Protein 7P7D (pdb70)

B-factor: mean 28.03, std 11.43, range [14.44, 102.29]

Nearest PDB structures (foldseek):
  1ww3-assembly1_A-2  TM=9.969E-01  e=0.000E+00  Oryctolagus cuniculus
  1p2b-assembly1_A  TM=9.971E-01  e=0.000E+00  Oryctolagus cuniculus
  1z62-assembly1_A  TM=9.973E-01  e=0.000E+00  Oryctolagus cuniculus
  1p29-assembly1_A  TM=9.984E-01  e=0.000E+00  Oryctolagus cuniculus
  2iei-assembly1_A  TM=9.974E-01  e=0.000E+00  Oryctolagus cuniculus

Structure (mmCIF, N/CA/C/O backbone):
data_7P7D
#
_entry.id   7P7D
#
_cell.length_a   126.279
_cell.length_b   126.279
_cell.length_c   115.361
_cell.angle_alpha   90.000
_cell.angle_beta   90.000
_cell.angle_gamma   90.000
#
_symmetry.space_group_name_H-M   'P 43 21 2'
#
loop_
_entity.id
_entity.type
_entity.pdbx_description
1 polymer 'Glycogen phosphorylase, muscle form'
2 non-polymer 'DIMETHYL SULFOXIDE'
3 water water
#
loop_
_atom_site.group_PDB
_atom_site.id
_atom_site.type_symbol
_atom_site.label_atom_id
_atom_site.label_alt_id
_atom_site.label_comp_id
_atom_site.label_asym_id
_atom_site.label_entity_id
_atom_site.label_seq_id
_atom_site.pdbx_PDB_ins_code
_atom_site.Cartn_x
_atom_site.Cartn_y
_atom_site.Cartn_z
_atom_site.occupancy
_atom_site.B_iso_or_equiv
_atom_site.auth_seq_id
_atom_site.auth_comp_id
_atom_site.auth_asym_id
_atom_site.auth_atom_id
_atom_site.pdbx_PDB_model_num
ATOM 1 N N . GLN A 1 1 ? -3.251 19.219 33.794 1.00 81.49 7 GLN A N 1
ATOM 2 C CA . GLN A 1 1 ? -3.983 18.909 32.518 1.00 76.78 7 GLN A CA 1
ATOM 3 C C . GLN A 1 1 ? -4.361 17.416 32.494 1.00 68.21 7 GLN A C 1
ATOM 4 O O . GLN A 1 1 ? -3.534 16.568 32.905 1.00 62.37 7 GLN A O 1
ATOM 10 N N . GLU A 1 2 ? -5.584 17.106 32.055 1.00 67.08 8 GLU A N 1
ATOM 11 C CA . GLU A 1 2 ? -6.042 15.718 31.771 1.00 74.32 8 GLU A CA 1
ATOM 12 C C . GLU A 1 2 ? -5.186 15.128 30.637 1.00 78.74 8 GLU A C 1
ATOM 13 O O . GLU A 1 2 ? -4.856 13.916 30.710 1.00 77.97 8 GLU A O 1
ATOM 19 N N . LYS A 1 3 ? -4.837 15.957 29.641 1.00 76.83 9 LYS A N 1
ATOM 20 C CA . LYS A 1 3 ? -4.100 15.564 28.404 1.00 74.43 9 LYS A CA 1
ATOM 21 C C . LYS A 1 3 ? -2.821 14.809 28.778 1.00 63.86 9 LYS A C 1
ATOM 22 O O . LYS A 1 3 ? -2.627 13.684 28.258 1.00 59.46 9 LYS A O 1
ATOM 28 N N . ARG A 1 4 ? -1.997 15.403 29.653 1.00 61.71 10 ARG A N 1
ATOM 29 C CA . ARG A 1 4 ? -0.614 14.935 29.945 1.00 57.96 10 ARG A CA 1
ATOM 30 C C . ARG A 1 4 ? -0.632 13.578 30.674 1.00 56.94 10 ARG A C 1
ATOM 31 O O . ARG A 1 4 ? 0.406 12.874 30.605 1.00 49.08 10 ARG A O 1
ATOM 39 N N . LYS A 1 5 ? -1.748 13.205 31.321 1.00 55.57 11 LYS A N 1
ATOM 40 C CA . LYS A 1 5 ? -1.861 11.931 32.086 1.00 54.24 11 LYS A CA 1
ATOM 41 C C . LYS A 1 5 ? -2.108 10.755 31.132 1.00 57.40 11 LYS A C 1
ATOM 42 O O . LYS A 1 5 ? -2.046 9.593 31.608 1.00 55.78 11 LYS A O 1
ATOM 48 N N . GLN A 1 6 ? -2.394 11.047 29.855 1.00 51.67 12 GLN A N 1
ATOM 49 C CA . GLN A 1 6 ? -2.621 10.044 28.778 1.00 55.05 12 GLN A CA 1
ATOM 50 C C . GLN A 1 6 ? -1.311 9.760 28.037 1.00 47.66 12 GLN A C 1
ATOM 51 O O . GLN A 1 6 ? -1.322 8.953 27.086 1.00 52.98 12 GLN A O 1
ATOM 57 N N . ILE A 1 7 ? -0.206 10.388 28.457 1.00 38.11 13 ILE A N 1
ATOM 58 C CA . ILE A 1 7 ? 1.138 10.145 27.865 1.00 38.21 13 ILE A CA 1
ATOM 59 C C . ILE A 1 7 ? 1.631 8.792 28.404 1.00 32.17 13 ILE A C 1
ATOM 60 O O . ILE A 1 7 ? 1.985 8.710 29.595 1.00 33.90 13 ILE A O 1
ATOM 65 N N . SER A 1 8 ? 1.599 7.756 27.572 1.00 30.87 14 SER A N 1
ATOM 66 C CA . SER A 1 8 ? 1.985 6.368 27.943 1.00 33.52 14 SER A CA 1
ATOM 67 C C . SER A 1 8 ? 3.470 6.280 28.350 1.00 29.09 14 SER A C 1
ATOM 68 O O . SER A 1 8 ? 3.787 5.475 29.238 1.00 29.87 14 SER A O 1
ATOM 71 N N . VAL A 1 9 ? 4.367 7.090 27.782 1.00 27.78 15 VAL A N 1
ATOM 72 C CA . VAL A 1 9 ? 5.817 7.064 28.186 1.00 27.34 15 VAL A CA 1
ATOM 73 C C . VAL A 1 9 ? 5.962 7.445 29.659 1.00 27.50 15 VAL A C 1
ATOM 74 O O . VAL A 1 9 ? 7.034 7.129 30.256 1.00 31.19 15 VAL A O 1
ATOM 78 N N . ARG A 1 10 ? 4.934 8.047 30.260 1.00 27.51 16 ARG A N 1
ATOM 79 C CA . ARG A 1 10 ? 4.993 8.457 31.691 1.00 28.71 16 ARG A CA 1
ATOM 80 C C . ARG A 1 10 ? 4.497 7.375 32.651 1.00 27.98 16 ARG A C 1
ATOM 81 O O . ARG A 1 10 ? 4.432 7.674 33.865 1.00 31.44 16 ARG A O 1
ATOM 89 N N . GLY A 1 11 ? 4.170 6.190 32.147 1.00 30.05 17 GLY A N 1
ATOM 90 C CA . GLY A 1 11 ? 3.926 5.000 32.977 1.00 33.29 17 GLY A CA 1
ATOM 91 C C . GLY A 1 11 ? 2.472 4.841 33.374 1.00 30.93 17 GLY A C 1
ATOM 92 O O . GLY A 1 11 ? 1.584 5.518 32.827 1.00 30.27 17 GLY A O 1
ATOM 93 N N . LEU A 1 12 ? 2.247 3.958 34.328 1.00 30.86 18 LEU A N 1
ATOM 94 C CA . LEU A 1 12 ? 0.902 3.558 34.773 1.00 30.16 18 LEU A CA 1
ATOM 95 C C . LEU A 1 12 ? 0.545 4.307 36.051 1.00 29.82 18 LEU A C 1
ATOM 96 O O . LEU A 1 12 ? 1.392 4.455 36.910 1.00 30.80 18 LEU A O 1
ATOM 101 N N . ALA A 1 13 ? -0.699 4.732 36.186 1.00 27.99 19 ALA A N 1
ATOM 102 C CA . ALA A 1 13 ? -1.246 5.249 37.447 1.00 28.95 19 ALA A CA 1
ATOM 103 C C . ALA A 1 13 ? -2.036 4.107 38.114 1.00 29.44 19 ALA A C 1
ATOM 104 O O . ALA A 1 13 ? -3.280 4.116 38.094 1.00 34.59 19 ALA A O 1
ATOM 106 N N . GLY A 1 14 ? -1.316 3.110 38.632 1.00 31.50 20 GLY A N 1
ATOM 107 C CA . GLY A 1 14 ? -1.884 1.940 39.316 1.00 33.59 20 GLY A CA 1
ATOM 108 C C . GLY A 1 14 ? -2.739 2.363 40.504 1.00 34.65 20 GLY A C 1
ATOM 109 O O . GLY A 1 14 ? -2.345 3.262 41.244 1.00 33.29 20 GLY A O 1
ATOM 110 N N . VAL A 1 15 ? -3.899 1.745 40.703 1.00 34.01 21 VAL A N 1
ATOM 111 C CA . VAL A 1 15 ? -4.814 2.199 41.788 1.00 33.35 21 VAL A CA 1
ATOM 112 C C . VAL A 1 15 ? -4.123 2.103 43.166 1.00 29.51 21 VAL A C 1
ATOM 113 O O . VAL A 1 15 ? -4.199 3.068 43.941 1.00 30.59 21 VAL A O 1
ATOM 117 N N . GLU A 1 16 ? -3.467 0.990 43.489 1.00 28.86 22 GLU A N 1
ATOM 118 C CA . GLU A 1 16 ? -2.848 0.812 44.822 1.00 28.95 22 GLU A CA 1
ATOM 119 C C . GLU A 1 16 ? -1.693 1.808 44.941 1.00 30.92 22 GLU A C 1
ATOM 120 O O . GLU A 1 16 ? -1.508 2.390 46.030 1.00 31.18 22 GLU A O 1
ATOM 126 N N . ASN A 1 17 ? -0.953 2.001 43.858 1.00 28.94 23 ASN A N 1
ATOM 127 C CA . ASN A 1 17 ? 0.222 2.897 43.869 1.00 28.44 23 ASN A CA 1
ATOM 128 C C . ASN A 1 17 ? -0.255 4.330 44.130 1.00 27.54 23 ASN A C 1
ATOM 129 O O . ASN A 1 17 ? 0.317 5.017 44.988 1.00 27.43 23 ASN A O 1
ATOM 134 N N . VAL A 1 18 ? -1.312 4.749 43.451 1.00 23.96 24 VAL A N 1
ATOM 135 C CA . VAL A 1 18 ? -1.870 6.113 43.678 1.00 24.42 24 VAL A CA 1
ATOM 136 C C . VAL A 1 18 ? -2.305 6.229 45.151 1.00 25.11 24 VAL A C 1
ATOM 137 O O . VAL A 1 18 ? -2.014 7.276 45.774 1.00 26.43 24 VAL A O 1
ATOM 141 N N . THR A 1 19 ? -3.053 5.242 45.667 1.00 26.17 25 THR A N 1
ATOM 142 C CA . THR A 1 19 ? -3.526 5.273 47.077 1.00 27.48 25 THR A CA 1
ATOM 143 C C . THR A 1 19 ? -2.329 5.433 48.037 1.00 27.66 25 THR A C 1
ATOM 144 O O . THR A 1 19 ? -2.406 6.269 48.980 1.00 28.23 25 THR A O 1
ATOM 148 N N . GLU A 1 20 ? -1.257 4.671 47.805 1.00 25.73 26 GLU A N 1
ATOM 149 C CA . GLU A 1 20 ? -0.047 4.653 48.668 1.00 27.80 26 GLU A CA 1
ATOM 150 C C . GLU A 1 20 ? 0.675 5.999 48.561 1.00 25.14 26 GLU A C 1
ATOM 151 O O . GLU A 1 20 ? 1.097 6.543 49.602 1.00 24.58 26 GLU A O 1
ATOM 157 N N . LEU A 1 21 ? 0.806 6.540 47.350 1.00 24.50 27 LEU A N 1
ATOM 158 C CA . LEU A 1 21 ? 1.461 7.866 47.170 1.00 22.67 27 LEU A CA 1
ATOM 159 C C . LEU A 1 21 ? 0.690 8.946 47.936 1.00 22.88 27 LEU A C 1
ATOM 160 O O . LEU A 1 21 ? 1.340 9.785 48.574 1.00 22.19 27 LEU A O 1
ATOM 165 N N . LYS A 1 22 ? -0.646 8.930 47.872 1.00 23.06 28 LYS A N 1
ATOM 166 C CA . LYS A 1 22 ? -1.429 9.943 48.606 1.00 22.19 28 LYS A CA 1
ATOM 167 C C . LYS A 1 22 ? -1.186 9.751 50.099 1.00 22.79 28 LYS A C 1
ATOM 168 O O . LYS A 1 22 ? -1.048 10.759 50.806 1.00 23.72 28 LYS A O 1
ATOM 174 N N . LYS A 1 23 ? -1.204 8.509 50.578 1.00 23.45 29 LYS A N 1
ATOM 175 C CA . LYS A 1 23 ? -1.044 8.238 52.014 1.00 24.24 29 LYS A CA 1
ATOM 176 C C . LYS A 1 23 ? 0.307 8.779 52.464 1.00 22.05 29 LYS A C 1
ATOM 177 O O . LYS A 1 23 ? 0.390 9.417 53.520 1.00 21.83 29 LYS A O 1
ATOM 183 N N . ASN A 1 24 ? 1.363 8.493 51.706 1.00 22.03 30 ASN A N 1
ATOM 184 C CA . ASN A 1 24 ? 2.717 8.888 52.144 1.00 22.19 30 ASN A CA 1
ATOM 185 C C . ASN A 1 24 ? 2.920 10.393 51.986 1.00 20.94 30 ASN A C 1
ATOM 186 O O . ASN A 1 24 ? 3.624 10.969 52.808 1.00 20.09 30 ASN A O 1
ATOM 191 N N . PHE A 1 25 ? 2.317 10.999 50.968 1.00 19.34 31 PHE A N 1
ATOM 192 C CA . PHE A 1 25 ? 2.317 12.467 50.837 1.00 20.01 31 PHE A CA 1
ATOM 193 C C . PHE A 1 25 ? 1.788 13.061 52.135 1.00 20.55 31 PHE A C 1
ATOM 194 O O . PHE A 1 25 ? 2.378 13.963 52.688 1.00 20.70 31 PHE A O 1
ATOM 202 N N . ASN A 1 26 ? 0.595 12.635 52.545 1.00 20.95 32 ASN A N 1
ATOM 203 C CA . ASN A 1 26 ? -0.072 13.167 53.750 1.00 20.32 32 ASN A CA 1
ATOM 204 C C . ASN A 1 26 ? 0.741 12.850 54.997 1.00 19.57 32 ASN A C 1
ATOM 205 O O . ASN A 1 26 ? 0.789 13.714 55.913 1.00 21.11 32 ASN A O 1
ATOM 210 N N . ARG A 1 27 ? 1.355 11.663 55.029 1.00 20.41 33 ARG A N 1
ATOM 211 C CA . ARG A 1 27 ? 2.244 11.280 56.149 1.00 21.45 33 ARG A CA 1
ATOM 212 C C . ARG A 1 27 ? 3.408 12.280 56.236 1.00 19.03 33 ARG A C 1
ATOM 213 O O . ARG A 1 27 ? 3.700 12.756 57.340 1.00 20.63 33 ARG A O 1
ATOM 221 N N . HIS A 1 28 ? 4.088 12.559 55.138 1.00 19.81 34 HIS A N 1
ATOM 222 C CA . HIS A 1 28 ? 5.224 13.501 55.162 1.00 18.92 34 HIS A CA 1
ATOM 223 C C . HIS A 1 28 ? 4.746 14.914 55.493 1.00 18.85 34 HIS A C 1
ATOM 224 O O . HIS A 1 28 ? 5.438 15.623 56.235 1.00 18.92 34 HIS A O 1
ATOM 231 N N . LEU A 1 29 ? 3.579 15.320 54.993 1.00 18.41 35 LEU A N 1
ATOM 232 C CA . LEU A 1 29 ? 3.120 16.693 55.300 1.00 19.46 35 LEU A CA 1
ATOM 233 C C . LEU A 1 29 ? 3.011 16.830 56.824 1.00 18.92 35 LEU A C 1
ATOM 234 O O . LEU A 1 29 ? 3.343 17.912 57.341 1.00 19.39 35 LEU A O 1
ATOM 239 N N . HIS A 1 30 ? 2.459 15.800 57.497 1.00 19.32 36 HIS A N 1
ATOM 240 C CA . HIS A 1 30 ? 2.301 15.790 58.974 1.00 18.49 36 HIS A CA 1
ATOM 241 C C . HIS A 1 30 ? 3.657 15.611 59.696 1.00 19.70 36 HIS A C 1
ATOM 242 O O . HIS A 1 30 ? 4.064 16.509 60.473 1.00 21.93 36 HIS A O 1
ATOM 249 N N . PHE A 1 31 ? 4.281 14.446 59.552 1.00 18.42 37 PHE A N 1
ATOM 250 C CA . PHE A 1 31 ? 5.438 14.050 60.396 1.00 18.71 37 PHE A CA 1
ATOM 251 C C . PHE A 1 31 ? 6.730 14.744 59.961 1.00 19.24 37 PHE A C 1
ATOM 252 O O . PHE A 1 31 ? 7.587 15.022 60.815 1.00 20.74 37 PHE A O 1
ATOM 260 N N . THR A 1 32 ? 6.915 14.961 58.675 1.00 18.86 38 THR A N 1
ATOM 261 C CA . THR A 1 32 ? 8.202 15.517 58.154 1.00 19.78 38 THR A CA 1
ATOM 262 C C . THR A 1 32 ? 8.147 17.044 58.153 1.00 21.16 38 THR A C 1
ATOM 263 O O . THR A 1 32 ? 9.078 17.728 58.657 1.00 24.74 38 THR A O 1
ATOM 267 N N . LEU A 1 33 ? 7.088 17.586 57.584 1.00 20.67 39 LEU A N 1
ATOM 268 C CA . LEU A 1 33 ? 6.949 19.052 57.443 1.00 20.58 39 LEU A CA 1
ATOM 269 C C . LEU A 1 33 ? 6.263 19.715 58.636 1.00 19.37 39 LEU A C 1
ATOM 270 O O . LEU A 1 33 ? 6.393 20.937 58.811 1.00 21.02 39 LEU A O 1
ATOM 275 N N . VAL A 1 34 ? 5.576 18.947 59.464 1.00 19.37 40 VAL A N 1
ATOM 276 C CA . VAL A 1 34 ? 4.856 19.462 60.644 1.00 19.68 40 VAL A CA 1
ATOM 277 C C . VAL A 1 34 ? 3.929 20.591 60.163 1.00 21.74 40 VAL A C 1
ATOM 278 O O . VAL A 1 34 ? 3.948 21.719 60.715 1.00 22.79 40 VAL A O 1
ATOM 282 N N . LYS A 1 35 ? 3.100 20.270 59.167 1.00 21.21 41 LYS A N 1
ATOM 283 C CA . LYS A 1 35 ? 2.102 21.210 58.618 1.00 24.72 41 LYS A CA 1
ATOM 284 C C . LYS A 1 35 ? 0.742 20.519 58.556 1.00 26.42 41 LYS A C 1
ATOM 285 O O . LYS A 1 35 ? 0.667 19.285 58.552 1.00 29.52 41 LYS A O 1
ATOM 291 N N . ASP A 1 36 ? -0.311 21.304 58.487 1.00 36.99 42 ASP A N 1
ATOM 292 C CA . ASP A 1 36 ? -1.671 20.818 58.143 1.00 35.12 42 ASP A CA 1
ATOM 293 C C . ASP A 1 36 ? -2.107 21.551 56.882 1.00 36.18 42 ASP A C 1
ATOM 294 O O . ASP A 1 36 ? -1.445 22.521 56.507 1.00 38.14 42 ASP A O 1
ATOM 299 N N . ARG A 1 37 ? -3.240 21.169 56.308 1.00 40.64 43 ARG A N 1
ATOM 300 C CA . ARG A 1 37 ? -3.764 21.763 55.053 1.00 45.65 43 ARG A CA 1
ATOM 301 C C . ARG A 1 37 ? -4.124 23.238 55.270 1.00 40.13 43 ARG A C 1
ATOM 302 O O . ARG A 1 37 ? -4.258 23.939 54.279 1.00 45.03 43 ARG A O 1
ATOM 310 N N . ASN A 1 38 ? -4.370 23.666 56.510 1.00 41.53 44 ASN A N 1
ATOM 311 C CA . ASN A 1 38 ? -4.736 25.073 56.826 1.00 41.26 44 ASN A CA 1
ATOM 312 C C . ASN A 1 38 ? -3.572 25.990 56.496 1.00 38.27 44 ASN A C 1
ATOM 313 O O . ASN A 1 38 ? -3.801 27.059 55.919 1.00 47.47 44 ASN A O 1
ATOM 318 N N . VAL A 1 39 ? -2.363 25.602 56.877 1.00 32.72 45 VAL A N 1
ATOM 319 C CA . VAL A 1 39 ? -1.196 26.509 56.750 1.00 34.18 45 VAL A CA 1
ATOM 320 C C . VAL A 1 39 ? -0.365 26.119 55.525 1.00 29.81 45 VAL A C 1
ATOM 321 O O . VAL A 1 39 ? 0.509 26.905 55.141 1.00 31.72 45 VAL A O 1
ATOM 325 N N . ALA A 1 40 ? -0.570 24.937 54.942 1.00 28.40 46 ALA A N 1
ATOM 326 C CA . ALA A 1 40 ? 0.396 24.426 53.947 1.00 25.20 46 ALA A CA 1
ATOM 327 C C . ALA A 1 40 ? 0.429 25.327 52.719 1.00 25.37 46 ALA A C 1
ATOM 328 O O . ALA A 1 40 ? -0.623 25.704 52.211 1.00 27.47 46 ALA A O 1
ATOM 330 N N . THR A 1 41 ? 1.633 25.618 52.262 1.00 24.54 47 THR A N 1
ATOM 331 C CA . THR A 1 41 ? 1.931 26.399 51.051 1.00 26.37 47 THR A CA 1
ATOM 332 C C . THR A 1 41 ? 2.270 25.468 49.883 1.00 25.37 47 THR A C 1
ATOM 333 O O . THR A 1 41 ? 2.562 24.285 50.067 1.00 22.68 47 THR A O 1
ATOM 337 N N . PRO A 1 42 ? 2.291 25.978 48.626 1.00 26.06 48 PRO A N 1
ATOM 338 C CA . PRO A 1 42 ? 2.758 25.178 47.502 1.00 24.55 48 PRO A CA 1
ATOM 339 C C . PRO A 1 42 ? 4.166 24.624 47.777 1.00 22.74 48 PRO A C 1
ATOM 340 O O . PRO A 1 42 ? 4.375 23.488 47.439 1.00 22.29 48 PRO A O 1
ATOM 344 N N . ARG A 1 43 ? 5.063 25.378 48.438 1.00 22.86 49 ARG A N 1
ATOM 345 C CA . ARG A 1 43 ? 6.426 24.842 48.737 1.00 22.39 49 ARG A CA 1
ATOM 346 C C . ARG A 1 43 ? 6.318 23.631 49.667 1.00 21.27 49 ARG A C 1
ATOM 347 O O . ARG A 1 43 ? 7.027 22.621 49.456 1.00 20.74 49 ARG A O 1
ATOM 355 N N . ASP A 1 44 ? 5.465 23.708 50.672 1.00 20.59 50 ASP A N 1
ATOM 356 C CA . ASP A 1 44 ? 5.290 22.561 51.589 1.00 20.85 50 ASP A CA 1
ATOM 357 C C . ASP A 1 44 ? 4.819 21.346 50.773 1.00 20.18 50 ASP A C 1
ATOM 358 O O . ASP A 1 44 ? 5.282 20.207 51.000 1.00 20.51 50 ASP A O 1
ATOM 363 N N . TYR A 1 45 ? 3.893 21.554 49.842 1.00 21.46 51 TYR A N 1
ATOM 364 C CA . TYR A 1 45 ? 3.386 20.441 49.004 1.00 19.64 51 TYR A CA 1
ATOM 365 C C . TYR A 1 45 ? 4.476 19.889 48.090 1.00 20.48 51 TYR A C 1
ATOM 366 O O . TYR A 1 45 ? 4.535 18.660 47.927 1.00 20.06 51 TYR A O 1
ATOM 375 N N . TYR A 1 46 ? 5.320 20.751 47.532 1.00 19.56 52 TYR A N 1
ATOM 376 C CA . TYR A 1 46 ? 6.485 20.291 46.743 1.00 19.42 52 TYR A CA 1
ATOM 377 C C . TYR A 1 46 ? 7.338 19.394 47.652 1.00 19.18 52 TYR A C 1
ATOM 378 O O . TYR A 1 46 ? 7.708 18.283 47.226 1.00 18.61 52 TYR A O 1
ATOM 387 N N . PHE A 1 47 ? 7.650 19.825 48.873 1.00 19.42 53 PHE A N 1
ATOM 388 C CA . PHE A 1 47 ? 8.532 19.004 49.740 1.00 17.93 53 PHE A CA 1
ATOM 389 C C . PHE A 1 47 ? 7.837 17.697 50.142 1.00 18.78 53 PHE A C 1
ATOM 390 O O . PHE A 1 47 ? 8.508 16.641 50.220 1.00 19.84 53 PHE A O 1
ATOM 398 N N . ALA A 1 48 ? 6.514 17.714 50.381 1.00 17.76 54 ALA A N 1
ATOM 399 C CA . ALA A 1 48 ? 5.833 16.461 50.738 1.00 18.46 54 ALA A CA 1
ATOM 400 C C . ALA A 1 48 ? 5.965 15.477 49.566 1.00 18.48 54 ALA A C 1
ATOM 401 O O . ALA A 1 48 ? 6.224 14.278 49.788 1.00 18.60 54 ALA A O 1
ATOM 403 N N . LEU A 1 49 ? 5.798 15.953 48.336 1.00 18.82 55 LEU A N 1
ATOM 404 C CA . LEU A 1 49 ? 5.946 15.092 47.148 1.00 18.27 55 LEU A CA 1
ATOM 405 C C . LEU A 1 49 ? 7.401 14.628 47.002 1.00 17.20 55 LEU A C 1
ATOM 406 O O . LEU A 1 49 ? 7.633 13.450 46.736 1.00 18.95 55 LEU A O 1
ATOM 411 N N . ALA A 1 50 ? 8.358 15.530 47.178 1.00 18.85 56 ALA A N 1
ATOM 412 C CA . ALA A 1 50 ? 9.781 15.192 47.020 1.00 18.10 56 ALA A CA 1
ATOM 413 C C . ALA A 1 50 ? 10.142 14.080 48.016 1.00 16.53 56 ALA A C 1
ATOM 414 O O . ALA A 1 50 ? 10.805 13.106 47.628 1.00 18.99 56 ALA A O 1
ATOM 416 N N . HIS A 1 51 ? 9.731 14.201 49.270 1.00 17.43 57 HIS A N 1
ATOM 417 C CA . HIS A 1 51 ? 10.048 13.173 50.281 1.00 19.18 57 HIS A CA 1
ATOM 418 C C . HIS A 1 51 ? 9.400 11.842 49.881 1.00 19.44 57 HIS A C 1
ATOM 419 O O . HIS A 1 51 ? 10.006 10.771 50.044 1.00 20.63 57 HIS A O 1
ATOM 426 N N . THR A 1 52 ? 8.183 11.912 49.381 1.00 19.41 58 THR A N 1
ATOM 427 C CA . THR A 1 52 ? 7.416 10.701 48.994 1.00 20.19 58 THR A CA 1
ATOM 428 C C . THR A 1 52 ? 8.146 9.999 47.853 1.00 19.95 58 THR A C 1
ATOM 429 O O . THR A 1 52 ? 8.283 8.771 47.869 1.00 20.90 58 THR A O 1
ATOM 433 N N . VAL A 1 53 ? 8.601 10.756 46.865 1.00 20.18 59 VAL A N 1
ATOM 434 C CA . VAL A 1 53 ? 9.293 10.182 45.692 1.00 19.49 59 VAL A CA 1
ATOM 435 C C . VAL A 1 53 ? 10.675 9.672 46.125 1.00 19.71 59 VAL A C 1
ATOM 436 O O . VAL A 1 53 ? 11.072 8.564 45.728 1.00 20.28 59 VAL A O 1
ATOM 440 N N . ARG A 1 54 ? 11.388 10.417 46.956 1.00 21.06 60 ARG A N 1
ATOM 441 C CA . ARG A 1 54 ? 12.734 9.999 47.400 1.00 20.91 60 ARG A CA 1
ATOM 442 C C . ARG A 1 54 ? 12.670 8.634 48.102 1.00 21.54 60 ARG A C 1
ATOM 443 O O . ARG A 1 54 ? 13.582 7.832 47.949 1.00 22.10 60 ARG A O 1
ATOM 451 N N . ASP A 1 55 ? 11.633 8.385 48.882 1.00 20.72 61 ASP A N 1
ATOM 452 C CA . ASP A 1 55 ? 11.505 7.113 49.614 1.00 20.80 61 ASP A CA 1
ATOM 453 C C . ASP A 1 55 ? 11.537 5.944 48.626 1.00 20.23 61 ASP A C 1
ATOM 454 O O . ASP A 1 55 ? 12.020 4.855 49.004 1.00 21.70 61 ASP A O 1
ATOM 459 N N . HIS A 1 56 ? 11.059 6.156 47.400 1.00 21.18 62 HIS A N 1
ATOM 460 C CA . HIS A 1 56 ? 11.049 5.088 46.375 1.00 21.18 62 HIS A CA 1
ATOM 461 C C . HIS A 1 56 ? 12.458 4.765 45.871 1.00 21.17 62 HIS A C 1
ATOM 462 O O . HIS A 1 56 ? 12.633 3.718 45.257 1.00 23.67 62 HIS A O 1
ATOM 469 N N . LEU A 1 57 ? 13.435 5.636 46.096 1.00 20.35 63 LEU A N 1
ATOM 470 C CA . LEU A 1 57 ? 14.841 5.356 45.708 1.00 21.24 63 LEU A CA 1
ATOM 471 C C . LEU A 1 57 ? 15.539 4.445 46.706 1.00 20.15 63 LEU A C 1
ATOM 472 O O . LEU A 1 57 ? 16.538 3.829 46.327 1.00 21.80 63 LEU A O 1
ATOM 477 N N . VAL A 1 58 ? 15.123 4.442 47.970 1.00 20.89 64 VAL A N 1
ATOM 478 C CA . VAL A 1 58 ? 15.993 3.939 49.068 1.00 20.85 64 VAL A CA 1
ATOM 479 C C . VAL A 1 58 ? 16.280 2.443 48.953 1.00 20.42 64 VAL A C 1
ATOM 480 O O . VAL A 1 58 ? 17.448 2.044 49.092 1.00 21.27 64 VAL A O 1
ATOM 484 N N . GLY A 1 59 ? 15.262 1.623 48.728 1.00 22.02 65 GLY A N 1
ATOM 485 C CA . GLY A 1 59 ? 15.496 0.171 48.695 1.00 24.08 65 GLY A CA 1
ATOM 486 C C . GLY A 1 59 ? 16.461 -0.189 47.575 1.00 22.21 65 GLY A C 1
ATOM 487 O O . GLY A 1 59 ? 17.387 -0.957 47.809 1.00 24.35 65 GLY A O 1
ATOM 488 N N . ARG A 1 60 ? 16.250 0.405 46.396 1.00 22.82 66 ARG A N 1
ATOM 489 C CA . ARG A 1 60 ? 17.103 0.153 45.214 1.00 22.18 66 ARG A CA 1
ATOM 490 C C . ARG A 1 60 ? 18.500 0.738 45.497 1.00 21.03 66 ARG A C 1
ATOM 491 O O . ARG A 1 60 ? 19.485 0.154 45.069 1.00 22.58 66 ARG A O 1
ATOM 499 N N . TRP A 1 61 ? 18.594 1.905 46.145 1.00 20.03 67 TRP A N 1
ATOM 500 C CA . TRP A 1 61 ? 19.917 2.486 46.482 1.00 20.93 67 TRP A CA 1
ATOM 501 C C . TRP A 1 61 ? 20.751 1.522 47.363 1.00 20.51 67 TRP A C 1
ATOM 502 O O . TRP A 1 61 ? 21.934 1.221 47.076 1.00 20.42 67 TRP A O 1
ATOM 513 N N . ILE A 1 62 ? 20.131 1.016 48.428 1.00 20.41 68 ILE A N 1
ATOM 514 C CA . ILE A 1 62 ? 20.809 0.068 49.341 1.00 22.09 68 ILE A CA 1
ATOM 515 C C . ILE A 1 62 ? 21.135 -1.227 48.591 1.00 21.79 68 ILE A C 1
ATOM 516 O O . ILE A 1 62 ? 22.272 -1.708 48.687 1.00 25.26 68 ILE A O 1
ATOM 521 N N . ARG A 1 63 ? 20.190 -1.781 47.845 1.00 22.81 69 ARG A N 1
ATOM 522 C CA . ARG A 1 63 ? 20.424 -3.064 47.145 1.00 24.67 69 ARG A CA 1
ATOM 523 C C . ARG A 1 63 ? 21.480 -2.906 46.058 1.00 22.50 69 ARG A C 1
ATOM 524 O O . ARG A 1 63 ? 22.249 -3.851 45.868 1.00 25.33 69 ARG A O 1
ATOM 532 N N . THR A 1 64 ? 21.511 -1.782 45.359 1.00 22.49 70 THR A N 1
ATOM 533 C CA . THR A 1 64 ? 22.510 -1.578 44.297 1.00 22.97 70 THR A CA 1
ATOM 534 C C . THR A 1 64 ? 23.913 -1.605 44.904 1.00 22.50 70 THR A C 1
ATOM 535 O O . THR A 1 64 ? 24.818 -2.276 44.389 1.00 24.81 70 THR A O 1
ATOM 539 N N . GLN A 1 65 ? 24.098 -0.872 45.990 1.00 23.99 71 GLN A N 1
ATOM 540 C CA . GLN A 1 65 ? 25.433 -0.790 46.609 1.00 25.17 71 GLN A CA 1
ATOM 541 C C . GLN A 1 65 ? 25.810 -2.164 47.199 1.00 26.91 71 GLN A C 1
ATOM 542 O O . GLN A 1 65 ? 26.993 -2.554 47.089 1.00 28.79 71 GLN A O 1
ATOM 548 N N . GLN A 1 66 ? 24.852 -2.909 47.764 1.00 28.37 72 GLN A N 1
ATOM 549 C CA . GLN A 1 66 ? 25.088 -4.295 48.275 1.00 33.28 72 GLN A CA 1
ATOM 550 C C . GLN A 1 66 ? 25.508 -5.183 47.095 1.00 30.47 72 GLN A C 1
ATOM 551 O O . GLN A 1 66 ? 26.490 -5.972 47.226 1.00 33.57 72 GLN A O 1
ATOM 557 N N . HIS A 1 67 ? 24.837 -5.043 45.957 1.00 28.07 73 HIS A N 1
ATOM 558 C CA . HIS A 1 67 ? 25.146 -5.812 44.726 1.00 29.00 73 HIS A CA 1
ATOM 559 C C . HIS A 1 67 ? 26.598 -5.544 44.287 1.00 27.90 73 HIS A C 1
ATOM 560 O O . HIS A 1 67 ? 27.332 -6.514 43.961 1.00 31.98 73 HIS A O 1
ATOM 567 N N . TYR A 1 68 ? 27.056 -4.290 44.298 1.00 27.75 74 TYR A N 1
ATOM 568 C CA . TYR A 1 68 ? 28.441 -3.995 43.866 1.00 28.89 74 TYR A CA 1
ATOM 569 C C . TYR A 1 68 ? 29.421 -4.613 44.864 1.00 31.39 74 TYR A C 1
ATOM 570 O O . TYR A 1 68 ? 30.467 -5.074 44.450 1.00 34.30 74 TYR A O 1
ATOM 579 N N . TYR A 1 69 ? 29.084 -4.621 46.149 1.00 32.92 75 TYR A N 1
ATOM 580 C CA . TYR A 1 69 ? 29.958 -5.247 47.161 1.00 36.72 75 TYR A CA 1
ATOM 581 C C . TYR A 1 69 ? 30.058 -6.747 46.853 1.00 37.86 75 TYR A C 1
ATOM 582 O O . TYR A 1 69 ? 31.194 -7.276 46.790 1.00 44.68 75 TYR A O 1
ATOM 591 N N . GLU A 1 70 ? 28.917 -7.401 46.639 1.00 35.37 76 GLU A N 1
ATOM 592 C CA . GLU A 1 70 ? 28.844 -8.876 46.432 1.00 41.03 76 GLU A CA 1
ATOM 593 C C . GLU A 1 70 ? 29.484 -9.280 45.095 1.00 39.92 76 GLU A C 1
ATOM 594 O O . GLU A 1 70 ? 30.236 -10.241 45.079 1.00 41.88 76 GLU A O 1
ATOM 600 N N . LYS A 1 71 ? 29.187 -8.591 43.994 1.00 37.27 77 LYS A N 1
ATOM 601 C CA . LYS A 1 71 ? 29.643 -9.016 42.642 1.00 38.21 77 LYS A CA 1
ATOM 602 C C . LYS A 1 71 ? 31.075 -8.520 42.404 1.00 38.60 77 LYS A C 1
ATOM 603 O O . LYS A 1 71 ? 31.754 -9.068 41.520 1.00 39.40 77 LYS A O 1
ATOM 609 N N . ASP A 1 72 ? 31.530 -7.521 43.165 1.00 38.42 78 ASP A N 1
ATOM 610 C CA . ASP A 1 72 ? 32.913 -6.966 43.085 1.00 39.67 78 ASP A CA 1
ATOM 611 C C . ASP A 1 72 ? 33.279 -6.608 41.645 1.00 34.28 78 ASP A C 1
ATOM 612 O O . ASP A 1 72 ? 34.364 -6.944 41.176 1.00 36.18 78 ASP A O 1
ATOM 617 N N . PRO A 1 73 ? 32.461 -5.829 40.904 1.00 29.94 79 PRO A N 1
ATOM 618 C CA . PRO A 1 73 ? 32.901 -5.317 39.614 1.00 30.22 79 PRO A CA 1
ATOM 619 C C . PRO A 1 73 ? 33.994 -4.258 39.805 1.00 28.32 79 PRO A C 1
ATOM 620 O O . PRO A 1 73 ? 34.117 -3.680 40.872 1.00 27.59 79 PRO A O 1
ATOM 624 N N . LYS A 1 74 ? 34.719 -3.984 38.738 1.00 26.61 80 LYS A N 1
ATOM 625 C CA . LYS A 1 74 ? 35.623 -2.818 38.663 1.00 22.80 80 LYS A CA 1
ATOM 626 C C . LYS A 1 74 ? 34.804 -1.548 38.922 1.00 24.55 80 LYS A C 1
ATOM 627 O O . LYS A 1 74 ? 33.702 -1.429 38.377 1.00 23.70 80 LYS A O 1
ATOM 633 N N . ARG A 1 75 ? 35.312 -0.683 39.788 1.00 23.52 81 ARG A N 1
ATOM 634 C CA . ARG A 1 75 ? 34.636 0.568 40.183 1.00 23.22 81 ARG A CA 1
ATOM 635 C C . ARG A 1 75 ? 35.196 1.737 39.368 1.00 22.09 81 ARG A C 1
ATOM 636 O O . ARG A 1 75 ? 36.419 1.882 39.259 1.00 22.90 81 ARG A O 1
ATOM 644 N N . ILE A 1 76 ? 34.281 2.568 38.889 1.00 20.75 82 ILE A N 1
ATOM 645 C CA . ILE A 1 76 ? 34.583 3.746 38.075 1.00 21.42 82 ILE A CA 1
ATOM 646 C C . ILE A 1 76 ? 34.372 4.975 38.960 1.00 20.19 82 ILE A C 1
ATOM 647 O O . ILE A 1 76 ? 33.249 5.214 39.368 1.00 20.63 82 ILE A O 1
ATOM 652 N N . TYR A 1 77 ? 35.438 5.747 39.184 1.00 18.27 83 TYR A N 1
ATOM 653 C CA . TYR A 1 77 ? 35.388 7.010 39.946 1.00 18.88 83 TYR A CA 1
ATOM 654 C C . TYR A 1 77 ? 35.515 8.158 38.957 1.00 19.37 83 TYR A C 1
ATOM 655 O O . TYR A 1 77 ? 36.586 8.309 38.316 1.00 20.43 83 TYR A O 1
ATOM 664 N N . TYR A 1 78 ? 34.445 8.930 38.844 1.00 17.71 84 TYR A N 1
ATOM 665 C CA . TYR A 1 78 ? 34.325 10.075 37.907 1.00 18.71 84 TYR A CA 1
ATOM 666 C C . TYR A 1 78 ? 34.510 11.347 38.726 1.00 17.81 84 TYR A C 1
ATOM 667 O O . TYR A 1 78 ? 33.640 11.714 39.483 1.00 17.75 84 TYR A O 1
ATOM 676 N N . LEU A 1 79 ? 35.727 11.897 38.647 1.00 16.07 85 LEU A N 1
ATOM 677 C CA . LEU A 1 79 ? 36.129 13.081 39.457 1.00 17.20 85 LEU A CA 1
ATOM 678 C C . LEU A 1 79 ? 35.889 14.345 38.637 1.00 16.93 85 LEU A C 1
ATOM 679 O O . LEU A 1 79 ? 36.429 14.490 37.536 1.00 17.94 85 LEU A O 1
ATOM 684 N N . SER A 1 80 ? 35.113 15.253 39.205 1.00 16.83 86 SER A N 1
ATOM 685 C CA . SER A 1 80 ? 34.790 16.518 38.528 1.00 16.71 86 SER A CA 1
ATOM 686 C C . SER A 1 80 ? 34.625 17.603 39.574 1.00 17.14 86 SER A C 1
ATOM 687 O O . SER A 1 80 ? 34.072 17.336 40.637 1.00 18.81 86 SER A O 1
ATOM 690 N N . LEU A 1 81 ? 35.083 18.806 39.262 1.00 16.23 87 LEU A N 1
ATOM 691 C CA . LEU A 1 81 ? 34.800 19.944 40.153 1.00 17.11 87 LEU A CA 1
ATOM 692 C C . LEU A 1 81 ?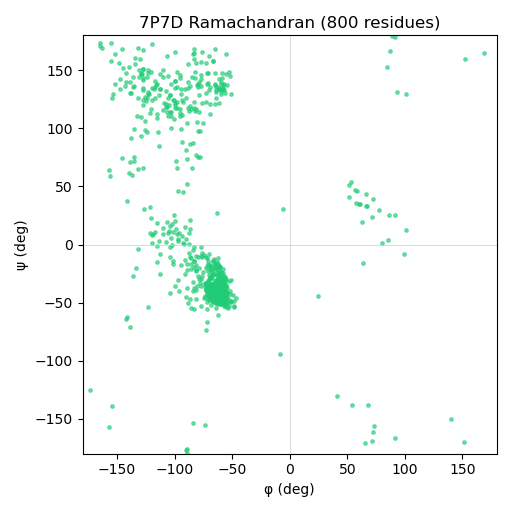 33.357 20.422 39.961 1.00 16.50 87 LEU A C 1
ATOM 693 O O . LEU A 1 81 ? 32.930 21.352 40.664 1.00 19.62 87 LEU A O 1
ATOM 698 N N . GLU A 1 82 ? 32.676 19.928 38.943 1.00 16.98 88 GLU A N 1
ATOM 699 C CA . GLU A 1 82 ? 31.318 20.387 38.592 1.00 16.32 88 GLU A CA 1
ATOM 700 C C . GLU A 1 82 ? 30.381 19.221 38.286 1.00 17.24 88 GLU A C 1
ATOM 701 O O . GLU A 1 82 ? 30.750 18.304 37.533 1.00 18.29 88 GLU A O 1
ATOM 707 N N . PHE A 1 83 ? 29.171 19.322 38.820 1.00 16.69 89 PHE A N 1
ATOM 708 C CA . PHE A 1 83 ? 28.046 18.419 38.476 1.00 17.39 89 PHE A CA 1
ATOM 709 C C . PHE A 1 83 ? 26.819 19.301 38.287 1.00 16.14 89 PHE A C 1
ATOM 710 O O . PHE A 1 83 ? 26.235 19.736 39.294 1.00 18.74 89 PHE A O 1
ATOM 718 N N . TYR A 1 84 ? 26.481 19.605 37.044 1.00 16.94 90 TYR A N 1
ATOM 719 C CA . TYR A 1 84 ? 25.414 20.585 36.706 1.00 17.56 90 TYR A CA 1
ATOM 720 C C . TYR A 1 84 ? 24.090 19.811 36.626 1.00 17.87 90 TYR A C 1
ATOM 721 O O . TYR A 1 84 ? 23.635 19.513 35.521 1.00 18.53 90 TYR A O 1
ATOM 730 N N . MET A 1 85 ? 23.569 19.429 37.785 1.00 17.79 91 MET A N 1
ATOM 731 C CA . MET A 1 85 ? 22.531 18.382 37.884 1.00 19.90 91 MET A CA 1
ATOM 732 C C . MET A 1 85 ? 21.149 18.923 37.513 1.00 18.05 91 MET A C 1
ATOM 733 O O . MET A 1 85 ? 20.320 18.151 37.050 1.00 23.38 91 MET A O 1
ATOM 738 N N . GLY A 1 86 ? 20.874 20.200 37.732 1.00 19.04 92 GLY A N 1
ATOM 739 C CA . GLY A 1 86 ? 19.501 20.688 37.547 1.00 19.36 92 GLY A CA 1
ATOM 740 C C . GLY A 1 86 ? 18.578 20.226 38.667 1.00 18.65 92 GLY A C 1
ATOM 741 O O . GLY A 1 86 ? 19.042 19.903 39.784 1.00 20.08 92 GLY A O 1
ATOM 742 N N . ARG A 1 87 ? 17.284 20.176 38.384 1.00 17.82 93 ARG A N 1
ATOM 743 C CA . ARG A 1 87 ? 16.261 19.665 39.339 1.00 19.24 93 ARG A CA 1
ATOM 744 C C . ARG A 1 87 ? 16.210 18.137 39.299 1.00 18.27 93 ARG A C 1
ATOM 745 O O . ARG A 1 87 ? 16.604 17.537 38.288 1.00 21.20 93 ARG A O 1
ATOM 753 N N . THR A 1 88 ? 15.731 17.554 40.385 1.00 17.19 94 THR A N 1
ATOM 754 C CA . THR A 1 88 ? 15.736 16.090 40.615 1.00 17.61 94 THR A CA 1
ATOM 755 C C . THR A 1 88 ? 14.329 15.470 40.633 1.00 17.74 94 THR A C 1
ATOM 756 O O . THR A 1 88 ? 14.236 14.253 40.339 1.00 18.45 94 THR A O 1
ATOM 760 N N . LEU A 1 89 ? 13.254 16.210 40.950 1.00 17.84 95 LEU A N 1
ATOM 761 C CA . LEU A 1 89 ? 11.948 15.537 41.196 1.00 18.47 95 LEU A CA 1
ATOM 762 C C . LEU A 1 89 ? 11.455 14.836 39.914 1.00 19.56 95 LEU A C 1
ATOM 763 O O . LEU A 1 89 ? 11.154 13.629 39.931 1.00 19.04 95 LEU A O 1
ATOM 768 N N . GLN A 1 90 ? 11.348 15.553 38.806 1.00 19.68 96 GLN A N 1
ATOM 769 C CA . GLN A 1 90 ? 10.862 14.946 37.550 1.00 19.26 96 GLN A CA 1
ATOM 770 C C . GLN A 1 90 ? 11.790 13.814 37.100 1.00 18.34 96 GLN A C 1
ATOM 771 O O . GLN A 1 90 ? 11.324 12.713 36.722 1.00 20.00 96 GLN A O 1
ATOM 777 N N . ASN A 1 91 ? 13.087 14.027 37.176 1.00 18.73 97 ASN A N 1
ATOM 778 C CA . ASN A 1 91 ? 14.034 12.988 36.726 1.00 19.12 97 ASN A CA 1
ATOM 779 C C . ASN A 1 91 ? 13.835 11.701 37.519 1.00 18.95 97 ASN A C 1
ATOM 780 O O . ASN A 1 91 ? 13.870 10.589 36.945 1.00 19.53 97 ASN A O 1
ATOM 785 N N . THR A 1 92 ? 13.605 11.825 38.816 1.00 18.00 98 THR A N 1
ATOM 786 C CA . THR A 1 92 ? 13.399 10.637 39.663 1.00 18.53 98 THR A CA 1
ATOM 787 C C . THR A 1 92 ? 12.122 9.915 39.239 1.00 19.47 98 THR A C 1
ATOM 788 O O . THR A 1 92 ? 12.140 8.677 39.097 1.00 20.95 98 THR A O 1
ATOM 792 N N . MET A 1 93 ? 11.057 10.658 39.032 1.00 18.61 99 MET A N 1
ATOM 793 C CA . MET A 1 93 ? 9.775 10.064 38.659 1.00 19.57 99 MET A CA 1
ATOM 794 C C . MET A 1 93 ? 9.925 9.366 37.306 1.00 20.59 99 MET A C 1
ATOM 795 O O . MET A 1 93 ? 9.448 8.243 37.159 1.00 22.72 99 MET A O 1
ATOM 800 N N . VAL A 1 94 ? 10.554 10.001 36.337 1.00 20.24 100 VAL A N 1
ATOM 801 C CA . VAL A 1 94 ? 10.770 9.385 34.991 1.00 22.12 100 VAL A CA 1
ATOM 802 C C . VAL A 1 94 ? 11.498 8.044 35.144 1.00 20.28 100 VAL A C 1
ATOM 803 O O . VAL A 1 94 ? 11.088 7.038 34.525 1.00 21.24 100 VAL A O 1
ATOM 807 N N . ASN A 1 95 ? 12.636 8.056 35.838 1.00 18.93 101 ASN A N 1
ATOM 808 C CA . ASN A 1 95 ? 13.512 6.870 35.920 1.00 19.22 101 ASN A CA 1
ATOM 809 C C . ASN A 1 95 ? 12.897 5.727 36.737 1.00 19.76 101 ASN A C 1
ATOM 810 O O . ASN A 1 95 ? 13.312 4.592 36.533 1.00 20.89 101 ASN A O 1
ATOM 815 N N . LEU A 1 96 ? 11.940 6.015 37.610 1.00 20.57 102 LEU A N 1
ATOM 816 C CA . LEU A 1 96 ? 11.247 5.003 38.429 1.00 20.18 102 LEU A CA 1
ATOM 817 C C . LEU A 1 96 ? 9.853 4.698 37.888 1.00 22.09 102 LEU A C 1
ATOM 818 O O . LEU A 1 96 ? 9.163 3.917 38.526 1.00 23.36 102 LEU A O 1
ATOM 823 N N . ALA A 1 97 ? 9.481 5.243 36.745 1.00 21.38 103 ALA A N 1
ATOM 824 C CA . ALA A 1 97 ? 8.155 5.018 36.117 1.00 23.28 103 ALA A CA 1
ATOM 825 C C . ALA A 1 97 ? 7.010 5.479 37.048 1.00 22.82 103 ALA A C 1
ATOM 826 O O . ALA A 1 97 ? 5.906 4.901 37.035 1.00 24.35 103 ALA A O 1
ATOM 828 N N . LEU A 1 98 ? 7.232 6.551 37.810 1.00 22.44 104 LEU A N 1
ATOM 829 C CA . LEU A 1 98 ? 6.246 7.064 38.787 1.00 22.37 104 LEU A CA 1
ATOM 830 C C . LEU A 1 98 ? 5.519 8.321 38.315 1.00 21.93 104 LEU A C 1
ATOM 831 O O . LEU A 1 98 ? 4.650 8.804 39.069 1.00 22.94 104 LEU A O 1
ATOM 836 N N . GLU A 1 99 ? 5.826 8.861 37.143 1.00 23.75 105 GLU A N 1
ATOM 837 C CA . GLU A 1 99 ? 5.330 10.216 36.794 1.00 24.14 105 GLU A CA 1
ATOM 838 C C . GLU A 1 99 ? 3.791 10.226 36.707 1.00 24.95 105 GLU A C 1
ATOM 839 O O . GLU A 1 99 ? 3.160 11.137 37.279 1.00 23.91 105 GLU A O 1
ATOM 845 N N . ASN A 1 100 ? 3.175 9.298 35.979 1.00 24.18 106 ASN A N 1
ATOM 846 C CA . ASN A 1 100 ? 1.700 9.324 35.834 1.00 25.32 106 ASN A CA 1
ATOM 847 C C . ASN A 1 100 ? 1.031 9.038 37.181 1.00 23.21 106 ASN A C 1
ATOM 848 O O . ASN A 1 100 ? 0.033 9.637 37.463 1.00 25.44 106 ASN A O 1
ATOM 853 N N . ALA A 1 101 ? 1.591 8.156 37.997 1.00 23.46 107 ALA A N 1
ATOM 854 C CA . ALA A 1 101 ? 1.028 7.814 39.322 1.00 21.93 107 ALA A CA 1
ATOM 855 C C . ALA A 1 101 ? 1.077 9.050 40.234 1.00 22.58 107 ALA A C 1
ATOM 856 O O . ALA A 1 101 ? 0.097 9.334 40.941 1.00 23.54 107 ALA A O 1
ATOM 858 N N . CYS A 1 102 ? 2.187 9.782 40.210 1.00 23.18 108 CYS A N 1
ATOM 859 C CA . CYS A 1 102 ? 2.343 10.997 41.045 1.00 22.86 108 CYS A CA 1
ATOM 860 C C . CYS A 1 102 ? 1.447 12.124 40.537 1.00 23.63 108 CYS A C 1
ATOM 861 O O . CYS A 1 102 ? 0.868 12.839 41.359 1.00 24.54 108 CYS A O 1
ATOM 864 N N . ASP A 1 103 ? 1.279 12.213 39.222 1.00 22.63 109 ASP A N 1
ATOM 865 C CA . ASP A 1 103 ? 0.421 13.242 38.619 1.00 24.04 109 ASP A CA 1
ATOM 866 C C . ASP A 1 103 ? -1.010 12.946 39.064 1.00 25.28 109 ASP A C 1
ATOM 867 O O . ASP A 1 103 ? -1.676 13.852 39.480 1.00 26.54 109 ASP A O 1
ATOM 872 N N . GLU A 1 104 ? -1.441 11.689 39.035 1.00 24.90 110 GLU A N 1
ATOM 873 C CA . GLU A 1 104 ? -2.820 11.319 39.441 1.00 26.41 110 GLU A CA 1
ATOM 874 C C . GLU A 1 104 ? -3.026 11.523 40.940 1.00 25.81 110 GLU A C 1
ATOM 875 O O . GLU A 1 104 ? -4.095 12.067 41.345 1.00 27.92 110 GLU A O 1
ATOM 881 N N . ALA A 1 105 ? -2.067 11.114 41.765 1.00 25.06 111 ALA A N 1
ATOM 882 C CA . ALA A 1 105 ? -2.167 11.242 43.235 1.00 22.84 111 ALA A CA 1
ATOM 883 C C . ALA A 1 105 ? -2.317 12.722 43.585 1.00 23.57 111 ALA A C 1
ATOM 884 O O . ALA A 1 105 ? -3.187 13.078 44.353 1.00 25.79 111 ALA A O 1
ATOM 886 N N . THR A 1 106 ? -1.453 13.575 43.046 1.00 26.14 112 THR A N 1
ATOM 887 C CA . THR A 1 106 ? -1.488 15.021 43.346 1.00 24.95 112 THR A CA 1
ATOM 888 C C . THR A 1 106 ? -2.791 15.616 42.823 1.00 25.89 112 THR A C 1
ATOM 889 O O . THR A 1 106 ? -3.404 16.395 43.561 1.00 28.22 112 THR A O 1
ATOM 893 N N . TYR A 1 107 ? -3.203 15.276 41.607 1.00 25.85 113 TYR A N 1
ATOM 894 C CA . TYR A 1 107 ? -4.511 15.719 41.057 1.00 26.77 113 TYR A CA 1
ATOM 895 C C . TYR A 1 107 ? -5.631 15.378 42.050 1.00 26.85 113 TYR A C 1
ATOM 896 O O . TYR A 1 107 ? -6.453 16.252 42.325 1.00 28.46 113 TYR A O 1
ATOM 905 N N . GLN A 1 108 ? -5.666 14.140 42.557 1.00 26.32 114 GLN A N 1
ATOM 906 C CA . GLN A 1 108 ? -6.724 13.669 43.489 1.00 27.36 114 GLN A CA 1
ATOM 907 C C . GLN A 1 108 ? -6.664 14.474 44.792 1.00 29.32 114 GLN A C 1
ATOM 908 O O . GLN A 1 108 ? -7.724 14.621 45.417 1.00 29.69 114 GLN A O 1
ATOM 914 N N . LEU A 1 109 ? -5.479 15.013 45.148 1.00 28.68 115 LEU A N 1
ATOM 915 C CA . LEU A 1 109 ? -5.295 15.859 46.353 1.00 29.11 115 LEU A CA 1
ATOM 916 C C . LEU A 1 109 ? -5.580 17.341 46.055 1.00 27.55 115 LEU A C 1
ATOM 917 O O . LEU A 1 109 ? -5.470 18.148 46.988 1.00 30.95 115 LEU A O 1
ATOM 922 N N . GLY A 1 110 ? -5.942 17.693 44.825 1.00 26.07 116 GLY A N 1
ATOM 923 C CA . GLY A 1 110 ? -6.315 19.085 44.459 1.00 27.24 116 GLY A CA 1
ATOM 924 C C . GLY A 1 110 ? -5.085 19.895 44.104 1.00 29.98 116 GLY A C 1
ATOM 925 O O . GLY A 1 110 ? -5.112 21.132 44.234 1.00 34.32 116 GLY A O 1
ATOM 926 N N . LEU A 1 111 ? -4.021 19.225 43.659 1.00 28.60 117 LEU A N 1
ATOM 927 C CA . LEU A 1 111 ? -2.755 19.897 43.323 1.00 27.04 117 LEU A CA 1
ATOM 928 C C . LEU A 1 111 ? -2.305 19.638 41.886 1.00 27.89 117 LEU A C 1
ATOM 929 O O . LEU A 1 111 ? -2.519 18.554 41.359 1.00 28.78 117 LEU A O 1
ATOM 934 N N . ASP A 1 112 ? -1.596 20.620 41.330 1.00 26.66 118 ASP A N 1
ATOM 935 C CA . ASP A 1 112 ? -0.985 20.552 39.989 1.00 26.97 118 ASP A CA 1
ATOM 936 C C . ASP A 1 112 ? 0.505 20.237 40.157 1.00 24.94 118 ASP A C 1
ATOM 937 O O . ASP A 1 112 ? 1.286 21.095 40.590 1.00 26.08 118 ASP A O 1
ATOM 942 N N . MET A 1 113 ? 0.893 19.020 39.817 1.00 25.30 119 MET A N 1
ATOM 943 C CA . MET A 1 113 ? 2.289 18.583 40.014 1.00 24.73 119 MET A CA 1
ATOM 944 C C . MET A 1 113 ? 3.245 19.503 39.252 1.00 24.23 119 MET A C 1
ATOM 945 O O . MET A 1 113 ? 4.359 19.686 39.738 1.00 23.94 119 MET A O 1
ATOM 950 N N . GLU A 1 114 ? 2.866 20.021 38.069 1.00 25.76 120 GLU A N 1
ATOM 951 C CA . GLU A 1 114 ? 3.833 20.879 37.334 1.00 27.80 120 GLU A CA 1
ATOM 952 C C . GLU A 1 114 ? 4.094 22.175 38.097 1.00 27.56 120 GLU A C 1
ATOM 953 O O . GLU A 1 114 ? 5.236 22.664 38.044 1.00 28.99 120 GLU A O 1
ATOM 959 N N . GLU A 1 115 ? 3.103 22.718 38.797 1.00 26.62 121 GLU A N 1
ATOM 960 C CA . GLU A 1 115 ? 3.336 23.922 39.647 1.00 27.12 121 GLU A CA 1
ATOM 961 C C . GLU A 1 115 ? 4.267 23.553 40.798 1.00 24.48 121 GLU A C 1
ATOM 962 O O . GLU A 1 115 ? 5.165 24.336 41.099 1.00 26.89 121 GLU A O 1
ATOM 968 N N . LEU A 1 116 ? 4.120 22.358 41.369 1.00 22.43 122 LEU A N 1
ATOM 969 C CA . LEU A 1 116 ? 4.994 21.920 42.478 1.00 22.37 122 LEU A CA 1
ATOM 970 C C . LEU A 1 116 ? 6.426 21.784 41.958 1.00 22.38 122 LEU A C 1
ATOM 971 O O . LEU A 1 116 ? 7.358 22.218 42.649 1.00 21.81 122 LEU A O 1
ATOM 976 N N . GLU A 1 117 ? 6.610 21.248 40.749 1.00 21.77 123 GLU A N 1
ATOM 977 C CA . GLU A 1 117 ? 7.966 21.046 40.199 1.00 21.88 123 GLU A CA 1
ATOM 978 C C . GLU A 1 117 ? 8.707 22.377 40.069 1.00 22.35 123 GLU A C 1
ATOM 979 O O . GLU A 1 117 ? 9.935 22.367 40.190 1.00 21.97 123 GLU A O 1
ATOM 985 N N . GLU A 1 118 ? 8.001 23.464 39.807 1.00 22.39 124 GLU A N 1
ATOM 986 C CA . GLU A 1 118 ? 8.653 24.781 39.599 1.00 23.78 124 GLU A CA 1
ATOM 987 C C . GLU A 1 118 ? 9.201 25.342 40.911 1.00 24.24 124 GLU A C 1
ATOM 988 O O . GLU A 1 118 ? 9.956 26.303 40.847 1.00 26.87 124 GLU A O 1
ATOM 994 N N . ILE A 1 119 ? 8.852 24.770 42.052 1.00 22.89 125 ILE A N 1
ATOM 995 C CA . ILE A 1 119 ? 9.365 25.245 43.360 1.00 22.69 125 ILE A CA 1
ATOM 996 C C . ILE A 1 119 ? 10.804 24.785 43.576 1.00 23.09 125 ILE A C 1
ATOM 997 O O . ILE A 1 119 ? 11.510 25.443 44.320 1.00 27.00 125 ILE A O 1
ATOM 1002 N N . GLU A 1 120 ? 11.215 23.685 42.971 1.00 20.76 126 GLU A N 1
ATOM 1003 C CA . GLU A 1 120 ? 12.540 23.094 43.270 1.00 20.30 126 GLU A CA 1
ATOM 1004 C C . GLU A 1 120 ? 13.672 23.968 42.728 1.00 21.38 126 GLU A C 1
ATOM 1005 O O . GLU A 1 120 ? 13.613 24.348 41.559 1.00 23.95 126 GLU A O 1
ATOM 1011 N N . GLU A 1 121 ? 14.693 24.224 43.560 1.00 24.90 127 GLU A N 1
ATOM 1012 C CA . GLU A 1 121 ? 15.940 24.906 43.129 1.00 25.55 127 GLU A CA 1
ATOM 1013 C C . GLU A 1 121 ? 16.742 23.949 42.248 1.00 21.32 127 GLU A C 1
ATOM 1014 O O . GLU A 1 121 ? 16.827 22.744 42.567 1.00 25.05 127 GLU A O 1
ATOM 1020 N N . ASP A 1 122 ? 17.332 24.450 41.175 1.00 22.52 128 ASP A N 1
ATOM 1021 C CA . ASP A 1 122 ? 18.358 23.672 40.458 1.00 20.22 128 ASP A CA 1
ATOM 1022 C C . ASP A 1 122 ? 19.541 23.410 41.408 1.00 21.09 128 ASP A C 1
ATOM 1023 O O . ASP A 1 122 ? 19.925 24.304 42.189 1.00 21.64 128 ASP A O 1
ATOM 1028 N N . ALA A 1 123 ? 20.141 22.231 41.314 1.00 19.87 129 ALA A N 1
ATOM 1029 C CA . ALA A 1 123 ? 21.514 21.987 41.819 1.00 20.40 129 ALA A CA 1
ATOM 1030 C C . ALA A 1 123 ? 22.442 22.447 40.705 1.00 20.18 129 ALA A C 1
ATOM 1031 O O . ALA A 1 123 ? 22.768 21.685 39.808 1.00 21.33 129 ALA A O 1
ATOM 1033 N N . GLY A 1 124 ? 22.761 23.735 40.752 1.00 18.59 130 GLY A N 1
ATOM 1034 C CA . GLY A 1 124 ? 23.511 24.457 39.720 1.00 18.56 130 GLY A CA 1
ATOM 1035 C C . GLY A 1 124 ? 24.993 24.380 40.004 1.00 18.97 130 GLY A C 1
ATOM 1036 O O . GLY A 1 124 ? 25.663 25.404 40.056 1.00 19.20 130 GLY A O 1
ATOM 1037 N N . LEU A 1 125 ? 25.513 23.185 40.201 1.00 16.96 131 LEU A N 1
ATOM 1038 C CA . LEU A 1 125 ? 26.912 23.024 40.647 1.00 17.62 131 LEU A CA 1
ATOM 1039 C C . LEU A 1 125 ? 27.827 22.862 39.443 1.00 17.89 131 LEU A C 1
ATOM 1040 O O . LEU A 1 125 ? 28.789 22.071 39.505 1.00 20.41 131 LEU A O 1
ATOM 1045 N N . GLY A 1 126 ? 27.625 23.693 38.435 1.00 18.05 132 GLY A N 1
ATOM 1046 C CA . GLY A 1 126 ? 28.488 23.765 37.273 1.00 18.95 132 GLY A CA 1
ATOM 1047 C C . GLY A 1 126 ? 28.290 25.018 36.486 1.00 18.10 132 GLY A C 1
ATOM 1048 O O . GLY A 1 126 ? 27.364 25.794 36.777 1.00 19.42 132 GLY A O 1
ATOM 1049 N N . ASN A 1 127 ? 29.203 25.250 35.546 1.00 17.75 133 ASN A N 1
ATOM 1050 C CA . ASN A 1 127 ? 29.211 26.509 34.770 1.00 17.94 133 ASN A CA 1
ATOM 1051 C C . ASN A 1 127 ? 28.489 26.341 33.432 1.00 18.35 133 ASN A C 1
ATOM 1052 O O . ASN A 1 127 ? 27.889 27.320 32.952 1.00 19.89 133 ASN A O 1
ATOM 1057 N N . GLY A 1 128 ? 28.682 25.199 32.780 1.00 20.12 134 GLY A N 1
ATOM 1058 C CA . GLY A 1 128 ? 28.202 24.994 31.413 1.00 22.04 134 GLY A CA 1
ATOM 1059 C C . GLY A 1 128 ? 28.402 23.574 30.942 1.00 20.72 134 GLY A C 1
ATOM 1060 O O . GLY A 1 128 ? 27.960 22.633 31.632 1.00 21.73 134 GLY A O 1
ATOM 1061 N N . GLY A 1 129 ? 29.088 23.411 29.804 1.00 23.09 135 GLY A N 1
ATOM 1062 C CA . GLY A 1 129 ? 29.139 22.124 29.096 1.00 23.40 135 GLY A CA 1
ATOM 1063 C C . GLY A 1 129 ? 29.805 21.026 29.891 1.00 22.39 135 GLY A C 1
ATOM 1064 O O . GLY A 1 129 ? 29.261 19.939 29.967 1.00 21.24 135 GLY A O 1
ATOM 1065 N N . LEU A 1 130 ? 30.978 21.291 30.439 1.00 23.54 136 LEU A N 1
ATOM 1066 C CA . LEU A 1 130 ? 31.763 20.294 31.186 1.00 22.05 136 LEU A CA 1
ATOM 1067 C C . LEU A 1 130 ? 30.950 19.764 32.377 1.00 21.02 136 LEU A C 1
ATOM 1068 O O . LEU A 1 130 ? 30.933 18.539 32.662 1.00 20.09 136 LEU A O 1
ATOM 1073 N N . GLY A 1 131 ? 30.299 20.666 33.102 1.00 20.20 137 GLY A N 1
ATOM 1074 C CA . GLY A 1 131 ? 29.568 20.269 34.310 1.00 18.97 137 GLY A CA 1
ATOM 1075 C C . GLY A 1 131 ? 28.312 19.507 33.936 1.00 17.98 137 GLY A C 1
ATOM 1076 O O . GLY A 1 131 ? 27.894 18.586 34.656 1.00 18.38 137 GLY A O 1
ATOM 1077 N N . ARG A 1 132 ? 27.665 19.917 32.849 1.00 17.36 138 ARG A N 1
ATOM 1078 C CA . ARG A 1 132 ? 26.414 19.245 32.424 1.00 18.33 138 ARG A CA 1
ATOM 1079 C C . ARG A 1 132 ? 26.804 17.876 31.860 1.00 17.59 138 ARG A C 1
ATOM 1080 O O . ARG A 1 132 ? 26.000 16.935 32.002 1.00 18.64 138 ARG A O 1
ATOM 1088 N N . LEU A 1 133 ? 27.959 17.761 31.194 1.00 18.34 139 LEU A N 1
ATOM 1089 C CA . LEU A 1 133 ? 28.402 16.451 30.680 1.00 17.55 139 LEU A CA 1
ATOM 1090 C C . LEU A 1 133 ? 28.571 15.477 31.855 1.00 17.79 139 LEU A C 1
ATOM 1091 O O . LEU A 1 133 ? 28.090 14.341 31.774 1.00 18.97 139 LEU A O 1
ATOM 1096 N N . ALA A 1 134 ? 29.144 15.941 32.970 1.00 18.36 140 ALA A N 1
ATOM 1097 C CA . ALA A 1 134 ? 29.322 15.104 34.165 1.00 17.24 140 ALA A CA 1
ATOM 1098 C C . ALA A 1 134 ? 27.943 14.589 34.614 1.00 16.72 140 ALA A C 1
ATOM 1099 O O . ALA A 1 134 ? 27.810 13.406 34.993 1.00 17.54 140 ALA A O 1
ATOM 1101 N N . ALA A 1 135 ? 26.933 15.454 34.607 1.00 16.37 141 ALA A N 1
ATOM 1102 C CA . ALA A 1 135 ? 25.563 15.081 35.022 1.00 17.21 141 ALA A CA 1
ATOM 1103 C C . ALA A 1 135 ? 24.938 14.064 34.066 1.00 17.18 141 ALA A C 1
ATOM 1104 O O . ALA A 1 135 ? 24.343 13.069 34.545 1.00 17.84 141 ALA A O 1
ATOM 1106 N N . CYS A 1 136 ? 25.034 14.300 32.759 1.00 16.91 142 CYS A N 1
ATOM 1107 C CA . CYS A 1 136 ? 24.498 13.317 31.789 1.00 16.24 142 CYS A CA 1
ATOM 1108 C C . CYS A 1 136 ? 25.250 11.989 31.962 1.00 17.18 142 CYS A C 1
ATOM 1109 O O . CYS A 1 136 ? 24.628 10.903 31.860 1.00 19.10 142 CYS A O 1
ATOM 1112 N N . PHE A 1 137 ? 26.540 12.052 32.194 1.00 17.92 143 PHE A N 1
ATOM 1113 C CA . PHE A 1 137 ? 27.345 10.840 32.387 1.00 18.02 143 PHE A CA 1
ATOM 1114 C C . PHE A 1 137 ? 26.909 10.062 33.627 1.00 18.70 143 PHE A C 1
ATOM 1115 O O . PHE A 1 137 ? 26.822 8.809 33.547 1.00 18.74 143 PHE A O 1
ATOM 1123 N N . LEU A 1 138 ? 26.615 10.715 34.750 1.00 18.05 144 LEU A N 1
ATOM 1124 C CA . LEU A 1 138 ? 26.121 9.943 35.930 1.00 18.53 144 LEU A CA 1
ATOM 1125 C C . LEU A 1 138 ? 24.844 9.188 35.545 1.00 18.30 144 LEU A C 1
ATOM 1126 O O . LEU A 1 138 ? 24.697 8.004 35.877 1.00 18.78 144 LEU A O 1
ATOM 1131 N N . ASP A 1 139 ? 23.960 9.842 34.820 1.00 18.03 145 ASP A N 1
ATOM 1132 C CA . ASP A 1 139 ? 22.663 9.245 34.425 1.00 19.37 145 ASP A CA 1
ATOM 1133 C C . ASP A 1 139 ? 22.931 8.032 33.512 1.00 18.84 145 ASP A C 1
ATOM 1134 O O . ASP A 1 139 ? 22.331 6.967 33.703 1.00 18.59 145 ASP A O 1
ATOM 1139 N N . SER A 1 140 ? 23.792 8.168 32.515 1.00 18.57 146 SER A N 1
ATOM 1140 C CA . SER A 1 140 ? 24.060 7.074 31.557 1.00 18.37 146 SER A CA 1
ATOM 1141 C C . SER A 1 140 ? 24.818 5.931 32.244 1.00 18.77 146 SER A C 1
ATOM 1142 O O . SER A 1 140 ? 24.543 4.759 31.947 1.00 19.25 146 SER A O 1
ATOM 1145 N N . MET A 1 141 ? 25.716 6.224 33.174 1.00 17.93 147 MET A N 1
ATOM 1146 C CA . MET A 1 141 ? 26.462 5.154 33.866 1.00 18.78 147 MET A CA 1
ATOM 1147 C C . MET A 1 141 ? 25.491 4.319 34.691 1.00 19.04 147 MET A C 1
ATOM 1148 O O . MET A 1 141 ? 25.663 3.066 34.730 1.00 21.10 147 MET A O 1
ATOM 1153 N N . ALA A 1 142 ? 24.479 4.930 35.293 1.00 19.10 148 ALA A N 1
ATOM 1154 C CA . ALA A 1 142 ? 23.474 4.179 36.080 1.00 20.57 148 ALA A CA 1
ATOM 1155 C C . ALA A 1 142 ? 22.590 3.387 35.127 1.00 18.42 148 ALA A C 1
ATOM 1156 O O . ALA A 1 142 ? 22.248 2.222 35.421 1.00 20.55 148 ALA A O 1
ATOM 1158 N N . THR A 1 143 ? 22.184 3.998 34.009 1.00 19.24 149 THR A N 1
ATOM 1159 C CA . THR A 1 143 ? 21.327 3.300 33.012 1.00 19.35 149 THR A CA 1
ATOM 1160 C C . THR A 1 143 ? 22.061 2.089 32.408 1.00 19.73 149 THR A C 1
ATOM 1161 O O . THR A 1 143 ? 21.404 1.065 32.076 1.00 21.74 149 THR A O 1
ATOM 1165 N N . LEU A 1 144 ? 23.389 2.175 32.319 1.00 20.27 150 LEU A N 1
ATOM 1166 C CA . LEU A 1 144 ? 24.206 1.082 31.748 1.00 20.97 150 LEU A CA 1
ATOM 1167 C C . LEU A 1 144 ? 24.715 0.132 32.831 1.00 20.92 150 LEU A C 1
ATOM 1168 O O . LEU A 1 144 ? 25.555 -0.697 32.517 1.00 25.64 150 LEU A O 1
ATOM 1173 N N . GLY A 1 145 ? 24.268 0.286 34.074 1.00 20.59 151 GLY A N 1
ATOM 1174 C CA . GLY A 1 145 ? 24.549 -0.718 35.112 1.00 22.29 151 GLY A CA 1
ATOM 1175 C C . GLY A 1 145 ? 25.991 -0.740 35.567 1.00 20.98 151 GLY A C 1
ATOM 1176 O O . GLY A 1 145 ? 26.425 -1.790 36.102 1.00 24.38 151 GLY A O 1
ATOM 1177 N N . LEU A 1 146 ? 26.712 0.355 35.402 1.0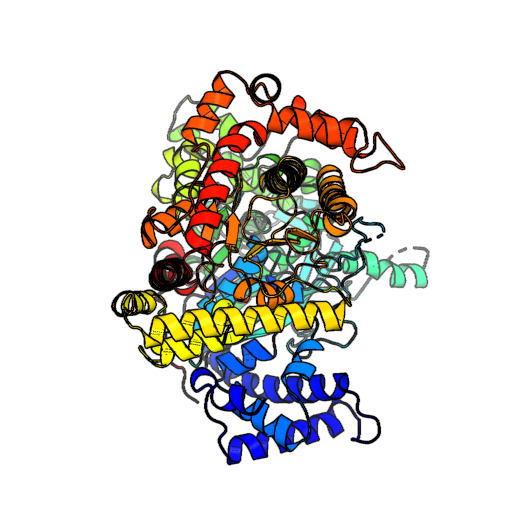0 20.67 152 LEU A N 1
ATOM 1178 C CA . LEU A 1 146 ? 28.126 0.443 35.829 1.00 21.49 152 LEU A CA 1
ATOM 1179 C C . LEU A 1 146 ? 28.220 0.760 37.328 1.00 20.62 152 LEU A C 1
ATOM 1180 O O . LEU A 1 146 ? 27.446 1.563 37.858 1.00 20.87 152 LEU A O 1
ATOM 1185 N N . ALA A 1 147 ? 29.208 0.174 37.973 1.00 20.83 153 ALA A N 1
ATOM 1186 C CA . ALA A 1 147 ? 29.531 0.466 39.383 1.00 21.29 153 ALA A CA 1
ATOM 1187 C C . ALA A 1 147 ? 30.318 1.764 39.399 1.00 20.88 153 ALA A C 1
ATOM 1188 O O . ALA A 1 147 ? 31.545 1.752 39.567 1.00 22.47 153 ALA A O 1
ATOM 1190 N N . ALA A 1 148 ? 29.600 2.854 39.202 1.00 19.22 154 ALA A N 1
ATOM 1191 C CA . ALA A 1 148 ? 30.163 4.188 38.935 1.00 19.69 154 ALA A CA 1
ATOM 1192 C C . ALA A 1 148 ? 29.833 5.160 40.076 1.00 19.38 154 ALA A C 1
ATOM 1193 O O . ALA A 1 148 ? 28.717 5.149 40.599 1.00 19.39 154 ALA A O 1
ATOM 1195 N N . TYR A 1 149 ? 30.822 5.954 40.450 1.00 20.67 155 TYR A N 1
ATOM 1196 C CA . TYR A 1 149 ? 30.779 6.842 41.621 1.00 20.92 155 TYR A CA 1
ATOM 1197 C C . TYR A 1 149 ? 31.201 8.222 41.139 1.00 20.34 155 TYR A C 1
ATOM 1198 O O . TYR A 1 149 ? 32.411 8.422 40.866 1.00 22.07 155 TYR A O 1
ATOM 1207 N N . GLY A 1 150 ? 30.274 9.170 41.092 1.00 17.95 156 GLY A N 1
ATOM 1208 C CA . GLY A 1 150 ? 30.664 10.575 40.869 1.00 18.36 156 GLY A CA 1
ATOM 1209 C C . GLY A 1 150 ? 31.153 11.200 42.148 1.00 17.63 156 GLY A C 1
ATOM 1210 O O . GLY A 1 150 ? 30.573 10.955 43.210 1.00 19.13 156 GLY A O 1
ATOM 1211 N N . TYR A 1 151 ? 32.246 11.955 42.043 1.00 16.90 157 TYR A N 1
ATOM 1212 C CA . TYR A 1 151 ? 32.908 12.606 43.188 1.00 16.82 157 TYR A CA 1
ATOM 1213 C C . TYR A 1 151 ? 33.164 14.065 42.839 1.00 16.43 157 TYR A C 1
ATOM 1214 O O . TYR A 1 151 ? 33.838 14.361 41.831 1.00 17.46 157 TYR A O 1
ATOM 1223 N N . GLY A 1 152 ? 32.686 14.944 43.706 1.00 15.81 158 GLY A N 1
ATOM 1224 C CA . GLY A 1 152 ? 32.882 16.385 43.534 1.00 16.52 158 GLY A CA 1
ATOM 1225 C C . GLY A 1 152 ? 32.762 17.117 44.855 1.00 16.44 158 GLY A C 1
ATOM 1226 O O . GLY A 1 152 ? 33.000 16.533 45.948 1.00 17.16 158 GLY A O 1
ATOM 1227 N N . ILE A 1 153 ? 32.447 18.405 44.759 1.00 16.55 159 ILE A N 1
ATOM 1228 C CA A ILE A 1 153 ? 32.346 19.334 45.917 0.50 15.82 159 ILE A CA 1
ATOM 1229 C CA B ILE A 1 153 ? 32.383 19.288 45.955 0.50 16.15 159 ILE A CA 1
ATOM 1230 C C A ILE A 1 153 ? 30.909 19.783 46.066 0.50 16.34 159 ILE A C 1
ATOM 1231 C C B ILE A 1 153 ? 30.957 19.841 46.081 0.50 16.30 159 ILE A C 1
ATOM 1232 O O . ILE A 1 153 ? 30.302 20.194 45.063 1.00 17.09 159 ILE A O 1
ATOM 1241 N N . ARG A 1 154 ? 30.437 19.795 47.305 1.00 16.51 160 ARG A N 1
ATOM 1242 C CA . ARG A 1 154 ? 29.101 20.314 47.605 1.00 16.32 160 ARG A CA 1
ATOM 1243 C C . ARG A 1 154 ? 29.225 21.822 47.833 1.00 15.93 160 ARG A C 1
ATOM 1244 O O . ARG A 1 154 ? 29.355 22.264 48.990 1.00 17.52 160 ARG A O 1
ATOM 1252 N N . TYR A 1 155 ? 29.195 22.592 46.764 1.00 17.13 161 TYR A N 1
ATOM 1253 C CA . TYR A 1 155 ? 29.230 24.054 46.901 1.00 16.15 161 TYR A CA 1
ATOM 1254 C C . TYR A 1 155 ? 28.005 24.531 47.688 1.00 16.49 161 TYR A C 1
ATOM 1255 O O . TYR A 1 155 ? 26.898 24.138 47.347 1.00 17.79 161 TYR A O 1
ATOM 1264 N N . GLU A 1 156 ? 28.196 25.417 48.664 1.00 17.38 162 GLU A N 1
ATOM 1265 C CA . GLU A 1 156 ? 27.029 26.037 49.340 1.00 16.97 162 GLU A CA 1
ATOM 1266 C C . GLU A 1 156 ? 26.307 26.925 48.338 1.00 16.78 162 GLU A C 1
ATOM 1267 O O . GLU A 1 156 ? 25.066 26.997 48.374 1.00 17.42 162 GLU A O 1
ATOM 1273 N N . PHE A 1 157 ? 27.036 27.547 47.445 1.00 15.61 163 PHE A N 1
ATOM 1274 C CA . PHE A 1 157 ? 26.498 28.456 46.412 1.00 15.36 163 PHE A CA 1
ATOM 1275 C C . PHE A 1 157 ? 27.000 28.002 45.057 1.00 16.34 163 PHE A C 1
ATOM 1276 O O . PHE A 1 157 ? 28.220 27.882 44.867 1.00 16.53 163 PHE A O 1
ATOM 1284 N N . GLY A 1 158 ? 26.088 27.672 44.167 1.00 17.90 164 GLY A N 1
ATOM 1285 C CA . GLY A 1 158 ? 26.426 27.194 42.831 1.00 17.30 164 GLY A CA 1
ATOM 1286 C C . GLY A 1 158 ? 26.679 28.364 41.924 1.00 16.31 164 GLY A C 1
ATOM 1287 O O . GLY A 1 158 ? 27.037 29.478 42.368 1.00 17.88 164 GLY A O 1
ATOM 1288 N N . ILE A 1 159 ? 26.462 28.161 40.645 1.00 17.32 165 ILE A N 1
ATOM 1289 C CA . ILE A 1 159 ? 26.625 29.242 39.666 1.00 18.21 165 ILE A CA 1
ATOM 1290 C C . ILE A 1 159 ? 25.641 30.361 40.042 1.00 17.89 165 ILE A C 1
ATOM 1291 O O . ILE A 1 159 ? 24.453 30.109 40.323 1.00 19.24 165 ILE A O 1
ATOM 1296 N N . PHE A 1 160 ? 26.146 31.590 40.038 1.00 17.68 166 PHE A N 1
ATOM 1297 C CA . PHE A 1 160 ? 25.379 32.760 40.510 1.00 17.68 166 PHE A CA 1
ATOM 1298 C C . PHE A 1 160 ? 24.044 32.884 39.771 1.00 17.32 166 PHE A C 1
ATOM 1299 O O . PHE A 1 160 ? 23.919 32.555 38.598 1.00 17.72 166 PHE A O 1
ATOM 1307 N N . ASN A 1 161 ? 23.048 33.373 40.492 1.00 19.11 167 ASN A N 1
ATOM 1308 C CA A ASN A 1 161 ? 21.761 33.747 39.849 0.50 20.67 167 ASN A CA 1
ATOM 1309 C CA B ASN A 1 161 ? 21.754 33.815 39.935 0.50 20.78 167 ASN A CA 1
ATOM 1310 C C . ASN A 1 161 ? 21.999 35.087 39.132 1.00 19.70 167 ASN A C 1
ATOM 1311 O O . ASN A 1 161 ? 22.568 36.033 39.708 1.00 21.43 167 ASN A O 1
ATOM 1320 N N . GLN A 1 162 ? 21.668 35.088 37.858 1.00 18.17 168 GLN A N 1
ATOM 1321 C CA . GLN A 1 162 ? 21.814 36.255 36.988 1.00 18.14 168 GLN A CA 1
ATOM 1322 C C . GLN A 1 162 ? 20.527 37.067 36.971 1.00 19.20 168 GLN A C 1
ATOM 1323 O O . GLN A 1 162 ? 19.480 36.524 36.654 1.00 21.82 168 GLN A O 1
ATOM 1329 N N . LYS A 1 163 ? 20.611 38.335 37.327 1.00 21.06 169 LYS A N 1
ATOM 1330 C CA . LYS A 1 163 ? 19.501 39.294 37.165 1.00 23.13 169 LYS A CA 1
ATOM 1331 C C . LYS A 1 163 ? 19.905 40.271 36.059 1.00 24.19 169 LYS A C 1
ATOM 1332 O O . LYS A 1 163 ? 21.084 40.566 35.915 1.00 26.73 169 LYS A O 1
ATOM 1338 N N . ILE A 1 164 ? 18.961 40.712 35.249 1.00 25.10 170 ILE A N 1
ATOM 1339 C CA . ILE A 1 164 ? 19.240 41.754 34.240 1.00 25.32 170 ILE A CA 1
ATOM 1340 C C . ILE A 1 164 ? 18.581 43.035 34.749 1.00 27.11 170 ILE A C 1
ATOM 1341 O O . ILE A 1 164 ? 17.348 43.063 34.958 1.00 29.95 170 ILE A O 1
ATOM 1353 N N . GLY A 1 166 ? 18.629 47.362 34.211 1.00 29.78 172 GLY A N 1
ATOM 1354 C CA . GLY A 1 166 ? 19.033 48.408 33.256 1.00 31.36 172 GLY A CA 1
ATOM 1355 C C . GLY A 1 166 ? 19.798 47.827 32.065 1.00 28.83 172 GLY A C 1
ATOM 1356 O O . GLY A 1 166 ? 20.606 48.548 31.470 1.00 29.13 172 GLY A O 1
ATOM 1357 N N . GLY A 1 167 ? 19.489 46.588 31.675 1.00 27.39 173 GLY A N 1
ATOM 1358 C CA . GLY A 1 167 ? 20.079 45.939 30.501 1.00 25.51 173 GLY A CA 1
ATOM 1359 C C . GLY A 1 167 ? 21.404 45.260 30.802 1.00 23.35 173 GLY A C 1
ATOM 1360 O O . GLY A 1 167 ? 21.984 44.698 29.861 1.00 24.46 173 GLY A O 1
ATOM 1361 N N . TRP A 1 168 ? 21.846 45.257 32.065 1.00 23.12 174 TRP A N 1
ATOM 1362 C CA . TRP A 1 168 ? 23.160 44.725 32.479 1.00 23.15 174 TRP A CA 1
ATOM 1363 C C . TRP A 1 168 ? 22.992 43.484 33.335 1.00 22.78 174 TRP A C 1
ATOM 1364 O O . TRP A 1 168 ? 22.072 43.438 34.157 1.00 23.81 174 TRP A O 1
ATOM 1375 N N . GLN A 1 169 ? 23.939 42.565 33.217 1.00 20.27 175 GLN A N 1
ATOM 1376 C CA . GLN A 1 169 ? 24.060 41.453 34.165 1.00 20.06 175 GLN A CA 1
ATOM 1377 C C . GLN A 1 169 ? 24.386 41.986 35.571 1.00 20.87 175 GLN A C 1
ATOM 1378 O O . GLN A 1 169 ? 25.370 42.701 35.728 1.00 22.41 175 GLN A O 1
ATOM 1384 N N . MET A 1 170 ? 23.637 41.516 36.566 1.00 22.63 176 MET A N 1
ATOM 1385 C CA . MET A 1 170 ? 23.983 41.599 37.989 1.00 23.24 176 MET A CA 1
ATOM 1386 C C . MET A 1 170 ? 24.054 40.168 38.525 1.00 23.43 176 MET A C 1
ATOM 1387 O O . MET A 1 170 ? 23.304 39.294 38.041 1.00 26.33 176 MET A O 1
ATOM 1392 N N . GLU A 1 171 ? 24.911 39.937 39.507 1.00 21.55 177 GLU A N 1
ATOM 1393 C CA . GLU A 1 171 ? 25.125 38.595 40.068 1.00 22.58 177 GLU A CA 1
ATOM 1394 C C . GLU A 1 171 ? 24.610 38.558 41.496 1.00 23.82 177 GLU A C 1
ATOM 1395 O O . GLU A 1 171 ? 24.884 39.495 42.287 1.00 28.10 177 GLU A O 1
ATOM 1401 N N . GLU A 1 172 ? 23.862 37.502 41.805 1.00 22.77 178 GLU A N 1
ATOM 1402 C CA . GLU A 1 172 ? 23.412 37.270 43.193 1.00 24.98 178 GLU A CA 1
ATOM 1403 C C . GLU A 1 172 ? 23.787 35.850 43.604 1.00 20.60 178 GLU A C 1
ATOM 1404 O O . GLU A 1 172 ? 23.871 34.970 42.761 1.00 22.68 178 GLU A O 1
ATOM 1410 N N . ALA A 1 173 ? 24.017 35.658 44.880 1.00 19.24 179 ALA A N 1
ATOM 1411 C CA . ALA A 1 173 ? 24.343 34.321 45.415 1.00 18.68 179 ALA A CA 1
ATOM 1412 C C . ALA A 1 173 ? 23.222 33.316 45.132 1.00 19.80 179 ALA A C 1
ATOM 1413 O O . ALA A 1 173 ? 22.041 33.621 45.394 1.00 21.36 179 ALA A O 1
ATOM 1415 N N . ASP A 1 174 ? 23.596 32.146 44.621 1.00 18.22 180 ASP A N 1
ATOM 1416 C CA . ASP A 1 174 ? 22.658 31.017 44.340 1.00 19.56 180 ASP A CA 1
ATOM 1417 C C . ASP A 1 174 ? 22.517 30.182 45.610 1.00 20.06 180 ASP A C 1
ATOM 1418 O O . ASP A 1 174 ? 23.253 29.173 45.776 1.00 19.64 180 ASP A O 1
ATOM 1423 N N . ASP A 1 175 ? 21.598 30.584 46.480 1.00 18.93 181 ASP A N 1
ATOM 1424 C CA . ASP A 1 175 ? 21.387 29.968 47.818 1.00 19.87 181 ASP A CA 1
ATOM 1425 C C . ASP A 1 175 ? 20.468 28.763 47.645 1.00 21.17 181 ASP A C 1
ATOM 1426 O O . ASP A 1 175 ? 19.337 28.750 48.144 1.00 21.67 181 ASP A O 1
ATOM 1431 N N . TRP A 1 176 ? 20.973 27.755 46.947 1.00 20.04 182 TRP A N 1
ATOM 1432 C CA . TRP A 1 176 ? 20.155 26.597 46.515 1.00 18.44 182 TRP A CA 1
ATOM 1433 C C . TRP A 1 176 ? 19.735 25.731 47.689 1.00 19.27 182 TRP A C 1
ATOM 1434 O O . TRP A 1 176 ? 18.768 24.964 47.530 1.00 20.42 182 TRP A O 1
ATOM 1445 N N . LEU A 1 177 ? 20.417 25.843 48.821 1.00 18.03 183 LEU A N 1
ATOM 1446 C CA . LEU A 1 177 ? 20.112 25.005 50.008 1.00 18.68 183 LEU A CA 1
ATOM 1447 C C . LEU A 1 177 ? 19.205 25.738 51.009 1.00 18.49 183 LEU A C 1
ATOM 1448 O O . LEU A 1 177 ? 18.961 25.182 52.108 1.00 21.79 183 LEU A O 1
ATOM 1453 N N . ARG A 1 178 ? 18.735 26.948 50.684 1.00 20.00 184 ARG A N 1
ATOM 1454 C CA . ARG A 1 178 ? 17.925 27.800 51.606 1.00 24.94 184 ARG A CA 1
ATOM 1455 C C . ARG A 1 178 ? 16.807 26.991 52.278 1.00 21.82 184 ARG A C 1
ATOM 1456 O O . ARG A 1 178 ? 16.601 27.160 53.508 1.00 25.07 184 ARG A O 1
ATOM 1464 N N . TYR A 1 179 ? 16.074 26.185 51.504 1.00 20.18 185 TYR A N 1
ATOM 1465 C CA . TYR A 1 179 ? 14.937 25.399 52.038 1.00 20.91 185 TYR A CA 1
ATOM 1466 C C . TYR A 1 179 ? 15.313 23.924 52.205 1.00 20.59 185 TYR A C 1
ATOM 1467 O O . TYR A 1 179 ? 14.392 23.118 52.455 1.00 24.74 185 TYR A O 1
ATOM 1476 N N . GLY A 1 180 ? 16.605 23.590 52.192 1.00 21.60 186 GLY A N 1
ATOM 1477 C CA . GLY A 1 180 ? 17.058 22.196 52.318 1.00 21.35 186 GLY A CA 1
ATOM 1478 C C . GLY A 1 180 ? 17.106 21.492 50.967 1.00 22.81 186 GLY A C 1
ATOM 1479 O O . GLY A 1 180 ? 16.703 22.018 49.915 1.00 25.86 186 GLY A O 1
ATOM 1480 N N . ASN A 1 181 ? 17.746 20.352 50.965 1.00 21.49 187 ASN A N 1
ATOM 1481 C CA . ASN A 1 181 ? 17.870 19.510 49.781 1.00 19.68 187 ASN A CA 1
ATOM 1482 C C . ASN A 1 181 ? 17.351 18.159 50.215 1.00 20.31 187 ASN A C 1
ATOM 1483 O O . ASN A 1 181 ? 18.032 17.476 50.981 1.00 23.00 187 ASN A O 1
ATOM 1488 N N . PRO A 1 182 ? 16.143 17.753 49.769 1.00 20.36 188 PRO A N 1
ATOM 1489 C CA . PRO A 1 182 ? 15.555 16.491 50.212 1.00 21.19 188 PRO A CA 1
ATOM 1490 C C . PRO A 1 182 ? 16.193 15.240 49.577 1.00 21.67 188 PRO A C 1
ATOM 1491 O O . PRO A 1 182 ? 15.861 14.168 49.971 1.00 28.12 188 PRO A O 1
ATOM 1495 N N . TRP A 1 183 ? 17.058 15.400 48.592 1.00 19.81 189 TRP A N 1
ATOM 1496 C CA . TRP A 1 183 ? 17.564 14.268 47.798 1.00 21.02 189 TRP A CA 1
ATOM 1497 C C . TRP A 1 183 ? 18.818 13.689 48.447 1.00 23.19 189 TRP A C 1
ATOM 1498 O O . TRP A 1 183 ? 19.000 12.445 48.489 1.00 27.65 189 TRP A O 1
ATOM 1509 N N . GLU A 1 184 ? 19.650 14.558 49.004 1.00 18.61 190 GLU A N 1
ATOM 1510 C CA . GLU A 1 184 ? 20.959 14.142 49.556 1.00 18.85 190 GLU A CA 1
ATOM 1511 C C . GLU A 1 184 ? 20.800 13.465 50.921 1.00 19.45 190 GLU A C 1
ATOM 1512 O O . GLU A 1 184 ? 19.832 13.706 51.648 1.00 21.09 190 GLU A O 1
ATOM 1518 N N . LYS A 1 185 ? 21.793 12.659 51.267 1.00 18.37 191 LYS A N 1
ATOM 1519 C CA . LYS A 1 185 ? 21.962 12.152 52.629 1.00 19.01 191 LYS A CA 1
ATOM 1520 C C . LYS A 1 185 ? 23.321 12.591 53.159 1.00 17.69 191 LYS A C 1
ATOM 1521 O O . LYS A 1 185 ? 24.361 12.146 52.638 1.00 18.33 191 LYS A O 1
ATOM 1527 N N . ALA A 1 186 ? 23.298 13.407 54.208 1.00 18.37 192 ALA A N 1
ATOM 1528 C CA . ALA A 1 186 ? 24.522 13.815 54.917 1.00 19.25 192 ALA A CA 1
ATOM 1529 C C . ALA A 1 186 ? 25.113 12.550 55.552 1.00 17.64 192 ALA A C 1
ATOM 1530 O O . ALA A 1 186 ? 24.379 11.731 56.141 1.00 18.74 192 ALA A O 1
ATOM 1532 N N . ARG A 1 187 ? 26.427 12.389 55.462 1.00 17.46 193 ARG A N 1
ATOM 1533 C CA . ARG A 1 187 ? 27.141 11.220 56.054 1.00 18.45 193 ARG A CA 1
ATOM 1534 C C . ARG A 1 187 ? 28.277 11.740 56.938 1.00 17.18 193 ARG A C 1
ATOM 1535 O O . ARG A 1 187 ? 29.447 11.489 56.691 1.00 18.62 193 ARG A O 1
ATOM 1543 N N . PRO A 1 188 ? 27.973 12.433 58.047 1.00 17.58 194 PRO A N 1
ATOM 1544 C CA . PRO A 1 188 ? 29.020 12.958 58.919 1.00 18.38 194 PRO A CA 1
ATOM 1545 C C . PRO A 1 188 ? 29.936 11.876 59.506 1.00 19.22 194 PRO A C 1
ATOM 1546 O O . PRO A 1 188 ? 31.119 12.123 59.764 1.00 21.19 194 PRO A O 1
ATOM 1550 N N . GLU A 1 189 ? 29.410 10.662 59.684 1.00 19.77 195 GLU A N 1
ATOM 1551 C CA . GLU A 1 189 ? 30.189 9.522 60.200 1.00 21.50 195 GLU A CA 1
ATOM 1552 C C . GLU A 1 189 ? 31.334 9.140 59.261 1.00 20.16 195 GLU A C 1
ATOM 1553 O O . GLU A 1 189 ? 32.306 8.558 59.769 1.00 23.21 195 GLU A O 1
ATOM 1559 N N . PHE A 1 190 ? 31.272 9.538 57.986 1.00 19.50 196 PHE A N 1
ATOM 1560 C CA . PHE A 1 190 ? 32.248 9.160 56.952 1.00 20.07 196 PHE A CA 1
ATOM 1561 C C . PHE A 1 190 ? 33.161 10.351 56.611 1.00 18.91 196 PHE A C 1
ATOM 1562 O O . PHE A 1 190 ? 33.827 10.340 55.565 1.00 20.02 196 PHE A O 1
ATOM 1570 N N . THR A 1 191 ? 33.227 11.319 57.497 1.00 18.51 197 THR A N 1
ATOM 1571 C CA . THR A 1 191 ? 34.115 12.494 57.348 1.00 17.92 197 THR A CA 1
ATOM 1572 C C . THR A 1 191 ? 35.587 12.085 57.392 1.00 19.81 197 THR A C 1
ATOM 1573 O O . THR A 1 191 ? 35.967 11.231 58.206 1.00 21.28 197 THR A O 1
ATOM 1577 N N . LEU A 1 192 ? 36.386 12.683 56.517 1.00 18.73 198 LEU A N 1
ATOM 1578 C CA . LEU A 1 192 ? 37.815 12.350 56.351 1.00 18.84 198 LEU A CA 1
ATOM 1579 C C . LEU A 1 192 ? 38.666 13.605 56.443 1.00 19.34 198 LEU A C 1
ATOM 1580 O O . LEU A 1 192 ? 38.224 14.695 56.044 1.00 21.02 198 LEU A O 1
ATOM 1585 N N . PRO A 1 193 ? 39.937 13.481 56.904 1.00 18.97 199 PRO A N 1
ATOM 1586 C CA . PRO A 1 193 ? 40.834 14.630 56.946 1.00 20.35 199 PRO A CA 1
ATOM 1587 C C . PRO A 1 193 ? 41.616 14.896 55.649 1.00 21.19 199 PRO A C 1
ATOM 1588 O O . PRO A 1 193 ? 42.098 13.981 55.004 1.00 22.46 199 PRO A O 1
ATOM 1592 N N . VAL A 1 194 ? 41.685 16.162 55.267 1.00 19.49 200 VAL A N 1
ATOM 1593 C CA . VAL A 1 194 ? 42.487 16.643 54.124 1.00 18.29 200 VAL A CA 1
ATOM 1594 C C . VAL A 1 194 ? 43.545 17.604 54.684 1.00 19.40 200 VAL A C 1
ATOM 1595 O O . VAL A 1 194 ? 43.239 18.438 55.575 1.00 21.22 200 VAL A O 1
ATOM 1599 N N . HIS A 1 195 ? 44.773 17.455 54.217 1.00 20.04 201 HIS A N 1
ATOM 1600 C CA . HIS A 1 195 ? 45.939 18.195 54.731 1.00 20.56 201 HIS A CA 1
ATOM 1601 C C . HIS A 1 195 ? 46.367 19.290 53.751 1.00 18.56 201 HIS A C 1
ATOM 1602 O O . HIS A 1 195 ? 46.305 19.114 52.528 1.00 19.67 201 HIS A O 1
ATOM 1609 N N . PHE A 1 196 ? 46.841 20.398 54.307 1.00 20.31 202 PHE A N 1
ATOM 1610 C CA . PHE A 1 196 ? 47.349 21.557 53.543 1.00 19.44 202 PHE A CA 1
ATOM 1611 C C . PHE A 1 196 ? 48.594 22.101 54.230 1.00 18.97 202 PHE A C 1
ATOM 1612 O O . PHE A 1 196 ? 48.772 21.982 55.476 1.00 20.58 202 PHE A O 1
ATOM 1620 N N . TYR A 1 197 ? 49.440 22.723 53.428 1.00 20.73 203 TYR A N 1
ATOM 1621 C CA . TYR A 1 197 ? 50.629 23.458 53.923 1.00 21.85 203 TYR A CA 1
ATOM 1622 C C . TYR A 1 197 ? 51.615 22.450 54.507 1.00 24.44 203 TYR A C 1
ATOM 1623 O O . TYR A 1 197 ? 51.852 21.444 53.849 1.00 23.34 203 TYR A O 1
ATOM 1632 N N . GLY A 1 198 ? 52.237 22.748 55.651 1.00 25.22 204 GLY A N 1
ATOM 1633 C CA . GLY A 1 198 ? 53.195 21.821 56.242 1.00 26.36 204 GLY A CA 1
ATOM 1634 C C . GLY A 1 198 ? 54.505 21.744 55.474 1.00 24.62 204 GLY A C 1
ATOM 1635 O O . GLY A 1 198 ? 54.862 22.672 54.712 1.00 26.84 204 GLY A O 1
ATOM 1636 N N . ARG A 1 199 ? 55.242 20.661 55.723 1.00 26.90 205 ARG A N 1
ATOM 1637 C CA . ARG A 1 199 ? 56.618 20.481 55.212 1.00 27.44 205 ARG A CA 1
ATOM 1638 C C . ARG A 1 199 ? 56.882 18.983 55.061 1.00 27.43 205 ARG A C 1
ATOM 1639 O O . ARG A 1 199 ? 56.162 18.169 55.625 1.00 25.33 205 ARG A O 1
ATOM 1647 N N . VAL A 1 200 ? 57.923 18.641 54.324 1.00 26.18 206 VAL A N 1
ATOM 1648 C CA . VAL A 1 200 ? 58.339 17.226 54.164 1.00 27.06 206 VAL A CA 1
ATOM 1649 C C . VAL A 1 200 ? 59.556 17.006 55.028 1.00 27.30 206 VAL A C 1
ATOM 1650 O O . VAL A 1 200 ? 60.533 17.716 54.816 1.00 33.53 206 VAL A O 1
ATOM 1654 N N . GLU A 1 201 ? 59.507 15.972 55.859 1.00 29.85 207 GLU A N 1
ATOM 1655 C CA . GLU A 1 201 ? 60.721 15.446 56.507 1.00 36.29 207 GLU A CA 1
ATOM 1656 C C . GLU A 1 201 ? 61.078 14.156 55.761 1.00 42.05 207 GLU A C 1
ATOM 1657 O O . GLU A 1 201 ? 60.190 13.357 55.515 1.00 30.41 207 GLU A O 1
ATOM 1663 N N . HIS A 1 202 ? 62.335 14.025 55.314 1.00 49.06 208 HIS A N 1
ATOM 1664 C CA . HIS A 1 202 ? 62.811 12.804 54.614 1.00 46.06 208 HIS A CA 1
ATOM 1665 C C . HIS A 1 202 ? 63.643 12.033 55.620 1.00 50.70 208 HIS A C 1
ATOM 1666 O O . HIS A 1 202 ? 64.659 12.574 56.054 1.00 56.18 208 HIS A O 1
ATOM 1673 N N . THR A 1 203 ? 63.198 10.850 56.037 1.00 60.24 209 THR A N 1
ATOM 1674 C CA . THR A 1 203 ? 63.608 10.275 57.346 1.00 62.19 209 THR A CA 1
ATOM 1675 C C . THR A 1 203 ? 63.534 8.743 57.410 1.00 63.54 209 THR A C 1
ATOM 1676 O O . THR A 1 203 ? 63.980 8.114 56.473 1.00 62.87 209 THR A O 1
ATOM 1680 N N . SER A 1 204 ? 63.046 8.251 58.564 1.00 66.56 210 SER A N 1
ATOM 1681 C CA . SER A 1 204 ? 62.706 6.874 59.019 1.00 64.31 210 SER A CA 1
ATOM 1682 C C . SER A 1 204 ? 62.752 5.801 57.914 1.00 65.06 210 SER A C 1
ATOM 1683 O O . SER A 1 204 ? 63.806 5.188 57.724 1.00 70.13 210 SER A O 1
ATOM 1686 N N . GLN A 1 205 ? 61.599 5.525 57.305 1.00 58.18 211 GLN A N 1
ATOM 1687 C CA . GLN A 1 205 ? 61.422 4.605 56.162 1.00 56.66 211 GLN A CA 1
ATOM 1688 C C . GLN A 1 205 ? 61.084 5.413 54.901 1.00 55.06 211 GLN A C 1
ATOM 1689 O O . GLN A 1 205 ? 60.605 4.805 53.923 1.00 66.18 211 GLN A O 1
ATOM 1695 N N . GLY A 1 206 ? 61.282 6.734 54.934 1.00 46.27 212 GLY A N 1
ATOM 1696 C CA . GLY A 1 206 ? 61.146 7.620 53.763 1.00 39.84 212 GLY A CA 1
ATOM 1697 C C . GLY A 1 206 ? 60.481 8.951 54.095 1.00 38.84 212 GLY A C 1
ATOM 1698 O O . GLY A 1 206 ? 60.601 9.441 55.233 1.00 36.65 212 GLY A O 1
ATOM 1699 N N . ALA A 1 207 ? 59.782 9.538 53.130 1.00 32.47 213 ALA A N 1
ATOM 1700 C CA . ALA A 1 207 ? 59.237 10.913 53.244 1.00 28.99 213 ALA A CA 1
ATOM 1701 C C . ALA A 1 207 ? 57.978 10.934 54.133 1.00 28.53 213 ALA A C 1
ATOM 1702 O O . ALA A 1 207 ? 57.153 9.961 54.118 1.00 31.26 213 ALA A O 1
ATOM 1704 N N . LYS A 1 208 ? 57.808 12.025 54.881 1.00 27.14 214 LYS A N 1
ATOM 1705 C CA . LYS A 1 208 ? 56.637 12.225 55.757 1.00 28.73 214 LYS A CA 1
ATOM 1706 C C . LYS A 1 208 ? 56.173 13.682 55.645 1.00 27.44 214 LYS A C 1
ATOM 1707 O O . LYS A 1 208 ? 56.991 14.654 55.785 1.00 27.80 214 LYS A O 1
ATOM 1713 N N . TRP A 1 209 ? 54.877 13.864 55.421 1.00 24.91 215 TRP A N 1
ATOM 1714 C CA . TRP A 1 209 ? 54.309 15.204 55.255 1.00 24.04 215 TRP A CA 1
ATOM 1715 C C . TRP A 1 209 ? 53.784 15.635 56.633 1.00 24.95 215 TRP A C 1
ATOM 1716 O O . TRP A 1 209 ? 52.872 14.988 57.122 1.00 27.92 215 TRP A O 1
ATOM 1727 N N . VAL A 1 210 ? 54.394 16.657 57.246 1.00 27.36 216 VAL A N 1
ATOM 1728 C CA . VAL A 1 210 ? 54.175 17.000 58.666 1.00 26.82 216 VAL A CA 1
ATOM 1729 C C . VAL A 1 210 ? 53.793 18.479 58.804 1.00 26.94 216 VAL A C 1
ATOM 1730 O O . VAL A 1 210 ? 53.947 19.258 57.877 1.00 26.34 216 VAL A O 1
ATOM 1734 N N . ASP A 1 211 ? 53.317 18.822 59.990 1.00 27.70 217 ASP A N 1
ATOM 1735 C CA . ASP A 1 211 ? 53.012 20.208 60.426 1.00 32.04 217 ASP A CA 1
ATOM 1736 C C . ASP A 1 211 ? 51.947 20.805 59.516 1.00 26.78 217 ASP A C 1
ATOM 1737 O O . ASP A 1 211 ? 51.968 22.003 59.288 1.00 26.55 217 ASP A O 1
ATOM 1742 N N . THR A 1 212 ? 51.006 19.987 59.055 1.00 25.79 218 THR A N 1
ATOM 1743 C CA . THR A 1 212 ? 49.948 20.453 58.133 1.00 22.93 218 THR A CA 1
ATOM 1744 C C . THR A 1 212 ? 48.793 21.103 58.900 1.00 22.78 218 THR A C 1
ATOM 1745 O O . THR A 1 212 ? 48.638 20.903 60.117 1.00 26.09 218 THR A O 1
ATOM 1749 N N . GLN A 1 213 ? 47.973 21.817 58.147 1.00 23.00 219 GLN A N 1
ATOM 1750 C CA . GLN A 1 213 ? 46.660 22.318 58.603 1.00 22.38 219 GLN A CA 1
ATOM 1751 C C . GLN A 1 213 ? 45.620 21.363 58.044 1.00 22.62 219 GLN A C 1
ATOM 1752 O O . GLN A 1 213 ? 45.715 21.017 56.866 1.00 25.44 219 GLN A O 1
ATOM 1758 N N . VAL A 1 214 ? 44.669 20.960 58.876 1.00 20.91 220 VAL A N 1
ATOM 1759 C CA . VAL A 1 214 ? 43.649 19.968 58.475 1.00 20.41 220 VAL A CA 1
ATOM 1760 C C . VAL A 1 214 ? 42.347 20.688 58.183 1.00 20.61 220 VAL A C 1
ATOM 1761 O O . VAL A 1 214 ? 41.940 21.574 58.926 1.00 22.50 220 VAL A O 1
ATOM 1765 N N . VAL A 1 215 ? 41.704 20.265 57.119 1.00 19.54 221 VAL A N 1
ATOM 1766 C CA . VAL A 1 215 ? 40.305 20.600 56.810 1.00 18.94 221 VAL A CA 1
ATOM 1767 C C . VAL A 1 215 ? 39.586 19.258 56.676 1.00 20.56 221 VAL A C 1
ATOM 1768 O O . VAL A 1 215 ? 40.078 18.370 55.946 1.00 19.79 221 VAL A O 1
ATOM 1772 N N . LEU A 1 216 ? 38.451 19.133 57.340 1.00 17.50 222 LEU A N 1
ATOM 1773 C CA . LEU A 1 216 ? 37.664 17.885 57.224 1.00 17.07 222 LEU A CA 1
ATOM 1774 C C . LEU A 1 216 ? 36.815 17.940 55.964 1.00 17.39 222 LEU A C 1
ATOM 1775 O O . LEU A 1 216 ? 36.308 19.006 55.607 1.00 17.28 222 LEU A O 1
ATOM 1780 N N . ALA A 1 217 ? 36.600 16.771 55.384 1.00 16.90 223 ALA A N 1
ATOM 1781 C CA . ALA A 1 217 ? 35.749 16.581 54.217 1.00 17.29 223 ALA A CA 1
ATOM 1782 C C . ALA A 1 217 ? 34.579 15.710 54.646 1.00 16.89 223 ALA A C 1
ATOM 1783 O O . ALA A 1 217 ? 34.743 14.498 54.866 1.00 16.04 223 ALA A O 1
ATOM 1785 N N . MET A 1 218 ? 33.405 16.329 54.731 1.00 16.60 224 MET A N 1
ATOM 1786 C CA . MET A 1 218 ? 32.155 15.666 55.137 1.00 17.21 224 MET A CA 1
ATOM 1787 C C . MET A 1 218 ? 31.395 15.310 53.869 1.00 16.32 224 MET A C 1
ATOM 1788 O O . MET A 1 218 ? 31.008 16.183 53.108 1.00 18.04 224 MET A O 1
ATOM 1793 N N . PRO A 1 219 ? 31.141 14.015 53.592 1.00 16.22 225 PRO A N 1
ATOM 1794 C CA . PRO A 1 219 ? 30.430 13.649 52.368 1.00 16.37 225 PRO A CA 1
ATOM 1795 C C . PRO A 1 219 ? 28.904 13.716 52.517 1.00 15.90 225 PRO A C 1
ATOM 1796 O O . PRO A 1 219 ? 28.339 13.415 53.547 1.00 16.79 225 PRO A O 1
ATOM 1800 N N . TYR A 1 220 ? 28.299 14.134 51.424 1.00 15.94 226 TYR A N 1
ATOM 1801 C CA . TYR A 1 220 ? 26.847 14.100 51.207 1.00 15.77 226 TYR A CA 1
ATOM 1802 C C . TYR A 1 220 ? 26.602 13.230 49.985 1.00 16.45 226 TYR A C 1
ATOM 1803 O O . TYR A 1 220 ? 27.176 13.501 48.889 1.00 17.16 226 TYR A O 1
ATOM 1812 N N . ASP A 1 221 ? 25.774 12.204 50.154 1.00 16.94 227 ASP A N 1
ATOM 1813 C CA . ASP A 1 221 ? 25.546 11.259 49.058 1.00 17.73 227 ASP A CA 1
ATOM 1814 C C . ASP A 1 221 ? 24.155 11.453 48.445 1.00 17.28 227 ASP A C 1
ATOM 1815 O O . ASP A 1 221 ? 23.180 11.517 49.171 1.00 19.15 227 ASP A O 1
ATOM 1820 N N . THR A 1 222 ? 24.100 11.512 47.122 1.00 17.33 228 THR A N 1
ATOM 1821 C CA . THR A 1 222 ? 22.861 11.743 46.381 1.00 18.66 228 THR A CA 1
ATOM 1822 C C . THR A 1 222 ? 22.618 10.532 45.484 1.00 17.54 228 THR A C 1
ATOM 1823 O O . THR A 1 222 ? 23.515 10.083 44.756 1.00 17.34 228 THR A O 1
ATOM 1827 N N . PRO A 1 223 ? 21.376 10.013 45.446 1.00 18.00 229 PRO A N 1
ATOM 1828 C CA . PRO A 1 223 ? 21.071 8.894 44.561 1.00 17.62 229 PRO A CA 1
ATOM 1829 C C . PRO A 1 223 ? 21.067 9.320 43.083 1.00 17.62 229 PRO A C 1
ATOM 1830 O O . PRO A 1 223 ? 20.658 10.424 42.759 1.00 18.78 229 PRO A O 1
ATOM 1834 N N . VAL A 1 224 ? 21.469 8.407 42.221 1.00 17.28 230 VAL A N 1
ATOM 1835 C CA . VAL A 1 224 ? 21.529 8.571 40.755 1.00 17.38 230 VAL A CA 1
ATOM 1836 C C . VAL A 1 224 ? 20.819 7.380 40.118 1.00 17.88 230 VAL A C 1
ATOM 1837 O O . VAL A 1 224 ? 21.377 6.289 39.959 1.00 17.85 230 VAL A O 1
ATOM 1841 N N . PRO A 1 225 ? 19.515 7.514 39.822 1.00 18.21 231 PRO A N 1
ATOM 1842 C CA . PRO A 1 225 ? 18.750 6.383 39.310 1.00 18.09 231 PRO A CA 1
ATOM 1843 C C . PRO A 1 225 ? 18.981 6.147 37.810 1.00 18.42 231 PRO A C 1
ATOM 1844 O O . PRO A 1 225 ? 18.945 7.082 36.996 1.00 20.16 231 PRO A O 1
ATOM 1848 N N . GLY A 1 226 ? 19.166 4.887 37.450 1.00 19.01 232 GLY A N 1
ATOM 1849 C CA . GLY A 1 226 ? 19.121 4.481 36.052 1.00 18.41 232 GLY A CA 1
ATOM 1850 C C . GLY A 1 226 ? 17.700 4.408 35.547 1.00 18.68 232 GLY A C 1
ATOM 1851 O O . GLY A 1 226 ? 16.741 4.425 36.350 1.00 20.85 232 GLY A O 1
ATOM 1852 N N . TYR A 1 227 ? 17.557 4.333 34.222 1.00 19.42 233 TYR A N 1
ATOM 1853 C CA . TYR A 1 227 ? 16.230 4.326 33.580 1.00 20.03 233 TYR A CA 1
ATOM 1854 C C . TYR A 1 227 ? 15.588 2.941 33.702 1.00 20.00 233 TYR A C 1
ATOM 1855 O O . TYR A 1 227 ? 15.857 2.049 32.875 1.00 21.73 233 TYR A O 1
ATOM 1864 N N . ARG A 1 228 ? 14.729 2.810 34.693 1.00 20.95 234 ARG A N 1
ATOM 1865 C CA . ARG A 1 228 ? 13.786 1.673 34.825 1.00 24.02 234 ARG A CA 1
ATOM 1866 C C . ARG A 1 228 ? 14.557 0.351 34.851 1.00 21.89 234 ARG A C 1
ATOM 1867 O O . ARG A 1 228 ? 13.989 -0.694 34.435 1.00 27.04 234 ARG A O 1
ATOM 1875 N N . ASN A 1 229 ? 15.741 0.334 35.457 1.00 22.04 235 ASN A N 1
ATOM 1876 C CA . ASN A 1 229 ? 16.557 -0.901 35.601 1.00 22.02 235 ASN A CA 1
ATOM 1877 C C . ASN A 1 229 ? 16.830 -1.260 37.067 1.00 20.55 235 ASN A C 1
ATOM 1878 O O . ASN A 1 229 ? 17.662 -2.160 37.314 1.00 23.23 235 ASN A O 1
ATOM 1883 N N . ASN A 1 230 ? 16.193 -0.558 38.003 1.00 21.34 236 ASN A N 1
ATOM 1884 C CA . ASN A 1 230 ? 16.324 -0.746 39.474 1.00 23.01 236 ASN A CA 1
ATOM 1885 C C . ASN A 1 230 ? 17.747 -0.476 39.958 1.00 20.25 236 ASN A C 1
ATOM 1886 O O . ASN A 1 230 ? 18.085 -0.845 41.101 1.00 23.62 236 ASN A O 1
ATOM 1891 N N . VAL A 1 231 ? 18.537 0.233 39.157 1.00 20.14 237 VAL A N 1
ATOM 1892 C CA . VAL A 1 231 ? 19.915 0.608 39.551 1.00 19.82 237 VAL A CA 1
ATOM 1893 C C . VAL A 1 231 ? 19.841 2.004 40.150 1.00 18.65 237 VAL A C 1
ATOM 1894 O O . VAL A 1 231 ? 19.268 2.918 39.513 1.00 20.25 237 VAL A O 1
ATOM 1898 N N . VAL A 1 232 ? 20.423 2.177 41.324 1.00 19.68 238 VAL A N 1
ATOM 1899 C CA . VAL A 1 232 ? 20.585 3.539 41.899 1.00 19.58 238 VAL A CA 1
ATOM 1900 C C . VAL A 1 232 ? 22.019 3.661 42.382 1.00 17.59 238 VAL A C 1
ATOM 1901 O O . VAL A 1 232 ? 22.419 3.030 43.372 1.00 19.36 238 VAL A O 1
ATOM 1905 N N . ASN A 1 233 ? 22.767 4.493 41.659 1.00 17.97 239 ASN A N 1
ATOM 1906 C CA . ASN A 1 233 ? 24.195 4.786 41.933 1.00 17.51 239 ASN A CA 1
ATOM 1907 C C . ASN A 1 233 ? 24.291 5.984 42.889 1.00 17.68 239 ASN A C 1
ATOM 1908 O O . ASN A 1 233 ? 23.275 6.539 43.294 1.00 18.46 239 ASN A O 1
ATOM 1913 N N . THR A 1 234 ? 25.512 6.421 43.179 1.00 18.29 240 THR A N 1
ATOM 1914 C CA . THR A 1 234 ? 25.776 7.472 44.167 1.00 18.54 240 THR A CA 1
ATOM 1915 C C . THR A 1 234 ? 26.627 8.577 43.565 1.00 16.11 240 THR A C 1
ATOM 1916 O O . THR A 1 234 ? 27.663 8.295 42.926 1.00 18.92 240 THR A O 1
ATOM 1920 N N . MET A 1 235 ? 26.226 9.813 43.836 1.00 17.04 241 MET A N 1
ATOM 1921 C CA . MET A 1 235 ? 27.081 10.987 43.673 1.00 17.16 241 MET A CA 1
ATOM 1922 C C . MET A 1 235 ? 27.473 11.467 45.073 1.00 16.69 241 MET A C 1
ATOM 1923 O O . MET A 1 235 ? 26.599 11.715 45.898 1.00 17.79 241 MET A O 1
ATOM 1928 N N . ARG A 1 236 ? 28.776 11.499 45.344 1.00 16.14 242 ARG A N 1
ATOM 1929 C CA . ARG A 1 236 ? 29.329 11.894 46.653 1.00 16.65 242 ARG A CA 1
ATOM 1930 C C . ARG A 1 236 ? 29.959 13.277 46.495 1.00 14.44 242 ARG A C 1
ATOM 1931 O O . ARG A 1 236 ? 30.920 13.413 45.677 1.00 16.46 242 ARG A O 1
ATOM 1939 N N . LEU A 1 237 ? 29.424 14.244 47.228 1.00 15.44 243 LEU A N 1
ATOM 1940 C CA . LEU A 1 237 ? 29.919 15.633 47.165 1.00 16.03 243 LEU A CA 1
ATOM 1941 C C . LEU A 1 237 ? 30.460 16.014 48.539 1.00 15.57 243 LEU A C 1
ATOM 1942 O O . LEU A 1 237 ? 29.776 15.819 49.537 1.00 16.02 243 LEU A O 1
ATOM 1947 N N . TRP A 1 238 ? 31.712 16.471 48.569 1.00 15.12 244 TRP A N 1
ATOM 1948 C CA . TRP A 1 238 ? 32.395 16.762 49.847 1.00 15.40 244 TRP A CA 1
ATOM 1949 C C . TRP A 1 238 ? 32.116 18.207 50.290 1.00 15.59 244 TRP A C 1
ATOM 1950 O O . TRP A 1 238 ? 32.144 19.137 49.450 1.00 16.56 244 TRP A O 1
ATOM 1961 N N . SER A 1 239 ? 31.895 18.394 51.590 1.00 16.33 245 SER A N 1
ATOM 1962 C CA . SER A 1 239 ? 31.655 19.705 52.223 1.00 17.64 245 SER A CA 1
ATOM 1963 C C . SER A 1 239 ? 32.778 19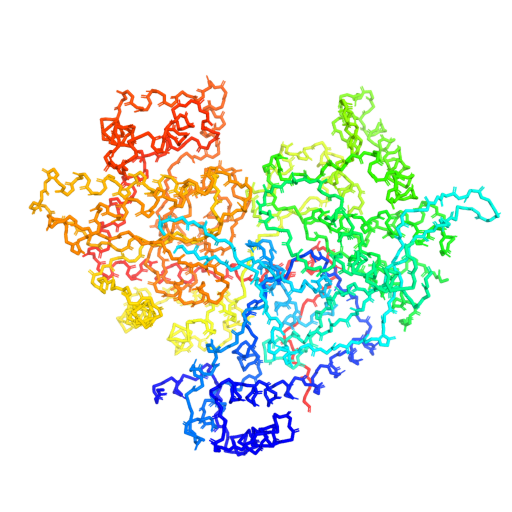.955 53.221 1.00 18.00 245 SER A C 1
ATOM 1964 O O . SER A 1 239 ? 33.113 19.052 53.987 1.00 18.04 245 SER A O 1
ATOM 1967 N N . ALA A 1 240 ? 33.357 21.149 53.202 1.00 17.33 246 ALA A N 1
ATOM 1968 C CA . ALA A 1 240 ? 34.467 21.484 54.107 1.00 17.49 246 ALA A CA 1
ATOM 1969 C C . ALA A 1 240 ? 33.962 21.770 55.512 1.00 16.54 246 ALA A C 1
ATOM 1970 O O . ALA A 1 240 ? 33.003 22.540 55.687 1.00 18.25 246 ALA A O 1
ATOM 1972 N N . LYS A 1 241 ? 34.661 21.226 56.482 1.00 17.06 247 LYS A N 1
ATOM 1973 C CA . LYS A 1 241 ? 34.386 21.377 57.923 1.00 18.11 247 LYS A CA 1
ATOM 1974 C C . LYS A 1 241 ? 35.693 21.625 58.676 1.00 17.98 247 LYS A C 1
ATOM 1975 O O . LYS A 1 241 ? 36.707 20.957 58.446 1.00 20.29 247 LYS A O 1
ATOM 1981 N N . ALA A 1 242 ? 35.684 22.572 59.587 1.00 18.52 248 ALA A N 1
ATOM 1982 C CA . ALA A 1 242 ? 36.859 22.837 60.433 1.00 18.94 248 ALA A CA 1
ATOM 1983 C C . ALA A 1 242 ? 37.112 21.631 61.327 1.00 20.68 248 ALA A C 1
ATOM 1984 O O . ALA A 1 242 ? 36.176 20.983 61.786 1.00 24.12 248 ALA A O 1
ATOM 1986 N N . PRO A 1 243 ? 38.393 21.365 61.639 1.00 21.51 249 PRO A N 1
ATOM 1987 C CA . PRO A 1 243 ? 38.773 20.257 62.494 1.00 25.62 249 PRO A CA 1
ATOM 1988 C C . PRO A 1 243 ? 38.293 20.456 63.927 1.00 27.20 249 PRO A C 1
ATOM 1989 O O . PRO A 1 243 ? 37.998 21.590 64.320 1.00 28.14 249 PRO A O 1
ATOM 1993 N N . ASN A 1 244 ? 38.202 19.312 64.625 1.00 34.77 250 ASN A N 1
ATOM 1994 C CA . ASN A 1 244 ? 37.616 19.157 65.980 1.00 39.84 250 ASN A CA 1
ATOM 1995 C C . ASN A 1 244 ? 38.310 20.108 66.953 1.00 40.22 250 ASN A C 1
ATOM 1996 O O . ASN A 1 244 ? 37.599 20.768 67.747 1.00 41.51 250 ASN A O 1
ATOM 2001 N N . ASP A 1 245 ? 39.651 20.140 66.898 1.00 40.68 251 ASP A N 1
ATOM 2002 C CA . ASP A 1 245 ? 40.486 20.876 67.881 1.00 44.44 251 ASP A CA 1
ATOM 2003 C C . ASP A 1 245 ? 41.113 22.087 67.192 1.00 41.46 251 ASP A C 1
ATOM 2004 O O . ASP A 1 245 ? 41.347 22.024 65.984 1.00 38.89 251 ASP A O 1
ATOM 2009 N N . PHE A 1 246 ? 41.358 23.151 67.955 1.00 37.22 252 PHE A N 1
ATOM 2010 C CA . PHE A 1 246 ? 42.059 24.367 67.475 1.00 40.19 252 PHE A CA 1
ATOM 2011 C C . PHE A 1 246 ? 43.550 24.036 67.335 1.00 44.70 252 PHE A C 1
ATOM 2012 O O . PHE A 1 246 ? 44.049 24.434 66.267 1.00 53.40 252 PHE A O 1
ATOM 2020 N N . GLY A 1 254 ? 43.968 36.145 68.864 1.00 60.96 260 GLY A N 1
ATOM 2021 C CA . GLY A 1 254 ? 42.642 36.786 68.741 1.00 53.17 260 GLY A CA 1
ATOM 2022 C C . GLY A 1 254 ? 41.646 36.336 69.817 1.00 48.69 260 GLY A C 1
ATOM 2023 O O . GLY A 1 254 ? 40.607 36.998 69.975 1.00 55.42 260 GLY A O 1
ATOM 2024 N N . GLY A 1 255 ? 41.920 35.230 70.521 1.00 40.35 261 GLY A N 1
ATOM 2025 C CA . GLY A 1 255 ? 41.077 34.708 71.597 1.00 34.05 261 GLY A CA 1
ATOM 2026 C C . GLY A 1 255 ? 40.030 33.709 71.143 1.00 26.40 261 GLY A C 1
ATOM 2027 O O . GLY A 1 255 ? 39.928 33.373 69.944 1.00 25.20 261 GLY A O 1
ATOM 2028 N N . TYR A 1 256 ? 39.290 33.207 72.114 1.00 23.36 262 TYR A N 1
ATOM 2029 C CA . TYR A 1 256 ? 38.351 32.075 71.930 1.00 21.25 262 TYR A CA 1
ATOM 2030 C C . TYR A 1 256 ? 37.280 32.398 70.880 1.00 20.05 262 TYR A C 1
ATOM 2031 O O . TYR A 1 256 ? 37.071 31.618 69.959 1.00 20.32 262 TYR A O 1
ATOM 2040 N N . ILE A 1 257 ? 36.607 33.541 71.016 1.00 19.37 263 ILE A N 1
ATOM 2041 C CA . ILE A 1 257 ? 35.489 33.884 70.097 1.00 18.73 263 ILE A CA 1
ATOM 2042 C C . ILE A 1 257 ? 36.062 33.945 68.674 1.00 19.02 263 ILE A C 1
ATOM 2043 O O . ILE A 1 257 ? 35.453 33.368 67.747 1.00 19.30 263 ILE A O 1
ATOM 2048 N N . GLN A 1 258 ? 37.150 34.703 68.473 1.00 20.56 264 GLN A N 1
ATOM 2049 C CA . GLN A 1 258 ? 37.731 34.811 67.120 1.00 19.88 264 GLN A CA 1
ATOM 2050 C C . GLN A 1 258 ? 38.132 33.432 66.580 1.00 18.82 264 GLN A C 1
ATOM 2051 O O . GLN A 1 258 ? 38.013 33.216 65.361 1.00 18.99 264 GLN A O 1
ATOM 2057 N N . ALA A 1 259 ? 38.642 32.534 67.413 1.00 18.99 265 ALA A N 1
ATOM 2058 C CA . ALA A 1 259 ? 39.034 31.183 66.940 1.00 18.64 265 ALA A CA 1
ATOM 2059 C C . ALA A 1 259 ? 37.825 30.401 66.439 1.00 19.19 265 ALA A C 1
ATOM 2060 O O . ALA A 1 259 ? 37.933 29.732 65.405 1.00 19.17 265 ALA A O 1
ATOM 2062 N N . VAL A 1 260 ? 36.684 30.567 67.100 1.00 18.06 266 VAL A N 1
ATOM 2063 C CA . VAL A 1 260 ? 35.455 29.900 66.626 1.00 16.91 266 VAL A CA 1
ATOM 2064 C C . VAL A 1 260 ? 35.068 30.532 65.287 1.00 17.56 266 VAL A C 1
ATOM 2065 O O . VAL A 1 260 ? 34.708 29.804 64.346 1.00 17.59 266 VAL A O 1
ATOM 2069 N N . LEU A 1 261 ? 35.037 31.860 65.214 1.00 17.28 267 LEU A N 1
ATOM 2070 C CA . LEU A 1 261 ? 34.666 32.531 63.935 1.00 18.28 267 LEU A CA 1
ATOM 2071 C C . LEU A 1 261 ? 35.622 32.095 62.823 1.00 17.25 267 LEU A C 1
ATOM 2072 O O . LEU A 1 261 ? 35.165 31.913 61.688 1.00 18.05 267 LEU A O 1
ATOM 2077 N N . ASP A 1 262 ? 36.916 31.947 63.133 1.00 18.33 268 ASP A N 1
ATOM 2078 C CA . ASP A 1 262 ? 37.934 31.636 62.118 1.00 19.62 268 ASP A CA 1
ATOM 2079 C C . ASP A 1 262 ? 37.809 30.220 61.567 1.00 17.99 268 ASP A C 1
ATOM 2080 O O . ASP A 1 262 ? 38.456 29.930 60.530 1.00 18.86 268 ASP A O 1
ATOM 2085 N N . ARG A 1 263 ? 36.946 29.388 62.150 1.00 18.31 269 ARG A N 1
ATOM 2086 C CA . ARG A 1 263 ? 36.585 28.102 61.506 1.00 17.32 269 ARG A CA 1
ATOM 2087 C C . ARG A 1 263 ? 36.047 28.385 60.094 1.00 16.71 269 ARG A C 1
ATOM 2088 O O . ARG A 1 263 ? 36.125 27.479 59.235 1.00 17.41 269 ARG A O 1
ATOM 2096 N N . ASN A 1 264 ? 35.450 29.565 59.871 1.00 16.89 270 ASN A N 1
ATOM 2097 C CA . ASN A 1 264 ? 34.876 29.916 58.546 1.00 17.10 270 ASN A CA 1
ATOM 2098 C C . ASN A 1 264 ? 35.922 29.839 57.423 1.00 17.01 270 ASN A C 1
ATOM 2099 O O . ASN A 1 264 ? 35.550 29.594 56.245 1.00 17.06 270 ASN A O 1
ATOM 2104 N N . LEU A 1 265 ? 37.190 30.095 57.747 1.00 17.19 271 LEU A N 1
ATOM 2105 C CA . LEU A 1 265 ? 38.218 30.158 56.702 1.00 18.17 271 LEU A CA 1
ATOM 2106 C C . LEU A 1 265 ? 38.397 28.770 56.057 1.00 17.63 271 LEU A C 1
ATOM 2107 O O . LEU A 1 265 ? 38.396 28.674 54.827 1.00 19.73 271 LEU A O 1
ATOM 2112 N N . ALA A 1 266 ? 38.562 27.715 56.850 1.00 19.44 272 ALA A N 1
ATOM 2113 C CA . ALA A 1 266 ? 38.643 26.342 56.306 1.00 19.24 272 ALA A CA 1
ATOM 2114 C C . ALA A 1 266 ? 37.331 26.017 55.579 1.00 17.96 272 ALA A C 1
ATOM 2115 O O . ALA A 1 266 ? 37.363 25.397 54.512 1.00 18.50 272 ALA A O 1
ATOM 2117 N N . GLU A 1 267 ? 36.212 26.442 56.155 1.00 18.56 273 GLU A N 1
ATOM 2118 C CA . GLU A 1 267 ? 34.897 26.056 55.628 1.00 17.41 273 GLU A CA 1
ATOM 2119 C C . GLU A 1 267 ? 34.627 26.776 54.310 1.00 17.20 273 GLU A C 1
ATOM 2120 O O . GLU A 1 267 ? 33.779 26.308 53.505 1.00 18.37 273 GLU A O 1
ATOM 2126 N N . ASN A 1 268 ? 35.366 27.857 54.045 1.00 16.06 274 ASN A N 1
ATOM 2127 C CA . ASN A 1 268 ? 35.228 28.542 52.754 1.00 15.65 274 ASN A CA 1
ATOM 2128 C C . ASN A 1 268 ? 35.669 27.705 51.566 1.00 15.02 274 ASN A C 1
ATOM 2129 O O . ASN A 1 268 ? 35.317 28.063 50.418 1.00 16.56 274 ASN A O 1
ATOM 2134 N N . ILE A 1 269 ? 36.408 26.616 51.789 1.00 15.76 275 ILE A N 1
ATOM 2135 C CA . ILE A 1 269 ? 36.835 25.809 50.626 1.00 16.68 275 ILE A CA 1
ATOM 2136 C C . ILE A 1 269 ? 35.641 25.347 49.799 1.00 16.92 275 ILE A C 1
ATOM 2137 O O . ILE A 1 269 ? 35.747 25.338 48.579 1.00 17.28 275 ILE A O 1
ATOM 2142 N N . SER A 1 270 ? 34.549 24.930 50.434 1.00 16.52 276 SER A N 1
ATOM 2143 C CA . SER A 1 270 ? 33.365 24.476 49.670 1.00 16.69 276 SER A CA 1
ATOM 2144 C C . SER A 1 270 ? 32.272 25.554 49.562 1.00 16.05 276 SER A C 1
ATOM 2145 O O . SER A 1 270 ? 31.101 25.227 49.276 1.00 19.04 276 SER A O 1
ATOM 2148 N N . ARG A 1 271 ? 32.603 26.814 49.750 1.00 16.37 277 ARG A N 1
ATOM 2149 C CA . ARG A 1 271 ? 31.548 27.838 49.824 1.00 15.56 277 ARG A CA 1
ATOM 2150 C C . ARG A 1 271 ? 30.933 28.139 48.470 1.00 15.57 277 ARG A C 1
ATOM 2151 O O . ARG A 1 271 ? 29.686 28.215 48.416 1.00 16.57 277 ARG A O 1
ATOM 2159 N N . VAL A 1 272 ? 31.723 28.286 47.422 1.00 16.58 278 VAL A N 1
ATOM 2160 C CA . VAL A 1 272 ? 31.164 28.780 46.138 1.00 15.46 278 VAL A CA 1
ATOM 2161 C C . VAL A 1 272 ? 31.923 28.279 44.909 1.00 15.53 278 VAL A C 1
ATOM 2162 O O . VAL A 1 272 ? 33.140 28.164 44.925 1.00 17.09 278 VAL A O 1
ATOM 2166 N N . LEU A 1 273 ? 31.154 27.906 43.898 1.00 15.97 279 LEU A N 1
ATOM 2167 C CA . LEU A 1 273 ? 31.659 27.535 42.574 1.00 16.13 279 LEU A CA 1
ATOM 2168 C C . LEU A 1 273 ? 32.332 28.749 41.926 1.00 16.07 279 LEU A C 1
ATOM 2169 O O . LEU A 1 273 ? 31.683 29.832 41.801 1.00 17.52 279 LEU A O 1
ATOM 2174 N N . TYR A 1 274 ? 33.585 28.567 41.499 1.00 17.54 280 TYR A N 1
ATOM 2175 C CA . TYR A 1 274 ? 34.266 29.574 40.649 1.00 17.80 280 TYR A CA 1
ATOM 2176 C C . TYR A 1 274 ? 33.530 29.658 39.320 1.00 18.49 280 TYR A C 1
ATOM 2177 O O . TYR A 1 274 ? 33.411 28.656 38.622 1.00 19.03 280 TYR A O 1
ATOM 2186 N N . PRO A 1 275 ? 33.017 30.854 38.945 1.00 17.88 281 PRO A N 1
ATOM 2187 C CA . PRO A 1 275 ? 32.180 30.990 37.752 1.00 19.23 281 PRO A CA 1
ATOM 2188 C C . PRO A 1 275 ? 32.950 31.216 36.447 1.00 21.53 281 PRO A C 1
ATOM 2189 O O . PRO A 1 275 ? 32.374 31.645 35.483 1.00 29.02 281 PRO A O 1
ATOM 2193 N N . ASN A 1 276 ? 34.221 30.844 36.438 1.00 24.85 282 ASN A N 1
ATOM 2194 C CA . ASN A 1 276 ? 35.045 30.789 35.202 1.00 28.64 282 ASN A CA 1
ATOM 2195 C C . ASN A 1 276 ? 34.679 29.562 34.379 1.00 32.16 282 ASN A C 1
ATOM 2196 O O . ASN A 1 276 ? 34.800 28.358 34.841 1.00 35.16 282 ASN A O 1
ATOM 2201 N N . ASP A 1 277 ? 34.288 29.861 33.183 1.00 33.72 283 ASP A N 1
ATOM 2202 C CA . ASP A 1 277 ? 34.007 28.898 32.104 1.00 37.08 283 ASP A CA 1
ATOM 2203 C C . ASP A 1 277 ? 35.148 29.115 31.117 1.00 39.56 283 ASP A C 1
ATOM 2204 O O . ASP A 1 277 ? 35.318 30.265 30.637 1.00 44.56 283 ASP A O 1
ATOM 2209 N N . ASN A 1 278 ? 35.996 28.133 30.893 1.00 39.76 284 ASN A N 1
ATOM 2210 C CA . ASN A 1 278 ? 37.020 28.322 29.828 1.00 42.98 284 ASN A CA 1
ATOM 2211 C C . ASN A 1 278 ? 38.064 29.427 30.136 1.00 42.89 284 ASN A C 1
ATOM 2212 O O . ASN A 1 278 ? 38.630 30.049 29.175 1.00 38.21 284 ASN A O 1
ATOM 2217 N N . PHE A 1 279 ? 38.420 29.622 31.404 1.00 39.12 285 PHE A N 1
ATOM 2218 C CA . PHE A 1 279 ? 39.441 30.621 31.760 1.00 32.43 285 PHE A CA 1
ATOM 2219 C C . PHE A 1 279 ? 40.136 30.272 33.083 1.00 31.51 285 PHE A C 1
ATOM 2220 O O . PHE A 1 279 ? 39.484 30.178 34.098 1.00 33.72 285 PHE A O 1
ATOM 2228 N N . PHE A 1 280 ? 41.467 30.197 33.058 1.00 26.96 286 PHE A N 1
ATOM 2229 C CA . PHE A 1 280 ? 42.290 29.908 34.258 1.00 25.10 286 PHE A CA 1
ATOM 2230 C C . PHE A 1 280 ? 42.627 31.214 34.978 1.00 24.25 286 PHE A C 1
ATOM 2231 O O . PHE A 1 280 ? 43.330 32.032 34.421 1.00 28.99 286 PHE A O 1
ATOM 2239 N N . GLU A 1 281 ? 42.160 31.367 36.218 1.00 26.34 287 GLU A N 1
ATOM 2240 C CA . GLU A 1 281 ? 42.347 32.575 37.060 1.00 27.45 287 GLU A CA 1
ATOM 2241 C C . GLU A 1 281 ? 43.526 32.382 38.026 1.00 26.90 287 GLU A C 1
ATOM 2242 O O . GLU A 1 281 ? 44.121 33.393 38.456 1.00 30.78 287 GLU A O 1
ATOM 2248 N N . GLY A 1 282 ? 43.794 31.150 38.467 1.00 29.40 288 GLY A N 1
ATOM 2249 C CA . GLY A 1 282 ? 44.961 30.844 39.318 1.00 28.05 288 GLY A CA 1
ATOM 2250 C C . GLY A 1 282 ? 44.806 31.222 40.775 1.00 23.48 288 GLY A C 1
ATOM 2251 O O . GLY A 1 282 ? 45.822 31.471 41.445 1.00 25.82 288 GLY A O 1
ATOM 2252 N N . LYS A 1 283 ? 43.591 31.202 41.308 1.00 23.68 289 LYS A N 1
ATOM 2253 C CA . LYS A 1 283 ? 43.396 31.550 42.724 1.00 22.52 289 LYS A CA 1
ATOM 2254 C C . LYS A 1 283 ? 43.790 30.365 43.607 1.00 19.82 289 LYS A C 1
ATOM 2255 O O . LYS A 1 283 ? 43.387 29.221 43.352 1.00 19.37 289 LYS A O 1
ATOM 2261 N N . GLU A 1 284 ? 44.446 30.660 44.713 1.00 19.26 290 GLU A N 1
ATOM 2262 C CA . GLU A 1 284 ? 44.792 29.645 45.714 1.00 20.91 290 GLU A CA 1
ATOM 2263 C C . GLU A 1 284 ? 43.525 28.901 46.181 1.00 21.29 290 GLU A C 1
ATOM 2264 O O . GLU A 1 284 ? 43.592 27.682 46.402 1.00 20.12 290 GLU A O 1
ATOM 2270 N N . LEU A 1 285 ? 42.423 29.615 46.415 1.00 19.13 291 LEU A N 1
ATOM 2271 C CA . LEU A 1 285 ? 41.217 28.975 46.962 1.00 18.70 291 LEU A CA 1
ATOM 2272 C C . LEU A 1 285 ? 40.775 27.877 45.978 1.00 17.94 291 LEU A C 1
ATOM 2273 O O . LEU A 1 285 ? 40.308 26.813 46.425 1.00 18.53 291 LEU A O 1
ATOM 2278 N N . ARG A 1 286 ? 40.860 28.140 44.675 1.00 18.08 292 ARG A N 1
ATOM 2279 C CA . ARG A 1 286 ? 40.474 27.147 43.658 1.00 17.79 292 ARG A CA 1
ATOM 2280 C C . ARG A 1 286 ? 41.418 25.942 43.737 1.00 17.04 292 ARG A C 1
ATOM 2281 O O . ARG A 1 286 ? 40.952 24.800 43.602 1.00 17.88 292 ARG A O 1
ATOM 2289 N N . LEU A 1 287 ? 42.712 26.162 43.880 1.00 18.63 293 LEU A N 1
ATOM 2290 C CA . LEU A 1 287 ? 43.666 25.021 44.039 1.00 18.63 293 LEU A CA 1
ATOM 2291 C C . LEU A 1 287 ? 43.297 24.213 45.270 1.00 17.35 293 LEU A C 1
ATOM 2292 O O . LEU A 1 287 ? 43.355 22.981 45.225 1.00 17.38 293 LEU A O 1
ATOM 2297 N N . LYS A 1 288 ? 42.926 24.874 46.358 1.00 17.25 294 LYS A N 1
ATOM 2298 C CA . LYS A 1 288 ? 42.493 24.148 47.575 1.00 16.71 294 LYS A CA 1
ATOM 2299 C C . LYS A 1 288 ? 41.237 23.310 47.267 1.00 16.96 294 LYS A C 1
ATOM 2300 O O . LYS A 1 288 ? 41.158 22.164 47.718 1.00 16.74 294 LYS A O 1
ATOM 2306 N N . GLN A 1 289 ? 40.269 23.850 46.528 1.00 16.44 295 GLN A N 1
ATOM 2307 C CA . GLN A 1 289 ? 39.057 23.075 46.175 1.00 17.58 295 GLN A CA 1
ATOM 2308 C C . GLN A 1 289 ? 39.485 21.825 45.412 1.00 16.74 295 GLN A C 1
ATOM 2309 O O . GLN A 1 289 ? 38.918 20.727 45.638 1.00 17.38 295 GLN A O 1
ATOM 2315 N N . GLU A 1 290 ? 40.368 21.997 44.429 1.00 16.74 296 GLU A N 1
ATOM 2316 C CA . GLU A 1 290 ? 40.813 20.856 43.596 1.00 16.65 296 GLU A CA 1
ATOM 2317 C C . GLU A 1 290 ? 41.481 19.788 44.470 1.00 18.78 296 GLU A C 1
ATOM 2318 O O . GLU A 1 290 ? 41.146 18.566 44.358 1.00 19.46 296 GLU A O 1
ATOM 2324 N N . TYR A 1 291 ? 42.381 20.192 45.348 1.00 18.10 297 TYR A N 1
ATOM 2325 C CA . TYR A 1 291 ? 43.072 19.193 46.191 1.00 16.86 297 TYR A CA 1
ATOM 2326 C C . TYR A 1 291 ? 42.076 18.556 47.174 1.00 16.69 297 TYR A C 1
ATOM 2327 O O . TYR A 1 291 ? 42.162 17.334 47.449 1.00 17.83 297 TYR A O 1
ATOM 2336 N N . PHE A 1 292 ? 41.201 19.364 47.757 1.00 17.01 298 PHE A N 1
ATOM 2337 C CA . PHE A 1 292 ? 40.143 18.895 48.694 1.00 17.30 298 PHE A CA 1
ATOM 2338 C C . PHE A 1 292 ? 39.394 17.699 48.102 1.00 17.93 298 PHE A C 1
ATOM 2339 O O . PHE A 1 292 ? 39.302 16.639 48.717 1.00 17.54 298 PHE A O 1
ATOM 2347 N N . VAL A 1 293 ? 38.886 17.868 46.887 1.00 16.96 299 VAL A N 1
ATOM 2348 C CA . VAL A 1 293 ? 38.130 16.784 46.210 1.00 16.64 299 VAL A CA 1
ATOM 2349 C C . VAL A 1 293 ? 39.036 15.581 46.014 1.00 17.39 299 VAL A C 1
ATOM 2350 O O . VAL A 1 293 ? 38.612 14.442 46.276 1.00 18.24 299 VAL A O 1
ATOM 2354 N N . VAL A 1 294 ? 40.236 15.819 45.508 1.00 17.44 300 VAL A N 1
ATOM 2355 C CA . VAL A 1 294 ? 41.135 14.695 45.154 1.00 17.33 300 VAL A CA 1
ATOM 2356 C C . VAL A 1 294 ? 41.516 13.911 46.410 1.00 17.41 300 VAL A C 1
ATOM 2357 O O . VAL A 1 294 ? 41.459 12.648 46.398 1.00 18.45 300 VAL A O 1
ATOM 2361 N N . ALA A 1 295 ? 41.902 14.602 47.482 1.00 17.20 301 ALA A N 1
ATOM 2362 C CA . ALA A 1 295 ? 42.456 13.918 48.671 1.00 18.03 301 ALA A CA 1
ATOM 2363 C C . ALA A 1 295 ? 41.370 13.066 49.337 1.00 19.13 301 ALA A C 1
ATOM 2364 O O . ALA A 1 295 ? 41.612 11.917 49.722 1.00 18.44 301 ALA A O 1
ATOM 2366 N N . ALA A 1 296 ? 40.198 13.657 49.562 1.00 17.95 302 ALA A N 1
ATOM 2367 C CA . ALA A 1 296 ? 39.103 12.933 50.229 1.00 18.70 302 ALA A CA 1
ATOM 2368 C C . ALA A 1 296 ? 38.662 11.762 49.340 1.00 16.21 302 ALA A C 1
ATOM 2369 O O . ALA A 1 296 ? 38.484 10.628 49.861 1.00 17.95 302 ALA A O 1
ATOM 2371 N N . THR A 1 297 ? 38.479 12.005 48.048 1.00 17.51 303 THR A N 1
ATOM 2372 C CA . THR A 1 297 ? 38.022 10.950 47.113 1.00 17.76 303 THR A CA 1
ATOM 2373 C C . THR A 1 297 ? 38.998 9.776 47.129 1.00 17.50 303 THR A C 1
ATOM 2374 O O . THR A 1 297 ? 38.559 8.630 47.234 1.00 19.33 303 THR A O 1
ATOM 2378 N N . LEU A 1 298 ? 40.301 10.050 47.027 1.00 17.46 304 LEU A N 1
ATOM 2379 C CA . LEU A 1 298 ? 41.254 8.918 46.907 1.00 18.39 304 LEU A CA 1
ATOM 2380 C C . LEU A 1 298 ? 41.338 8.156 48.240 1.00 18.93 304 LEU A C 1
ATOM 2381 O O . LEU A 1 298 ? 41.653 6.979 48.216 1.00 20.62 304 LEU A O 1
ATOM 2386 N N . GLN A 1 299 ? 41.065 8.784 49.383 1.00 19.19 305 GLN A N 1
ATOM 2387 C CA . GLN A 1 299 ? 40.968 8.015 50.645 1.00 19.38 305 GLN A CA 1
ATOM 2388 C C . GLN A 1 299 ? 39.830 6.984 50.548 1.00 19.86 305 GLN A C 1
ATOM 2389 O O . GLN A 1 299 ? 40.039 5.825 50.922 1.00 21.74 305 GLN A O 1
ATOM 2395 N N . ASP A 1 300 ? 38.665 7.369 50.036 1.00 19.45 306 ASP A N 1
ATOM 2396 C CA . ASP A 1 300 ? 37.545 6.406 49.837 1.00 20.74 306 ASP A CA 1
ATOM 2397 C C . ASP A 1 300 ? 37.981 5.292 48.892 1.00 21.31 306 ASP A C 1
ATOM 2398 O O . ASP A 1 300 ? 37.676 4.100 49.125 1.00 22.94 306 ASP A O 1
ATOM 2403 N N . ILE A 1 301 ? 38.604 5.662 47.786 1.00 21.28 307 ILE A N 1
ATOM 2404 C CA . ILE A 1 301 ? 38.995 4.662 46.767 1.00 20.02 307 ILE A CA 1
ATOM 2405 C C . ILE A 1 301 ? 39.916 3.612 47.421 1.00 23.17 307 ILE A C 1
ATOM 2406 O O . ILE A 1 301 ? 39.691 2.394 47.251 1.00 23.06 307 ILE A O 1
ATOM 2411 N N . ILE A 1 302 ? 40.913 4.064 48.184 1.00 21.03 308 ILE A N 1
ATOM 2412 C CA . ILE A 1 302 ? 41.909 3.125 48.742 1.00 23.37 308 ILE A CA 1
ATOM 2413 C C . ILE A 1 302 ? 41.194 2.250 49.779 1.00 22.31 308 ILE A C 1
ATOM 2414 O O . ILE A 1 302 ? 41.431 1.036 49.811 1.00 24.27 308 ILE A O 1
ATOM 2419 N N . ARG A 1 303 ? 40.374 2.851 50.639 1.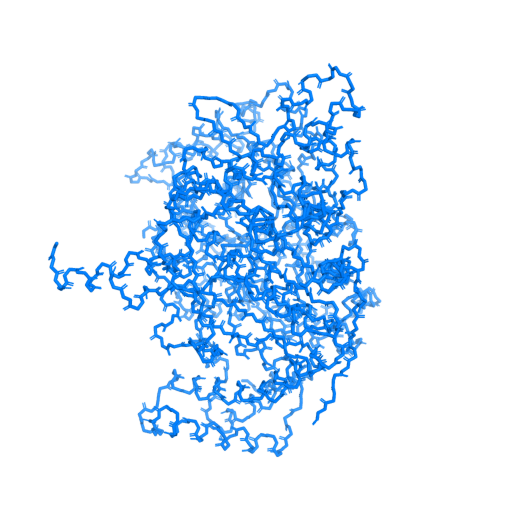00 24.34 309 ARG A N 1
ATOM 2420 C CA . ARG A 1 303 ? 39.705 2.097 51.730 1.00 25.95 309 ARG A CA 1
ATOM 2421 C C . ARG A 1 303 ? 38.801 1.031 51.102 1.00 26.28 309 ARG A C 1
ATOM 2422 O O . ARG A 1 303 ? 38.815 -0.121 51.565 1.00 28.49 309 ARG A O 1
ATOM 2430 N N . ARG A 1 304 ? 38.050 1.386 50.064 1.00 24.97 310 ARG A N 1
ATOM 2431 C CA . ARG A 1 304 ? 37.078 0.451 49.439 1.00 26.17 310 ARG A CA 1
ATOM 2432 C C . ARG A 1 304 ? 37.827 -0.645 48.708 1.00 25.78 310 ARG A C 1
ATOM 2433 O O . ARG A 1 304 ? 37.329 -1.781 48.708 1.00 31.58 310 ARG A O 1
ATOM 2441 N N . PHE A 1 305 ? 38.980 -0.327 48.131 1.00 23.59 311 PHE A N 1
ATOM 2442 C CA . PHE A 1 305 ? 39.811 -1.346 47.475 1.00 24.47 311 PHE A CA 1
ATOM 2443 C C . PHE A 1 305 ? 40.243 -2.380 48.507 1.00 25.97 311 PHE A C 1
ATOM 2444 O O . PHE A 1 305 ? 40.121 -3.570 48.228 1.00 30.45 311 PHE A O 1
ATOM 2452 N N . LYS A 1 306 ? 40.701 -1.916 49.670 1.00 28.22 312 LYS A N 1
ATOM 2453 C CA . LYS A 1 306 ? 41.244 -2.818 50.712 1.00 30.91 312 LYS A CA 1
ATOM 2454 C C . LYS A 1 306 ? 40.139 -3.704 51.288 1.00 33.86 312 LYS A C 1
ATOM 2455 O O . LYS A 1 306 ? 40.465 -4.822 51.727 1.00 36.96 312 LYS A O 1
ATOM 2461 N N . SER A 1 307 ? 38.880 -3.278 51.214 1.00 35.58 313 SER A N 1
ATOM 2462 C CA A SER A 1 307 ? 37.734 -4.044 51.773 0.50 40.65 313 SER A CA 1
ATOM 2463 C CA B SER A 1 307 ? 37.705 -4.008 51.756 0.50 39.72 313 SER A CA 1
ATOM 2464 C C . SER A 1 307 ? 37.071 -4.945 50.714 1.00 44.43 313 SER A C 1
ATOM 2465 O O . SER A 1 307 ? 36.024 -5.515 51.016 1.00 53.92 313 SER A O 1
ATOM 2470 N N . SER A 1 308 ? 37.689 -5.110 49.537 1.00 43.77 314 SER A N 1
ATOM 2471 C CA . SER A 1 308 ? 37.183 -5.938 48.410 1.00 47.58 314 SER A CA 1
ATOM 2472 C C . SER A 1 308 ? 37.664 -7.404 48.506 1.00 53.35 314 SER A C 1
ATOM 2473 O O . SER A 1 308 ? 38.303 -7.769 49.510 1.00 50.93 314 SER A O 1
ATOM 2476 N N . LYS A 1 309 ? 37.354 -8.243 47.503 1.00 58.80 315 LYS A N 1
ATOM 2477 C CA . LYS A 1 309 ? 37.727 -9.685 47.504 1.00 61.96 315 LYS A CA 1
ATOM 2478 C C . LYS A 1 309 ? 39.002 -9.911 46.676 1.00 58.81 315 LYS A C 1
ATOM 2479 O O . LYS A 1 309 ? 39.737 -10.896 46.993 1.00 56.70 315 LYS A O 1
ATOM 2485 N N . THR A 1 318 ? 49.190 -4.375 51.812 1.00 87.47 324 THR A N 1
ATOM 2486 C CA . THR A 1 318 ? 48.192 -4.709 50.760 1.00 83.15 324 THR A CA 1
ATOM 2487 C C . THR A 1 318 ? 48.906 -4.811 49.413 1.00 83.56 324 THR A C 1
ATOM 2488 O O . THR A 1 318 ? 49.808 -3.971 49.170 1.00 87.36 324 THR A O 1
ATOM 2492 N N . ASN A 1 319 ? 48.531 -5.786 48.575 1.00 71.92 325 ASN A N 1
ATOM 2493 C CA . ASN A 1 319 ? 49.087 -5.878 47.201 1.00 61.85 325 ASN A CA 1
ATOM 2494 C C . ASN A 1 319 ? 48.255 -5.012 46.247 1.00 51.56 325 ASN A C 1
ATOM 2495 O O . ASN A 1 319 ? 47.039 -5.253 46.021 1.00 56.93 325 ASN A O 1
ATOM 2500 N N . PHE A 1 320 ? 48.925 -4.037 45.662 1.00 44.67 326 PHE A N 1
ATOM 2501 C CA . PHE A 1 320 ? 48.278 -3.063 44.769 1.00 33.93 326 PHE A CA 1
ATOM 2502 C C . PHE A 1 320 ? 48.482 -3.457 43.311 1.00 30.85 326 PHE A C 1
ATOM 2503 O O . PHE A 1 320 ? 47.990 -2.688 42.484 1.00 33.10 326 PHE A O 1
ATOM 2511 N N . ASP A 1 321 ? 49.017 -4.641 42.992 1.00 35.81 327 ASP A N 1
ATOM 2512 C CA . ASP A 1 321 ? 49.078 -5.086 41.569 1.00 37.20 327 ASP A CA 1
ATOM 2513 C C . ASP A 1 321 ? 47.654 -5.140 40.984 1.00 32.53 327 ASP A C 1
ATOM 2514 O O . ASP A 1 321 ? 47.497 -4.847 39.776 1.00 39.11 327 ASP A O 1
ATOM 2519 N N . ALA A 1 322 ? 46.637 -5.441 41.799 1.00 30.96 328 ALA A N 1
ATOM 2520 C CA . ALA A 1 322 ? 45.239 -5.634 41.332 1.00 33.22 328 ALA A CA 1
ATOM 2521 C C . ALA A 1 322 ? 44.478 -4.300 41.305 1.00 28.21 328 ALA A C 1
ATOM 2522 O O . ALA A 1 322 ? 43.324 -4.265 40.856 1.00 28.72 328 ALA A O 1
ATOM 2524 N N . PHE A 1 323 ? 45.085 -3.234 41.814 1.00 26.52 329 PHE A N 1
ATOM 2525 C CA . PHE A 1 323 ? 44.400 -1.930 41.984 1.00 26.09 329 PHE A CA 1
ATOM 2526 C C . PHE A 1 323 ? 43.801 -1.431 40.663 1.00 24.97 329 PHE A C 1
ATOM 2527 O O . PHE A 1 323 ? 42.616 -1.147 40.618 1.00 23.65 329 PHE A O 1
ATOM 2535 N N . PRO A 1 324 ? 44.527 -1.388 39.522 1.00 23.73 330 PRO A N 1
ATOM 2536 C CA . PRO A 1 324 ? 43.922 -0.916 38.273 1.00 23.97 330 PRO A CA 1
ATOM 2537 C C . PRO A 1 324 ? 42.892 -1.891 37.675 1.00 23.49 330 PRO A C 1
ATOM 2538 O O . PRO A 1 324 ? 42.126 -1.486 36.832 1.00 26.01 330 PRO A O 1
ATOM 2542 N N . ASP A 1 325 ? 42.857 -3.135 38.138 1.00 24.96 331 ASP A N 1
ATOM 2543 C CA . ASP A 1 325 ? 41.797 -4.080 37.729 1.00 28.14 331 ASP A CA 1
ATOM 2544 C C . ASP A 1 325 ? 40.518 -3.792 38.508 1.00 24.54 331 ASP A C 1
ATOM 2545 O O . ASP A 1 325 ? 39.456 -4.263 38.075 1.00 26.13 331 ASP A O 1
ATOM 2550 N N . LYS A 1 326 ? 40.604 -3.103 39.645 1.00 24.13 332 LYS A N 1
ATOM 2551 C CA . LYS A 1 326 ? 39.420 -2.837 40.500 1.00 24.47 332 LYS A CA 1
ATOM 2552 C C . LYS A 1 326 ? 39.051 -1.342 40.541 1.00 24.63 332 LYS A C 1
ATOM 2553 O O . LYS A 1 326 ? 37.994 -1.040 41.096 1.00 23.64 332 LYS A O 1
ATOM 2559 N N . VAL A 1 327 ? 39.881 -0.449 39.987 1.00 20.87 333 VAL A N 1
ATOM 2560 C CA . VAL A 1 327 ? 39.680 1.015 40.079 1.00 21.89 333 VAL A CA 1
ATOM 2561 C C . VAL A 1 327 ? 39.981 1.639 38.722 1.00 21.14 333 VAL A C 1
ATOM 2562 O O . VAL A 1 327 ? 41.099 1.434 38.192 1.00 22.39 333 VAL A O 1
ATOM 2566 N N . ALA A 1 328 ? 39.061 2.469 38.262 1.00 21.54 334 ALA A N 1
ATOM 2567 C CA . ALA A 1 328 ? 39.344 3.523 37.267 1.00 21.27 334 ALA A CA 1
ATOM 2568 C C . ALA A 1 328 ? 39.095 4.884 37.887 1.00 20.80 334 ALA A C 1
ATOM 2569 O O . ALA A 1 328 ? 38.073 5.041 38.519 1.00 20.45 334 ALA A O 1
ATOM 2571 N N . ILE A 1 329 ? 40.005 5.835 37.615 1.00 18.86 335 ILE A N 1
ATOM 2572 C CA . ILE A 1 329 ? 39.830 7.275 37.970 1.00 20.14 335 ILE A CA 1
ATOM 2573 C C . ILE A 1 329 ? 39.764 8.061 36.666 1.00 19.31 335 ILE A C 1
ATOM 2574 O O . ILE A 1 329 ? 40.763 8.068 35.917 1.00 20.18 335 ILE A O 1
ATOM 2579 N N . GLN A 1 330 ? 38.604 8.630 36.365 1.00 19.01 336 GLN A N 1
ATOM 2580 C CA . GLN A 1 330 ? 38.409 9.477 35.168 1.00 18.34 336 GLN A CA 1
ATOM 2581 C C . GLN A 1 330 ? 38.484 10.947 35.596 1.00 18.18 336 GLN A C 1
ATOM 2582 O O . GLN A 1 330 ? 37.740 11.386 36.513 1.00 18.96 336 GLN A O 1
ATOM 2588 N N . LEU A 1 331 ? 39.415 11.666 34.991 1.00 17.49 337 LEU A N 1
ATOM 2589 C CA . LEU A 1 331 ? 39.669 13.088 35.306 1.00 18.04 337 LEU A CA 1
ATOM 2590 C C . LEU A 1 331 ? 38.891 13.932 34.315 1.00 17.04 337 LEU A C 1
ATOM 2591 O O . LEU A 1 331 ? 39.208 13.920 33.110 1.00 17.19 337 LEU A O 1
ATOM 2596 N N . ASN A 1 332 ? 37.868 14.605 34.832 1.00 17.49 338 ASN A N 1
ATOM 2597 C CA . ASN A 1 332 ? 37.058 15.534 34.001 1.00 16.88 338 ASN A CA 1
ATOM 2598 C C . ASN A 1 332 ? 37.841 16.847 33.880 1.00 17.05 338 ASN A C 1
ATOM 2599 O O . ASN A 1 332 ? 37.762 17.697 34.768 1.00 18.76 338 ASN A O 1
ATOM 2604 N N . ASP A 1 333 ? 38.557 17.025 32.773 1.00 18.34 339 ASP A N 1
ATOM 2605 C CA . ASP A 1 333 ? 39.532 18.129 32.584 1.00 18.09 339 ASP A CA 1
ATOM 2606 C C . ASP A 1 333 ? 40.694 17.965 33.563 1.00 19.57 339 ASP A C 1
ATOM 2607 O O . ASP A 1 333 ? 40.820 16.934 34.227 1.00 18.19 339 ASP A O 1
ATOM 2612 N N . THR A 1 334 ? 41.548 18.976 33.646 1.00 18.15 340 THR A N 1
ATOM 2613 C CA . THR A 1 334 ? 42.703 18.916 34.544 1.00 18.56 340 THR A CA 1
ATOM 2614 C C . THR A 1 334 ? 42.360 19.310 35.968 1.00 17.73 340 THR A C 1
ATOM 2615 O O . THR A 1 334 ? 43.260 19.294 36.827 1.00 19.26 340 THR A O 1
ATOM 2619 N N . HIS A 1 335 ? 41.121 19.689 36.239 1.00 17.40 341 HIS A N 1
ATOM 2620 C CA . HIS A 1 335 ? 40.771 20.212 37.563 1.00 18.17 341 HIS A CA 1
ATOM 2621 C C . HIS A 1 335 ? 41.141 19.228 38.660 1.00 16.27 341 HIS A C 1
ATOM 2622 O O . HIS A 1 335 ? 41.584 19.661 39.716 1.00 18.14 341 HIS A O 1
ATOM 2629 N N . PRO A 1 336 ? 40.920 17.894 38.486 1.00 17.79 342 PRO A N 1
ATOM 2630 C CA . PRO A 1 336 ? 41.305 16.923 39.506 1.00 17.26 342 PRO A CA 1
ATOM 2631 C C . PRO A 1 336 ? 42.623 16.206 39.185 1.00 17.44 342 PRO A C 1
ATOM 2632 O O . PRO A 1 336 ? 42.855 15.111 39.709 1.00 18.11 342 PRO A O 1
ATOM 2636 N N . SER A 1 337 ? 43.492 16.857 38.389 1.00 18.01 343 SER A N 1
ATOM 2637 C CA . SER A 1 337 ? 44.825 16.330 37.979 1.00 18.94 343 SER A CA 1
ATOM 2638 C C . SER A 1 337 ? 45.705 16.000 39.174 1.00 18.31 343 SER A C 1
ATOM 2639 O O . SER A 1 337 ? 46.564 15.103 39.034 1.00 18.80 343 SER A O 1
ATOM 2642 N N . LEU A 1 338 ? 45.519 16.659 40.316 1.00 18.04 344 LEU A N 1
ATOM 2643 C CA . LEU A 1 338 ? 46.314 16.327 41.502 1.00 18.11 344 LEU A CA 1
ATOM 2644 C C . LEU A 1 338 ? 46.072 14.897 41.953 1.00 17.32 344 LEU A C 1
ATOM 2645 O O . LEU A 1 338 ? 46.854 14.409 42.747 1.00 18.83 344 LEU A O 1
ATOM 2650 N N . ALA A 1 339 ? 45.066 14.218 41.422 1.00 18.01 345 ALA A N 1
ATOM 2651 C CA . ALA A 1 339 ? 44.867 12.781 41.718 1.00 18.58 345 ALA A CA 1
ATOM 2652 C C . ALA A 1 339 ? 46.110 11.970 41.338 1.00 18.46 345 ALA A C 1
ATOM 2653 O O . ALA A 1 339 ? 46.398 10.995 41.992 1.00 18.67 345 ALA A O 1
ATOM 2655 N N . ILE A 1 340 ? 46.811 12.352 40.285 1.00 18.45 346 ILE A N 1
ATOM 2656 C CA . ILE A 1 340 ? 48.032 11.630 39.850 1.00 18.52 346 ILE A CA 1
ATOM 2657 C C . ILE A 1 340 ? 49.102 11.688 40.948 1.00 19.18 346 ILE A C 1
ATOM 2658 O O . ILE A 1 340 ? 49.528 10.640 41.457 1.00 20.73 346 ILE A O 1
ATOM 2663 N N . PRO A 1 341 ? 49.600 12.8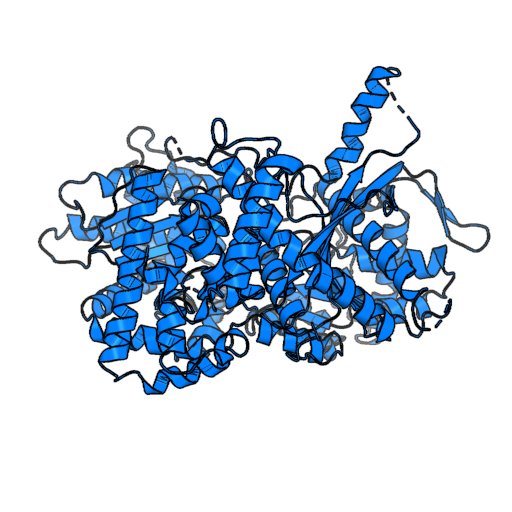61 41.386 1.00 19.64 347 PRO A N 1
ATOM 2664 C CA . PRO A 1 341 ? 50.618 12.870 42.440 1.00 19.19 347 PRO A CA 1
ATOM 2665 C C . PRO A 1 341 ? 50.052 12.434 43.800 1.00 18.98 347 PRO A C 1
ATOM 2666 O O . PRO A 1 341 ? 50.810 11.925 44.612 1.00 19.67 347 PRO A O 1
ATOM 2670 N N . GLU A 1 342 ? 48.759 12.670 44.055 1.00 18.47 348 GLU A N 1
ATOM 2671 C CA . GLU A 1 342 ? 48.179 12.194 45.325 1.00 20.43 348 GLU A CA 1
ATOM 2672 C C . GLU A 1 342 ? 48.213 10.658 45.368 1.00 20.14 348 GLU A C 1
ATOM 2673 O O . GLU A 1 342 ? 48.537 10.106 46.413 1.00 20.66 348 GLU A O 1
ATOM 2679 N N . LEU A 1 343 ? 47.857 9.986 44.281 1.00 19.87 349 LEU A N 1
ATOM 2680 C CA . LEU A 1 343 ? 47.886 8.511 44.302 1.00 20.20 349 LEU A CA 1
ATOM 2681 C C . LEU A 1 343 ? 49.326 8.047 44.516 1.00 20.20 349 LEU A C 1
ATOM 2682 O O . LEU A 1 343 ? 49.583 7.127 45.348 1.00 21.31 349 LEU A O 1
ATOM 2687 N N . MET A 1 344 ? 50.265 8.710 43.848 1.00 20.00 350 MET A N 1
ATOM 2688 C CA . MET A 1 344 ? 51.676 8.340 44.046 1.00 21.95 350 MET A CA 1
ATOM 2689 C C . MET A 1 344 ? 52.071 8.560 45.508 1.00 21.16 350 MET A C 1
ATOM 2690 O O . MET A 1 344 ? 52.760 7.729 46.085 1.00 22.68 350 MET A O 1
ATOM 2695 N N . ARG A 1 345 ? 51.671 9.671 46.088 1.00 21.27 351 ARG A N 1
ATOM 2696 C CA . ARG A 1 345 ? 52.009 10.000 47.479 1.00 19.58 351 ARG A CA 1
ATOM 2697 C C . ARG A 1 345 ? 51.482 8.918 48.422 1.00 21.57 351 ARG A C 1
ATOM 2698 O O . ARG A 1 345 ? 52.225 8.442 49.301 1.00 23.28 351 ARG A O 1
ATOM 2706 N N . VAL A 1 346 ? 50.221 8.551 48.262 1.00 20.05 352 VAL A N 1
ATOM 2707 C CA . VAL A 1 346 ? 49.630 7.521 49.139 1.00 22.47 352 VAL A CA 1
ATOM 2708 C C . VAL A 1 346 ? 50.377 6.193 48.927 1.00 22.85 352 VAL A C 1
ATOM 2709 O O . VAL A 1 346 ? 50.776 5.544 49.924 1.00 24.08 352 VAL A O 1
ATOM 2713 N N . LEU A 1 347 ? 50.548 5.780 47.677 1.00 22.50 353 LEU A N 1
ATOM 2714 C CA . LEU A 1 347 ? 51.135 4.446 47.402 1.00 22.49 353 LEU A CA 1
ATOM 2715 C C . LEU A 1 347 ? 52.585 4.382 47.921 1.00 23.35 353 LEU A C 1
ATOM 2716 O O . LEU A 1 347 ? 52.997 3.372 48.503 1.00 25.87 353 LEU A O 1
ATOM 2721 N N . VAL A 1 348 ? 53.360 5.440 47.725 1.00 24.11 354 VAL A N 1
ATOM 2722 C CA . VAL A 1 348 ? 54.797 5.429 48.102 1.00 24.72 354 VAL A CA 1
ATOM 2723 C C . VAL A 1 348 ? 54.950 5.745 49.597 1.00 25.26 354 VAL A C 1
ATOM 2724 O O . VAL A 1 348 ? 55.625 4.983 50.307 1.00 28.02 354 VAL A O 1
ATOM 2728 N N . ASP A 1 349 ? 54.411 6.880 50.045 1.00 24.84 355 ASP A N 1
ATOM 2729 C CA . ASP A 1 349 ? 54.699 7.399 51.407 1.00 25.63 355 ASP A CA 1
ATOM 2730 C C . ASP A 1 349 ? 53.903 6.656 52.480 1.00 26.50 355 ASP A C 1
ATOM 2731 O O . ASP A 1 349 ? 54.439 6.509 53.596 1.00 29.75 355 ASP A O 1
ATOM 2736 N N . LEU A 1 350 ? 52.683 6.198 52.182 1.00 28.74 356 LEU A N 1
ATOM 2737 C CA . LEU A 1 350 ? 51.820 5.517 53.191 1.00 27.97 356 LEU A CA 1
ATOM 2738 C C . LEU A 1 350 ? 51.788 3.998 52.990 1.00 30.43 356 LEU A C 1
ATOM 2739 O O . LEU A 1 350 ? 51.857 3.294 54.004 1.00 35.03 356 LEU A O 1
ATOM 2744 N N . GLU A 1 351 ? 51.694 3.493 51.758 1.00 27.22 357 GLU A N 1
ATOM 2745 C CA . GLU A 1 351 ? 51.623 2.023 51.505 1.00 29.33 357 GLU A CA 1
ATOM 2746 C C . GLU A 1 351 ? 53.034 1.443 51.300 1.00 28.89 357 GLU A C 1
ATOM 2747 O O . GLU A 1 351 ? 53.153 0.224 51.356 1.00 33.14 357 GLU A O 1
ATOM 2753 N N . ARG A 1 352 ? 54.067 2.285 51.095 1.00 29.87 358 ARG A N 1
ATOM 2754 C CA . ARG A 1 352 ? 55.497 1.873 51.027 1.00 31.71 358 ARG A CA 1
ATOM 2755 C C . ARG A 1 352 ? 55.733 1.015 49.772 1.00 30.90 358 ARG A C 1
ATOM 2756 O O . ARG A 1 352 ? 56.551 0.097 49.834 1.00 35.40 358 ARG A O 1
ATOM 2764 N N . LEU A 1 353 ? 55.019 1.285 48.677 1.00 31.28 359 LEU A N 1
ATOM 2765 C CA . LEU A 1 353 ? 55.328 0.693 47.345 1.00 28.76 359 LEU A CA 1
ATOM 2766 C C . LEU A 1 353 ? 56.603 1.342 46.814 1.00 29.44 359 LEU A C 1
ATOM 2767 O O . LEU A 1 353 ? 56.829 2.536 47.073 1.00 31.70 359 LEU A O 1
ATOM 2772 N N . ASP A 1 354 ? 57.379 0.572 46.061 1.00 31.34 360 ASP A N 1
ATOM 2773 C CA . ASP A 1 354 ? 58.495 1.097 45.244 1.00 33.84 360 ASP A CA 1
ATOM 2774 C C . ASP A 1 354 ? 57.898 2.119 44.265 1.00 30.68 360 ASP A C 1
ATOM 2775 O O . ASP A 1 354 ? 56.785 1.922 43.733 1.00 28.93 360 ASP A O 1
ATOM 2780 N N . TRP A 1 355 ? 58.642 3.185 44.011 1.00 29.71 361 TRP A N 1
ATOM 2781 C CA . TRP A 1 355 ? 58.223 4.232 43.057 1.00 27.06 361 TRP A CA 1
ATOM 2782 C C . TRP A 1 355 ? 57.749 3.601 41.738 1.00 27.02 361 TRP A C 1
ATOM 2783 O O . TRP A 1 355 ? 56.679 3.972 41.258 1.00 25.40 361 TRP A O 1
ATOM 2794 N N . ASP A 1 356 ? 58.562 2.745 41.125 1.00 29.70 362 ASP A N 1
ATOM 2795 C CA . ASP A 1 356 ? 58.274 2.210 39.767 1.00 31.84 362 ASP A CA 1
ATOM 2796 C C . ASP A 1 356 ? 56.937 1.453 39.775 1.00 29.16 362 ASP A C 1
ATOM 2797 O O . ASP A 1 356 ? 56.146 1.605 38.814 1.00 29.58 362 ASP A O 1
ATOM 2802 N N . LYS A 1 357 ? 56.705 0.660 40.818 1.00 29.50 363 LYS A N 1
ATOM 2803 C CA . LYS A 1 357 ? 55.465 -0.131 40.975 1.00 31.20 363 LYS A CA 1
ATOM 2804 C C . LYS A 1 357 ? 54.280 0.826 41.150 1.00 28.16 363 LYS A C 1
ATOM 2805 O O . LYS A 1 357 ? 53.255 0.665 40.477 1.00 27.71 363 LYS A O 1
ATOM 2811 N N . ALA A 1 358 ? 54.437 1.833 41.999 1.00 26.20 364 ALA A N 1
ATOM 2812 C CA . ALA A 1 358 ? 53.415 2.867 42.247 1.00 22.66 364 ALA A CA 1
ATOM 2813 C C . ALA A 1 358 ? 53.044 3.582 40.948 1.00 22.22 364 ALA A C 1
ATOM 2814 O O . ALA A 1 358 ? 51.822 3.813 40.686 1.00 22.98 364 ALA A O 1
ATOM 2816 N N . TRP A 1 359 ? 54.028 3.907 40.132 1.00 22.99 365 TRP A N 1
ATOM 2817 C CA . TRP A 1 359 ? 53.782 4.629 38.861 1.00 23.33 365 TRP A CA 1
ATOM 2818 C C . TRP A 1 359 ? 53.056 3.747 37.846 1.00 23.12 365 TRP A C 1
ATOM 2819 O O . TRP A 1 359 ? 52.139 4.218 37.190 1.00 23.27 365 TRP A O 1
ATOM 2830 N N . GLU A 1 360 ? 53.458 2.486 37.715 1.00 25.73 366 GLU A N 1
ATOM 2831 C CA . GLU A 1 360 ? 52.744 1.505 36.863 1.00 29.68 366 GLU A CA 1
ATOM 2832 C C . GLU A 1 360 ? 51.250 1.537 37.253 1.00 25.10 366 GLU A C 1
ATOM 2833 O O . GLU A 1 360 ? 50.361 1.634 36.378 1.00 25.61 366 GLU A O 1
ATOM 2839 N N . VAL A 1 361 ? 50.973 1.441 38.548 1.00 25.14 367 VAL A N 1
ATOM 2840 C CA . VAL A 1 361 ? 49.583 1.391 39.062 1.00 25.02 367 VAL A CA 1
ATOM 2841 C C . VAL A 1 361 ? 48.867 2.707 38.738 1.00 23.45 367 VAL A C 1
ATOM 2842 O O . VAL A 1 361 ? 47.705 2.676 38.271 1.00 22.83 367 VAL A O 1
ATOM 2846 N N . THR A 1 362 ? 49.514 3.831 38.994 1.00 21.39 368 THR A N 1
ATOM 2847 C CA . THR A 1 362 ? 48.851 5.151 38.820 1.00 21.53 368 THR A CA 1
ATOM 2848 C C . THR A 1 362 ? 48.440 5.320 37.349 1.00 20.52 368 THR A C 1
ATOM 2849 O O . THR A 1 362 ? 47.278 5.670 37.065 1.00 21.23 368 THR A O 1
ATOM 2853 N N . VAL A 1 363 ? 49.359 5.089 36.412 1.00 20.91 369 VAL A N 1
ATOM 2854 C CA . VAL A 1 363 ? 49.056 5.317 34.967 1.00 20.56 369 VAL A CA 1
ATOM 2855 C C . VAL A 1 363 ? 47.935 4.377 34.515 1.00 21.08 369 VAL A C 1
ATOM 2856 O O . VAL A 1 363 ? 47.048 4.799 33.751 1.00 21.32 369 VAL A O 1
ATOM 2860 N N . LYS A 1 364 ? 47.934 3.133 34.989 1.00 21.21 370 LYS A N 1
ATOM 2861 C CA . LYS A 1 364 ? 46.863 2.176 34.594 1.00 22.90 370 LYS A CA 1
ATOM 2862 C C . LYS A 1 364 ? 45.511 2.534 35.217 1.00 21.37 370 LYS A C 1
ATOM 2863 O O . LYS A 1 364 ? 44.469 2.097 34.696 1.00 23.79 370 LYS A O 1
ATOM 2869 N N . THR A 1 365 ? 45.493 3.270 36.316 1.00 21.72 371 THR A N 1
ATOM 2870 C CA . THR A 1 365 ? 44.259 3.663 37.030 1.00 20.84 371 THR A CA 1
ATOM 2871 C C . THR A 1 365 ? 43.644 4.927 36.398 1.00 20.73 371 THR A C 1
ATOM 2872 O O . THR A 1 365 ? 42.407 5.023 36.273 1.00 21.55 371 THR A O 1
ATOM 2876 N N . CYS A 1 366 ? 44.478 5.881 36.013 1.00 19.70 372 CYS A N 1
ATOM 2877 C CA . CYS A 1 366 ? 44.026 7.234 35.641 1.00 19.62 372 CYS A CA 1
ATOM 2878 C C . CYS A 1 366 ? 43.820 7.419 34.130 1.00 18.97 372 CYS A C 1
ATOM 2879 O O . CYS A 1 366 ? 44.626 6.969 33.313 1.00 20.81 372 CYS A O 1
ATOM 2882 N N . ALA A 1 367 ? 42.795 8.184 33.772 1.00 18.85 373 ALA A N 1
ATOM 2883 C CA . ALA A 1 367 ? 42.552 8.601 32.370 1.00 18.52 373 ALA A CA 1
ATOM 2884 C C . ALA A 1 367 ? 42.038 10.040 32.390 1.00 19.31 373 ALA A C 1
ATOM 2885 O O . ALA A 1 367 ? 41.366 10.441 33.359 1.00 19.50 373 ALA A O 1
ATOM 2887 N N . TYR A 1 368 ? 42.378 10.790 31.360 1.00 17.98 374 TYR A N 1
ATOM 2888 C CA . TYR A 1 368 ? 42.170 12.253 31.303 1.00 18.42 374 TYR A CA 1
ATOM 2889 C C . TYR A 1 368 ? 41.315 12.604 30.099 1.00 18.68 374 TYR A C 1
ATOM 2890 O O . TYR A 1 368 ? 41.620 12.221 28.969 1.00 17.40 374 TYR A O 1
ATOM 2899 N N . THR A 1 369 ? 40.274 13.384 30.361 1.00 18.08 375 THR A N 1
ATOM 2900 C CA . THR A 1 369 ? 39.424 13.979 29.323 1.00 18.42 375 THR A CA 1
ATOM 2901 C C . THR A 1 369 ? 39.759 15.466 29.185 1.00 18.30 375 THR A C 1
ATOM 2902 O O . THR A 1 369 ? 39.563 16.226 30.148 1.00 18.66 375 THR A O 1
ATOM 2906 N N . ASN A 1 370 ? 40.175 15.838 27.985 1.00 18.28 376 ASN A N 1
ATOM 2907 C CA . ASN A 1 370 ? 40.498 17.231 27.645 1.00 18.74 376 ASN A CA 1
ATOM 2908 C C . ASN A 1 370 ? 39.263 17.883 27.019 1.00 18.98 376 ASN A C 1
ATOM 2909 O O . ASN A 1 370 ? 38.670 17.299 26.114 1.00 19.21 376 ASN A O 1
ATOM 2914 N N . HIS A 1 371 ? 38.919 19.084 27.457 1.00 20.34 377 HIS A N 1
ATOM 2915 C CA . HIS A 1 371 ? 37.723 19.795 26.942 1.00 20.75 377 HIS A CA 1
ATOM 2916 C C . HIS A 1 371 ? 38.012 21.090 26.189 1.00 25.15 377 HIS A C 1
ATOM 2917 O O . HIS A 1 371 ? 37.032 21.764 25.772 1.00 28.37 377 HIS A O 1
ATOM 2924 N N . THR A 1 372 ? 39.241 21.528 26.052 1.00 27.87 378 THR A N 1
ATOM 2925 C CA . THR A 1 372 ? 39.371 22.858 25.401 1.00 34.00 378 THR A CA 1
ATOM 2926 C C . THR A 1 372 ? 40.722 22.998 24.766 1.00 34.81 378 THR A C 1
ATOM 2927 O O . THR A 1 372 ? 41.614 22.385 25.235 1.00 41.34 378 THR A O 1
ATOM 2931 N N . VAL A 1 373 ? 40.787 23.897 23.797 1.00 31.76 379 VAL A N 1
ATOM 2932 C CA . VAL A 1 373 ? 41.997 24.145 23.000 1.00 33.82 379 VA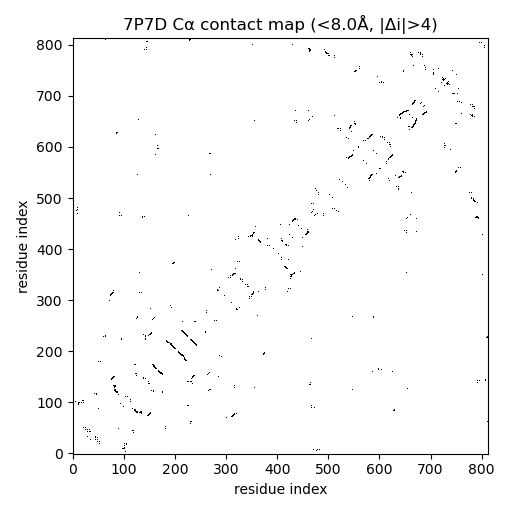L A CA 1
ATOM 2933 C C . VAL A 1 373 ? 42.439 25.576 23.324 1.00 31.32 379 VAL A C 1
ATOM 2934 O O . VAL A 1 373 ? 43.556 25.923 23.062 1.00 30.09 379 VAL A O 1
ATOM 2938 N N . ILE A 1 374 ? 41.583 26.379 23.931 1.00 29.15 380 ILE A N 1
ATOM 2939 C CA . ILE A 1 374 ? 41.919 27.815 24.132 1.00 30.45 380 ILE A CA 1
ATOM 2940 C C . ILE A 1 374 ? 43.059 27.942 25.163 1.00 26.76 380 ILE A C 1
ATOM 2941 O O . ILE A 1 374 ? 42.928 27.464 26.299 1.00 25.23 380 ILE A O 1
ATOM 2946 N N . PRO A 1 375 ? 44.230 28.546 24.843 1.00 26.63 381 PRO A N 1
ATOM 2947 C CA . PRO A 1 375 ? 45.360 28.497 25.770 1.00 26.85 381 PRO A CA 1
ATOM 2948 C C . PRO A 1 375 ? 45.083 29.110 27.151 1.00 26.42 381 PRO A C 1
ATOM 2949 O O . PRO A 1 375 ? 45.637 28.641 28.144 1.00 27.03 381 PRO A O 1
ATOM 2953 N N . GLU A 1 376 ? 44.202 30.115 27.194 1.00 26.21 382 GLU A N 1
ATOM 2954 C CA . GLU A 1 376 ? 43.906 30.828 28.472 1.00 31.00 382 GLU A CA 1
ATOM 2955 C C . GLU A 1 376 ? 43.068 29.931 29.407 1.00 26.95 382 GLU A C 1
ATOM 2956 O O . GLU A 1 376 ? 42.933 30.269 30.590 1.00 30.45 382 GLU A O 1
ATOM 2962 N N . ALA A 1 377 ? 42.552 28.803 28.915 1.00 27.97 383 ALA A N 1
ATOM 2963 C CA . ALA A 1 377 ? 41.804 27.820 29.727 1.00 27.72 383 ALA A CA 1
ATOM 2964 C C . ALA A 1 377 ? 42.750 26.895 30.494 1.00 25.98 383 ALA A C 1
ATOM 2965 O O . ALA A 1 377 ? 42.315 26.260 31.461 1.00 28.39 383 ALA A O 1
ATOM 2967 N N . LEU A 1 378 ? 43.990 26.757 30.045 1.00 23.39 384 LEU A N 1
ATOM 2968 C CA . LEU A 1 378 ? 44.903 25.705 30.545 1.00 25.53 384 LEU A CA 1
ATOM 2969 C C . LEU A 1 378 ? 45.393 26.033 31.963 1.00 22.85 384 LEU A C 1
ATOM 2970 O O . LEU A 1 378 ? 45.824 27.165 32.258 1.00 22.82 384 LEU A O 1
ATOM 2975 N N . GLU A 1 379 ? 45.288 25.067 32.862 1.00 21.14 385 GLU A N 1
ATOM 2976 C CA . GLU A 1 379 ? 45.765 25.253 34.247 1.00 20.50 385 GLU A CA 1
ATOM 2977 C C . GLU A 1 379 ? 47.290 25.113 34.296 1.00 20.90 385 GLU A C 1
ATOM 2978 O O . GLU A 1 379 ? 47.805 24.026 33.990 1.00 21.19 385 GLU A O 1
ATOM 2984 N N A ARG A 1 380 ? 47.955 26.178 34.757 0.50 19.16 386 ARG A N 1
ATOM 2985 N N B ARG A 1 380 ? 47.999 26.216 34.576 0.50 20.05 386 ARG A N 1
ATOM 2986 C CA A ARG A 1 380 ? 49.426 26.337 34.781 0.50 20.54 386 ARG A CA 1
ATOM 2987 C CA B ARG A 1 380 ? 49.466 26.214 34.804 0.50 21.54 386 ARG A CA 1
ATOM 2988 C C A ARG A 1 380 ? 49.770 26.944 36.151 0.50 18.38 386 ARG A C 1
ATOM 2989 C C B ARG A 1 380 ? 49.714 26.916 36.143 0.50 18.45 386 ARG A C 1
ATOM 2990 O O A ARG A 1 380 ? 49.939 28.176 36.249 0.50 21.67 386 ARG A O 1
ATOM 2991 O O B ARG A 1 380 ? 49.740 28.163 36.203 0.50 21.92 386 ARG A O 1
ATOM 3006 N N . TRP A 1 381 ? 49.809 26.111 37.197 1.00 21.01 387 TRP A N 1
ATOM 3007 C CA . TRP A 1 381 ? 49.931 26.618 38.584 1.00 20.45 387 TRP A CA 1
ATOM 3008 C C . TRP A 1 381 ? 51.357 27.059 38.870 1.00 21.90 387 TRP A C 1
ATOM 3009 O O . TRP A 1 381 ? 52.310 26.329 38.606 1.00 23.62 387 TRP A O 1
ATOM 3020 N N . PRO A 1 382 ? 51.573 28.240 39.461 1.00 22.43 388 PRO A N 1
ATOM 3021 C CA . PRO A 1 382 ? 52.926 28.595 39.885 1.00 22.23 388 PRO A CA 1
ATOM 3022 C C . PRO A 1 382 ? 53.559 27.551 40.809 1.00 23.19 388 PRO A C 1
ATOM 3023 O O . PRO A 1 382 ? 52.928 27.103 41.741 1.00 22.43 388 PRO A O 1
ATOM 3027 N N . VAL A 1 383 ? 54.836 27.242 40.591 1.00 21.50 389 VAL A N 1
ATOM 3028 C CA . VAL A 1 383 ? 55.549 26.271 41.472 1.00 24.00 389 VAL A CA 1
ATOM 3029 C C . VAL A 1 383 ? 55.595 26.826 42.891 1.00 21.61 389 VAL A C 1
ATOM 3030 O O . VAL A 1 383 ? 55.488 26.046 43.797 1.00 24.90 389 VAL A O 1
ATOM 3034 N N . HIS A 1 384 ? 55.727 28.148 43.092 1.00 22.89 390 HIS A N 1
ATOM 3035 C CA . HIS A 1 384 ? 55.818 28.703 44.466 1.00 23.56 390 HIS A CA 1
ATOM 3036 C C . HIS A 1 384 ? 54.517 28.361 45.220 1.00 24.12 390 HIS A C 1
ATOM 3037 O O . HIS A 1 384 ? 54.563 28.070 46.424 1.00 24.43 390 HIS A O 1
ATOM 3044 N N . LEU A 1 385 ? 53.372 28.459 44.552 1.00 24.65 391 LEU A N 1
ATOM 3045 C CA . LEU A 1 385 ? 52.081 28.222 45.221 1.00 24.66 391 LEU A CA 1
ATOM 3046 C C . LEU A 1 385 ? 51.989 26.744 45.591 1.00 23.58 391 LEU A C 1
ATOM 3047 O O . LEU A 1 385 ? 51.519 26.413 46.684 1.00 23.47 391 LEU A O 1
ATOM 3052 N N . LEU A 1 386 ? 52.368 25.868 44.666 1.00 22.76 392 LEU A N 1
ATOM 3053 C CA . LEU A 1 386 ? 52.356 24.423 44.945 1.00 21.29 392 LEU A CA 1
ATOM 3054 C C . LEU A 1 386 ? 53.342 24.108 46.062 1.00 23.82 392 LEU A C 1
ATOM 3055 O O . LEU A 1 386 ? 53.040 23.219 46.892 1.00 23.64 392 LEU A O 1
ATOM 3060 N N . GLU A 1 387 ? 54.515 24.736 46.047 1.00 24.51 393 GLU A N 1
ATOM 3061 C CA . GLU A 1 387 ? 55.539 24.458 47.085 1.00 25.99 393 GLU A CA 1
ATOM 3062 C C . GLU A 1 387 ? 54.954 24.748 48.462 1.00 23.70 393 GLU A C 1
ATOM 3063 O O . GLU A 1 387 ? 55.201 23.980 49.412 1.00 27.41 393 GLU A O 1
ATOM 3069 N N . THR A 1 388 ? 54.257 25.867 48.585 1.00 23.85 394 THR A N 1
ATOM 3070 C CA . THR A 1 388 ? 53.721 26.334 49.891 1.00 23.54 394 THR A CA 1
ATOM 3071 C C . THR A 1 388 ? 52.553 25.444 50.303 1.00 22.00 394 THR A C 1
ATOM 3072 O O . THR A 1 388 ? 52.498 24.951 51.456 1.00 23.98 394 THR A O 1
ATOM 3076 N N . LEU A 1 389 ? 51.626 25.237 49.394 1.00 21.65 395 LEU A N 1
ATOM 3077 C CA . LEU A 1 389 ? 50.352 24.577 49.776 1.00 21.18 395 LEU A CA 1
ATOM 3078 C C . LEU A 1 389 ? 50.532 23.053 49.832 1.00 20.79 395 LEU A C 1
ATOM 3079 O O . LEU A 1 389 ? 49.908 22.408 50.688 1.00 21.05 395 LEU A O 1
ATOM 3084 N N . LEU A 1 390 ? 51.288 22.492 48.894 1.00 21.00 396 LEU A N 1
ATOM 3085 C CA . LEU A 1 390 ? 51.352 21.019 48.676 1.00 19.74 396 LEU A CA 1
ATOM 3086 C C . LEU A 1 390 ? 52.802 20.598 48.444 1.00 22.23 396 LEU A C 1
ATOM 3087 O O . LEU A 1 390 ? 53.163 20.056 47.388 1.00 21.23 396 LEU A O 1
ATOM 3092 N N . PRO A 1 391 ? 53.706 20.855 49.418 1.00 22.61 397 PRO A N 1
ATOM 3093 C CA . PRO A 1 391 ? 55.127 20.623 49.186 1.00 22.15 397 PRO A CA 1
ATOM 3094 C C . PRO A 1 391 ? 55.467 19.197 48.734 1.00 23.35 397 PRO A C 1
ATOM 3095 O O . PRO A 1 391 ? 56.340 19.027 47.892 1.00 24.17 397 PRO A O 1
ATOM 3099 N N . ARG A 1 392 ? 54.832 18.185 49.306 1.00 23.72 398 ARG A N 1
ATOM 3100 C CA . ARG A 1 392 ? 55.161 16.792 48.901 1.00 23.18 398 ARG A CA 1
ATOM 3101 C C . ARG A 1 392 ? 54.708 16.557 47.453 1.00 22.79 398 ARG A C 1
ATOM 3102 O O . ARG A 1 392 ? 55.407 15.856 46.705 1.00 23.91 398 ARG A O 1
ATOM 3110 N N . HIS A 1 393 ? 53.575 17.107 47.055 1.00 21.41 399 HIS A N 1
ATOM 3111 C CA . HIS A 1 393 ? 53.073 16.940 45.666 1.00 22.66 399 HIS A CA 1
ATOM 3112 C C . HIS A 1 393 ? 54.039 17.589 44.680 1.00 21.55 399 HIS A C 1
ATOM 3113 O O . HIS A 1 393 ? 54.231 17.057 43.591 1.00 21.12 399 HIS A O 1
ATOM 3120 N N . LEU A 1 394 ? 54.584 18.757 45.018 1.00 22.25 400 LEU A N 1
ATOM 3121 C CA . LEU A 1 394 ? 55.548 19.386 44.090 1.00 21.69 400 LEU A CA 1
ATOM 3122 C C . LEU A 1 394 ? 56.781 18.492 43.959 1.00 23.35 400 LEU A C 1
ATOM 3123 O O . LEU A 1 394 ? 57.260 18.295 42.808 1.00 22.38 400 LEU A O 1
ATOM 3128 N N . GLN A 1 395 ? 57.266 17.918 45.055 1.00 22.29 401 GLN A N 1
ATOM 3129 C CA . GLN A 1 395 ? 58.427 16.980 44.955 1.00 23.91 401 GLN A CA 1
ATOM 3130 C C . GLN A 1 395 ? 58.072 15.826 44.004 1.00 23.08 401 GLN A C 1
ATOM 3131 O O . GLN A 1 395 ? 58.908 15.408 43.167 1.00 23.85 401 GLN A O 1
ATOM 3137 N N . ILE A 1 396 ? 56.890 15.259 44.173 1.00 24.00 402 ILE A N 1
ATOM 3138 C CA . ILE A 1 396 ? 56.451 14.113 43.341 1.00 22.93 402 ILE A CA 1
ATOM 3139 C C . ILE A 1 396 ? 56.297 14.541 41.878 1.00 23.10 402 ILE A C 1
ATOM 3140 O O . ILE A 1 396 ? 56.718 13.808 41.016 1.00 23.28 402 ILE A O 1
ATOM 3145 N N . ILE A 1 397 ? 55.754 15.729 41.618 1.00 21.01 403 ILE A N 1
ATOM 3146 C CA . ILE A 1 397 ? 55.621 16.241 40.227 1.00 20.93 403 ILE A CA 1
ATOM 3147 C C . ILE A 1 397 ? 57.019 16.358 39.576 1.00 21.78 403 ILE A C 1
ATOM 3148 O O . ILE A 1 397 ? 57.206 15.963 38.403 1.00 20.82 403 ILE A O 1
ATOM 3153 N N . TYR A 1 398 ? 57.995 16.888 40.300 1.00 21.89 404 TYR A N 1
ATOM 3154 C CA . TYR A 1 398 ? 59.370 17.007 39.766 1.00 23.97 404 TYR A CA 1
ATOM 3155 C C . TYR A 1 398 ? 59.933 15.626 39.434 1.00 23.96 404 TYR A C 1
ATOM 3156 O O . TYR A 1 398 ? 60.655 15.514 38.416 1.00 25.27 404 TYR A O 1
ATOM 3165 N N . GLU A 1 399 ? 59.699 14.632 40.295 1.00 24.65 405 GLU A N 1
ATOM 3166 C CA . GLU A 1 399 ? 60.219 13.257 40.069 1.00 23.94 405 GLU A CA 1
ATOM 3167 C C . GLU A 1 399 ? 59.504 12.667 38.859 1.00 23.01 405 GLU A C 1
ATOM 3168 O O . GLU A 1 399 ? 60.158 12.046 38.032 1.00 25.05 405 GLU A O 1
ATOM 3174 N N . ILE A 1 400 ? 58.188 12.850 38.765 1.00 21.61 406 ILE A N 1
ATOM 3175 C CA . ILE A 1 400 ? 57.445 12.359 37.575 1.00 22.45 406 ILE A CA 1
ATOM 3176 C C . ILE A 1 400 ? 58.079 12.984 36.334 1.00 23.63 406 ILE A C 1
ATOM 3177 O O . ILE A 1 400 ? 58.264 12.323 35.334 1.00 23.11 406 ILE A O 1
ATOM 3182 N N . ASN A 1 401 ? 58.335 14.286 36.394 1.00 22.65 407 ASN A N 1
ATOM 3183 C CA . ASN A 1 401 ? 58.860 15.030 35.230 1.00 22.50 407 ASN A CA 1
ATOM 3184 C C . ASN A 1 401 ? 60.233 14.472 34.826 1.00 23.94 407 ASN A C 1
ATOM 3185 O O . ASN A 1 401 ? 60.454 14.237 33.642 1.00 24.62 407 ASN A O 1
ATOM 3190 N N . GLN A 1 402 ? 61.121 14.251 35.789 1.00 23.90 408 GLN A N 1
ATOM 3191 C CA . GLN A 1 402 ? 62.483 13.757 35.485 1.00 26.22 408 GLN A CA 1
ATOM 3192 C C . GLN A 1 402 ? 62.357 12.405 34.770 1.00 24.82 408 GLN A C 1
ATOM 3193 O O . GLN A 1 402 ? 63.018 12.213 33.734 1.00 26.42 408 GLN A O 1
ATOM 3199 N N . ARG A 1 403 ? 61.565 11.485 35.309 1.00 25.32 409 ARG A N 1
ATOM 3200 C CA . ARG A 1 403 ? 61.459 10.120 34.728 1.00 24.93 409 ARG A CA 1
ATOM 3201 C C . ARG A 1 403 ? 60.741 10.167 33.371 1.00 24.89 409 ARG A C 1
ATOM 3202 O O . ARG A 1 403 ? 61.142 9.417 32.444 1.00 26.30 409 ARG A O 1
ATOM 3210 N N . PHE A 1 404 ? 59.724 11.011 33.231 1.00 23.64 410 PHE A N 1
ATOM 3211 C CA . PHE A 1 404 ? 58.998 11.152 31.951 1.00 23.49 410 PHE A CA 1
ATOM 3212 C C . PHE A 1 404 ? 59.947 11.700 30.871 1.00 24.56 410 PHE A C 1
ATOM 3213 O O . PHE A 1 404 ? 60.018 11.169 29.746 1.00 24.95 410 PHE A O 1
ATOM 3221 N N . LEU A 1 405 ? 60.675 12.752 31.183 1.00 24.68 411 LEU A N 1
ATOM 3222 C CA . LEU A 1 405 ? 61.577 13.350 30.173 1.00 24.78 411 LEU A CA 1
ATOM 3223 C C . LEU A 1 405 ? 62.728 12.384 29.871 1.00 25.88 411 LEU A C 1
ATOM 3224 O O . LEU A 1 405 ? 63.191 12.372 28.729 1.00 25.52 411 LEU A O 1
ATOM 3229 N N . ASN A 1 406 ? 63.132 11.547 30.827 1.00 25.23 412 ASN A N 1
ATOM 3230 C CA . ASN A 1 406 ? 64.153 10.517 30.524 1.00 26.20 412 ASN A CA 1
ATOM 3231 C C . ASN A 1 406 ? 63.602 9.578 29.433 1.00 27.89 412 ASN A C 1
ATOM 3232 O O . ASN A 1 406 ? 64.365 9.150 28.539 1.00 28.13 412 ASN A O 1
ATOM 3237 N N . ARG A 1 407 ? 62.314 9.251 29.483 1.00 28.51 413 ARG A N 1
ATOM 3238 C CA . ARG A 1 407 ? 61.680 8.403 28.435 1.00 30.18 413 ARG A CA 1
ATOM 3239 C C . ARG A 1 407 ? 61.694 9.155 27.110 1.00 28.42 413 ARG A C 1
ATOM 3240 O O . ARG A 1 407 ? 61.914 8.515 26.068 1.00 28.38 413 ARG A O 1
ATOM 3248 N N . VAL A 1 408 ? 61.335 10.444 27.139 1.00 25.85 414 VAL A N 1
ATOM 3249 C CA . VAL A 1 408 ? 61.358 11.246 25.883 1.00 28.15 414 VAL A CA 1
ATOM 3250 C C . VAL A 1 408 ? 62.777 11.216 25.296 1.00 28.29 414 VAL A C 1
ATOM 3251 O O . VAL A 1 408 ? 62.931 10.990 24.080 1.00 28.58 414 VAL A O 1
ATOM 3255 N N . ALA A 1 409 ? 63.784 11.454 26.134 1.00 25.80 415 ALA A N 1
ATOM 3256 C CA . ALA A 1 409 ? 65.188 11.574 25.686 1.00 27.25 415 ALA A CA 1
ATOM 3257 C C . ALA A 1 409 ? 65.630 10.237 25.088 1.00 28.08 415 ALA A C 1
ATOM 3258 O O . ALA A 1 409 ? 66.434 10.246 24.149 1.00 30.42 415 ALA A O 1
ATOM 3260 N N . ALA A 1 410 ? 65.143 9.116 25.626 1.00 28.01 416 ALA A N 1
ATOM 3261 C CA . ALA A 1 410 ? 65.519 7.775 25.110 1.00 29.77 416 ALA A CA 1
ATOM 3262 C C . ALA A 1 410 ? 64.828 7.523 23.755 1.00 29.78 416 ALA A C 1
ATOM 3263 O O . ALA A 1 410 ? 65.469 6.938 22.854 1.00 31.39 416 ALA A O 1
ATOM 3265 N N . ALA A 1 411 ? 63.563 7.937 23.599 1.00 28.82 417 ALA A N 1
ATOM 3266 C CA . ALA A 1 411 ? 62.764 7.717 22.361 1.00 29.06 417 ALA A CA 1
ATOM 3267 C C . ALA A 1 411 ? 63.217 8.638 21.224 1.00 29.32 417 ALA A C 1
ATOM 3268 O O . ALA A 1 411 ? 63.094 8.234 20.037 1.00 29.67 417 ALA A O 1
ATOM 3270 N N . PHE A 1 412 ? 63.662 9.854 21.566 1.00 27.45 418 PHE A N 1
ATOM 3271 C CA . PHE A 1 412 ? 63.983 10.943 20.611 1.00 28.92 418 PHE A CA 1
ATOM 3272 C C . PHE A 1 412 ? 65.347 11.525 20.963 1.00 28.60 418 PHE A C 1
ATOM 3273 O O . PHE A 1 412 ? 65.432 12.683 21.356 1.00 27.58 418 PHE A O 1
ATOM 3281 N N . PRO A 1 413 ? 66.446 10.740 20.852 1.00 30.62 419 PRO A N 1
ATOM 3282 C CA . PRO A 1 413 ? 67.737 11.179 21.368 1.00 29.00 419 PRO A CA 1
ATOM 3283 C C . PRO A 1 413 ? 68.212 12.476 20.709 1.00 27.59 419 PRO A C 1
ATOM 3284 O O . PRO A 1 413 ? 68.240 12.571 19.469 1.00 30.09 419 PRO A O 1
ATOM 3288 N N . GLY A 1 414 ? 68.593 13.424 21.560 1.00 28.33 420 GLY A N 1
ATOM 3289 C CA . GLY A 1 414 ? 69.122 14.731 21.146 1.00 27.45 420 GLY A CA 1
ATOM 3290 C C . GLY A 1 414 ? 68.045 15.728 20.736 1.00 27.50 420 GLY A C 1
ATOM 3291 O O . GLY A 1 414 ? 68.431 16.849 20.360 1.00 27.43 420 GLY A O 1
ATOM 3292 N N . ASP A 1 415 ? 66.753 15.362 20.799 1.00 26.33 421 ASP A N 1
ATOM 3293 C CA . ASP A 1 415 ? 65.662 16.316 20.489 1.00 26.34 421 ASP A CA 1
ATOM 3294 C C . ASP A 1 415 ? 65.407 17.174 21.738 1.00 27.75 421 ASP A C 1
ATOM 3295 O O . ASP A 1 415 ? 64.409 16.953 22.451 1.00 24.58 421 ASP A O 1
ATOM 3300 N N . VAL A 1 416 ? 66.289 18.146 21.973 1.00 26.83 422 VAL A N 1
ATOM 3301 C CA . VAL A 1 416 ? 66.202 18.978 23.196 1.00 27.06 422 VAL A CA 1
ATOM 3302 C C . VAL A 1 416 ? 64.991 19.910 23.108 1.00 25.90 422 VAL A C 1
ATOM 3303 O O . VAL A 1 416 ? 64.412 20.178 24.164 1.00 26.78 422 VAL A O 1
ATOM 3307 N N . ASP A 1 417 ? 64.608 20.351 21.902 1.00 28.40 423 ASP A N 1
ATOM 3308 C CA . ASP A 1 417 ? 63.427 21.243 21.715 1.00 28.85 423 ASP A CA 1
ATOM 3309 C C . ASP A 1 417 ? 62.197 20.468 22.207 1.00 28.64 423 ASP A C 1
ATOM 3310 O O . ASP A 1 417 ? 61.330 21.037 22.895 1.00 28.68 423 ASP A O 1
ATOM 3315 N N . ARG A 1 418 ? 62.107 19.199 21.824 1.00 27.21 424 ARG A N 1
ATOM 3316 C CA . ARG A 1 418 ? 60.992 18.323 22.218 1.00 25.90 424 ARG A CA 1
ATOM 3317 C C . ARG A 1 418 ? 60.943 18.184 23.739 1.00 25.73 424 ARG A C 1
ATOM 3318 O O . ARG A 1 418 ? 59.833 18.242 24.281 1.00 26.95 424 ARG A O 1
ATOM 3326 N N . LEU A 1 419 ? 62.083 18.010 24.409 1.00 25.99 425 LEU A N 1
ATOM 3327 C CA . LEU A 1 419 ? 62.129 17.935 25.893 1.00 27.40 425 LEU A CA 1
ATOM 3328 C C . LEU A 1 419 ? 61.520 19.223 26.498 1.00 27.75 425 LEU A C 1
ATOM 3329 O O . LEU A 1 419 ? 60.698 19.127 27.430 1.00 28.01 425 LEU A O 1
ATOM 3334 N N . ARG A 1 420 ? 61.905 20.385 25.984 1.00 26.42 426 ARG A N 1
ATOM 3335 C CA . ARG A 1 420 ? 61.427 21.668 26.548 1.00 28.51 426 ARG A CA 1
ATOM 3336 C C . ARG A 1 420 ? 59.909 21.735 26.332 1.00 26.91 426 ARG A C 1
ATOM 3337 O O . ARG A 1 420 ? 59.185 22.179 27.245 1.00 29.05 426 ARG A O 1
ATOM 3345 N N . ARG A 1 421 ? 59.428 21.336 25.152 1.00 24.82 427 ARG A N 1
ATOM 3346 C CA . ARG A 1 421 ? 57.984 21.433 24.824 1.00 24.11 427 ARG A CA 1
ATOM 3347 C C . ARG A 1 421 ? 57.163 20.473 25.699 1.00 27.39 427 ARG A C 1
ATOM 3348 O O . ARG A 1 421 ? 56.048 20.834 26.079 1.00 26.61 427 ARG A O 1
ATOM 3356 N N . MET A 1 422 ? 57.683 19.287 25.979 1.00 25.07 428 MET A N 1
ATOM 3357 C CA . MET A 1 422 ? 56.932 18.236 26.695 1.00 23.02 428 MET A CA 1
ATOM 3358 C C . MET A 1 422 ? 57.016 18.364 28.213 1.00 23.04 428 MET A C 1
ATOM 3359 O O . MET A 1 422 ? 56.170 17.754 28.910 1.00 23.60 428 MET A O 1
ATOM 3364 N N . SER A 1 423 ? 57.974 19.123 28.728 1.00 23.39 429 SER A N 1
ATOM 3365 C CA . SER A 1 423 ? 58.215 19.217 30.177 1.00 23.12 429 SER A CA 1
ATOM 3366 C C . SER A 1 423 ? 56.908 19.553 30.906 1.00 23.55 429 SER A C 1
ATOM 3367 O O . SER A 1 423 ? 56.119 20.371 30.425 1.00 23.09 429 SER A O 1
ATOM 3370 N N . LEU A 1 424 ? 56.740 19.000 32.103 1.00 22.58 430 LEU A N 1
ATOM 3371 C CA . LEU A 1 424 ? 55.640 19.394 32.995 1.00 22.00 430 LEU A CA 1
ATOM 3372 C C . LEU A 1 424 ? 55.924 20.775 33.582 1.00 22.54 430 LEU A C 1
ATOM 3373 O O . LEU A 1 424 ? 54.971 21.437 34.046 1.00 22.04 430 LEU A O 1
ATOM 3378 N N . VAL A 1 425 ? 57.189 21.182 33.561 1.00 24.13 431 VAL A N 1
ATOM 3379 C CA . VAL A 1 425 ? 57.650 22.463 34.137 1.00 22.89 431 VAL A CA 1
ATOM 3380 C C . VAL A 1 425 ? 57.761 23.474 33.008 1.00 26.28 431 VAL A C 1
ATOM 3381 O O . VAL A 1 425 ? 58.518 23.223 32.066 1.00 28.43 431 VAL A O 1
ATOM 3385 N N . GLU A 1 426 ? 57.039 24.586 33.144 1.00 26.42 432 GLU A N 1
ATOM 3386 C CA . GLU A 1 426 ? 57.073 25.712 32.186 1.00 27.79 432 GLU A CA 1
ATOM 3387 C C . GLU A 1 426 ? 57.970 26.795 32.757 1.00 28.78 432 GLU A C 1
ATOM 3388 O O . GLU A 1 426 ? 57.733 27.246 33.885 1.00 29.33 432 GLU A O 1
ATOM 3394 N N . GLU A 1 427 ? 58.972 27.189 31.983 1.00 32.58 433 GLU A N 1
ATOM 3395 C CA . GLU A 1 427 ? 59.957 28.206 32.427 1.00 34.26 433 GLU A CA 1
ATOM 3396 C C . GLU A 1 427 ? 59.358 29.592 32.174 1.00 38.67 433 GLU A C 1
ATOM 3397 O O . GLU A 1 427 ? 58.383 29.713 31.397 1.00 39.03 433 GLU A O 1
ATOM 3403 N N . GLY A 1 428 ? 59.881 30.586 32.874 1.00 38.70 434 GLY A N 1
ATOM 3404 C CA . GLY A 1 428 ? 59.544 32.005 32.679 1.00 44.02 434 GLY A CA 1
ATOM 3405 C C . GLY A 1 428 ? 59.698 32.799 33.958 1.00 40.65 434 GLY A C 1
ATOM 3406 O O . GLY A 1 428 ? 60.259 32.286 34.932 1.00 46.43 434 GLY A O 1
ATOM 3407 N N . ALA A 1 429 ? 59.226 34.035 33.951 1.00 45.69 435 ALA A N 1
ATOM 3408 C CA . ALA A 1 429 ? 59.360 34.958 35.098 1.00 47.04 435 ALA A CA 1
ATOM 3409 C C . ALA A 1 429 ? 58.678 34.296 36.293 1.00 43.66 435 ALA A C 1
ATOM 3410 O O . ALA A 1 429 ? 59.173 34.435 37.424 1.00 46.14 435 ALA A O 1
ATOM 3412 N N . VAL A 1 430 ? 57.616 33.533 36.023 1.00 39.44 436 VAL A N 1
ATOM 3413 C CA . VAL A 1 430 ? 56.941 32.668 37.020 1.00 32.33 436 VAL A CA 1
ATOM 3414 C C . VAL A 1 430 ? 57.001 31.239 36.482 1.00 27.75 436 VAL A C 1
ATOM 3415 O O . VAL A 1 430 ? 56.330 30.940 35.470 1.00 31.59 436 VAL A O 1
ATOM 3419 N N . LYS A 1 431 ? 57.749 30.383 37.158 1.00 28.44 437 LYS A N 1
ATOM 3420 C CA . LYS A 1 431 ? 57.814 28.943 36.814 1.00 24.64 437 LYS A CA 1
ATOM 3421 C C . LYS A 1 431 ? 56.471 28.303 37.163 1.00 23.46 437 LYS A C 1
ATOM 3422 O O . LYS A 1 431 ? 55.919 28.569 38.259 1.00 25.18 437 LYS A O 1
ATOM 3428 N N . ARG A 1 432 ? 55.958 27.471 36.269 1.00 23.66 438 ARG A N 1
ATOM 3429 C CA . ARG A 1 432 ? 54.635 26.858 36.479 1.00 22.98 438 ARG A CA 1
ATOM 3430 C C . ARG A 1 432 ? 54.643 25.357 36.171 1.00 22.25 438 ARG A C 1
ATOM 3431 O O . ARG A 1 432 ? 55.482 24.889 35.389 1.00 24.36 438 ARG A O 1
ATOM 3439 N N . ILE A 1 433 ? 53.647 24.658 36.700 1.00 22.17 439 ILE A N 1
ATOM 3440 C CA . ILE A 1 433 ? 53.372 23.254 36.290 1.00 21.82 439 ILE A CA 1
ATOM 3441 C C . ILE A 1 433 ? 52.189 23.260 35.318 1.00 19.86 439 ILE A C 1
ATOM 3442 O O . ILE A 1 433 ? 51.124 23.788 35.631 1.00 20.63 439 ILE A O 1
ATOM 3447 N N . ASN A 1 434 ? 52.410 22.694 34.147 1.00 19.79 440 ASN A N 1
ATOM 3448 C CA . ASN A 1 434 ? 51.378 22.479 33.124 1.00 20.54 440 ASN A CA 1
ATOM 3449 C C . ASN A 1 434 ? 50.617 21.225 33.518 1.00 20.51 440 ASN A C 1
ATOM 3450 O O . ASN A 1 434 ? 51.129 20.113 33.387 1.00 19.30 440 ASN A O 1
ATOM 3455 N N . MET A 1 435 ? 49.408 21.424 34.010 1.00 18.71 441 MET A N 1
ATOM 3456 C CA . MET A 1 435 ? 48.612 20.315 34.546 1.00 19.54 441 MET A CA 1
ATOM 3457 C C . MET A 1 435 ? 48.160 19.373 33.416 1.00 18.52 441 MET A C 1
ATOM 3458 O O . MET A 1 435 ? 47.942 18.184 33.703 1.00 20.28 441 MET A O 1
ATOM 3463 N N . ALA A 1 436 ? 47.998 19.851 32.180 1.00 19.39 442 ALA A N 1
ATOM 3464 C CA . ALA A 1 436 ? 47.617 18.956 31.059 1.00 19.10 442 ALA A CA 1
ATOM 3465 C C . ALA A 1 436 ? 48.767 17.979 30.798 1.00 18.82 442 ALA A C 1
ATOM 3466 O O . ALA A 1 436 ? 48.542 16.782 30.580 1.00 19.44 442 ALA A O 1
ATOM 3468 N N . HIS A 1 437 ? 49.988 18.482 30.830 1.00 18.95 443 HIS A N 1
ATOM 3469 C CA . HIS A 1 437 ? 51.164 17.614 30.618 1.00 18.98 443 HIS A CA 1
ATOM 3470 C C . HIS A 1 437 ? 51.255 16.580 31.750 1.00 18.94 443 HIS A C 1
ATOM 3471 O O . HIS A 1 437 ? 51.556 15.388 31.487 1.00 19.68 443 HIS A O 1
ATOM 3478 N N . LEU A 1 438 ? 50.988 16.983 32.987 1.00 19.64 444 LEU A N 1
ATOM 3479 C CA . LEU A 1 438 ? 50.962 16.022 34.114 1.00 19.13 444 LEU A CA 1
ATOM 3480 C C . LEU A 1 438 ? 49.903 14.951 33.835 1.00 23.08 444 LEU A C 1
ATOM 3481 O O . LEU A 1 438 ? 50.168 13.761 34.036 1.00 20.56 444 LEU A O 1
ATOM 3486 N N . CYS A 1 439 ? 48.721 15.361 33.400 1.00 19.36 445 CYS A N 1
ATOM 3487 C CA . CYS A 1 439 ? 47.627 14.392 33.154 1.00 21.37 445 CYS A CA 1
ATOM 3488 C C . CYS A 1 439 ? 48.030 13.405 32.053 1.00 19.47 445 CYS A C 1
ATOM 3489 O O . CYS A 1 439 ? 47.722 12.197 32.163 1.00 21.06 445 CYS A O 1
ATOM 3492 N N . ILE A 1 440 ? 48.668 13.879 30.981 1.00 19.38 446 ILE A N 1
ATOM 3493 C CA . ILE A 1 440 ? 49.026 12.949 29.872 1.00 18.98 446 ILE A CA 1
ATOM 3494 C C . ILE A 1 440 ? 50.081 11.960 30.378 1.00 20.44 446 ILE A C 1
ATOM 3495 O O . ILE A 1 440 ? 49.941 10.763 30.148 1.00 21.21 446 ILE A O 1
ATOM 3500 N N . ALA A 1 441 ? 51.088 12.440 31.085 1.00 20.52 447 ALA A N 1
ATOM 3501 C CA . ALA A 1 441 ? 52.169 11.580 31.598 1.00 21.64 447 ALA A CA 1
ATOM 3502 C C . ALA A 1 441 ? 51.591 10.517 32.540 1.00 23.18 447 ALA A C 1
ATOM 3503 O O . ALA A 1 441 ? 52.102 9.393 32.552 1.00 26.39 447 ALA A O 1
ATOM 3505 N N . GLY A 1 442 ? 50.602 10.882 33.346 1.00 21.12 448 GLY A N 1
ATOM 3506 C CA . GLY A 1 442 ? 50.098 10.027 34.426 1.00 20.54 448 GLY A CA 1
ATOM 3507 C C . GLY A 1 442 ? 48.829 9.270 34.068 1.00 20.86 448 GLY A C 1
ATOM 3508 O O . GLY A 1 442 ? 48.271 8.644 34.986 1.00 21.08 448 GLY A O 1
ATOM 3509 N N . SER A 1 443 ? 48.444 9.223 32.787 1.00 19.09 449 SER A N 1
ATOM 3510 C CA . SER A 1 443 ? 47.180 8.591 32.324 1.00 19.71 449 SER A CA 1
ATOM 3511 C C . SER A 1 443 ? 47.453 7.596 31.218 1.00 19.86 449 SER A C 1
ATOM 3512 O O . SER A 1 443 ? 48.312 7.882 30.331 1.00 22.50 449 SER A O 1
ATOM 3515 N N . HIS A 1 444 ? 46.722 6.470 31.240 1.00 19.30 450 HIS A N 1
ATOM 3516 C CA . HIS A 1 444 ? 46.846 5.473 30.162 1.00 19.53 450 HIS A CA 1
ATOM 3517 C C . HIS A 1 444 ? 45.989 5.832 28.954 1.00 20.67 450 HIS A C 1
ATOM 3518 O O . HIS A 1 444 ? 46.231 5.276 27.897 1.00 22.59 450 HIS A O 1
ATOM 3525 N N . ALA A 1 445 ? 45.054 6.774 29.098 1.00 19.14 451 ALA A N 1
ATOM 3526 C CA . ALA A 1 445 ? 44.165 7.223 28.009 1.00 19.49 451 ALA A CA 1
ATOM 3527 C C . ALA A 1 445 ? 43.947 8.718 28.165 1.00 18.60 451 ALA A C 1
ATOM 3528 O O . ALA A 1 445 ? 43.709 9.196 29.303 1.00 19.96 451 ALA A O 1
ATOM 3530 N N . VAL A 1 446 ? 44.020 9.408 27.033 1.00 18.43 452 VAL A N 1
ATOM 3531 C CA . VAL A 1 446 ? 43.710 10.845 26.932 1.00 19.34 452 VAL A CA 1
ATOM 3532 C C . VAL A 1 446 ? 42.698 10.954 25.801 1.00 18.39 452 VAL A C 1
ATOM 3533 O O . VAL A 1 446 ? 42.971 10.454 24.686 1.00 20.20 452 VAL A O 1
ATOM 3537 N N . ASN A 1 447 ? 41.548 11.548 26.071 1.00 17.62 453 ASN A N 1
ATOM 3538 C CA . ASN A 1 447 ? 40.529 11.708 25.019 1.00 18.15 453 ASN A CA 1
ATOM 3539 C C . ASN A 1 447 ? 40.130 13.171 24.849 1.00 17.79 453 ASN A C 1
ATOM 3540 O O . ASN A 1 447 ? 40.058 13.923 25.831 1.00 18.03 453 ASN A O 1
ATOM 3545 N N . GLY A 1 448 ? 39.868 13.531 23.594 1.00 17.77 454 GLY A N 1
ATOM 3546 C CA . GLY A 1 448 ? 39.086 14.727 23.301 1.00 17.63 454 GLY A CA 1
ATOM 3547 C C . GLY A 1 448 ? 37.612 14.374 23.240 1.00 17.36 454 GLY A C 1
ATOM 3548 O O . GLY A 1 448 ? 37.228 13.196 23.420 1.00 18.60 454 GLY A O 1
ATOM 3549 N N . VAL A 1 449 ? 36.784 15.380 22.958 1.00 18.22 455 VAL A N 1
ATOM 3550 C CA . VAL A 1 449 ? 35.332 15.264 23.206 1.00 17.66 455 VAL A CA 1
ATOM 3551 C C . VAL A 1 449 ? 34.517 15.394 21.913 1.00 17.39 455 VAL A C 1
ATOM 3552 O O . VAL A 1 449 ? 33.309 15.392 21.992 1.00 18.63 455 VAL A O 1
ATOM 3556 N N . ALA A 1 450 ? 35.161 15.411 20.752 1.00 18.63 456 ALA A N 1
ATOM 3557 C CA . ALA A 1 450 ? 34.530 15.242 19.431 1.00 17.64 456 ALA A CA 1
ATOM 3558 C C . ALA A 1 450 ? 35.644 14.886 18.453 1.00 18.45 456 ALA A C 1
ATOM 3559 O O . ALA A 1 450 ? 36.814 15.171 18.738 1.00 18.90 456 ALA A O 1
ATOM 3561 N N A ARG A 1 451 ? 35.277 14.264 17.330 0.50 19.75 457 ARG A N 1
ATOM 3562 N N B ARG A 1 451 ? 35.306 14.246 17.335 0.50 19.10 457 ARG A N 1
ATOM 3563 C CA A ARG A 1 451 ? 36.247 13.713 16.352 0.50 20.76 457 ARG A CA 1
ATOM 3564 C CA B ARG A 1 451 ? 36.341 13.707 16.420 0.50 19.76 457 ARG A CA 1
ATOM 3565 C C A ARG A 1 451 ? 37.258 14.805 15.967 0.50 20.52 457 ARG A C 1
ATOM 3566 C C B ARG A 1 451 ? 37.303 14.846 16.041 0.50 19.76 457 ARG A C 1
ATOM 3567 O O A ARG A 1 451 ? 38.453 14.522 15.951 0.50 23.23 457 ARG A O 1
ATOM 3568 O O B ARG A 1 451 ? 38.521 14.654 16.143 0.50 21.80 457 ARG A O 1
ATOM 3583 N N . ILE A 1 452 ? 36.783 16.000 15.623 1.00 21.45 458 ILE A N 1
ATOM 3584 C CA . ILE A 1 452 ? 37.637 17.087 15.099 1.00 22.81 458 ILE A CA 1
ATOM 3585 C C . ILE A 1 452 ? 38.634 17.519 16.188 1.00 19.61 458 ILE A C 1
ATOM 3586 O O . ILE A 1 452 ? 39.810 17.838 15.894 1.00 22.70 458 ILE A O 1
ATOM 3591 N N . HIS A 1 453 ? 38.174 17.570 17.429 1.00 20.41 459 HIS A N 1
ATOM 3592 C CA . HIS A 1 453 ? 38.975 17.994 18.601 1.00 19.58 459 HIS A CA 1
ATOM 3593 C C . HIS A 1 453 ? 40.035 16.941 18.936 1.00 19.37 459 HIS A C 1
ATOM 3594 O O . HIS A 1 453 ? 41.201 17.288 19.126 1.00 20.18 459 HIS A O 1
ATOM 3601 N N . SER A 1 454 ? 39.646 15.671 19.003 1.00 18.70 460 SER A N 1
ATOM 3602 C CA . SER A 1 454 ? 40.585 14.562 19.305 1.00 19.27 460 SER A CA 1
ATOM 3603 C C . SER A 1 454 ? 41.658 14.478 18.244 1.00 20.82 460 SER A C 1
ATOM 3604 O O . SER A 1 454 ? 42.849 14.227 18.610 1.00 23.45 460 SER A O 1
ATOM 3607 N N . GLU A 1 455 ? 41.299 14.777 16.988 1.00 22.53 461 GLU A N 1
ATOM 3608 C CA . GLU A 1 455 ? 42.289 14.762 15.897 1.00 24.03 461 GLU A CA 1
ATOM 3609 C C . GLU A 1 455 ? 43.274 15.898 16.099 1.00 23.83 461 GLU A C 1
ATOM 3610 O O . GLU A 1 455 ? 44.493 15.631 15.937 1.00 26.20 461 GLU A O 1
ATOM 3616 N N . ILE A 1 456 ? 42.788 17.106 16.440 1.00 23.84 462 ILE A N 1
ATOM 3617 C CA . ILE A 1 456 ? 43.697 18.261 16.613 1.00 26.59 462 ILE A CA 1
ATOM 3618 C C . ILE A 1 456 ? 44.582 18.056 17.847 1.00 23.93 462 ILE A C 1
ATOM 3619 O O . ILE A 1 456 ? 45.757 18.508 17.819 1.00 24.38 462 ILE A O 1
ATOM 3624 N N . LEU A 1 457 ? 44.131 17.316 18.860 1.00 22.31 463 LEU A N 1
ATOM 3625 C CA . LEU A 1 457 ? 45.057 16.997 19.982 1.00 24.00 463 LEU A CA 1
ATOM 3626 C C . LEU A 1 457 ? 46.271 16.210 19.460 1.00 25.53 463 LEU A C 1
ATOM 3627 O O . LEU A 1 457 ? 47.405 16.487 19.887 1.00 28.11 463 LEU A O 1
ATOM 3632 N N . LYS A 1 458 ? 46.046 15.223 18.595 1.00 27.14 464 LYS A N 1
ATOM 3633 C CA . LYS A 1 458 ? 47.117 14.355 18.030 1.00 29.00 464 LYS A CA 1
ATOM 3634 C C . LYS A 1 458 ? 47.983 15.134 17.042 1.00 27.68 464 LYS A C 1
ATOM 3635 O O . LYS A 1 458 ? 49.229 14.889 16.963 1.00 30.69 464 LYS A O 1
ATOM 3641 N N . LYS A 1 459 ? 47.367 16.028 16.279 1.00 32.60 465 LYS A N 1
ATOM 3642 C CA . LYS A 1 459 ? 48.028 16.637 15.097 1.00 35.62 465 LYS A CA 1
ATOM 3643 C C . LYS A 1 459 ? 48.879 17.828 15.541 1.00 34.33 465 LYS A C 1
ATOM 3644 O O . LYS A 1 459 ? 49.961 18.044 14.942 1.00 37.59 465 LYS A O 1
ATOM 3650 N N . THR A 1 460 ? 48.447 18.528 16.595 1.00 32.84 466 THR A N 1
ATOM 3651 C CA . THR A 1 460 ? 48.990 19.850 16.952 1.00 34.12 466 THR A CA 1
ATOM 3652 C C . THR A 1 460 ? 49.199 20.019 18.463 1.00 30.87 466 THR A C 1
ATOM 3653 O O . THR A 1 460 ? 50.324 20.068 18.936 1.00 27.57 466 THR A O 1
ATOM 3657 N N . ILE A 1 461 ? 48.134 20.136 19.222 1.00 29.83 467 ILE A N 1
ATOM 3658 C CA . ILE A 1 461 ? 48.188 20.570 20.645 1.00 28.38 467 ILE A CA 1
ATOM 3659 C C . ILE A 1 461 ? 49.113 19.641 21.449 1.00 25.06 467 ILE A C 1
ATOM 3660 O O . ILE A 1 461 ? 49.940 20.134 22.223 1.00 25.88 467 ILE A O 1
ATOM 3665 N N . PHE A 1 462 ? 48.953 18.330 21.301 1.00 23.48 468 PHE A N 1
ATOM 3666 C CA . PHE A 1 462 ? 49.746 17.339 22.051 1.00 23.29 468 PHE A CA 1
ATOM 3667 C C . PHE A 1 462 ? 50.494 16.433 21.069 1.00 23.13 468 PHE A C 1
ATOM 3668 O O . PHE A 1 462 ? 50.697 15.237 21.371 1.00 22.64 468 PHE A O 1
ATOM 3676 N N . LYS A 1 463 ? 50.892 16.977 19.922 1.00 23.43 469 LYS A N 1
ATOM 3677 C CA . LYS A 1 463 ? 51.561 16.191 18.841 1.00 23.34 469 LYS A CA 1
ATOM 3678 C C . LYS A 1 463 ? 52.749 15.403 19.396 1.00 23.21 469 LYS A C 1
ATOM 3679 O O . LYS A 1 463 ? 52.925 14.248 19.036 1.00 23.48 469 LYS A O 1
ATOM 3685 N N . ASP A 1 464 ? 53.544 16.019 20.253 1.00 23.79 470 ASP A N 1
ATOM 3686 C CA . ASP A 1 464 ? 54.796 15.392 20.723 1.00 25.49 470 ASP A CA 1
ATOM 3687 C C . ASP A 1 464 ? 54.425 14.218 21.624 1.00 24.80 470 ASP A C 1
ATOM 3688 O O . ASP A 1 464 ? 55.093 13.173 21.608 1.00 25.35 470 ASP A O 1
ATOM 3693 N N . PHE A 1 465 ? 53.379 14.386 22.420 1.00 23.87 471 PHE A N 1
ATOM 3694 C CA . PHE A 1 465 ? 52.941 13.300 23.336 1.00 23.30 471 PHE A CA 1
ATOM 3695 C C . PHE A 1 465 ? 52.357 12.153 22.509 1.00 24.02 471 PHE A C 1
ATOM 3696 O O . PHE A 1 465 ? 52.536 10.983 22.848 1.00 23.44 471 PHE A O 1
ATOM 3704 N N . TYR A 1 466 ? 51.643 12.478 21.442 1.00 22.82 472 TYR A N 1
ATOM 3705 C CA . TYR A 1 466 ? 51.033 11.486 20.526 1.00 23.16 472 TYR A CA 1
ATOM 3706 C C . TYR A 1 466 ? 52.156 10.670 19.867 1.00 26.02 472 TYR A C 1
ATOM 3707 O O . TYR A 1 466 ? 52.051 9.428 19.706 1.00 26.57 472 TYR A O 1
ATOM 3716 N N . GLU A 1 467 ? 53.202 11.348 19.442 1.00 25.52 473 GLU A N 1
ATOM 3717 C CA . GLU A 1 467 ? 54.365 10.680 18.787 1.00 26.53 473 GLU A CA 1
ATOM 3718 C C . GLU A 1 467 ? 55.038 9.731 19.782 1.00 28.89 473 GLU A C 1
ATOM 3719 O O . GLU A 1 467 ? 55.411 8.616 19.366 1.00 29.51 473 GLU A O 1
ATOM 3725 N N . LEU A 1 468 ? 55.120 10.103 21.065 1.00 28.75 474 LEU A N 1
ATOM 3726 C CA . LEU A 1 468 ? 55.732 9.216 22.100 1.00 26.88 474 LEU A CA 1
ATOM 3727 C C . LEU A 1 468 ? 54.860 7.986 22.384 1.00 28.05 474 LEU A C 1
ATOM 3728 O O . LEU A 1 468 ? 55.407 6.901 22.487 1.00 27.23 474 LEU A O 1
ATOM 3733 N N . GLU A 1 469 ? 53.557 8.183 22.552 1.00 26.37 475 GLU A N 1
ATOM 3734 C CA . GLU A 1 469 ? 52.612 7.141 23.025 1.00 27.44 475 GLU A CA 1
ATOM 3735 C C . GLU A 1 469 ? 51.326 7.245 22.213 1.00 26.44 475 GLU A C 1
ATOM 3736 O O . GLU A 1 469 ? 50.300 7.680 22.739 1.00 25.74 475 GLU A O 1
ATOM 3742 N N . PRO A 1 470 ? 51.332 6.864 20.917 1.00 27.61 476 PRO A N 1
ATOM 3743 C CA . PRO A 1 470 ? 50.152 7.066 20.080 1.00 28.85 476 PRO A CA 1
ATOM 3744 C C . PRO A 1 470 ? 48.910 6.364 20.649 1.00 27.25 476 PRO A C 1
ATOM 3745 O O . PRO A 1 470 ? 47.815 6.871 20.545 1.00 24.73 476 PRO A O 1
ATOM 3749 N N . HIS A 1 471 ? 49.121 5.213 21.276 1.00 26.78 477 HIS A N 1
ATOM 3750 C CA . HIS A 1 471 ? 48.051 4.321 21.795 1.00 26.71 477 HIS A CA 1
ATOM 3751 C C . HIS A 1 471 ? 47.283 5.011 22.923 1.00 26.15 477 HIS A C 1
ATOM 3752 O O . HIS A 1 471 ? 46.175 4.570 23.267 1.00 25.54 477 HIS A O 1
ATOM 3759 N N . LYS A 1 472 ? 47.861 6.032 23.538 1.00 23.43 478 LYS A N 1
ATOM 3760 C CA . LYS A 1 472 ? 47.155 6.748 24.636 1.00 21.88 478 LYS A CA 1
ATOM 3761 C C . LYS A 1 472 ? 45.970 7.565 24.105 1.00 21.49 478 LYS A C 1
ATOM 3762 O O . LYS A 1 472 ? 45.074 7.812 24.891 1.00 21.06 478 LYS A O 1
ATOM 3768 N N . PHE A 1 473 ? 46.026 8.059 22.869 1.00 21.63 479 PHE A N 1
ATOM 3769 C CA . PHE A 1 473 ? 45.104 9.131 22.396 1.00 20.52 479 PHE A CA 1
ATOM 3770 C C . PHE A 1 473 ? 43.853 8.525 21.778 1.00 22.28 479 PHE A C 1
ATOM 3771 O O . PHE A 1 473 ? 43.932 7.719 20.866 1.00 24.21 479 PHE A O 1
ATOM 3779 N N . GLN A 1 474 ? 42.719 8.970 22.299 1.00 20.42 480 GLN A N 1
ATOM 3780 C CA . GLN A 1 474 ? 41.398 8.478 21.903 1.00 21.27 480 GLN A CA 1
ATOM 3781 C C . GLN A 1 474 ? 40.469 9.656 21.629 1.00 20.70 480 GLN A C 1
ATOM 3782 O O . GLN A 1 474 ? 40.760 10.816 21.972 1.00 20.05 480 GLN A O 1
ATOM 3788 N N . ASN A 1 475 ? 39.332 9.321 21.050 1.00 20.54 481 ASN A N 1
ATOM 3789 C CA . ASN A 1 475 ? 38.181 10.208 20.925 1.00 19.39 481 ASN A CA 1
ATOM 3790 C C . ASN A 1 475 ? 37.017 9.610 21.696 1.00 19.92 481 ASN A C 1
ATOM 3791 O O . ASN A 1 475 ? 36.804 8.406 21.602 1.00 20.16 481 ASN A O 1
ATOM 3796 N N . LYS A 1 476 ? 36.242 10.460 22.374 1.00 19.07 482 LYS A N 1
ATOM 3797 C CA . LYS A 1 476 ? 34.927 10.053 22.918 1.00 18.17 482 LYS A CA 1
ATOM 3798 C C . LYS A 1 476 ? 33.969 11.204 22.648 1.00 17.91 482 LYS A C 1
ATOM 3799 O O . LYS A 1 476 ? 33.927 12.151 23.445 1.00 18.70 482 LYS A O 1
ATOM 3805 N N . THR A 1 477 ? 33.277 11.157 21.517 1.00 17.94 483 THR A N 1
ATOM 3806 C CA . THR A 1 477 ? 32.368 12.266 21.178 1.00 17.50 483 THR A CA 1
ATOM 3807 C C . THR A 1 477 ? 31.368 12.385 22.323 1.00 17.28 483 THR A C 1
ATOM 3808 O O . THR A 1 477 ? 30.791 11.367 22.761 1.00 18.85 483 THR A O 1
ATOM 3812 N N . ASN A 1 478 ? 31.153 13.620 22.758 1.00 18.16 484 ASN A N 1
ATOM 3813 C CA . ASN A 1 478 ? 30.179 13.972 23.809 1.00 16.86 484 ASN A CA 1
ATOM 3814 C C . ASN A 1 478 ? 28.776 13.472 23.446 1.00 17.68 484 ASN A C 1
ATOM 3815 O O . ASN A 1 478 ? 28.488 13.137 22.300 1.00 19.09 484 ASN A O 1
ATOM 3820 N N . GLY A 1 479 ? 27.942 13.463 24.475 1.00 18.03 485 GLY A N 1
ATOM 3821 C CA . GLY A 1 479 ? 26.558 13.092 24.356 1.00 18.14 485 GLY A CA 1
ATOM 3822 C C . GLY A 1 479 ? 25.744 13.729 25.454 1.00 17.37 485 GLY A C 1
ATOM 3823 O O . GLY A 1 479 ? 26.296 14.335 26.366 1.00 18.28 485 GLY A O 1
ATOM 3824 N N . ILE A 1 480 ? 24.422 13.544 25.345 1.00 17.64 486 ILE A N 1
ATOM 3825 C CA . ILE A 1 480 ? 23.408 14.066 26.285 1.00 17.94 486 ILE A CA 1
ATOM 3826 C C . ILE A 1 480 ? 22.474 12.919 26.650 1.00 18.37 486 ILE A C 1
ATOM 3827 O O . ILE A 1 480 ? 22.251 12.018 25.821 1.00 19.11 486 ILE A O 1
ATOM 3832 N N . THR A 1 481 ? 21.908 12.932 27.854 1.00 17.81 487 THR A N 1
ATOM 3833 C CA . THR A 1 481 ? 20.961 11.859 28.223 1.00 18.15 487 THR A CA 1
ATOM 3834 C C . THR A 1 481 ? 19.598 12.123 27.603 1.00 18.19 487 THR A C 1
ATOM 3835 O O . THR A 1 481 ? 19.029 13.200 27.770 1.00 18.15 487 THR A O 1
ATOM 3839 N N . PRO A 1 482 ? 19.013 11.141 26.895 1.00 19.63 488 PRO A N 1
ATOM 3840 C CA . PRO A 1 482 ? 17.679 11.307 26.331 1.00 18.68 488 PRO A CA 1
ATOM 3841 C C . PRO A 1 482 ? 16.562 11.173 27.357 1.00 18.84 488 PRO A C 1
ATOM 3842 O O . PRO A 1 482 ? 15.410 11.350 26.987 1.00 21.20 488 PRO A O 1
ATOM 3846 N N . ARG A 1 483 ? 16.906 10.892 28.613 1.00 18.35 489 ARG A N 1
ATOM 3847 C CA . ARG A 1 483 ? 15.905 10.993 29.705 1.00 18.39 489 ARG A CA 1
ATOM 3848 C C . ARG A 1 483 ? 15.671 12.484 29.944 1.00 19.13 489 ARG A C 1
ATOM 3849 O O . ARG A 1 483 ? 14.665 13.000 29.483 1.00 19.76 489 ARG A O 1
ATOM 3857 N N . ARG A 1 484 ? 16.600 13.191 30.559 1.00 17.59 490 ARG A N 1
ATOM 3858 C CA . ARG A 1 484 ? 16.338 14.628 30.834 1.00 18.11 490 ARG A CA 1
ATOM 3859 C C . ARG A 1 484 ? 16.033 15.382 29.536 1.00 17.76 490 ARG A C 1
ATOM 3860 O O . ARG A 1 484 ? 15.149 16.238 29.561 1.00 18.54 490 ARG A O 1
ATOM 3868 N N . TRP A 1 485 ? 16.763 15.112 28.449 1.00 18.67 491 TRP A N 1
ATOM 3869 C CA . TRP A 1 485 ? 16.748 16.004 27.273 1.00 18.31 491 TRP A CA 1
ATOM 3870 C C . TRP A 1 485 ? 15.763 15.533 26.210 1.00 19.66 491 TRP A C 1
ATOM 3871 O O . TRP A 1 485 ? 15.746 16.120 25.151 1.00 20.69 491 TRP A O 1
ATOM 3882 N N . LEU A 1 486 ? 14.913 14.551 26.501 1.00 19.82 492 LEU A N 1
ATOM 3883 C CA . LEU A 1 486 ? 13.754 14.286 25.615 1.00 19.76 492 LEU A CA 1
ATOM 3884 C C . LEU A 1 486 ? 12.518 13.922 26.435 1.00 18.37 492 LEU A C 1
ATOM 3885 O O . LEU A 1 486 ? 11.504 14.649 26.404 1.00 21.99 492 LEU A O 1
ATOM 3890 N N . VAL A 1 487 ? 12.597 12.836 27.165 1.00 20.48 493 VAL A N 1
ATOM 3891 C CA . VAL A 1 487 ? 11.399 12.330 27.891 1.00 21.67 493 VAL A CA 1
ATOM 3892 C C . VAL A 1 487 ? 10.929 13.319 28.962 1.00 21.21 493 VAL A C 1
ATOM 3893 O O . VAL A 1 487 ? 9.682 13.493 29.106 1.00 24.23 493 VAL A O 1
ATOM 3897 N N . LEU A 1 488 ? 11.842 13.904 29.720 1.00 21.34 494 LEU A N 1
ATOM 3898 C CA . LEU A 1 488 ? 11.493 14.874 30.791 1.00 21.63 494 LEU A CA 1
ATOM 3899 C C . LEU A 1 488 ? 11.027 16.160 30.137 1.00 21.04 494 LEU A C 1
ATOM 3900 O O . LEU A 1 488 ? 9.932 16.612 30.451 1.00 23.26 494 LEU A O 1
ATOM 3905 N N . CYS A 1 489 ? 11.847 16.740 29.260 1.00 21.05 495 CYS A N 1
ATOM 3906 C CA . CYS A 1 489 ? 11.643 18.146 28.850 1.00 21.51 495 CYS A CA 1
ATOM 3907 C C . CYS A 1 489 ? 10.656 18.232 27.693 1.00 19.97 495 CYS A C 1
ATOM 3908 O O . CYS A 1 489 ? 10.051 19.299 27.518 1.00 21.47 495 CYS A O 1
ATOM 3911 N N . ASN A 1 490 ? 10.465 17.140 26.955 1.00 20.44 496 ASN A N 1
ATOM 3912 C CA . ASN A 1 490 ? 9.607 17.177 25.752 1.00 20.06 496 ASN A CA 1
ATOM 3913 C C . ASN A 1 490 ? 8.760 15.910 25.665 1.00 19.78 496 ASN A C 1
ATOM 3914 O O . ASN A 1 490 ? 8.827 15.155 24.693 1.00 20.60 496 ASN A O 1
ATOM 3919 N N . PRO A 1 491 ? 7.896 15.676 26.671 1.00 21.85 497 PRO A N 1
ATOM 3920 C CA . PRO A 1 491 ? 7.073 14.464 26.702 1.00 22.49 497 PRO A CA 1
ATOM 3921 C C . PRO A 1 491 ? 6.209 14.333 25.455 1.00 21.44 497 PRO A C 1
ATOM 3922 O O . PRO A 1 491 ? 5.952 13.177 25.049 1.00 22.45 497 PRO A O 1
ATOM 3926 N N . GLY A 1 492 ? 5.745 15.464 24.903 1.00 22.30 498 GLY A N 1
ATOM 3927 C CA . GLY A 1 492 ? 4.926 15.423 23.675 1.00 23.56 498 GLY A CA 1
ATOM 3928 C C . GLY A 1 492 ? 5.673 14.787 22.523 1.00 22.25 498 GLY A C 1
ATOM 3929 O O . GLY A 1 492 ? 5.090 13.986 21.788 1.00 23.33 498 GLY A O 1
ATOM 3930 N N . LEU A 1 493 ? 6.929 15.174 22.328 1.00 21.96 499 LEU A N 1
ATOM 3931 C CA . LEU A 1 493 ? 7.699 14.592 21.225 1.00 21.09 499 LEU A CA 1
ATOM 3932 C C . LEU A 1 493 ? 7.993 13.127 21.569 1.00 20.62 499 LEU A C 1
ATOM 3933 O O . LEU A 1 493 ? 7.937 12.273 20.672 1.00 21.80 499 LEU A O 1
ATOM 3938 N N . ALA A 1 494 ? 8.364 12.846 22.818 1.00 21.19 500 ALA A N 1
ATOM 3939 C CA . ALA A 1 494 ? 8.669 11.459 23.247 1.00 22.04 500 ALA A CA 1
ATOM 3940 C C . ALA A 1 494 ? 7.460 10.548 22.967 1.00 21.75 500 ALA A C 1
ATOM 3941 O O . ALA A 1 494 ? 7.638 9.396 22.515 1.00 23.46 500 ALA A O 1
ATOM 3943 N N . GLU A 1 495 ? 6.249 11.070 23.155 1.00 22.59 501 GLU A N 1
ATOM 3944 C CA . GLU A 1 495 ? 5.020 10.279 22.989 1.00 22.99 501 GLU A CA 1
ATOM 3945 C C . GLU A 1 495 ? 4.760 10.004 21.514 1.00 24.41 501 GLU A C 1
ATOM 3946 O O . GLU A 1 495 ? 4.447 8.859 21.188 1.00 24.21 501 GLU A O 1
ATOM 3952 N N . ILE A 1 496 ? 4.872 11.020 20.646 1.00 23.50 502 ILE A N 1
ATOM 3953 C CA . ILE A 1 496 ? 4.584 10.780 19.210 1.00 23.08 502 ILE A CA 1
ATOM 3954 C C . ILE A 1 496 ? 5.620 9.815 18.619 1.00 22.77 502 ILE A C 1
ATOM 3955 O O . ILE A 1 496 ? 5.267 9.030 17.699 1.00 25.61 502 ILE A O 1
ATOM 3960 N N . ILE A 1 497 ? 6.840 9.833 19.134 1.00 22.06 503 ILE A N 1
ATOM 3961 C CA . ILE A 1 497 ? 7.861 8.858 18.709 1.00 23.08 503 ILE A CA 1
ATOM 3962 C C . ILE A 1 497 ? 7.453 7.456 19.200 1.00 24.21 503 ILE A C 1
ATOM 3963 O O . ILE A 1 497 ? 7.454 6.495 18.409 1.00 25.87 503 ILE A O 1
ATOM 3968 N N . ALA A 1 498 ? 7.154 7.310 20.483 1.00 24.39 504 ALA A N 1
ATOM 3969 C CA . ALA A 1 498 ? 6.776 6.001 21.070 1.00 24.37 504 ALA A CA 1
ATOM 3970 C C . ALA A 1 498 ? 5.515 5.441 20.387 1.00 26.18 504 ALA A C 1
ATOM 3971 O O . ALA A 1 498 ? 5.417 4.221 20.264 1.00 27.65 504 ALA A O 1
ATOM 3973 N N . GLU A 1 499 ? 4.595 6.304 19.951 1.00 25.30 505 GLU A N 1
ATOM 3974 C CA . GLU A 1 499 ? 3.377 5.863 19.245 1.00 27.01 505 GLU A CA 1
ATOM 3975 C C . GLU A 1 499 ? 3.782 5.039 18.028 1.00 26.50 505 GLU A C 1
ATOM 3976 O O . GLU A 1 499 ? 3.024 4.159 17.688 1.00 30.17 505 GLU A O 1
ATOM 3982 N N . ARG A 1 500 ? 4.920 5.315 17.401 1.00 26.96 506 ARG A N 1
ATOM 3983 C CA A ARG A 1 500 ? 5.343 4.630 16.152 0.50 26.76 506 ARG A CA 1
ATOM 3984 C CA B ARG A 1 500 ? 5.340 4.634 16.147 0.50 27.09 506 ARG A CA 1
ATOM 3985 C C . ARG A 1 500 ? 6.364 3.518 16.437 1.00 27.30 506 ARG A C 1
ATOM 3986 O O . ARG A 1 500 ? 6.303 2.461 15.809 1.00 29.83 506 ARG A O 1
ATOM 4001 N N . ILE A 1 501 ? 7.324 3.744 17.338 1.00 26.92 507 ILE A N 1
ATOM 4002 C CA . ILE A 1 501 ? 8.456 2.777 17.462 1.00 27.35 507 ILE A CA 1
ATOM 4003 C C . ILE A 1 501 ? 8.558 2.187 18.859 1.00 26.91 507 ILE A C 1
ATOM 4004 O O . ILE A 1 501 ? 9.528 1.470 19.100 1.00 27.22 507 ILE A O 1
ATOM 4009 N N . GLY A 1 502 ? 7.558 2.411 19.715 1.00 27.03 508 GLY A N 1
ATOM 4010 C CA . GLY A 1 502 ? 7.627 1.921 21.094 1.00 26.96 508 GLY A CA 1
ATOM 4011 C C . GLY A 1 502 ? 8.638 2.681 21.929 1.00 25.29 508 GLY A C 1
ATOM 4012 O O . GLY A 1 502 ? 9.117 3.770 21.514 1.00 25.13 508 GLY A O 1
ATOM 4013 N N . GLU A 1 503 ? 8.924 2.153 23.113 1.00 26.28 509 GLU A N 1
ATOM 4014 C CA . GLU A 1 503 ? 9.711 2.900 24.121 1.00 25.54 509 GLU A CA 1
ATOM 4015 C C . GLU A 1 503 ? 11.166 2.438 24.204 1.00 24.97 509 GLU A C 1
ATOM 4016 O O . GLU A 1 503 ? 11.896 3.010 25.009 1.00 26.32 509 GLU A O 1
ATOM 4022 N N . GLU A 1 504 ? 11.588 1.453 23.420 1.00 25.18 510 GLU A N 1
ATOM 4023 C CA . GLU A 1 504 ? 12.975 0.941 23.571 1.00 25.92 510 GLU A CA 1
ATOM 4024 C C . GLU A 1 504 ? 13.975 2.078 23.306 1.00 22.76 510 GLU A C 1
ATOM 4025 O O . GLU A 1 504 ? 15.063 2.066 23.889 1.00 25.27 510 GLU A O 1
ATOM 4031 N N . TYR A 1 505 ? 13.642 3.024 22.431 1.00 22.77 511 TYR A N 1
ATOM 4032 C CA . TYR A 1 505 ? 14.588 4.080 21.997 1.00 24.68 511 TYR A CA 1
ATOM 4033 C C . TYR A 1 505 ? 15.073 4.912 23.192 1.00 24.08 511 TYR A C 1
ATOM 4034 O O . TYR A 1 505 ? 16.171 5.467 23.139 1.00 23.25 511 TYR A O 1
ATOM 4043 N N . ILE A 1 506 ? 14.309 4.957 24.284 1.00 23.20 512 ILE A N 1
ATOM 4044 C CA . ILE A 1 506 ? 14.647 5.828 25.432 1.00 23.00 512 ILE A CA 1
ATOM 4045 C C . ILE A 1 506 ? 15.989 5.411 26.037 1.00 22.21 512 ILE A C 1
ATOM 4046 O O . ILE A 1 506 ? 16.667 6.269 26.610 1.00 23.41 512 ILE A O 1
ATOM 4051 N N . SER A 1 507 ? 16.382 4.138 25.949 1.00 21.50 513 SER A N 1
ATOM 4052 C CA . SER A 1 507 ? 17.766 3.764 26.337 1.00 24.26 513 SER A CA 1
ATOM 4053 C C . SER A 1 507 ? 18.479 2.998 25.212 1.00 23.65 513 SER A C 1
ATOM 4054 O O . SER A 1 507 ? 19.412 2.220 25.499 1.00 27.72 513 SER A O 1
ATOM 4057 N N . ASP A 1 508 ? 18.119 3.311 23.969 1.00 22.56 514 ASP A N 1
ATOM 4058 C CA . ASP A 1 508 ? 18.739 2.777 22.739 1.00 23.69 514 ASP A CA 1
ATOM 4059 C C . ASP A 1 508 ? 18.457 3.779 21.627 1.00 22.88 514 ASP A C 1
ATOM 4060 O O . ASP A 1 508 ? 17.695 3.467 20.685 1.00 25.14 514 ASP A O 1
ATOM 4065 N N . LEU A 1 509 ? 19.006 4.978 21.772 1.00 21.82 515 LEU A N 1
ATOM 4066 C CA . LEU A 1 509 ? 18.546 6.124 20.952 1.00 21.13 515 LEU A CA 1
ATOM 4067 C C . LEU A 1 509 ? 18.821 5.961 19.458 1.00 20.65 515 LEU A C 1
ATOM 4068 O O . LEU A 1 509 ? 18.145 6.664 18.655 1.00 22.68 515 LEU A O 1
ATOM 4073 N N . ASP A 1 510 ? 19.714 5.056 19.046 1.00 22.43 516 ASP A N 1
ATOM 4074 C CA . ASP A 1 510 ? 19.917 4.801 17.595 1.00 23.17 516 ASP A CA 1
ATOM 4075 C C . ASP A 1 510 ? 18.628 4.304 16.945 1.00 23.23 516 ASP A C 1
ATOM 4076 O O . ASP A 1 510 ? 18.535 4.375 15.736 1.00 22.54 516 ASP A O 1
ATOM 4081 N N . GLN A 1 511 ? 17.682 3.791 17.733 1.00 22.88 517 GLN A N 1
ATOM 4082 C CA . GLN A 1 511 ? 16.363 3.396 17.181 1.00 23.19 517 GLN A CA 1
ATOM 4083 C C . GLN A 1 511 ? 15.628 4.594 16.572 1.00 23.29 517 GLN A C 1
ATOM 4084 O O . GLN A 1 511 ? 14.691 4.370 15.797 1.00 24.47 517 GLN A O 1
ATOM 4090 N N . LEU A 1 512 ? 15.991 5.827 16.902 1.00 21.78 518 LEU A N 1
ATOM 4091 C CA . LEU A 1 512 ? 15.342 6.984 16.245 1.00 22.26 518 LEU A CA 1
ATOM 4092 C C . LEU A 1 512 ? 15.502 6.941 14.714 1.00 22.67 518 LEU A C 1
ATOM 4093 O O . LEU A 1 512 ? 14.671 7.584 14.016 1.00 22.42 518 LEU A O 1
ATOM 4098 N N . ARG A 1 513 ? 16.483 6.207 14.185 1.00 21.64 519 ARG A N 1
ATOM 4099 C CA . ARG A 1 513 ? 16.671 6.073 12.712 1.00 21.88 519 ARG A CA 1
ATOM 4100 C C . ARG A 1 513 ? 15.418 5.485 12.068 1.00 23.97 519 ARG A C 1
ATOM 4101 O O . ARG A 1 513 ? 15.186 5.733 10.879 1.00 23.91 519 ARG A O 1
ATOM 4109 N N . LYS A 1 514 ? 14.636 4.703 12.804 1.00 26.62 520 LYS A N 1
ATOM 4110 C CA . LYS A 1 514 ? 13.368 4.156 12.267 1.00 26.74 520 LYS A CA 1
ATOM 4111 C C . LYS A 1 514 ? 12.444 5.286 11.825 1.00 24.57 520 LYS A C 1
ATOM 4112 O O . LYS A 1 514 ? 11.567 5.038 10.970 1.00 27.41 520 LYS A O 1
ATOM 4118 N N . LEU A 1 515 ? 12.599 6.489 12.392 1.00 23.16 521 LEU A N 1
ATOM 4119 C CA . LEU A 1 515 ? 11.703 7.609 12.058 1.00 23.53 521 LEU A CA 1
ATOM 4120 C C . LEU A 1 515 ? 11.943 8.072 10.623 1.00 22.28 521 LEU A C 1
ATOM 4121 O O . LEU A 1 515 ? 11.098 8.768 10.099 1.00 25.11 521 LEU A O 1
ATOM 4126 N N . LEU A 1 516 ? 13.064 7.741 9.998 1.00 23.37 522 LEU A N 1
ATOM 4127 C CA . LEU A 1 516 ? 13.260 8.122 8.581 1.00 24.45 522 LEU A CA 1
ATOM 4128 C C . LEU A 1 516 ? 12.166 7.507 7.708 1.00 26.61 522 LEU A C 1
ATOM 4129 O O . LEU A 1 516 ? 11.910 8.053 6.636 1.00 28.77 522 LEU A O 1
ATOM 4134 N N . SER A 1 517 ? 11.545 6.408 8.150 1.00 30.16 523 SER A N 1
ATOM 4135 C CA . SER A 1 517 ? 10.416 5.755 7.447 1.00 29.72 523 SER A CA 1
ATOM 4136 C C . SER A 1 517 ? 9.192 6.665 7.422 1.00 28.24 523 SER A C 1
ATOM 4137 O O . SER A 1 517 ? 8.257 6.342 6.664 1.00 29.95 523 SER A O 1
ATOM 4140 N N . TYR A 1 518 ? 9.184 7.749 8.217 1.00 26.49 524 TYR A N 1
ATOM 4141 C CA . TYR A 1 518 ? 7.975 8.595 8.392 1.00 25.44 524 TYR A CA 1
ATOM 4142 C C . TYR A 1 518 ? 8.158 9.954 7.732 1.00 24.52 524 TYR A C 1
ATOM 4143 O O . TYR A 1 518 ? 7.297 10.790 7.986 1.00 25.30 524 TYR A O 1
ATOM 4152 N N . VAL A 1 519 ? 9.230 10.189 6.947 1.00 25.42 525 VAL A N 1
ATOM 4153 C CA . VAL A 1 519 ? 9.459 11.528 6.338 1.00 24.58 525 VAL A CA 1
ATOM 4154 C C . VAL A 1 519 ? 8.316 11.922 5.389 1.00 25.82 525 VAL A C 1
ATOM 4155 O O . VAL A 1 519 ? 8.166 13.138 5.117 1.00 25.63 525 VAL A O 1
ATOM 4159 N N . ASP A 1 520 ? 7.502 10.970 4.925 1.00 26.92 526 ASP A N 1
ATOM 4160 C CA . ASP A 1 520 ? 6.380 11.260 3.990 1.00 28.46 526 ASP A CA 1
ATOM 4161 C C . ASP A 1 520 ? 5.041 10.913 4.632 1.00 26.69 526 ASP A C 1
ATOM 4162 O O . ASP A 1 520 ? 4.025 10.871 3.923 1.00 30.83 526 ASP A O 1
ATOM 4167 N N . ASP A 1 521 ? 5.051 10.635 5.931 1.00 27.48 527 ASP A N 1
ATOM 4168 C CA . ASP A 1 521 ? 3.839 10.184 6.656 1.00 28.12 527 ASP A CA 1
ATOM 4169 C C . ASP A 1 521 ? 3.074 11.431 7.088 1.00 27.58 527 ASP A C 1
ATOM 4170 O O . ASP A 1 521 ? 3.591 12.176 7.936 1.00 26.91 527 ASP A O 1
ATOM 4175 N N . GLU A 1 522 ? 1.863 11.625 6.577 1.00 27.62 528 GLU A N 1
ATOM 4176 C CA . GLU A 1 522 ? 1.126 12.885 6.811 1.00 29.14 528 GLU A CA 1
ATOM 4177 C C . GLU A 1 522 ? 0.845 13.062 8.300 1.00 28.62 528 GLU A C 1
ATOM 4178 O O . GLU A 1 522 ? 0.963 14.209 8.813 1.00 29.22 528 GLU A O 1
ATOM 4184 N N . ALA A 1 523 ? 0.496 11.986 9.002 1.00 28.01 529 ALA A N 1
ATOM 4185 C CA . ALA A 1 523 ? 0.112 12.097 10.421 1.00 27.27 529 ALA A CA 1
ATOM 4186 C C . ALA A 1 523 ? 1.368 12.470 11.219 1.00 25.67 529 ALA A C 1
ATOM 4187 O O . ALA A 1 523 ? 1.254 13.286 12.120 1.00 26.86 529 ALA A O 1
ATOM 4189 N N . PHE A 1 524 ? 2.534 11.902 10.887 1.00 26.09 530 PHE A N 1
ATOM 4190 C CA . PHE A 1 524 ? 3.760 12.166 11.671 1.00 25.80 530 PHE A CA 1
ATOM 4191 C C . PHE A 1 524 ? 4.235 13.602 11.399 1.00 26.01 530 PHE A C 1
ATOM 4192 O O . PHE A 1 524 ? 4.644 14.287 12.344 1.00 24.64 530 PHE A O 1
ATOM 4200 N N . ILE A 1 525 ? 4.152 14.059 10.153 1.00 26.34 531 ILE A N 1
ATOM 4201 C CA . ILE A 1 525 ? 4.493 15.477 9.806 1.00 26.56 531 ILE A CA 1
ATOM 4202 C C . ILE A 1 525 ? 3.583 16.424 10.601 1.00 25.74 531 ILE A C 1
ATOM 4203 O O . ILE A 1 525 ? 4.069 17.369 11.260 1.00 25.48 531 ILE A O 1
ATOM 4208 N N . ARG A 1 526 ? 2.288 16.137 10.609 1.00 24.16 532 ARG A N 1
ATOM 4209 C CA . ARG A 1 526 ? 1.290 16.924 11.377 1.00 28.01 532 ARG A CA 1
ATOM 4210 C C . ARG A 1 526 ? 1.664 16.958 12.859 1.00 24.90 532 ARG A C 1
ATOM 4211 O O . ARG A 1 526 ? 1.684 18.056 13.456 1.00 25.73 532 ARG A O 1
ATOM 4219 N N . ASP A 1 527 ? 1.992 15.798 13.419 1.00 25.86 533 ASP A N 1
ATOM 4220 C CA . ASP A 1 527 ? 2.215 15.650 14.874 1.00 25.63 533 ASP A CA 1
ATOM 4221 C C . ASP A 1 527 ? 3.536 16.297 15.312 1.00 23.19 533 ASP A C 1
ATOM 4222 O O . ASP A 1 527 ? 3.550 16.916 16.382 1.00 23.57 533 ASP A O 1
ATOM 4227 N N . VAL A 1 528 ? 4.603 16.189 14.517 1.00 21.15 534 VAL A N 1
ATOM 4228 C CA . VAL A 1 528 ? 5.885 16.857 14.859 1.00 22.25 534 VAL A CA 1
ATOM 4229 C C . VAL A 1 528 ? 5.648 18.375 14.923 1.00 21.52 534 VAL A C 1
ATOM 4230 O O . VAL A 1 528 ? 6.053 19.003 15.919 1.00 23.37 534 VAL A O 1
ATOM 4234 N N . ALA A 1 529 ? 4.963 18.932 13.922 1.00 22.92 535 ALA A N 1
ATOM 4235 C CA . ALA A 1 529 ? 4.660 20.368 13.902 1.00 24.78 535 ALA A CA 1
ATOM 4236 C C . ALA A 1 529 ? 3.773 20.737 15.094 1.00 24.46 535 ALA A C 1
ATOM 4237 O O . ALA A 1 529 ? 4.001 21.809 15.689 1.00 24.41 535 ALA A O 1
ATOM 4239 N N . LYS A 1 530 ? 2.761 19.927 15.398 1.00 23.23 536 LYS A N 1
ATOM 4240 C CA . LYS A 1 530 ? 1.837 20.201 16.509 1.00 26.04 536 LYS A CA 1
ATOM 4241 C C . LYS A 1 530 ? 2.636 20.294 17.818 1.00 23.03 536 LYS A C 1
ATOM 4242 O O . LYS A 1 530 ? 2.380 21.194 18.614 1.00 23.60 536 LYS A O 1
ATOM 4248 N N . VAL A 1 531 ? 3.512 19.341 18.063 1.00 22.69 537 VAL A N 1
ATOM 4249 C CA . VAL A 1 531 ? 4.289 19.293 19.322 1.00 22.74 537 VAL A CA 1
ATOM 4250 C C . VAL A 1 531 ? 5.167 20.543 19.411 1.00 21.76 537 VAL A C 1
ATOM 4251 O O . VAL A 1 531 ? 5.214 21.172 20.488 1.00 22.14 537 VAL A O 1
ATOM 4255 N N . LYS A 1 532 ? 5.852 20.914 18.339 1.00 22.60 538 LYS A N 1
ATOM 4256 C CA . LYS A 1 532 ? 6.657 22.159 18.370 1.00 22.63 538 LYS A CA 1
ATOM 4257 C C . LYS A 1 532 ? 5.773 23.345 18.757 1.00 23.06 538 LYS A C 1
ATOM 4258 O O . LYS A 1 532 ? 6.174 24.149 19.587 1.00 22.05 538 LYS A O 1
ATOM 4264 N N . GLN A 1 533 ? 4.588 23.452 18.171 1.00 23.79 539 GLN A N 1
ATOM 4265 C CA . GLN A 1 533 ? 3.720 24.622 18.409 1.00 26.11 539 GLN A CA 1
ATOM 4266 C C . GLN A 1 533 ? 3.271 24.629 19.874 1.00 22.42 539 GLN A C 1
ATOM 4267 O O . GLN A 1 533 ? 3.224 25.708 20.513 1.00 25.63 539 GLN A O 1
ATOM 4273 N N . GLU A 1 534 ? 2.894 23.467 20.406 1.00 23.20 540 GLU A N 1
ATOM 4274 C CA . GLU A 1 534 ? 2.537 23.331 21.832 1.00 23.65 540 GLU A CA 1
ATOM 4275 C C . GLU A 1 534 ? 3.710 23.845 22.704 1.00 22.57 540 GLU A C 1
ATOM 4276 O O . GLU A 1 534 ? 3.493 24.532 23.702 1.00 23.89 540 GLU A O 1
ATOM 4282 N N . ASN A 1 535 ? 4.932 23.473 22.358 1.00 22.73 541 ASN A N 1
ATOM 4283 C CA . ASN A 1 535 ? 6.122 23.831 23.148 1.00 20.66 541 ASN A CA 1
ATOM 4284 C C . ASN A 1 535 ? 6.333 25.349 23.071 1.00 21.45 541 ASN A C 1
ATOM 4285 O O . ASN A 1 535 ? 6.704 25.961 24.085 1.00 20.79 541 ASN A O 1
ATOM 4290 N N . LYS A 1 536 ? 6.088 25.920 21.896 1.00 20.49 542 LYS A N 1
ATOM 4291 C CA . LYS A 1 536 ? 6.235 27.382 21.716 1.00 20.92 542 LYS A CA 1
ATOM 4292 C C . LYS A 1 536 ? 5.187 28.114 22.564 1.00 22.04 542 LYS A C 1
ATOM 4293 O O . LYS A 1 536 ? 5.515 29.151 23.171 1.00 25.35 542 LYS A O 1
ATOM 4299 N N . LEU A 1 537 ? 3.954 27.616 22.601 1.00 22.52 543 LEU A N 1
ATOM 4300 C CA . LEU A 1 537 ? 2.899 28.254 23.416 1.00 23.31 543 LEU A CA 1
ATOM 4301 C C . LEU A 1 537 ? 3.312 28.191 24.882 1.00 23.65 543 LEU A C 1
ATOM 4302 O O . LEU A 1 537 ? 3.144 29.193 25.624 1.00 25.89 543 LEU A O 1
ATOM 4307 N N . LYS A 1 538 ? 3.830 27.043 25.298 1.00 23.88 544 LYS A N 1
ATOM 4308 C CA . LYS A 1 538 ? 4.190 26.823 26.715 1.00 23.60 544 LYS A CA 1
ATOM 4309 C C . LYS A 1 538 ? 5.338 27.769 27.105 1.00 23.02 544 LYS A C 1
ATOM 4310 O O . LYS A 1 538 ? 5.306 28.344 28.205 1.00 24.75 544 LYS A O 1
ATOM 4316 N N . PHE A 1 539 ? 6.305 27.960 26.219 1.00 22.01 545 PHE A N 1
ATOM 4317 C CA . PHE A 1 539 ? 7.431 28.849 26.524 1.00 20.90 545 PHE A CA 1
ATOM 4318 C C . PHE A 1 539 ? 6.967 30.308 26.580 1.00 23.00 545 PHE A C 1
ATOM 4319 O O . PHE A 1 539 ? 7.375 31.035 27.509 1.00 22.19 545 PHE A O 1
ATOM 4327 N N . ALA A 1 540 ? 6.130 30.715 25.622 1.00 21.75 546 ALA A N 1
ATOM 4328 C CA . ALA A 1 540 ? 5.550 32.075 25.635 1.00 22.51 546 ALA A CA 1
ATOM 4329 C C . ALA A 1 540 ? 4.810 32.276 26.954 1.00 22.61 546 ALA A C 1
ATOM 4330 O O . ALA A 1 540 ? 4.912 33.386 27.516 1.00 25.61 546 ALA A O 1
ATOM 4332 N N . ALA A 1 541 ? 4.097 31.253 27.432 1.00 23.75 547 ALA A N 1
ATOM 4333 C CA . ALA A 1 541 ? 3.292 31.378 28.667 1.00 25.63 547 ALA A CA 1
ATOM 4334 C C . ALA A 1 541 ? 4.226 31.556 29.862 1.00 25.75 547 ALA A C 1
ATOM 4335 O O . ALA A 1 541 ? 3.932 32.330 30.788 1.00 26.65 547 ALA A O 1
ATOM 4337 N N . TYR A 1 542 ? 5.352 30.879 29.831 1.00 24.55 548 TYR A N 1
ATOM 4338 C CA . TYR A 1 542 ? 6.378 31.013 30.879 1.00 23.65 548 TYR A CA 1
ATOM 4339 C C . TYR A 1 542 ? 6.883 32.460 30.889 1.00 25.77 548 TYR A C 1
ATOM 4340 O O . TYR A 1 542 ? 6.966 33.065 31.991 1.00 25.93 548 TYR A O 1
ATOM 4349 N N . LEU A 1 543 ? 7.237 33.027 29.733 1.00 23.57 549 LEU A N 1
ATOM 4350 C CA . LEU A 1 543 ? 7.787 34.404 29.741 1.00 23.97 549 LEU A CA 1
ATOM 4351 C C . LEU A 1 543 ? 6.699 35.375 30.212 1.00 26.58 549 LEU A C 1
ATOM 4352 O O . LEU A 1 543 ? 7.050 36.326 30.913 1.00 26.31 549 LEU A O 1
ATOM 4357 N N . GLU A 1 544 ? 5.427 35.145 29.860 1.00 27.81 550 GLU A N 1
ATOM 4358 C CA . GLU A 1 544 ? 4.336 36.061 30.280 1.00 28.37 550 GLU A CA 1
ATOM 4359 C C . GLU A 1 544 ? 4.180 35.949 31.805 1.00 28.08 550 GLU A C 1
ATOM 4360 O O . GLU A 1 544 ? 4.120 37.011 32.491 1.00 30.68 550 GLU A O 1
ATOM 4366 N N . ARG A 1 545 ? 4.138 34.726 32.329 1.00 28.66 551 ARG A N 1
ATOM 4367 C CA . ARG A 1 545 ? 3.867 34.456 33.765 1.00 32.53 551 ARG A CA 1
ATOM 4368 C C . ARG A 1 545 ? 5.017 35.008 34.614 1.00 29.45 551 ARG A C 1
ATOM 4369 O O . ARG A 1 545 ? 4.761 35.671 35.650 1.00 33.17 551 ARG A O 1
ATOM 4377 N N . GLU A 1 546 ? 6.253 34.722 34.225 1.00 27.88 552 GLU A N 1
ATOM 4378 C CA . GLU A 1 546 ? 7.395 34.991 35.141 1.00 28.73 552 GLU A CA 1
ATOM 4379 C C . GLU A 1 546 ? 7.969 36.379 34.921 1.00 27.73 552 GLU A C 1
ATOM 4380 O O . GLU A 1 546 ? 8.545 36.915 35.905 1.00 29.29 552 GLU A O 1
ATOM 4386 N N . TYR A 1 547 ? 7.816 36.964 33.721 1.00 27.33 553 TYR A N 1
ATOM 4387 C CA . TYR A 1 547 ? 8.499 38.250 33.378 1.00 28.16 553 TYR A CA 1
ATOM 4388 C C . TYR A 1 547 ? 7.539 39.272 32.751 1.00 29.45 553 TYR A C 1
ATOM 4389 O O . TYR A 1 547 ? 7.995 40.401 32.516 1.00 29.49 553 TYR A O 1
ATOM 4398 N N . LYS A 1 548 ? 6.271 38.921 32.508 1.00 29.30 554 LYS A N 1
ATOM 4399 C CA . LYS A 1 548 ? 5.334 39.808 31.768 1.00 31.97 554 LYS A CA 1
ATOM 4400 C C . LYS A 1 548 ? 5.993 40.245 30.464 1.00 32.47 554 LYS A C 1
ATOM 4401 O O . LYS A 1 548 ? 5.847 41.405 30.069 1.00 32.88 554 LYS A O 1
ATOM 4407 N N . VAL A 1 549 ? 6.688 39.319 29.805 1.00 29.05 555 VAL A N 1
ATOM 4408 C CA . VAL A 1 549 ? 7.264 39.581 28.466 1.00 27.08 555 VAL A CA 1
ATOM 4409 C C . VAL A 1 549 ? 6.428 38.847 27.438 1.00 27.28 555 VAL A C 1
ATOM 4410 O O . VAL A 1 549 ? 6.269 37.598 27.584 1.00 28.25 555 VAL A O 1
ATOM 4414 N N . HIS A 1 550 ? 5.961 39.586 26.432 1.00 27.60 556 HIS A N 1
ATOM 4415 C CA . HIS A 1 550 ? 5.172 39.060 25.291 1.00 30.34 556 HIS A CA 1
ATOM 4416 C C . HIS A 1 550 ? 6.126 38.679 24.159 1.00 32.15 556 HIS A C 1
ATOM 4417 O O . HIS A 1 550 ? 7.045 39.442 23.842 1.00 32.17 556 HIS A O 1
ATOM 4424 N N . ILE A 1 551 ? 5.927 37.510 23.578 1.00 26.89 557 ILE A N 1
ATOM 4425 C CA . ILE A 1 551 ? 6.583 37.165 22.294 1.00 27.19 557 ILE A CA 1
ATOM 4426 C C . ILE A 1 551 ? 5.499 36.801 21.277 1.00 27.19 557 ILE A C 1
ATOM 4427 O O . ILE A 1 551 ? 4.429 36.313 21.674 1.00 29.67 557 ILE A O 1
ATOM 4432 N N . ASN A 1 552 ? 5.780 37.118 20.016 1.00 27.79 558 ASN A N 1
ATOM 4433 C CA . ASN A 1 552 ? 4.882 36.836 18.875 1.00 28.26 558 ASN A CA 1
ATOM 4434 C C . ASN A 1 552 ? 4.854 35.318 18.662 1.00 29.00 558 ASN A C 1
ATOM 4435 O O . ASN A 1 552 ? 5.872 34.706 18.319 1.00 28.37 558 ASN A O 1
ATOM 4440 N N . PRO A 1 553 ? 3.726 34.628 18.907 1.00 32.64 559 PRO A N 1
ATOM 4441 C CA . PRO A 1 553 ? 3.699 33.180 18.742 1.00 33.12 559 PRO A CA 1
ATOM 4442 C C . PRO A 1 553 ? 3.817 32.780 17.265 1.00 31.47 559 PRO A C 1
ATOM 4443 O O . PRO A 1 553 ? 4.081 31.625 16.993 1.00 30.73 559 PRO A O 1
ATOM 4447 N N . ASN A 1 554 ? 3.551 33.729 16.351 1.00 34.52 560 ASN A N 1
ATOM 4448 C CA . ASN A 1 554 ? 3.616 33.490 14.883 1.00 35.83 560 ASN A CA 1
ATOM 4449 C C . ASN A 1 554 ? 4.963 33.956 14.370 1.00 31.76 560 ASN A C 1
ATOM 4450 O O . ASN A 1 554 ? 5.005 34.671 13.346 1.00 36.02 560 ASN A O 1
ATOM 4455 N N . SER A 1 555 ? 6.024 33.575 15.077 1.00 25.96 561 SER A N 1
ATOM 4456 C CA . SER A 1 555 ? 7.396 33.937 14.679 1.00 26.03 561 SER A CA 1
ATOM 4457 C C . SER A 1 555 ? 8.271 32.703 14.795 1.00 25.46 561 SER A C 1
ATOM 4458 O O . SER A 1 555 ? 7.994 31.821 15.616 1.00 25.50 561 SER A O 1
ATOM 4461 N N . LEU A 1 556 ? 9.346 32.706 14.023 1.00 23.00 562 LEU A N 1
ATOM 4462 C CA . LEU A 1 556 ? 10.428 31.717 14.101 1.00 22.00 562 LEU A CA 1
ATOM 4463 C C . LEU A 1 556 ? 11.224 31.997 15.374 1.00 20.28 562 LEU A C 1
ATOM 4464 O O . LEU A 1 556 ? 11.652 33.172 15.583 1.00 21.99 562 LEU A O 1
ATOM 4469 N N . PHE A 1 557 ? 11.345 31.010 16.261 1.00 20.23 563 PHE A N 1
ATOM 4470 C CA . PHE A 1 557 ? 12.106 31.156 17.529 1.00 20.32 563 PHE A CA 1
ATOM 4471 C C . PHE A 1 557 ? 13.569 30.767 17.287 1.00 19.71 563 PHE A C 1
ATOM 4472 O O . PHE A 1 557 ? 13.890 29.573 17.073 1.00 19.04 563 PHE A O 1
ATOM 4480 N N . ASP A 1 558 ? 14.400 31.805 17.219 1.00 19.12 564 ASP A N 1
ATOM 4481 C CA . ASP A 1 558 ? 15.839 31.747 16.839 1.00 18.91 564 ASP A CA 1
ATOM 4482 C C . ASP A 1 558 ? 16.608 31.871 18.144 1.00 18.95 564 ASP A C 1
ATOM 4483 O O . ASP A 1 558 ? 16.543 32.971 18.766 1.00 19.21 564 ASP A O 1
ATOM 4488 N N . VAL A 1 559 ? 17.261 30.798 18.574 1.00 17.76 565 VAL A N 1
ATOM 4489 C CA . VAL A 1 559 ? 17.743 30.681 19.976 1.00 16.51 565 VAL A CA 1
ATOM 4490 C C . VAL A 1 559 ? 19.248 30.416 20.037 1.00 18.51 565 VAL A C 1
ATOM 4491 O O . VAL A 1 559 ? 19.747 29.451 19.399 1.00 17.51 565 VAL A O 1
ATOM 4495 N N . GLN A 1 560 ? 19.949 31.270 20.801 1.00 17.69 566 GLN A N 1
ATOM 4496 C CA . GLN A 1 560 ? 21.384 31.080 21.100 1.00 17.95 566 GLN A CA 1
ATOM 4497 C C . GLN A 1 560 ? 21.543 31.104 22.611 1.00 16.48 566 GLN A C 1
ATOM 4498 O O . GLN A 1 560 ? 21.484 32.181 23.221 1.00 18.03 566 GLN A O 1
ATOM 4504 N N . VAL A 1 561 ? 21.623 29.930 23.213 1.00 18.05 567 VAL A N 1
ATOM 4505 C CA . VAL A 1 561 ? 21.755 29.816 24.679 1.00 17.67 567 VAL A CA 1
ATOM 4506 C C . VAL A 1 561 ? 22.994 28.966 24.973 1.00 18.61 567 VAL A C 1
ATOM 4507 O O . VAL A 1 561 ? 23.120 27.857 24.448 1.00 18.77 567 VAL A O 1
ATOM 4511 N N . LYS A 1 562 ? 23.848 29.533 25.801 1.00 17.56 568 LYS A N 1
ATOM 4512 C CA . LYS A 1 562 ? 25.186 29.021 26.141 1.00 18.35 568 LYS A CA 1
ATOM 4513 C C . LYS A 1 562 ? 25.879 30.144 26.886 1.00 17.60 568 LYS A C 1
ATOM 4514 O O . LYS A 1 562 ? 25.428 31.339 26.816 1.00 18.76 568 LYS A O 1
ATOM 4520 N N . ARG A 1 563 ? 26.984 29.819 27.562 1.00 18.35 569 ARG A N 1
ATOM 4521 C CA . ARG A 1 563 ? 27.761 30.876 28.247 1.00 18.30 569 ARG A CA 1
ATOM 4522 C C . ARG A 1 563 ? 28.235 31.958 27.257 1.00 17.73 569 ARG A C 1
ATOM 4523 O O . ARG A 1 563 ? 28.464 31.675 26.078 1.00 18.96 569 ARG A O 1
ATOM 4531 N N . ILE A 1 564 ? 28.330 33.193 27.739 1.00 19.16 570 ILE A N 1
ATOM 4532 C CA . ILE A 1 564 ? 28.722 34.351 26.901 1.00 18.67 570 ILE A CA 1
ATOM 4533 C C . ILE A 1 564 ? 30.245 34.364 26.787 1.00 20.64 570 ILE A C 1
ATOM 4534 O O . ILE A 1 564 ? 30.923 34.509 27.798 1.00 23.32 570 ILE A O 1
ATOM 4539 N N . HIS A 1 565 ? 30.736 34.189 25.564 1.00 21.80 571 HIS A N 1
ATOM 4540 C CA . HIS A 1 565 ? 32.175 34.192 25.266 1.00 24.47 571 HIS A CA 1
ATOM 4541 C C . HIS A 1 565 ? 32.396 34.826 23.903 1.00 23.53 571 HIS A C 1
ATOM 4542 O O . HIS A 1 565 ? 31.602 34.604 22.999 1.00 24.30 571 HIS A O 1
ATOM 4549 N N . GLU A 1 566 ? 33.557 35.428 23.706 1.00 21.04 572 GLU A N 1
ATOM 4550 C CA . GLU A 1 566 ? 33.904 35.913 22.363 1.00 21.31 572 GLU A CA 1
ATOM 4551 C C . GLU A 1 566 ? 33.940 34.726 21.383 1.00 20.11 572 GLU A C 1
ATOM 4552 O O . GLU A 1 566 ? 33.464 34.870 20.234 1.00 22.31 572 GLU A O 1
ATOM 4558 N N . TYR A 1 567 ? 34.464 33.564 21.800 1.00 21.29 573 TYR A N 1
ATOM 4559 C CA . TYR A 1 567 ? 34.611 32.441 20.832 1.00 20.55 573 TYR A CA 1
ATOM 4560 C C . TYR A 1 567 ? 33.255 31.915 20.371 1.00 20.57 573 TYR A C 1
ATOM 4561 O O . TYR A 1 567 ? 33.197 31.386 19.246 1.00 20.16 573 TYR A O 1
ATOM 4570 N N . LYS A 1 568 ? 32.217 32.064 21.186 1.00 19.41 574 LYS A N 1
ATOM 4571 C CA . LYS A 1 568 ? 30.867 31.525 20.842 1.00 20.26 574 LYS A CA 1
ATOM 4572 C C . LYS A 1 568 ? 30.124 32.514 19.916 1.00 19.52 574 LYS A C 1
ATOM 4573 O O . LYS A 1 568 ? 29.143 32.133 19.267 1.00 20.62 574 LYS A O 1
ATOM 4579 N N . ARG A 1 569 ? 30.626 33.739 19.811 1.00 18.57 575 ARG A N 1
ATOM 4580 C CA . ARG A 1 569 ? 30.202 34.756 18.806 1.00 19.31 575 ARG A CA 1
ATOM 4581 C C . ARG A 1 569 ? 28.700 35.071 18.929 1.00 18.15 575 ARG A C 1
ATOM 4582 O O . ARG A 1 569 ? 28.055 35.284 17.910 1.00 19.68 575 ARG A O 1
ATOM 4590 N N . GLN A 1 570 ? 28.229 35.283 20.146 1.00 19.11 576 GLN A N 1
ATOM 4591 C CA . GLN A 1 570 ? 26.987 36.059 20.323 1.00 18.34 576 GLN A CA 1
ATOM 4592 C C . GLN A 1 570 ? 27.078 37.390 19.555 1.00 19.79 576 GLN A C 1
ATOM 4593 O O . GLN A 1 570 ? 26.049 37.842 19.064 1.00 19.45 576 GLN A O 1
ATOM 4599 N N . LEU A 1 571 ? 28.278 37.978 19.399 1.00 19.96 577 LEU A N 1
ATOM 4600 C CA . LEU A 1 571 ? 28.432 39.251 18.651 1.00 19.85 577 LEU A CA 1
ATOM 4601 C C . LEU A 1 571 ? 28.085 39.091 17.172 1.00 19.88 577 LEU A C 1
ATOM 4602 O O . LEU A 1 571 ? 27.577 40.025 16.575 1.00 20.94 577 LEU A O 1
ATOM 4607 N N . LEU A 1 572 ? 28.385 37.946 16.584 1.00 19.32 578 LEU A N 1
ATOM 4608 C CA . LEU A 1 572 ? 28.012 37.690 15.180 1.00 20.07 578 LEU A CA 1
ATOM 4609 C C . LEU A 1 572 ? 26.482 37.665 15.082 1.00 19.09 578 LEU A C 1
ATOM 4610 O O . LEU A 1 572 ? 25.938 38.178 14.112 1.00 19.71 578 LEU A O 1
ATOM 4615 N N . ASN A 1 573 ? 25.804 36.991 16.012 1.00 18.60 579 ASN A N 1
ATOM 4616 C CA . ASN A 1 573 ? 24.313 36.999 16.082 1.00 19.05 579 ASN A CA 1
ATOM 4617 C C . ASN A 1 573 ? 23.833 38.441 16.189 1.00 19.85 579 ASN A C 1
ATOM 4618 O O . ASN A 1 573 ? 22.973 38.830 15.422 1.00 20.35 579 ASN A O 1
ATOM 4623 N N . CYS A 1 574 ? 24.454 39.243 17.056 1.00 19.99 580 CYS A N 1
ATOM 4624 C CA . CYS A 1 574 ? 24.066 40.683 17.163 1.00 21.00 580 CYS A CA 1
ATOM 4625 C C . CYS A 1 574 ? 24.152 41.378 15.797 1.00 19.84 580 CYS A C 1
ATOM 4626 O O . CYS A 1 574 ? 23.217 42.125 15.433 1.00 20.97 580 CYS A O 1
ATOM 4629 N N . LEU A 1 575 ? 25.271 41.168 15.070 1.00 20.00 581 LEU A N 1
ATOM 4630 C CA . LEU A 1 575 ? 25.430 41.822 13.757 1.00 20.80 581 LEU A CA 1
ATOM 4631 C C . LEU A 1 575 ? 24.281 41.393 12.846 1.00 20.90 581 LEU A C 1
ATOM 4632 O O . LEU A 1 575 ? 23.777 42.224 12.100 1.00 21.55 581 LEU A O 1
ATOM 4637 N N . HIS A 1 576 ? 23.884 40.134 12.901 1.00 19.92 582 HIS A N 1
ATOM 4638 C CA . HIS A 1 576 ? 22.774 39.648 12.046 1.00 19.64 582 HIS A CA 1
ATOM 4639 C C . HIS A 1 576 ? 21.436 40.271 12.462 1.00 19.87 582 HIS A C 1
ATOM 4640 O O . HIS A 1 576 ? 20.686 40.711 11.588 1.00 21.03 582 HIS A O 1
ATOM 4647 N N . VAL A 1 577 ? 21.138 40.354 13.761 1.00 22.26 583 VAL A N 1
ATOM 4648 C CA . VAL A 1 577 ? 19.883 41.005 14.214 1.00 20.78 583 VAL A CA 1
ATOM 4649 C C . VAL A 1 577 ? 19.832 42.456 13.718 1.00 21.36 583 VAL A C 1
ATOM 4650 O O . VAL A 1 577 ? 18.775 42.913 13.219 1.00 21.28 583 VAL A O 1
ATOM 4654 N N . ILE A 1 578 ? 20.940 43.203 13.841 1.00 19.88 584 ILE A N 1
ATOM 4655 C CA . ILE A 1 578 ? 20.944 44.609 13.364 1.00 20.85 584 ILE A CA 1
ATOM 4656 C C . ILE A 1 578 ? 20.769 44.602 11.836 1.00 20.54 584 ILE A C 1
ATOM 4657 O O . ILE A 1 578 ? 20.113 45.506 11.294 1.00 20.77 584 ILE A O 1
ATOM 4662 N N . THR A 1 579 ? 21.387 43.664 11.134 1.00 20.78 585 THR A N 1
ATOM 4663 C CA . THR A 1 579 ? 21.196 43.547 9.672 1.00 20.44 585 THR A CA 1
ATOM 4664 C C . THR A 1 579 ? 19.688 43.397 9.376 1.00 21.74 585 THR A C 1
ATOM 4665 O O . THR A 1 579 ? 19.137 44.084 8.478 1.00 22.29 585 THR A O 1
ATOM 4669 N N . LEU A 1 580 ? 19.025 42.468 10.043 1.00 22.61 586 LEU A N 1
ATOM 4670 C CA . LEU A 1 580 ? 17.566 42.276 9.802 1.00 21.29 586 LEU A CA 1
ATOM 4671 C C . LEU A 1 580 ? 16.817 43.582 10.037 1.00 22.89 586 LEU A C 1
ATOM 4672 O O . LEU A 1 580 ? 15.913 43.915 9.242 1.00 22.46 586 LEU A O 1
ATOM 4677 N N . TYR A 1 581 ? 17.139 44.276 11.117 1.00 20.51 587 TYR A N 1
ATOM 4678 C CA . TYR A 1 581 ? 16.487 45.562 11.470 1.00 23.82 587 TYR A CA 1
ATOM 4679 C C . TYR A 1 581 ? 16.711 46.602 10.360 1.00 23.19 587 TYR A C 1
ATOM 4680 O O . TYR A 1 581 ? 15.751 47.216 9.886 1.00 23.43 587 TYR A O 1
ATOM 4689 N N . ASN A 1 582 ? 17.963 46.796 9.931 1.00 23.52 588 ASN A N 1
ATOM 4690 C CA . ASN A 1 582 ? 18.290 47.827 8.908 1.00 22.51 588 ASN A CA 1
ATOM 4691 C C . ASN A 1 582 ? 17.632 47.461 7.574 1.00 24.02 588 ASN A C 1
ATOM 4692 O O . ASN A 1 582 ? 17.166 48.364 6.880 1.00 26.18 588 ASN A O 1
ATOM 4697 N N . ARG A 1 583 ? 17.526 46.179 7.237 1.00 21.78 589 ARG A N 1
ATOM 4698 C CA . ARG A 1 583 ? 16.868 45.763 5.968 1.00 23.56 589 ARG A CA 1
ATOM 4699 C C . ARG A 1 583 ? 15.355 46.032 6.022 1.00 23.95 589 ARG A C 1
ATOM 4700 O O . ARG A 1 583 ? 14.806 46.420 4.984 1.00 26.41 589 ARG A O 1
ATOM 4708 N N . ILE A 1 584 ? 14.722 45.872 7.179 1.00 23.57 590 ILE A N 1
ATOM 4709 C CA . ILE A 1 584 ? 13.288 46.242 7.325 1.00 24.46 590 ILE A CA 1
ATOM 4710 C C . ILE A 1 584 ? 13.152 47.750 7.115 1.00 26.65 590 ILE A C 1
ATOM 4711 O O . ILE A 1 584 ? 12.286 48.169 6.370 1.00 26.93 590 ILE A O 1
ATOM 4716 N N . LYS A 1 585 ? 13.987 48.532 7.784 1.00 24.65 591 LYS A N 1
ATOM 4717 C CA . LYS A 1 585 ? 13.864 49.999 7.700 1.00 27.24 591 LYS A CA 1
ATOM 4718 C C . LYS A 1 585 ? 14.091 50.436 6.253 1.00 27.02 591 LYS A C 1
ATOM 4719 O O . LYS A 1 585 ? 13.466 51.425 5.852 1.00 29.13 591 LYS A O 1
ATOM 4725 N N . LYS A 1 586 ? 14.977 49.770 5.507 1.00 27.12 592 LYS A N 1
ATOM 4726 C CA . LYS A 1 586 ? 15.297 50.182 4.111 1.00 31.16 592 LYS A CA 1
ATOM 4727 C C . LYS A 1 586 ? 14.147 49.834 3.170 1.00 28.05 592 LYS A C 1
ATOM 4728 O O . LYS A 1 586 ? 13.938 50.569 2.222 1.00 30.65 592 LYS A O 1
ATOM 4734 N N . GLU A 1 587 ? 13.488 48.708 3.402 1.00 27.80 593 GLU A N 1
ATOM 4735 C CA . GLU A 1 587 ? 12.412 48.191 2.527 1.00 28.18 593 GLU A CA 1
ATOM 4736 C C . GLU A 1 587 ? 11.271 47.729 3.415 1.00 28.26 593 GLU A C 1
ATOM 4737 O O . GLU A 1 587 ? 11.054 46.528 3.584 1.00 28.30 593 GLU A O 1
ATOM 4743 N N . PRO A 1 588 ? 10.531 48.667 4.040 1.00 28.70 594 PRO A N 1
ATOM 4744 C CA . PRO A 1 588 ? 9.503 48.297 5.003 1.00 28.82 594 PRO A CA 1
ATOM 4745 C C . PRO A 1 588 ? 8.366 47.458 4.414 1.00 29.36 594 PRO A C 1
ATOM 4746 O O . PRO A 1 588 ? 7.770 46.695 5.160 1.00 31.83 594 PRO A O 1
ATOM 4750 N N . ASN A 1 589 ? 8.085 47.591 3.118 1.00 26.90 595 ASN A N 1
ATOM 4751 C CA . ASN A 1 589 ? 6.943 46.880 2.485 1.00 31.06 595 ASN A CA 1
ATOM 4752 C C . ASN A 1 589 ? 7.284 45.436 2.140 1.00 29.93 595 ASN A C 1
ATOM 4753 O O . ASN A 1 589 ? 6.377 44.688 1.792 1.00 29.35 595 ASN A O 1
ATOM 4758 N N . LYS A 1 590 ? 8.547 45.040 2.239 1.00 28.59 596 LYS A N 1
ATOM 4759 C CA . LYS A 1 590 ? 8.986 43.682 1.849 1.00 27.46 596 LYS A CA 1
ATOM 4760 C C . LYS A 1 590 ? 8.730 42.690 2.986 1.00 27.84 596 LYS A C 1
ATOM 4761 O O . LYS A 1 590 ? 9.241 42.894 4.087 1.00 28.67 596 LYS A O 1
ATOM 4767 N N . PHE A 1 591 ? 7.962 41.634 2.716 1.00 27.20 597 PHE A N 1
ATOM 4768 C CA . PHE A 1 591 ? 7.678 40.577 3.706 1.00 26.87 597 PHE A CA 1
ATOM 4769 C C . PHE A 1 591 ? 8.987 39.897 4.092 1.00 25.58 597 PHE A C 1
ATOM 4770 O O . PHE A 1 591 ? 9.828 39.554 3.239 1.00 28.71 597 PHE A O 1
ATOM 4778 N N . VAL A 1 592 ? 9.123 39.704 5.397 1.00 24.86 598 VAL A N 1
ATOM 4779 C CA . VAL A 1 592 ? 10.182 38.882 6.011 1.00 25.26 598 VAL A CA 1
ATOM 4780 C C . VAL A 1 592 ? 9.524 37.912 6.973 1.00 24.27 598 VAL A C 1
ATOM 4781 O O . VAL A 1 592 ? 8.530 38.236 7.624 1.00 24.60 598 VAL A O 1
ATOM 4785 N N . VAL A 1 593 ? 10.104 36.743 7.094 1.00 23.77 599 VAL A N 1
ATOM 4786 C CA . VAL A 1 593 ? 9.627 35.801 8.115 1.00 23.89 599 VAL A CA 1
ATOM 4787 C C . VAL A 1 593 ? 9.829 36.470 9.464 1.00 21.49 599 VAL A C 1
ATOM 4788 O O . VAL A 1 593 ? 10.941 36.823 9.854 1.00 23.73 599 VAL A O 1
ATOM 4792 N N . PRO A 1 594 ? 8.751 36.641 10.242 1.00 21.28 600 PRO A N 1
ATOM 4793 C CA . PRO A 1 594 ? 8.889 37.173 11.589 1.00 22.62 600 PRO A CA 1
ATOM 4794 C C . PRO A 1 594 ? 9.788 36.281 12.449 1.00 22.79 600 PRO A C 1
ATOM 4795 O O . PRO A 1 594 ? 9.676 35.066 12.375 1.00 23.90 600 PRO A O 1
ATOM 4799 N N . ARG A 1 595 ? 10.621 36.911 13.262 1.00 21.80 601 ARG A N 1
ATOM 4800 C CA . ARG A 1 595 ? 11.477 36.184 14.208 1.00 22.34 601 ARG A CA 1
ATOM 4801 C C . ARG A 1 595 ? 11.391 36.770 15.610 1.00 20.39 601 ARG A C 1
ATOM 4802 O O . ARG A 1 595 ? 11.279 38.017 15.782 1.00 22.38 601 ARG A O 1
ATOM 4810 N N . THR A 1 596 ? 11.462 35.872 16.569 1.00 22.02 602 THR A N 1
ATOM 4811 C CA . THR A 1 596 ? 11.848 36.203 17.947 1.00 21.55 602 THR A CA 1
ATOM 4812 C C . THR A 1 596 ? 13.274 35.668 18.134 1.00 21.15 602 THR A C 1
ATOM 4813 O O . THR A 1 596 ? 13.465 34.460 18.155 1.00 20.89 602 THR A O 1
ATOM 4817 N N . VAL A 1 597 ? 14.225 36.569 18.250 1.00 20.16 603 VAL A N 1
ATOM 4818 C CA . VAL A 1 597 ? 15.646 36.190 18.451 1.00 19.73 603 VAL A CA 1
ATOM 4819 C C . VAL A 1 597 ? 15.901 36.231 19.944 1.00 19.08 603 VAL A C 1
ATOM 4820 O O . VAL A 1 597 ? 15.739 37.290 20.575 1.00 20.85 603 VAL A O 1
ATOM 4824 N N . MET A 1 598 ? 16.211 35.076 20.497 1.00 18.48 604 MET A N 1
ATOM 4825 C CA . MET A 1 598 ? 16.442 34.904 21.943 1.00 18.71 604 MET A CA 1
ATOM 4826 C C . MET A 1 598 ? 17.905 34.541 22.156 1.00 20.47 604 MET A C 1
ATOM 4827 O O . MET A 1 598 ? 18.412 33.569 21.538 1.00 19.62 604 MET A O 1
ATOM 4832 N N . ILE A 1 599 ? 18.536 35.284 23.038 1.00 18.87 605 ILE A N 1
ATOM 4833 C CA . ILE A 1 599 ? 19.925 35.013 23.437 1.00 18.83 605 ILE A CA 1
ATOM 4834 C C . ILE A 1 599 ? 19.945 34.940 24.951 1.00 18.72 605 ILE A C 1
ATOM 4835 O O . ILE A 1 599 ? 19.347 35.797 25.614 1.00 21.26 605 ILE A O 1
ATOM 4840 N N . GLY A 1 600 ? 20.598 33.902 25.479 1.00 18.70 606 GLY A N 1
ATOM 4841 C CA . GLY A 1 600 ? 20.758 33.802 26.928 1.00 19.01 606 GLY A CA 1
ATOM 4842 C C . GLY A 1 600 ? 22.036 33.124 27.302 1.00 19.31 606 GLY A C 1
ATOM 4843 O O . GLY A 1 600 ? 22.598 32.372 26.491 1.00 19.66 606 GLY A O 1
ATOM 4844 N N . GLY A 1 601 ? 22.494 33.410 28.503 1.00 18.94 607 GLY A N 1
ATOM 4845 C CA . GLY A 1 601 ? 23.716 32.812 29.038 1.00 18.46 607 GLY A CA 1
ATOM 4846 C C . GLY A 1 601 ? 24.362 33.742 30.041 1.00 17.34 607 GLY A C 1
ATOM 4847 O O . GLY A 1 601 ? 24.147 34.992 30.024 1.00 18.14 607 GLY A O 1
ATOM 4848 N N . LYS A 1 602 ? 25.196 33.170 30.886 1.00 18.53 608 LYS A N 1
ATOM 4849 C CA . LYS A 1 602 ? 25.893 33.967 31.922 1.00 17.59 608 LYS A CA 1
ATOM 4850 C C . LYS A 1 602 ? 27.276 34.374 31.438 1.00 18.78 608 LYS A C 1
ATOM 4851 O O . LYS A 1 602 ? 27.933 33.624 30.709 1.00 18.66 608 LYS A O 1
ATOM 4857 N N . ALA A 1 603 ? 27.677 35.556 31.864 1.00 18.96 609 ALA A N 1
ATOM 4858 C CA . ALA A 1 603 ? 29.053 36.043 31.708 1.00 18.62 609 ALA A CA 1
ATOM 4859 C C . ALA A 1 603 ? 29.781 35.843 33.027 1.00 19.13 609 ALA A C 1
ATOM 4860 O O . ALA A 1 603 ? 29.209 36.112 34.099 1.00 20.20 609 ALA A O 1
ATOM 4862 N N . ALA A 1 604 ? 31.047 35.432 32.973 1.00 23.46 610 ALA A N 1
ATOM 4863 C CA . ALA A 1 604 ? 31.875 35.395 34.188 1.00 22.94 610 ALA A CA 1
ATOM 4864 C C . ALA A 1 604 ? 31.929 36.798 34.786 1.00 22.02 610 ALA A C 1
ATOM 4865 O O . ALA A 1 604 ? 32.052 37.791 34.065 1.00 24.36 610 ALA A O 1
ATOM 4867 N N . PRO A 1 605 ? 31.749 36.929 36.113 1.00 22.45 611 PRO A N 1
ATOM 4868 C CA . PRO A 1 605 ? 31.708 38.238 36.771 1.00 24.49 611 PRO A CA 1
ATOM 4869 C C . PRO A 1 605 ? 32.915 39.130 36.448 1.00 28.46 611 PRO A C 1
ATOM 4870 O O . PRO A 1 605 ? 32.748 40.355 36.380 1.00 33.43 611 PRO A O 1
ATOM 4874 N N . GLY A 1 606 ? 34.090 38.561 36.206 1.00 30.57 612 GLY A N 1
ATOM 4875 C CA . GLY A 1 606 ? 35.245 39.421 35.842 1.00 35.47 612 GLY A CA 1
ATOM 4876 C C . GLY A 1 606 ? 35.442 39.645 34.336 1.00 39.33 612 GLY A C 1
ATOM 4877 O O . GLY A 1 606 ? 36.432 40.215 33.959 1.00 42.07 612 GLY A O 1
ATOM 4878 N N . TYR A 1 607 ? 34.599 39.099 33.466 1.00 34.51 613 TYR A N 1
ATOM 4879 C CA . TYR A 1 607 ? 34.831 39.062 31.998 1.00 30.59 613 TYR A CA 1
ATOM 4880 C C . TYR A 1 607 ? 34.122 40.297 31.398 1.00 32.90 613 TYR A C 1
ATOM 4881 O O . TYR A 1 607 ? 32.909 40.200 31.035 1.00 29.08 613 TYR A O 1
ATOM 4890 N N . HIS A 1 608 ? 34.844 41.433 31.344 1.00 32.54 614 HIS A N 1
ATOM 4891 C CA . HIS A 1 608 ? 34.313 42.763 30.922 1.00 32.45 614 HIS A CA 1
ATOM 4892 C C . HIS A 1 608 ? 33.658 42.662 29.537 1.00 29.74 614 HIS A C 1
ATOM 4893 O O . HIS A 1 608 ? 32.558 43.141 29.348 1.00 28.09 614 HIS A O 1
ATOM 4900 N N . MET A 1 609 ? 34.338 42.070 28.577 1.00 27.56 615 MET A N 1
ATOM 4901 C CA . MET A 1 609 ? 33.803 42.043 27.199 1.00 23.73 615 MET A CA 1
ATOM 4902 C C . MET A 1 609 ? 32.477 41.274 27.206 1.00 24.03 615 MET A C 1
ATOM 4903 O O . MET A 1 609 ? 31.537 41.690 26.539 1.00 23.37 615 MET A O 1
ATOM 4908 N N . ALA A 1 610 ? 32.404 40.157 27.927 1.00 22.53 616 ALA A N 1
ATOM 4909 C CA . ALA A 1 610 ? 31.164 39.354 27.912 1.00 21.33 616 ALA A CA 1
ATOM 4910 C C . ALA A 1 610 ? 30.033 40.168 28.530 1.00 20.63 616 ALA A C 1
ATOM 4911 O O . ALA A 1 610 ? 28.917 40.069 28.070 1.00 20.44 616 ALA A O 1
ATOM 4913 N N . LYS A 1 611 ? 30.296 40.926 29.576 1.00 20.92 617 LYS A N 1
ATOM 4914 C CA . LYS A 1 611 ? 29.257 41.774 30.192 1.00 20.92 617 LYS A CA 1
ATOM 4915 C C . LYS A 1 611 ? 28.842 42.896 29.241 1.00 20.87 617 LYS A C 1
ATOM 4916 O O . LYS A 1 611 ? 27.636 43.200 29.184 1.00 21.60 617 LYS A O 1
ATOM 4922 N N . MET A 1 612 ? 29.767 43.427 28.430 1.00 19.96 618 MET A N 1
ATOM 4923 C CA . MET A 1 612 ? 29.413 44.456 27.431 1.00 21.88 618 MET A CA 1
ATOM 4924 C C . MET A 1 612 ? 28.524 43.817 26.341 1.00 20.69 618 MET A C 1
ATOM 4925 O O . MET A 1 612 ? 27.633 44.489 25.815 1.00 21.55 618 MET A O 1
ATOM 4930 N N . ILE A 1 613 ? 28.776 42.560 25.988 1.00 19.36 619 ILE A N 1
ATOM 4931 C CA . ILE A 1 613 ? 27.992 41.865 24.932 1.00 20.86 619 ILE A CA 1
ATOM 4932 C C . ILE A 1 613 ? 26.560 41.705 25.434 1.00 20.10 619 ILE A C 1
ATOM 4933 O O . ILE A 1 613 ? 25.632 41.922 24.650 1.00 19.88 619 ILE A O 1
ATOM 4938 N N . ILE A 1 614 ? 26.373 41.329 26.707 1.00 19.09 620 ILE A N 1
ATOM 4939 C CA . ILE A 1 614 ? 25.000 41.227 27.254 1.00 18.67 620 ILE A CA 1
ATOM 4940 C C . ILE A 1 614 ? 24.303 42.590 27.114 1.00 19.99 620 ILE A C 1
ATOM 4941 O O . ILE A 1 614 ? 23.159 42.655 26.691 1.00 18.77 620 ILE A O 1
ATOM 4946 N N . LYS A 1 615 ? 24.988 43.663 27.481 1.00 19.17 621 LYS A N 1
ATOM 4947 C CA . LYS A 1 615 ? 24.393 45.019 27.413 1.00 20.46 621 LYS A CA 1
ATOM 4948 C C . LYS A 1 615 ? 24.077 45.350 25.959 1.00 19.20 621 LYS A C 1
ATOM 4949 O O . LYS A 1 615 ? 23.061 46.024 25.708 1.00 20.98 621 LYS A O 1
ATOM 4955 N N . LEU A 1 616 ? 24.931 44.959 25.025 1.00 19.05 622 LEU A N 1
ATOM 4956 C CA . LEU A 1 616 ? 24.665 45.235 23.596 1.00 19.80 622 LEU A CA 1
ATOM 4957 C C . LEU A 1 616 ? 23.378 44.513 23.174 1.00 19.92 622 LEU A C 1
ATOM 4958 O O . LEU A 1 616 ? 22.566 45.077 22.454 1.00 20.66 622 LEU A O 1
ATOM 4963 N N . ILE A 1 617 ? 23.213 43.262 23.569 1.00 20.83 623 ILE A N 1
ATOM 4964 C CA . ILE A 1 617 ? 21.985 42.522 23.181 1.00 20.52 623 ILE A CA 1
ATOM 4965 C C . ILE A 1 617 ? 20.751 43.266 23.712 1.00 19.23 623 ILE A C 1
ATOM 4966 O O . ILE A 1 617 ? 19.742 43.417 22.956 1.00 21.27 623 ILE A O 1
ATOM 4971 N N . THR A 1 618 ? 20.755 43.635 24.994 1.00 19.10 624 THR A N 1
ATOM 4972 C CA . THR A 1 618 ? 19.575 44.346 25.531 1.00 19.07 624 THR A CA 1
ATOM 4973 C C . THR A 1 618 ? 19.417 45.709 24.848 1.00 21.76 624 THR A C 1
ATOM 4974 O O . THR A 1 618 ? 18.256 46.121 24.601 1.00 22.09 624 THR A O 1
ATOM 4978 N N . ALA A 1 619 ? 20.513 46.408 24.582 1.00 20.04 625 ALA A N 1
ATOM 4979 C CA . ALA A 1 619 ? 20.438 47.751 23.934 1.00 20.27 625 ALA A CA 1
ATOM 4980 C C . ALA A 1 619 ? 19.857 47.632 22.499 1.00 21.87 625 ALA A C 1
ATOM 4981 O O . ALA A 1 619 ? 19.119 48.539 21.999 1.00 23.05 625 ALA A O 1
ATOM 4983 N N . ILE A 1 620 ? 20.208 46.576 21.796 1.00 20.30 626 ILE A N 1
ATOM 4984 C CA . ILE A 1 620 ? 19.670 46.340 20.435 1.00 21.45 626 ILE A CA 1
ATOM 4985 C C . ILE A 1 620 ? 18.158 46.155 20.576 1.00 21.61 626 ILE A C 1
ATOM 4986 O O . ILE A 1 620 ? 17.414 46.740 19.803 1.00 22.52 626 ILE A O 1
ATOM 4991 N N . GLY A 1 621 ? 17.737 45.327 21.531 1.00 23.11 627 GLY A N 1
ATOM 4992 C CA . GLY A 1 621 ? 16.301 45.198 21.835 1.00 22.79 627 GLY A CA 1
ATOM 4993 C C . GLY A 1 621 ? 15.639 46.522 22.136 1.00 25.85 627 GLY A C 1
ATOM 4994 O O . GLY A 1 621 ? 14.504 46.771 21.685 1.00 23.52 627 GLY A O 1
ATOM 4995 N N . ASP A 1 622 ? 16.299 47.383 22.882 1.00 23.38 628 ASP A N 1
ATOM 4996 C CA . ASP A 1 622 ? 15.660 48.656 23.276 1.00 25.78 628 ASP A CA 1
ATOM 4997 C C . ASP A 1 622 ? 15.275 49.453 22.020 1.00 26.45 628 ASP A C 1
ATOM 4998 O O . ASP A 1 622 ? 14.286 50.232 22.067 1.00 28.90 628 ASP A O 1
ATOM 5003 N N . VAL A 1 623 ? 16.043 49.331 20.939 1.00 25.35 629 VAL A N 1
ATOM 5004 C CA . VAL A 1 623 ? 15.692 50.046 19.672 1.00 24.51 629 VAL A CA 1
ATOM 5005 C C . VAL A 1 623 ? 14.702 49.205 18.861 1.00 24.89 629 VAL A C 1
ATOM 5006 O O . VAL A 1 623 ? 13.593 49.673 18.530 1.00 26.68 629 VAL A O 1
ATOM 5010 N N . VAL A 1 624 ? 15.070 47.960 18.594 1.00 23.14 630 VAL A N 1
ATOM 5011 C CA . VAL A 1 624 ? 14.313 47.119 17.632 1.00 24.81 630 VAL A CA 1
ATOM 5012 C C . VAL A 1 624 ? 12.897 46.885 18.148 1.00 22.44 630 VAL A C 1
ATOM 5013 O O . VAL A 1 624 ? 11.946 46.970 17.372 1.00 25.50 630 VAL A O 1
ATOM 5017 N N . ASN A 1 625 ? 12.766 46.603 19.430 1.00 23.71 631 ASN A N 1
ATOM 5018 C CA . ASN A 1 625 ? 11.485 46.126 20.010 1.00 24.05 631 ASN A CA 1
ATOM 5019 C C . ASN A 1 625 ? 10.487 47.274 20.174 1.00 25.97 631 ASN A C 1
ATOM 5020 O O . ASN A 1 625 ? 9.338 46.998 20.543 1.00 25.53 631 ASN A O 1
ATOM 5025 N N . HIS A 1 626 ? 10.910 48.509 19.931 1.00 23.69 632 HIS A N 1
ATOM 5026 C CA . HIS A 1 626 ? 10.059 49.705 20.134 1.00 26.07 632 HIS A CA 1
ATOM 5027 C C . HIS A 1 626 ? 9.859 50.492 18.841 1.00 25.41 632 HIS A C 1
ATOM 5028 O O . HIS A 1 626 ? 9.246 51.556 18.904 1.00 29.80 632 HIS A O 1
ATOM 5035 N N . ASP A 1 627 ? 10.420 50.022 17.730 1.00 28.21 633 ASP A N 1
ATOM 5036 C CA . ASP A 1 627 ? 10.346 50.733 16.432 1.00 27.52 633 ASP A CA 1
ATOM 5037 C C . ASP A 1 627 ? 9.009 50.401 15.788 1.00 27.61 633 ASP A C 1
ATOM 5038 O O . ASP A 1 627 ? 8.767 49.244 15.449 1.00 26.86 633 ASP A O 1
ATOM 5043 N N . PRO A 1 628 ? 8.104 51.394 15.614 1.00 28.20 634 PRO A N 1
ATOM 5044 C CA . PRO A 1 628 ? 6.767 51.103 15.089 1.00 30.41 634 PRO A CA 1
ATOM 5045 C C . PRO A 1 628 ? 6.764 50.523 13.663 1.00 29.83 634 PRO A C 1
ATOM 5046 O O . PRO A 1 628 ? 5.770 49.919 13.282 1.00 31.90 634 PRO A O 1
ATOM 5050 N N . VAL A 1 629 ? 7.825 50.749 12.883 1.00 28.74 635 VAL A N 1
ATOM 5051 C CA . VAL A 1 629 ? 7.909 50.249 11.480 1.00 27.37 635 VAL A CA 1
ATOM 5052 C C . VAL A 1 629 ? 8.129 48.737 11.559 1.00 25.05 635 VAL A C 1
ATOM 5053 O O . VAL A 1 629 ? 7.624 47.985 10.720 1.00 27.99 635 VAL A O 1
ATOM 5057 N N . VAL A 1 630 ? 8.851 48.300 12.592 1.00 26.91 636 VAL A N 1
ATOM 5058 C CA . VAL A 1 630 ? 9.164 46.859 12.774 1.00 26.18 636 VAL A CA 1
ATOM 5059 C C . VAL A 1 630 ? 7.976 46.157 13.426 1.00 28.13 636 VAL A C 1
ATOM 5060 O O . VAL A 1 630 ? 7.582 45.099 12.933 1.00 27.83 636 VAL A O 1
ATOM 5064 N N . GLY A 1 631 ? 7.419 46.754 14.484 1.00 30.26 637 GLY A N 1
ATOM 5065 C CA . GLY A 1 631 ? 6.419 46.097 15.343 1.00 31.21 637 GLY A CA 1
ATOM 5066 C C . GLY A 1 631 ? 6.793 44.650 15.608 1.00 29.86 637 GLY A C 1
ATOM 5067 O O . GLY A 1 631 ? 7.931 44.384 15.953 1.00 32.51 637 GLY A O 1
ATOM 5068 N N . ASP A 1 632 ? 5.878 43.715 15.415 1.00 28.86 638 ASP A N 1
ATOM 5069 C CA . ASP A 1 632 ? 6.121 42.313 15.828 1.00 30.19 638 ASP A CA 1
ATOM 5070 C C . ASP A 1 632 ? 6.843 41.481 14.754 1.00 27.92 638 ASP A C 1
ATOM 5071 O O . ASP A 1 632 ? 6.947 40.281 14.938 1.00 30.09 638 ASP A O 1
ATOM 5076 N N . ARG A 1 633 ? 7.416 42.093 13.716 1.00 27.15 639 ARG A N 1
ATOM 5077 C CA . ARG A 1 633 ? 8.144 41.366 12.647 1.00 24.57 639 ARG A CA 1
ATOM 5078 C C . ARG A 1 633 ? 9.523 40.908 13.149 1.00 24.96 639 ARG A C 1
ATOM 5079 O O . ARG A 1 633 ? 10.061 39.934 12.609 1.00 26.24 639 ARG A O 1
ATOM 5087 N N . LEU A 1 634 ? 10.073 41.573 14.165 1.00 24.01 640 LEU A N 1
ATOM 5088 C CA . LEU A 1 634 ? 11.404 41.230 14.710 1.00 22.88 640 LEU A CA 1
ATOM 5089 C C . LEU A 1 634 ? 11.434 41.661 16.159 1.00 22.90 640 LEU A C 1
ATOM 5090 O O . LEU A 1 634 ? 11.065 42.821 16.446 1.00 25.61 640 LEU A O 1
ATOM 5095 N N . ARG A 1 635 ? 11.835 40.751 17.030 1.00 22.26 641 ARG A N 1
ATOM 5096 C CA . ARG A 1 635 ? 12.014 41.056 18.459 1.00 24.97 641 ARG A CA 1
ATOM 5097 C C . ARG A 1 635 ? 13.288 40.362 18.939 1.00 23.75 641 ARG A C 1
ATOM 5098 O O . ARG A 1 635 ? 13.535 39.234 18.487 1.00 24.18 641 ARG A O 1
ATOM 5106 N N . VAL A 1 636 ? 14.072 41.046 19.779 1.00 24.25 642 VAL A N 1
ATOM 5107 C CA . VAL A 1 636 ? 15.297 40.426 20.320 1.00 25.15 642 VAL A CA 1
ATOM 5108 C C . VAL A 1 636 ? 15.214 40.508 21.828 1.00 22.13 642 VAL A C 1
ATOM 5109 O O . VAL A 1 636 ? 14.976 41.604 22.374 1.00 24.98 642 VAL A O 1
ATOM 5113 N N . ILE A 1 637 ? 15.310 39.343 22.469 1.00 21.11 643 ILE A N 1
ATOM 5114 C CA . ILE A 1 637 ? 15.163 39.290 23.940 1.00 22.74 643 ILE A CA 1
ATOM 5115 C C . ILE A 1 637 ? 16.348 38.538 24.530 1.00 22.41 643 ILE A C 1
ATOM 5116 O O . ILE A 1 637 ? 16.856 37.609 23.918 1.00 20.03 643 ILE A O 1
ATOM 5121 N N . PHE A 1 638 ? 16.738 38.966 25.713 1.00 21.38 644 PHE A N 1
ATOM 5122 C CA . PHE A 1 638 ? 17.805 38.336 26.501 1.00 20.75 644 PHE A CA 1
ATOM 5123 C C . PHE A 1 638 ? 17.127 37.536 27.592 1.00 20.17 644 PHE A C 1
ATOM 5124 O O . PHE A 1 638 ? 16.399 38.094 28.422 1.00 20.74 644 PHE A O 1
ATOM 5132 N N . LEU A 1 639 ? 17.292 36.228 27.499 1.00 19.08 645 LEU A N 1
ATOM 5133 C CA . LEU A 1 639 ? 16.666 35.281 28.434 1.00 20.71 645 LEU A CA 1
ATOM 5134 C C . LEU A 1 639 ? 17.485 35.271 29.711 1.00 18.55 645 LEU A C 1
ATOM 5135 O O . LEU A 1 639 ? 18.679 34.857 29.674 1.00 21.72 645 LEU A O 1
ATOM 5140 N N . GLU A 1 640 ? 16.872 35.740 30.781 1.00 21.60 646 GLU A N 1
ATOM 5141 C CA . GLU A 1 640 ? 17.555 35.893 32.081 1.00 21.63 646 GLU A CA 1
ATOM 5142 C C . GLU A 1 640 ? 17.825 34.547 32.751 1.00 20.07 646 GLU A C 1
ATOM 5143 O O . GLU A 1 640 ? 16.966 33.642 32.729 1.00 21.11 646 GLU A O 1
ATOM 5149 N N . ASN A 1 641 ? 19.020 34.406 33.334 1.00 19.15 647 ASN A N 1
ATOM 5150 C CA . ASN A 1 641 ? 19.331 33.313 34.276 1.00 19.18 647 ASN A CA 1
ATOM 5151 C C . ASN A 1 641 ? 19.324 31.941 33.584 1.00 17.55 647 ASN A C 1
ATOM 5152 O O . ASN A 1 641 ? 18.799 30.950 34.147 1.00 19.08 647 ASN A O 1
ATOM 5157 N N . TYR A 1 642 ? 19.918 31.863 32.398 1.00 18.18 648 TYR A N 1
ATOM 5158 C CA . TYR A 1 642 ? 20.024 30.574 31.689 1.00 17.58 648 TYR A CA 1
ATOM 5159 C C . TYR A 1 642 ? 20.736 29.555 32.593 1.00 18.79 648 TYR A C 1
ATOM 5160 O O . TYR A 1 642 ? 21.795 29.823 33.154 1.00 18.96 648 TYR A O 1
ATOM 5169 N N . ARG A 1 643 ? 20.115 28.382 32.701 1.00 18.05 649 ARG A N 1
ATOM 5170 C CA . ARG A 1 643 ? 20.495 27.305 33.642 1.00 18.69 649 ARG A CA 1
ATOM 5171 C C . ARG A 1 643 ? 19.798 26.022 33.176 1.00 17.58 649 ARG A C 1
ATOM 5172 O O . ARG A 1 643 ? 18.989 26.080 32.215 1.00 18.70 649 ARG A O 1
ATOM 5180 N N . VAL A 1 644 ? 20.105 24.896 33.791 1.00 17.71 650 VAL A N 1
ATOM 5181 C CA . VAL A 1 644 ? 19.563 23.606 33.284 1.00 17.81 650 VAL A CA 1
ATOM 5182 C C . VAL A 1 644 ? 18.023 23.644 33.210 1.00 18.49 650 VAL A C 1
ATOM 5183 O O . VAL A 1 644 ? 17.446 23.240 32.179 1.00 18.47 650 VAL A O 1
ATOM 5187 N N . SER A 1 645 ? 17.321 24.129 34.231 1.00 18.03 651 SER A N 1
ATOM 5188 C CA . SER A 1 645 ? 15.838 24.094 34.163 1.00 20.27 651 SER A CA 1
ATOM 5189 C C . SER A 1 645 ? 15.306 24.985 33.031 1.00 21.20 651 SER A C 1
ATOM 5190 O O . SER A 1 645 ? 14.296 24.630 32.407 1.00 22.00 651 SER A O 1
ATOM 5195 N N . LEU A 1 646 ? 15.975 26.093 32.744 1.00 20.39 652 LEU A N 1
ATOM 5196 C CA . LEU A 1 646 ? 15.518 26.990 31.647 1.00 20.15 652 LEU A CA 1
ATOM 5197 C C . LEU A 1 646 ? 15.798 26.330 30.307 1.00 18.75 652 LEU A C 1
ATOM 5198 O O . LEU A 1 646 ? 14.943 26.458 29.397 1.00 19.74 652 LEU A O 1
ATOM 5203 N N . ALA A 1 647 ? 16.959 25.658 30.172 1.00 18.78 653 ALA A N 1
ATOM 5204 C CA . ALA A 1 647 ? 17.280 24.893 28.945 1.00 18.61 653 ALA A CA 1
ATOM 5205 C C . ALA A 1 647 ? 16.141 23.907 28.665 1.00 17.63 653 ALA A C 1
ATOM 5206 O O . ALA A 1 647 ? 15.721 23.762 27.502 1.00 18.64 653 ALA A O 1
ATOM 5208 N N . GLU A 1 648 ? 15.638 23.260 29.706 1.00 17.98 654 GLU A N 1
ATOM 5209 C CA . GLU A 1 648 ? 14.559 22.243 29.526 1.00 18.90 654 GLU A CA 1
ATOM 5210 C C . GLU A 1 648 ? 13.272 22.884 29.006 1.00 18.87 654 GLU A C 1
ATOM 5211 O O . GLU A 1 648 ? 12.441 22.178 28.400 1.00 22.98 654 GLU A O 1
ATOM 5217 N N . LYS A 1 649 ? 13.079 24.174 29.263 1.00 19.32 655 LYS A N 1
ATOM 5218 C CA . LYS A 1 649 ? 11.891 24.922 28.791 1.00 18.93 655 LYS A CA 1
ATOM 5219 C C . LYS A 1 649 ? 12.084 25.487 27.367 1.00 18.76 655 LYS A C 1
ATOM 5220 O O . LYS A 1 649 ? 11.192 25.360 26.498 1.00 21.37 655 LYS A O 1
ATOM 5226 N N . VAL A 1 650 ? 13.234 26.121 27.115 1.00 18.96 656 VAL A N 1
ATOM 5227 C CA . VAL A 1 650 ? 13.395 26.880 25.848 1.00 20.00 656 VAL A CA 1
ATOM 5228 C C . VAL A 1 650 ? 13.798 25.938 24.700 1.00 18.50 656 VAL A C 1
ATOM 5229 O O . VAL A 1 650 ? 13.397 26.142 23.559 1.00 19.23 656 VAL A O 1
ATOM 5233 N N . ILE A 1 651 ? 14.633 24.940 24.960 1.00 17.58 657 ILE A N 1
ATOM 5234 C CA . ILE A 1 651 ? 15.138 24.093 23.854 1.00 19.36 657 ILE A CA 1
ATOM 5235 C C . ILE A 1 651 ? 13.995 23.385 23.135 1.00 19.29 657 ILE A C 1
ATOM 5236 O O . ILE A 1 651 ? 13.937 23.447 21.896 1.00 19.95 657 ILE A O 1
ATOM 5241 N N . PRO A 1 652 ? 13.010 22.764 23.835 1.00 19.82 658 PRO A N 1
ATOM 5242 C CA . PRO A 1 652 ? 11.871 22.203 23.105 1.00 19.74 658 PRO A CA 1
ATOM 5243 C C . PRO A 1 652 ? 11.029 23.206 22.296 1.00 18.60 658 PRO A C 1
ATOM 5244 O O . PRO A 1 652 ? 10.337 22.745 21.406 1.00 19.98 658 PRO A O 1
ATOM 5248 N N . ALA A 1 653 ? 11.112 24.509 22.611 1.00 18.78 659 ALA A N 1
ATOM 5249 C CA . ALA A 1 653 ? 10.369 25.593 21.924 1.00 18.68 659 ALA A CA 1
ATOM 5250 C C . ALA A 1 653 ? 11.110 26.108 20.702 1.00 19.54 659 ALA A C 1
ATOM 5251 O O . ALA A 1 653 ? 10.561 26.967 20.004 1.00 21.32 659 ALA A O 1
ATOM 5253 N N . ALA A 1 654 ? 12.370 25.725 20.511 1.00 18.22 660 ALA A N 1
ATOM 5254 C CA . ALA A 1 654 ? 13.234 26.403 19.535 1.00 18.69 660 ALA A CA 1
ATOM 5255 C C . ALA A 1 654 ? 12.948 25.911 18.114 1.00 19.19 660 ALA A C 1
ATOM 5256 O O . ALA A 1 654 ? 12.820 24.708 17.888 1.00 20.30 660 ALA A O 1
ATOM 5258 N N . ASP A 1 655 ? 12.916 26.831 17.154 1.00 18.82 661 ASP A N 1
ATOM 5259 C CA . ASP A 1 655 ? 12.923 26.478 15.718 1.00 18.91 661 ASP A CA 1
ATOM 5260 C C . ASP A 1 655 ? 14.346 26.403 15.185 1.00 21.16 661 ASP A C 1
ATOM 5261 O O . ASP A 1 655 ? 14.615 25.507 14.370 1.00 20.93 661 ASP A O 1
ATOM 5266 N N . LEU A 1 656 ? 15.175 27.393 15.529 1.00 18.68 662 LEU A N 1
ATOM 5267 C CA . LEU A 1 656 ? 16.533 27.474 14.996 1.00 19.48 662 LEU A CA 1
ATOM 5268 C C . LEU A 1 656 ? 17.506 27.500 16.162 1.00 18.96 662 LEU A C 1
ATOM 5269 O O . LEU A 1 656 ? 17.353 28.367 17.081 1.00 21.42 662 LEU A O 1
ATOM 5274 N N . SER A 1 657 ? 18.496 26.619 16.070 1.00 19.01 663 SER A N 1
ATOM 5275 C CA . SER A 1 657 ? 19.605 26.467 17.030 1.00 17.84 663 SER A CA 1
ATOM 5276 C C . SER A 1 657 ? 20.853 27.179 16.491 1.00 16.62 663 SER A C 1
ATOM 5277 O O . SER A 1 657 ? 21.350 26.778 15.429 1.00 18.79 663 SER A O 1
ATOM 5280 N N . GLU A 1 658 ? 21.327 28.197 17.193 1.00 17.42 664 GLU A N 1
ATOM 5281 C CA . GLU A 1 658 ? 22.556 28.956 16.832 1.00 17.81 664 GLU A CA 1
ATOM 5282 C C . GLU A 1 658 ? 23.802 28.293 17.425 1.00 17.29 664 GLU A C 1
ATOM 5283 O O . GLU A 1 658 ? 23.960 28.239 18.648 1.00 18.47 664 GLU A O 1
ATOM 5289 N N . GLN A 1 659 ? 24.676 27.800 16.557 1.00 17.64 665 GLN A N 1
ATOM 5290 C CA . GLN A 1 659 ? 25.899 27.099 17.001 1.00 17.43 665 GLN A CA 1
ATOM 5291 C C . GLN A 1 659 ? 27.062 27.617 16.153 1.00 17.88 665 GLN A C 1
ATOM 5292 O O . GLN A 1 659 ? 27.514 26.938 15.211 1.00 18.20 665 GLN A O 1
ATOM 5298 N N . ILE A 1 660 ? 27.501 28.839 16.460 1.00 18.60 666 ILE A N 1
ATOM 5299 C CA . ILE A 1 660 ? 28.197 29.704 15.465 1.00 18.15 666 ILE A CA 1
ATOM 5300 C C . ILE A 1 660 ? 29.619 30.062 15.942 1.00 19.09 666 ILE A C 1
ATOM 5301 O O . ILE A 1 660 ? 30.169 31.108 15.504 1.00 19.73 666 ILE A O 1
ATOM 5306 N N . SER A 1 661 ? 30.194 29.259 16.822 1.00 18.17 667 SER A N 1
ATOM 5307 C CA . SER A 1 661 ? 31.615 29.418 17.243 1.00 19.03 667 SER A CA 1
ATOM 5308 C C . SER A 1 661 ? 32.545 29.472 16.029 1.00 18.03 667 SER A C 1
ATOM 5309 O O . SER A 1 661 ? 32.293 28.837 14.999 1.00 19.16 667 SER A O 1
ATOM 5312 N N . THR A 1 662 ? 33.632 30.211 16.148 1.00 19.32 668 THR A N 1
ATOM 5313 C CA . THR A 1 662 ? 34.655 30.204 15.100 1.00 20.24 668 THR A CA 1
ATOM 5314 C C . THR A 1 662 ? 35.204 28.784 14.925 1.00 18.57 668 THR A C 1
ATOM 5315 O O . THR A 1 662 ? 35.520 28.103 15.924 1.00 21.04 668 THR A O 1
ATOM 5319 N N . ALA A 1 663 ? 35.332 28.323 13.692 1.00 19.91 669 ALA A N 1
ATOM 5320 C CA . ALA A 1 663 ? 35.853 26.964 13.458 1.00 20.75 669 ALA A CA 1
ATOM 5321 C C . ALA A 1 663 ? 37.173 26.751 14.214 1.00 22.56 669 ALA A C 1
ATOM 5322 O O . ALA A 1 663 ? 38.101 27.550 14.039 1.00 24.96 669 ALA A O 1
ATOM 5324 N N . GLY A 1 664 ? 37.257 25.655 14.977 1.00 22.84 670 GLY A N 1
ATOM 5325 C CA . GLY A 1 664 ? 38.460 25.307 15.751 1.00 26.32 670 GLY A CA 1
ATOM 5326 C C . GLY A 1 664 ? 38.378 25.676 17.219 1.00 24.55 670 GLY A C 1
ATOM 5327 O O . GLY A 1 664 ? 39.289 25.287 17.951 1.00 28.73 670 GLY A O 1
ATOM 5328 N N . THR A 1 665 ? 37.353 26.410 17.666 1.00 22.33 671 THR A N 1
ATOM 5329 C CA . THR A 1 665 ? 37.305 26.956 19.038 1.00 20.88 671 THR A CA 1
ATOM 5330 C C . THR A 1 665 ? 36.427 26.121 19.984 1.00 22.05 671 THR A C 1
ATOM 5331 O O . THR A 1 665 ? 36.754 26.085 21.187 1.00 24.78 671 THR A O 1
ATOM 5335 N N . GLU A 1 666 ? 35.320 25.550 19.506 1.00 21.22 672 GLU A N 1
ATOM 5336 C CA . GLU A 1 666 ? 34.400 24.753 20.375 1.00 22.62 672 GLU A CA 1
ATOM 5337 C C . GLU A 1 666 ? 34.817 23.290 20.277 1.00 22.52 672 GLU A C 1
ATOM 5338 O O . GLU A 1 666 ? 34.648 22.728 19.204 1.00 23.94 672 GLU A O 1
ATOM 5344 N N . ALA A 1 667 ? 35.352 22.697 21.346 1.00 19.73 673 ALA A N 1
ATOM 5345 C CA . ALA A 1 667 ? 35.856 21.308 21.276 1.00 18.08 673 ALA A CA 1
ATOM 5346 C C . ALA A 1 667 ? 34.739 20.356 20.813 1.00 20.21 673 ALA A C 1
ATOM 5347 O O . ALA A 1 667 ? 34.994 19.495 19.942 1.00 21.03 673 ALA A O 1
ATOM 5349 N N . SER A 1 668 ? 33.534 20.495 21.375 1.00 18.78 674 SER A N 1
ATOM 5350 C CA . SER A 1 668 ? 32.402 19.615 21.025 1.00 18.95 674 SER A CA 1
ATOM 5351 C C . SER A 1 668 ? 31.112 20.436 20.990 1.00 19.47 674 SER A C 1
ATOM 5352 O O . SER A 1 668 ? 30.476 20.545 19.917 1.00 20.59 674 SER A O 1
ATOM 5355 N N . GLY A 1 669 ? 30.731 20.966 22.136 1.00 18.79 675 GLY A N 1
ATOM 5356 C CA . GLY A 1 669 ? 29.354 21.413 22.342 1.00 18.58 675 GLY A CA 1
ATOM 5357 C C . GLY A 1 669 ? 28.486 20.249 22.778 1.00 19.87 675 GLY A C 1
ATOM 5358 O O . GLY A 1 669 ? 28.755 19.098 22.404 1.00 19.51 675 GLY A O 1
ATOM 5359 N N . THR A 1 670 ? 27.438 20.572 23.512 1.00 17.79 676 THR A N 1
ATOM 5360 C CA . THR A 1 670 ? 26.345 19.642 23.834 1.00 18.58 676 THR A CA 1
ATOM 5361 C C . THR A 1 670 ? 25.006 20.321 23.669 1.00 16.31 676 THR A C 1
ATOM 5362 O O . THR A 1 670 ? 24.048 19.606 23.447 1.00 18.00 676 THR A O 1
ATOM 5366 N N . GLY A 1 671 ? 24.903 21.641 23.821 1.00 17.51 677 GLY A N 1
ATOM 5367 C CA . GLY A 1 671 ? 23.597 22.266 23.554 1.00 16.36 677 GLY A CA 1
ATOM 5368 C C . GLY A 1 671 ? 23.152 22.023 22.120 1.00 16.45 677 GLY A C 1
ATOM 5369 O O . GLY A 1 671 ? 21.940 21.773 21.894 1.00 17.81 677 GLY A O 1
ATOM 5370 N N . ASN A 1 672 ? 24.107 21.992 21.181 1.00 16.39 678 ASN A N 1
ATOM 5371 C CA . ASN A 1 672 ? 23.831 21.627 19.788 1.00 18.34 678 ASN A CA 1
ATOM 5372 C C . ASN A 1 672 ? 22.998 20.323 19.729 1.00 18.79 678 ASN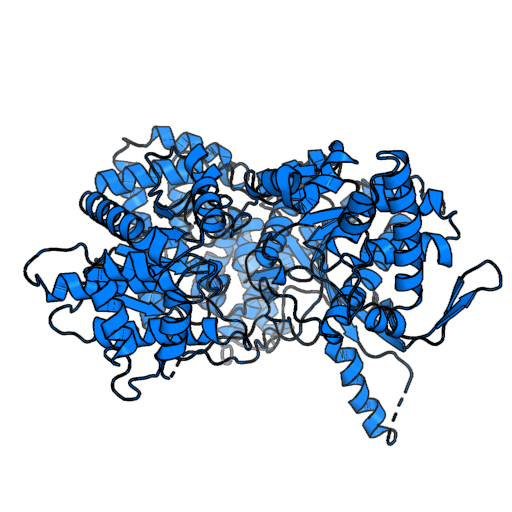 A C 1
ATOM 5373 O O . ASN A 1 672 ? 21.982 20.239 18.998 1.00 18.73 678 ASN A O 1
ATOM 5378 N N . MET A 1 673 ? 23.441 19.314 20.466 1.00 17.27 679 MET A N 1
ATOM 5379 C CA . MET A 1 673 ? 22.791 17.987 20.486 1.00 17.43 679 MET A CA 1
ATOM 5380 C C . MET A 1 673 ? 21.364 18.103 21.050 1.00 16.57 679 MET A C 1
ATOM 5381 O O . MET A 1 673 ? 20.468 17.440 20.543 1.00 18.55 679 MET A O 1
ATOM 5410 N N . PHE A 1 675 ? 19.315 20.614 21.016 1.00 16.66 681 PHE A N 1
ATOM 5411 C CA . PHE A 1 675 ? 18.438 21.226 20.006 1.00 17.69 681 PHE A CA 1
ATOM 5412 C C . PHE A 1 675 ? 18.059 20.218 18.920 1.00 16.77 681 PHE A C 1
ATOM 5413 O O . PHE A 1 675 ? 16.898 20.198 18.486 1.00 18.89 681 PHE A O 1
ATOM 5421 N N . MET A 1 676 ? 19.028 19.446 18.437 1.00 17.65 682 MET A N 1
ATOM 5422 C CA . MET A 1 676 ? 18.789 18.445 17.366 1.00 17.62 682 MET A CA 1
ATOM 5423 C C . MET A 1 676 ? 17.765 17.378 17.803 1.00 18.72 682 MET A C 1
ATOM 5424 O O . MET A 1 676 ? 16.833 17.030 17.024 1.00 21.27 682 MET A O 1
ATOM 5429 N N . LEU A 1 677 ? 17.874 16.932 19.046 1.00 18.25 683 LEU A N 1
ATOM 5430 C CA . LEU A 1 677 ? 16.960 15.913 19.614 1.00 19.55 683 LEU A CA 1
ATOM 5431 C C . LEU A 1 677 ? 15.547 16.472 19.763 1.00 19.98 683 LEU A C 1
ATOM 5432 O O . LEU A 1 677 ? 14.620 15.678 19.727 1.00 22.93 683 LEU A O 1
ATOM 5437 N N . ASN A 1 678 ? 15.393 17.784 19.919 1.00 19.97 684 ASN A N 1
ATOM 5438 C CA . ASN A 1 678 ? 14.099 18.398 20.261 1.00 19.09 684 ASN A CA 1
ATOM 5439 C C . ASN A 1 678 ? 13.424 19.112 19.086 1.00 18.55 684 ASN A C 1
ATOM 5440 O O . ASN A 1 678 ? 12.438 19.856 19.328 1.00 20.98 684 ASN A O 1
ATOM 5445 N N . GLY A 1 679 ? 13.899 18.933 17.855 1.00 18.55 685 GLY A N 1
ATOM 5446 C CA . GLY A 1 679 ? 13.105 19.368 16.703 1.00 20.82 685 GLY A CA 1
ATOM 5447 C C . GLY A 1 679 ? 13.402 20.793 16.254 1.00 19.41 685 GLY A C 1
ATOM 5448 O O . GLY A 1 679 ? 12.546 21.407 15.569 1.00 22.01 685 GLY A O 1
ATOM 5449 N N . ALA A 1 680 ? 14.613 21.277 16.538 1.00 19.02 686 ALA A N 1
ATOM 5450 C CA . ALA A 1 680 ? 15.137 22.524 15.942 1.00 19.29 686 ALA A CA 1
ATOM 5451 C C . ALA A 1 680 ? 16.034 22.176 14.769 1.00 18.89 686 ALA A C 1
ATOM 5452 O O . ALA A 1 680 ? 16.693 21.143 14.818 1.00 19.83 686 ALA A O 1
ATOM 5454 N N . LEU A 1 681 ? 16.080 23.044 13.761 1.00 18.73 687 LEU A N 1
ATOM 5455 C CA . LEU A 1 681 ? 17.140 22.985 12.734 1.00 19.56 687 LEU A CA 1
ATOM 5456 C C . LEU A 1 681 ? 18.319 23.813 13.221 1.00 17.94 687 LEU A C 1
ATOM 5457 O O . LEU A 1 681 ? 18.161 24.687 14.061 1.00 20.00 687 LEU A O 1
ATOM 5462 N N . THR A 1 682 ? 19.503 23.497 12.725 1.00 19.85 688 THR A N 1
ATOM 5463 C CA . THR A 1 682 ? 20.740 24.105 13.248 1.00 18.95 688 THR A CA 1
ATOM 5464 C C . THR A 1 682 ? 21.366 25.001 12.182 1.00 18.41 688 THR A C 1
ATOM 5465 O O . THR A 1 682 ? 21.532 24.556 11.040 1.00 19.53 688 THR A O 1
ATOM 5469 N N . ILE A 1 683 ? 21.769 26.202 12.585 1.00 18.96 689 ILE A N 1
ATOM 5470 C CA . ILE A 1 683 ? 22.676 27.061 11.779 1.00 19.10 689 ILE A CA 1
ATOM 5471 C C . ILE A 1 683 ? 24.021 27.070 12.504 1.00 18.57 689 ILE A C 1
ATOM 5472 O O . ILE A 1 683 ? 24.045 27.365 13.722 1.00 17.84 689 ILE A O 1
ATOM 5477 N N . GLY A 1 684 ? 25.091 26.642 11.820 1.00 18.79 690 GLY A N 1
ATOM 5478 C CA . GLY A 1 684 ? 26.381 26.582 12.489 1.00 19.88 690 GLY A CA 1
ATOM 5479 C C . GLY A 1 684 ? 27.557 26.434 11.586 1.00 17.95 690 GLY A C 1
ATOM 5480 O O . GLY A 1 684 ? 27.456 26.197 10.372 1.00 19.35 690 GLY A O 1
ATOM 5481 N N . THR A 1 685 ? 28.689 26.588 12.225 1.00 18.93 691 THR A N 1
ATOM 5482 C CA . THR A 1 685 ? 29.983 26.353 11.595 1.00 19.37 691 THR A CA 1
ATOM 5483 C C . THR A 1 685 ? 30.344 24.869 11.638 1.00 18.01 691 THR A C 1
ATOM 5484 O O . THR A 1 685 ? 29.797 24.114 12.487 1.00 19.75 691 THR A O 1
ATOM 5488 N N . MET A 1 686 ? 31.321 24.491 10.807 1.00 20.11 692 MET A N 1
ATOM 5489 C CA . MET A 1 686 ? 31.920 23.137 10.912 1.00 21.61 692 MET A CA 1
ATOM 5490 C C . MET A 1 686 ? 32.911 23.116 12.081 1.00 21.47 692 MET A C 1
ATOM 5491 O O . MET A 1 686 ? 34.140 23.158 11.886 1.00 22.70 692 MET A O 1
ATOM 5496 N N . ASP A 1 687 ? 32.378 23.079 13.292 1.00 21.19 693 ASP A N 1
ATOM 5497 C CA . ASP A 1 687 ? 33.172 23.168 14.536 1.00 21.89 693 ASP A CA 1
ATOM 5498 C C . ASP A 1 687 ? 32.645 22.135 15.513 1.00 21.38 693 ASP A C 1
ATOM 5499 O O . ASP A 1 687 ? 31.423 21.895 15.516 1.00 20.95 693 ASP A O 1
ATOM 5504 N N . GLY A 1 688 ? 33.531 21.536 16.291 1.00 20.11 694 GLY A N 1
ATOM 5505 C CA . GLY A 1 688 ? 33.138 20.593 17.346 1.00 20.53 694 GLY A CA 1
ATOM 5506 C C . GLY A 1 688 ? 32.265 19.475 16.827 1.00 18.82 694 GLY A C 1
ATOM 5507 O O . GLY A 1 688 ? 32.491 18.931 15.738 1.00 20.14 694 GLY A O 1
ATOM 5508 N N . ALA A 1 689 ? 31.245 19.137 17.596 1.00 19.28 695 ALA A N 1
ATOM 5509 C CA . ALA A 1 689 ? 30.346 18.020 17.252 1.00 18.97 695 ALA A CA 1
ATOM 5510 C C . ALA A 1 689 ? 29.387 18.434 16.135 1.00 18.60 695 ALA A C 1
ATOM 5511 O O . ALA A 1 689 ? 28.681 17.556 15.604 1.00 19.78 695 ALA A O 1
ATOM 5513 N N . ASN A 1 690 ? 29.316 19.730 15.772 1.00 18.61 696 ASN A N 1
ATOM 5514 C CA . ASN A 1 690 ? 28.426 20.130 14.654 1.00 18.58 696 ASN A CA 1
ATOM 5515 C C . ASN A 1 690 ? 28.816 19.316 13.410 1.00 17.36 696 ASN A C 1
ATOM 5516 O O . ASN A 1 690 ? 27.964 18.991 12.592 1.00 20.22 696 ASN A O 1
ATOM 5521 N N . VAL A 1 691 ? 30.117 19.036 13.260 1.00 17.45 697 VAL A N 1
ATOM 5522 C CA . VAL A 1 691 ? 30.626 18.281 12.090 1.00 18.30 697 VAL A CA 1
ATOM 5523 C C . VAL A 1 691 ? 29.966 16.883 12.069 1.00 18.67 697 VAL A C 1
ATOM 5524 O O . VAL A 1 691 ? 29.474 16.412 11.022 1.00 20.42 697 VAL A O 1
ATOM 5528 N N . GLU A 1 692 ? 29.971 16.213 13.213 1.00 20.51 698 GLU A N 1
ATOM 5529 C CA . GLU A 1 692 ? 29.425 14.850 13.345 1.00 19.90 698 GLU A CA 1
ATOM 5530 C C . GLU A 1 692 ? 27.891 14.899 13.224 1.00 19.74 698 GLU A C 1
ATOM 5531 O O . GLU A 1 692 ? 27.329 13.963 12.646 1.00 20.46 698 GLU A O 1
ATOM 5537 N N . MET A 1 693 ? 27.237 15.945 13.748 1.00 18.44 699 MET A N 1
ATOM 5538 C CA . MET A 1 693 ? 25.763 16.054 13.630 1.00 18.18 699 MET A CA 1
ATOM 5539 C C . MET A 1 693 ? 25.381 16.173 12.148 1.00 19.54 699 MET A C 1
ATOM 5540 O O . MET A 1 693 ? 24.452 15.468 11.660 1.00 21.45 699 MET A O 1
ATOM 5545 N N . ALA A 1 694 ? 26.104 17.008 11.402 1.00 19.81 700 ALA A N 1
ATOM 5546 C CA . ALA A 1 694 ? 25.863 17.159 9.953 1.00 20.13 700 ALA A CA 1
ATOM 5547 C C . ALA A 1 694 ? 26.135 15.845 9.207 1.00 20.21 700 ALA A C 1
ATOM 5548 O O . ALA A 1 694 ? 25.419 15.523 8.251 1.00 22.96 700 ALA A O 1
ATOM 5550 N N . GLU A 1 695 ? 27.174 15.119 9.607 1.00 19.60 701 GLU A N 1
ATOM 5551 C CA . GLU A 1 695 ? 27.487 13.804 9.015 1.00 19.78 701 GLU A CA 1
ATOM 5552 C C . GLU A 1 695 ? 26.323 12.822 9.241 1.00 22.18 701 GLU A C 1
ATOM 5553 O O . GLU A 1 695 ? 25.925 12.108 8.312 1.00 22.61 701 GLU A O 1
ATOM 5559 N N . GLU A 1 696 ? 25.790 12.782 10.458 1.00 20.80 702 GLU A N 1
ATOM 5560 C CA . GLU A 1 696 ? 24.740 11.801 10.823 1.00 22.38 702 GLU A CA 1
ATOM 5561 C C . GLU A 1 696 ? 23.463 12.143 10.058 1.00 21.32 702 GLU A C 1
ATOM 5562 O O . GLU A 1 696 ? 22.837 11.227 9.550 1.00 23.55 702 GLU A O 1
ATOM 5568 N N . ALA A 1 697 ? 23.124 13.434 9.928 1.00 21.14 703 ALA A N 1
ATOM 5569 C CA . ALA A 1 697 ? 21.820 13.846 9.350 1.00 20.54 703 ALA A CA 1
ATOM 5570 C C . ALA A 1 697 ? 21.923 14.009 7.837 1.00 20.40 703 ALA A C 1
ATOM 5571 O O . ALA A 1 697 ? 20.909 13.932 7.138 1.00 21.44 703 ALA A O 1
ATOM 5573 N N . GLY A 1 698 ? 23.141 14.218 7.348 1.00 21.92 704 GLY A N 1
ATOM 5574 C CA . GLY A 1 698 ? 23.392 14.700 5.988 1.00 22.92 704 GLY A CA 1
ATOM 5575 C C . GLY A 1 698 ? 23.509 16.208 5.977 1.00 22.74 704 GLY A C 1
ATOM 5576 O O . GLY A 1 698 ? 22.641 16.881 6.528 1.00 21.41 704 GLY A O 1
ATOM 5577 N N . GLU A 1 699 ? 24.558 16.737 5.327 1.00 21.61 705 GLU A N 1
ATOM 5578 C CA . GLU A 1 699 ? 24.797 18.203 5.333 1.00 25.29 705 GLU A CA 1
ATOM 5579 C C . GLU A 1 699 ? 23.614 18.931 4.709 1.00 22.51 705 GLU A C 1
ATOM 5580 O O . GLU A 1 699 ? 23.399 20.109 5.045 1.00 22.95 705 GLU A O 1
ATOM 5586 N N . GLU A 1 700 ? 22.858 18.279 3.816 1.00 22.70 706 GLU A N 1
ATOM 5587 C CA . GLU A 1 700 ? 21.684 18.917 3.174 1.00 22.35 706 GLU A CA 1
ATOM 5588 C C . GLU A 1 700 ? 20.606 19.268 4.212 1.00 20.27 706 GLU A C 1
ATOM 5589 O O . GLU A 1 700 ? 19.717 20.072 3.899 1.00 21.83 706 GLU A O 1
ATOM 5595 N N . ASN A 1 701 ? 20.698 18.714 5.419 1.00 19.86 707 ASN A N 1
ATOM 5596 C CA . ASN A 1 701 ? 19.674 18.922 6.464 1.00 19.62 707 ASN A CA 1
ATOM 5597 C C . ASN A 1 701 ? 20.172 19.865 7.559 1.00 21.44 707 ASN A C 1
ATOM 5598 O O . ASN A 1 701 ? 19.493 19.980 8.577 1.00 21.30 707 ASN A O 1
ATOM 5603 N N . PHE A 1 702 ? 21.326 20.507 7.335 1.00 21.09 708 PHE A N 1
ATOM 5604 C CA . PHE A 1 702 ? 21.965 21.440 8.280 1.00 20.41 708 PHE A CA 1
ATOM 5605 C C . PHE A 1 702 ? 22.264 22.744 7.551 1.00 19.84 708 PHE A C 1
ATOM 5606 O O . PHE A 1 702 ? 22.586 22.704 6.375 1.00 22.84 708 PHE A O 1
ATOM 5614 N N . PHE A 1 703 ? 22.123 23.875 8.237 1.00 19.10 709 PHE A N 1
ATOM 5615 C CA . PHE A 1 703 ? 22.514 25.195 7.694 1.00 19.42 709 PHE A CA 1
ATOM 5616 C C . PHE A 1 703 ? 23.973 25.461 8.076 1.00 20.12 709 PHE A C 1
ATOM 5617 O O . PHE A 1 703 ? 24.240 26.178 9.033 1.00 20.15 709 PHE A O 1
ATOM 5625 N N . ILE A 1 704 ? 24.887 24.887 7.314 1.00 20.04 710 ILE A N 1
ATOM 5626 C CA . ILE A 1 704 ? 26.341 25.030 7.549 1.00 20.37 710 ILE A CA 1
ATOM 5627 C C . ILE A 1 704 ? 26.828 26.256 6.803 1.00 19.79 710 ILE A C 1
ATOM 5628 O O . ILE A 1 704 ? 26.507 26.453 5.621 1.00 21.59 710 ILE A O 1
ATOM 5633 N N . PHE A 1 705 ? 27.627 27.043 7.483 1.00 18.57 711 PHE A N 1
ATOM 5634 C CA . PHE A 1 705 ? 28.214 28.235 6.843 1.00 19.01 711 PHE A CA 1
ATOM 5635 C C . PHE A 1 705 ? 29.630 28.483 7.385 1.00 20.44 711 PHE A C 1
ATOM 5636 O O . PHE A 1 705 ? 30.023 27.940 8.440 1.00 20.35 711 PHE A O 1
ATOM 5644 N N . GLY A 1 706 ? 30.336 29.382 6.708 1.00 21.12 712 GLY A N 1
ATOM 5645 C CA . GLY A 1 706 ? 31.500 30.083 7.262 1.00 21.34 712 GLY A CA 1
ATOM 5646 C C . GLY A 1 706 ? 32.808 29.355 7.039 1.00 20.74 712 GLY A C 1
ATOM 5647 O O . GLY A 1 706 ? 32.863 28.249 6.459 1.00 21.04 712 GLY A O 1
ATOM 5648 N N . MET A 1 707 ? 33.872 29.971 7.514 1.00 20.32 713 MET A N 1
ATOM 5649 C CA . MET A 1 707 ? 35.223 29.392 7.394 1.00 21.35 713 MET A CA 1
ATOM 5650 C C . MET A 1 707 ? 35.254 28.004 8.033 1.00 21.27 713 MET A C 1
ATOM 5651 O O . MET A 1 707 ? 34.709 27.829 9.147 1.00 21.48 713 MET A O 1
ATOM 5656 N N . ARG A 1 708 ? 35.924 27.074 7.364 1.00 21.30 714 ARG A N 1
ATOM 5657 C CA . ARG A 1 708 ? 36.359 25.816 8.001 1.00 22.43 714 ARG A CA 1
ATOM 5658 C C . ARG A 1 708 ? 37.679 26.080 8.739 1.00 23.25 714 ARG A C 1
ATOM 5659 O O . ARG A 1 708 ? 38.337 27.149 8.540 1.00 23.03 714 ARG A O 1
ATOM 5667 N N . VAL A 1 709 ? 38.111 25.151 9.562 1.00 23.95 715 VAL A N 1
ATOM 5668 C CA . VAL A 1 709 ? 39.418 25.297 10.271 1.00 25.53 715 VAL A CA 1
ATOM 5669 C C . VAL A 1 709 ? 40.526 25.685 9.284 1.00 23.57 715 VAL A C 1
ATOM 5670 O O . VAL A 1 709 ? 41.341 26.581 9.594 1.00 25.48 715 VAL A O 1
ATOM 5674 N N . GLU A 1 710 ? 40.579 25.048 8.111 1.00 25.53 716 GLU A N 1
ATOM 5675 C CA . GLU A 1 710 ? 41.714 25.290 7.173 1.00 27.04 716 GLU A CA 1
ATOM 5676 C C . GLU A 1 710 ? 41.689 26.760 6.730 1.00 26.73 716 GLU A C 1
ATOM 5677 O O . GLU A 1 710 ? 42.720 27.321 6.485 1.00 26.99 716 GLU A O 1
ATOM 5683 N N . ASP A 1 711 ? 40.513 27.344 6.600 1.00 25.88 717 ASP A N 1
ATOM 5684 C CA . ASP A 1 711 ? 40.358 28.760 6.164 1.00 25.00 717 ASP A CA 1
ATOM 5685 C C . ASP A 1 711 ? 40.836 29.652 7.310 1.00 23.77 717 ASP A C 1
ATOM 5686 O O . ASP A 1 711 ? 41.417 30.728 7.042 1.00 24.13 717 ASP A O 1
ATOM 5691 N N . VAL A 1 712 ? 40.439 29.340 8.552 1.00 22.11 718 VAL A N 1
ATOM 5692 C CA . VAL A 1 712 ? 40.868 30.164 9.705 1.00 21.85 718 VAL A CA 1
ATOM 5693 C C . VAL A 1 712 ? 42.400 30.165 9.725 1.00 24.77 718 VAL A C 1
ATOM 5694 O O . VAL A 1 712 ? 43.006 31.230 9.866 1.00 23.92 718 VAL A O 1
ATOM 5698 N N . ASP A 1 713 ? 43.009 28.988 9.562 1.00 22.35 719 ASP A N 1
ATOM 5699 C CA . ASP A 1 713 ? 44.477 28.871 9.611 1.00 24.13 719 ASP A CA 1
ATOM 5700 C C . ASP A 1 713 ? 45.086 29.693 8.477 1.00 24.56 719 ASP A C 1
ATOM 5701 O O . ASP A 1 713 ? 46.123 30.312 8.696 1.00 23.72 719 ASP A O 1
ATOM 5706 N N . ARG A 1 714 ? 44.501 29.695 7.284 1.00 26.61 720 ARG A N 1
ATOM 5707 C CA . ARG A 1 714 ? 45.090 30.485 6.177 1.00 27.67 720 ARG A CA 1
ATOM 5708 C C . ARG A 1 714 ? 45.007 31.980 6.505 1.00 27.32 720 ARG A C 1
ATOM 5709 O O . ARG A 1 714 ? 45.939 32.734 6.157 1.00 26.78 720 ARG A O 1
ATOM 5717 N N . LEU A 1 715 ? 43.941 32.421 7.174 1.00 24.32 721 LEU A N 1
ATOM 5718 C CA . LEU A 1 715 ? 43.832 33.864 7.546 1.00 29.37 721 LEU A CA 1
ATOM 5719 C C . LEU A 1 715 ? 44.891 34.186 8.592 1.00 28.73 721 LEU A C 1
ATOM 5720 O O . LEU A 1 715 ? 45.436 35.265 8.535 1.00 31.14 721 LEU A O 1
ATOM 5725 N N . ASP A 1 716 ? 45.118 33.295 9.546 1.00 26.72 722 ASP A N 1
ATOM 5726 C CA . ASP A 1 716 ? 46.152 33.472 10.592 1.00 28.37 722 ASP A CA 1
ATOM 5727 C C . ASP A 1 716 ? 47.522 33.613 9.929 1.00 30.68 722 ASP A C 1
ATOM 5728 O O . ASP A 1 716 ? 48.349 34.436 10.393 1.00 30.12 722 ASP A O 1
ATOM 5733 N N . GLN A 1 717 ? 47.781 32.828 8.894 1.00 29.11 723 GLN A N 1
ATOM 5734 C CA . GLN A 1 717 ? 49.107 32.855 8.240 1.00 30.86 723 GLN A CA 1
ATOM 5735 C C . GLN A 1 717 ? 49.340 34.233 7.594 1.00 29.95 723 GLN A C 1
ATOM 5736 O O . GLN A 1 717 ? 50.479 34.689 7.636 1.00 33.12 723 GLN A O 1
ATOM 5742 N N . ARG A 1 718 ? 48.325 34.857 6.971 1.00 29.89 724 ARG A N 1
ATOM 5743 C CA . ARG A 1 718 ? 48.545 36.151 6.253 1.00 31.67 724 ARG A CA 1
ATOM 5744 C C . ARG A 1 718 ? 48.212 37.316 7.180 1.00 31.15 724 ARG A C 1
ATOM 5745 O O . ARG A 1 718 ? 48.660 38.442 6.897 1.00 33.54 724 ARG A O 1
ATOM 5753 N N . GLY A 1 719 ? 47.474 37.057 8.256 1.00 30.83 725 GLY A N 1
ATOM 5754 C CA . GLY A 1 719 ? 47.065 38.104 9.208 1.00 29.70 725 GLY A CA 1
ATOM 5755 C C . GLY A 1 719 ? 45.635 38.513 8.952 1.00 26.96 725 GLY A C 1
ATOM 5756 O O . GLY A 1 719 ? 45.281 38.824 7.785 1.00 31.06 725 GLY A O 1
ATOM 5757 N N . TYR A 1 720 ? 44.834 38.519 10.004 1.00 26.94 726 TYR A N 1
ATOM 5758 C CA . TYR A 1 720 ? 43.424 38.941 9.945 1.00 25.34 726 TYR A CA 1
ATOM 5759 C C . TYR A 1 720 ? 43.343 40.447 10.050 1.00 25.48 726 TYR A C 1
ATOM 5760 O O . TYR A 1 720 ? 43.708 41.000 11.108 1.00 27.00 726 TYR A O 1
ATOM 5769 N N . ASN A 1 721 ? 42.823 41.055 8.985 1.00 24.99 727 ASN A N 1
ATOM 5770 C CA . ASN A 1 721 ? 42.624 42.518 8.876 1.00 26.60 727 ASN A CA 1
ATOM 5771 C C . ASN A 1 721 ? 41.102 42.760 8.804 1.00 24.48 727 ASN A C 1
ATOM 5772 O O . ASN A 1 721 ? 40.496 42.729 7.725 1.00 24.99 727 ASN A O 1
ATOM 5777 N N . ALA A 1 722 ? 40.487 43.066 9.927 1.00 24.13 728 ALA A N 1
ATOM 5778 C CA . ALA A 1 722 ? 39.038 43.326 9.975 1.00 23.87 728 ALA A CA 1
ATOM 5779 C C . ALA A 1 722 ? 38.677 44.519 9.073 1.00 23.81 728 ALA A C 1
ATOM 5780 O O . ALA A 1 722 ? 37.554 44.578 8.518 1.00 23.96 728 ALA A O 1
ATOM 5782 N N . GLN A 1 723 ? 39.577 45.480 8.949 1.00 27.03 729 GLN A N 1
ATOM 5783 C CA . GLN A 1 723 ? 39.310 46.705 8.151 1.00 26.57 729 GLN A CA 1
ATOM 5784 C C . GLN A 1 723 ? 38.898 46.339 6.718 1.00 23.45 729 GLN A C 1
ATOM 5785 O O . GLN A 1 723 ? 38.081 47.064 6.108 1.00 25.53 729 GLN A O 1
ATOM 5791 N N . GLU A 1 724 ? 39.471 45.277 6.158 1.00 23.30 730 GLU A N 1
ATOM 5792 C CA . GLU A 1 724 ? 39.200 44.882 4.762 1.00 24.50 730 GLU A CA 1
ATOM 5793 C C . GLU A 1 724 ? 37.703 44.555 4.612 1.00 24.34 730 GLU A C 1
ATOM 5794 O O . GLU A 1 724 ? 37.075 44.968 3.626 1.00 24.83 730 GLU A O 1
ATOM 5800 N N . TYR A 1 725 ? 37.160 43.823 5.578 1.00 23.75 731 TYR A N 1
ATOM 5801 C CA . TYR A 1 725 ? 35.732 43.428 5.587 1.00 23.38 731 TYR A CA 1
ATOM 5802 C C . TYR A 1 725 ? 34.856 44.684 5.697 1.00 24.36 731 TYR A C 1
ATOM 5803 O O . TYR A 1 725 ? 33.857 44.851 4.939 1.00 25.91 731 TYR A O 1
ATOM 5812 N N . TYR A 1 726 ? 35.162 45.535 6.666 1.00 24.37 732 TYR A N 1
ATOM 5813 C CA . TYR A 1 726 ? 34.481 46.841 6.851 1.00 26.22 732 TYR A CA 1
ATOM 5814 C C . TYR A 1 726 ? 34.469 47.618 5.523 1.00 25.57 732 TYR A C 1
ATOM 5815 O O . TYR A 1 726 ? 33.441 48.155 5.125 1.00 25.73 732 TYR A O 1
ATOM 5824 N N . ASP A 1 727 ? 35.621 47.720 4.861 1.00 26.37 733 ASP A N 1
ATOM 5825 C CA . ASP A 1 727 ? 35.778 48.498 3.612 1.00 26.49 733 ASP A CA 1
ATOM 5826 C C . ASP A 1 727 ? 35.004 47.902 2.440 1.00 25.10 733 ASP A C 1
ATOM 5827 O O . ASP A 1 727 ? 34.628 48.663 1.515 1.00 30.40 733 ASP A O 1
ATOM 5832 N N . ARG A 1 728 ? 34.741 46.601 2.463 1.00 23.59 734 ARG A N 1
ATOM 5833 C CA . ARG A 1 728 ? 34.158 45.905 1.279 1.00 24.49 734 ARG A CA 1
ATOM 5834 C C . ARG A 1 728 ? 32.669 45.602 1.456 1.00 25.88 734 ARG A C 1
ATOM 5835 O O . ARG A 1 728 ? 32.039 45.210 0.461 1.00 28.03 734 ARG A O 1
ATOM 5843 N N . ILE A 1 729 ? 32.136 45.767 2.661 1.00 23.36 735 ILE A N 1
ATOM 5844 C CA . ILE A 1 729 ? 30.749 45.314 2.955 1.00 24.32 735 ILE A CA 1
ATOM 5845 C C . ILE A 1 729 ? 29.952 46.487 3.477 1.00 25.83 735 ILE A C 1
ATOM 5846 O O . ILE A 1 729 ? 30.006 46.752 4.669 1.00 24.75 735 ILE A O 1
ATOM 5851 N N . PRO A 1 730 ? 29.176 47.190 2.617 1.00 26.36 736 PRO A N 1
ATOM 5852 C CA . PRO A 1 730 ? 28.459 48.368 3.087 1.00 28.28 736 PRO A CA 1
ATOM 5853 C C . PRO A 1 730 ? 27.531 48.100 4.281 1.00 26.69 736 PRO A C 1
ATOM 5854 O O . PRO A 1 730 ? 27.425 48.943 5.157 1.00 25.93 736 PRO A O 1
ATOM 5858 N N . GLU A 1 731 ? 26.800 46.991 4.267 1.00 26.24 737 GLU A N 1
ATOM 5859 C CA . GLU A 1 731 ? 25.817 46.702 5.335 1.00 26.84 737 GLU A CA 1
ATOM 5860 C C . GLU A 1 731 ? 26.536 46.535 6.669 1.00 24.57 737 GLU A C 1
ATOM 5861 O O . GLU A 1 731 ? 25.957 46.919 7.715 1.00 25.22 737 GLU A O 1
ATOM 5867 N N . LEU A 1 732 ? 27.775 46.029 6.633 1.00 23.78 738 LEU A N 1
ATOM 5868 C CA . LEU A 1 732 ? 28.560 45.853 7.861 1.00 23.05 738 LEU A CA 1
ATOM 5869 C C . LEU A 1 732 ? 29.057 47.221 8.343 1.00 23.83 738 LEU A C 1
ATOM 5870 O O . LEU A 1 732 ? 28.976 47.497 9.527 1.00 24.93 738 LEU A O 1
ATOM 5875 N N . ARG A 1 733 ? 29.584 48.027 7.439 1.00 25.48 739 ARG A N 1
ATOM 5876 C CA . ARG A 1 733 ? 30.035 49.407 7.744 1.00 28.23 739 ARG A CA 1
ATOM 5877 C C . ARG A 1 733 ? 28.876 50.185 8.395 1.00 26.58 739 ARG A C 1
ATOM 5878 O O . ARG A 1 733 ? 29.109 50.832 9.420 1.00 27.97 739 ARG A O 1
ATOM 5886 N N . GLN A 1 734 ? 27.630 50.034 7.891 1.00 25.46 740 GLN A N 1
ATOM 5887 C CA . GLN A 1 734 ? 26.468 50.772 8.453 1.00 25.73 740 GLN A CA 1
ATOM 5888 C C . GLN A 1 734 ? 26.319 50.405 9.942 1.00 25.41 740 GLN A C 1
ATOM 5889 O O . GLN A 1 734 ? 26.062 51.274 10.784 1.00 25.62 740 GLN A O 1
ATOM 5895 N N . ILE A 1 735 ? 26.462 49.126 10.252 1.00 24.78 741 ILE A N 1
ATOM 5896 C CA . ILE A 1 735 ? 26.218 48.632 11.624 1.00 24.09 741 ILE A CA 1
ATOM 5897 C C . ILE A 1 735 ? 27.308 49.118 12.557 1.00 23.25 741 ILE A C 1
ATOM 5898 O O . ILE A 1 735 ? 26.989 49.568 13.657 1.00 24.49 741 ILE A O 1
ATOM 5903 N N . ILE A 1 736 ? 28.554 49.053 12.108 1.00 24.23 742 ILE A N 1
ATOM 5904 C CA . ILE A 1 736 ? 29.689 49.471 12.962 1.00 25.82 742 ILE A CA 1
ATOM 5905 C C . ILE A 1 736 ? 29.544 50.963 13.233 1.00 25.26 742 ILE A C 1
ATOM 5906 O O . ILE A 1 736 ? 29.758 51.395 14.388 1.00 27.51 742 ILE A O 1
ATOM 5911 N N . GLU A 1 737 ? 29.102 51.716 12.227 1.00 25.77 743 GLU A N 1
ATOM 5912 C CA . GLU A 1 737 ? 28.872 53.163 12.414 1.00 27.15 743 GLU A CA 1
ATOM 5913 C C . GLU A 1 737 ? 27.707 53.397 13.389 1.00 26.60 743 GLU A C 1
ATOM 5914 O O . GLU A 1 737 ? 27.815 54.325 14.213 1.00 30.36 743 GLU A O 1
ATOM 5920 N N . GLN A 1 738 ? 26.642 52.590 13.334 1.00 25.73 744 GLN A N 1
ATOM 5921 C CA . GLN A 1 738 ? 25.544 52.715 14.328 1.00 27.15 744 GLN A CA 1
ATOM 5922 C C . GLN A 1 738 ? 26.084 52.450 15.738 1.00 27.58 744 GLN A C 1
ATOM 5923 O O . GLN A 1 738 ? 25.761 53.219 16.666 1.00 28.23 744 GLN A O 1
ATOM 5929 N N . LEU A 1 739 ? 26.862 51.384 15.920 1.00 25.37 745 LEU A N 1
ATOM 5930 C CA . LEU A 1 739 ? 27.449 51.076 17.249 1.00 26.26 745 LEU A CA 1
ATOM 5931 C C . LEU A 1 739 ? 28.352 52.214 17.709 1.00 25.80 745 LEU A C 1
ATOM 5932 O O . LEU A 1 739 ? 28.304 52.537 18.884 1.00 27.27 745 LEU A O 1
ATOM 5937 N N . SER A 1 740 ? 29.192 52.749 16.825 1.00 28.98 746 SER A N 1
ATOM 5938 C CA . SER A 1 740 ? 30.236 53.744 17.181 1.00 29.65 746 SER A CA 1
ATOM 5939 C C . SER A 1 740 ? 29.600 55.088 17.522 1.00 29.25 746 SER A C 1
ATOM 5940 O O . SER A 1 740 ? 30.083 55.734 18.426 1.00 31.34 746 SER A O 1
ATOM 5943 N N . SER A 1 741 ? 28.566 55.493 16.794 1.00 27.71 747 SER A N 1
ATOM 5944 C CA . SER A 1 741 ? 28.000 56.869 16.850 1.00 30.22 747 SER A CA 1
ATOM 5945 C C . SER A 1 741 ? 26.975 57.011 17.978 1.00 26.33 747 SER A C 1
ATOM 5946 O O . SER A 1 741 ? 26.602 58.136 18.306 1.00 32.51 747 SER A O 1
ATOM 5949 N N . GLY A 1 742 ? 26.556 55.902 18.585 1.00 26.98 748 GLY A N 1
ATOM 5950 C CA . GLY A 1 742 ? 25.628 55.937 19.725 1.00 25.76 748 GLY A CA 1
ATOM 5951 C C . GLY A 1 742 ? 24.189 55.622 19.336 1.00 28.87 748 GLY A C 1
ATOM 5952 O O . GLY A 1 742 ? 23.285 55.845 20.167 1.00 29.30 748 GLY A O 1
ATOM 5953 N N . PHE A 1 743 ? 23.942 55.105 18.130 1.00 28.24 749 PHE A N 1
ATOM 5954 C CA . PHE A 1 743 ? 22.570 54.746 17.686 1.00 28.03 749 PHE A CA 1
ATOM 5955 C C . PHE A 1 743 ? 21.938 53.767 18.692 1.00 26.41 749 PHE A C 1
ATOM 5956 O O . PHE A 1 743 ? 20.724 53.833 18.963 1.00 28.53 749 PHE A O 1
ATOM 5964 N N . PHE A 1 744 ? 22.742 52.883 19.277 1.00 25.06 750 PHE A N 1
ATOM 5965 C CA . PHE A 1 744 ? 22.230 51.875 20.245 1.00 24.98 750 PHE A CA 1
ATOM 5966 C C . PHE A 1 744 ? 22.514 52.297 21.693 1.00 25.81 750 PHE A C 1
ATOM 5967 O O . PHE A 1 744 ? 22.230 51.526 22.608 1.00 27.39 750 PHE A O 1
ATOM 5975 N N . SER A 1 745 ? 22.950 53.530 21.910 1.00 26.06 751 SER A N 1
ATOM 5976 C CA . SER A 1 745 ? 23.199 54.077 23.272 1.00 27.46 751 SER A CA 1
ATOM 5977 C C . SER A 1 745 ? 23.116 55.597 23.246 1.00 29.11 751 SER A C 1
ATOM 5978 O O . SER A 1 745 ? 24.085 56.264 23.535 1.00 28.07 751 SER A O 1
ATOM 5981 N N . PRO A 1 746 ? 21.980 56.195 22.851 1.00 30.81 752 PRO A N 1
ATOM 5982 C CA . PRO A 1 746 ? 21.947 57.634 22.585 1.00 29.98 752 PRO A CA 1
ATOM 5983 C C . PRO A 1 746 ? 22.261 58.476 23.829 1.00 30.84 752 PRO A C 1
ATOM 5984 O O . PRO A 1 746 ? 22.745 59.603 23.700 1.00 31.45 752 PRO A O 1
ATOM 5988 N N . LYS A 1 747 ? 22.020 57.920 25.014 1.00 32.24 753 LYS A N 1
ATOM 5989 C CA . LYS A 1 747 ? 22.273 58.644 26.282 1.00 36.82 753 LYS A CA 1
ATOM 5990 C C . LYS A 1 747 ? 23.762 58.553 26.630 1.00 36.12 753 LYS A C 1
ATOM 5991 O O . LYS A 1 747 ? 24.233 59.316 27.490 1.00 36.36 753 LYS A O 1
ATOM 5997 N N . GLN A 1 748 ? 24.472 57.616 26.015 1.00 33.13 754 GLN A N 1
ATOM 5998 C CA . GLN A 1 748 ? 25.911 57.413 26.298 1.00 33.10 754 GLN A CA 1
ATOM 5999 C C . GLN A 1 748 ? 26.559 56.991 24.987 1.00 29.76 754 GLN A C 1
ATOM 6000 O O . GLN A 1 748 ? 26.851 55.830 24.771 1.00 28.41 754 GLN A O 1
ATOM 6006 N N . PRO A 1 749 ? 26.754 57.927 24.045 1.00 28.47 755 PRO A N 1
ATOM 6007 C CA . PRO A 1 749 ? 27.077 57.545 22.676 1.00 30.93 755 PRO A CA 1
ATOM 6008 C C . PRO A 1 749 ? 28.318 56.660 22.547 1.00 28.14 755 PRO A C 1
ATOM 6009 O O . PRO A 1 749 ? 28.313 55.854 21.652 1.00 29.60 755 PRO A O 1
ATOM 6013 N N . ASP A 1 750 ? 29.323 56.782 23.426 1.00 28.07 756 ASP A N 1
ATOM 6014 C CA . ASP A 1 750 ? 30.561 55.956 23.323 1.00 31.08 756 ASP A CA 1
ATOM 6015 C C . ASP A 1 750 ? 30.467 54.642 24.123 1.00 28.14 756 ASP A C 1
ATOM 6016 O O . ASP A 1 750 ? 31.481 53.970 24.272 1.00 27.08 756 ASP A O 1
ATOM 6021 N N . LEU A 1 751 ? 29.283 54.217 24.543 1.00 25.11 757 LEU A N 1
ATOM 6022 C CA . LEU A 1 751 ? 29.158 53.054 25.452 1.00 24.50 757 LEU A CA 1
ATOM 6023 C C . LEU A 1 751 ? 29.833 51.802 24.854 1.00 24.26 757 LEU A C 1
ATOM 6024 O O . LEU A 1 751 ? 30.439 51.050 25.606 1.00 25.79 757 LEU A O 1
ATOM 6029 N N . PHE A 1 752 ? 29.723 51.574 23.542 1.00 24.87 758 PHE A N 1
ATOM 6030 C CA . PHE A 1 752 ? 30.168 50.307 22.913 1.00 23.46 758 PHE A CA 1
ATOM 6031 C C . PHE A 1 752 ? 31.512 50.489 22.218 1.00 25.51 758 PHE A C 1
ATOM 6032 O O . PHE A 1 752 ? 31.858 49.641 21.404 1.00 26.66 758 PHE A O 1
ATOM 6040 N N . LYS A 1 753 ? 32.258 51.555 22.538 1.00 26.75 759 LYS A N 1
ATOM 6041 C CA . LYS A 1 753 ? 33.591 51.788 21.938 1.00 28.03 759 LYS A CA 1
ATOM 6042 C C . LYS A 1 753 ? 34.494 50.544 22.078 1.00 26.97 759 LYS A C 1
ATOM 6043 O O . LYS A 1 753 ? 35.270 50.283 21.143 1.00 28.22 759 LYS A O 1
ATOM 6049 N N . ASP A 1 754 ? 34.469 49.837 23.210 1.00 26.05 760 ASP A N 1
ATOM 6050 C CA . ASP A 1 754 ? 35.421 48.715 23.414 1.00 27.82 760 ASP A CA 1
ATOM 6051 C C . ASP A 1 754 ? 35.046 47.537 22.511 1.00 26.52 760 ASP A C 1
ATOM 6052 O O . ASP A 1 754 ? 35.943 46.800 22.020 1.00 25.69 760 ASP A O 1
ATOM 6057 N N . ILE A 1 755 ? 33.766 47.371 22.231 1.00 23.11 761 ILE A N 1
ATOM 6058 C CA . ILE A 1 755 ? 33.341 46.280 21.326 1.00 22.19 761 ILE A CA 1
ATOM 6059 C C . ILE A 1 755 ? 33.793 46.612 19.913 1.00 22.67 761 ILE A C 1
ATOM 6060 O O . ILE A 1 755 ? 34.313 45.750 19.226 1.00 22.76 761 ILE A O 1
ATOM 6065 N N . VAL A 1 756 ? 33.557 47.844 19.476 1.00 24.04 762 VAL A N 1
ATOM 6066 C CA . VAL A 1 756 ? 33.984 48.303 18.129 1.00 21.91 762 VAL A CA 1
ATOM 6067 C C . VAL A 1 756 ? 35.498 48.181 18.021 1.00 23.86 762 VAL A C 1
ATOM 6068 O O . VAL A 1 756 ? 35.983 47.631 17.023 1.00 24.46 762 VAL A O 1
ATOM 6072 N N . ASN A 1 757 ? 36.214 48.654 19.022 1.00 25.32 763 ASN A N 1
ATOM 6073 C CA . ASN A 1 757 ? 37.696 48.634 18.946 1.00 25.59 763 ASN A CA 1
ATOM 6074 C C . ASN A 1 757 ? 38.140 47.169 18.808 1.00 24.64 763 ASN A C 1
ATOM 6075 O O . ASN A 1 757 ? 39.038 46.873 18.003 1.00 27.10 763 ASN A O 1
ATOM 6080 N N . MET A 1 758 ? 37.546 46.269 19.586 1.00 23.26 764 MET A N 1
ATOM 6081 C CA . MET A 1 758 ? 37.936 44.841 19.538 1.00 22.57 764 MET A CA 1
ATOM 6082 C C . MET A 1 758 ? 37.635 44.266 18.143 1.00 23.77 764 MET A C 1
ATOM 6083 O O . MET A 1 758 ? 38.498 43.550 17.577 1.00 24.23 764 MET A O 1
ATOM 6088 N N . LEU A 1 759 ? 36.455 44.537 17.604 1.00 22.70 765 LEU A N 1
ATOM 6089 C CA . LEU A 1 759 ? 36.042 43.981 16.303 1.00 23.63 765 LEU A CA 1
ATOM 6090 C C . LEU A 1 759 ? 36.966 44.483 15.188 1.00 24.60 765 LEU A C 1
ATOM 6091 O O . LEU A 1 759 ? 37.356 43.684 14.315 1.00 24.75 765 LEU A O 1
ATOM 6096 N N . MET A 1 760 ? 37.306 45.768 15.232 1.00 25.08 766 MET A N 1
ATOM 6097 C CA . MET A 1 760 ? 38.113 46.434 14.174 1.00 25.17 766 MET A CA 1
ATOM 6098 C C . MET A 1 760 ? 39.590 46.076 14.287 1.00 28.48 766 MET A C 1
ATOM 6099 O O . MET A 1 760 ? 40.232 45.978 13.221 1.00 30.79 766 MET A O 1
ATOM 6104 N N . HIS A 1 761 ? 40.116 45.798 15.489 1.00 27.20 767 HIS A N 1
ATOM 6105 C CA . HIS A 1 761 ? 41.595 45.762 15.673 1.00 29.05 767 HIS A CA 1
ATOM 6106 C C . HIS A 1 761 ? 42.123 44.556 16.448 1.00 27.58 767 HIS A C 1
ATOM 6107 O O . HIS A 1 761 ? 43.336 44.295 16.338 1.00 32.98 767 HIS A O 1
ATOM 6114 N N . HIS A 1 762 ? 41.302 43.871 17.241 1.00 26.90 768 HIS A N 1
ATOM 6115 C CA . HIS A 1 762 ? 41.822 42.839 18.191 1.00 26.98 768 HIS A CA 1
ATOM 6116 C C . HIS A 1 762 ? 40.902 41.626 18.260 1.00 25.37 768 HIS A C 1
ATOM 6117 O O . HIS A 1 762 ? 40.764 41.050 19.347 1.00 28.73 768 HIS A O 1
ATOM 6124 N N . ASP A 1 763 ? 40.322 41.227 17.130 1.00 24.47 769 ASP A N 1
ATOM 6125 C CA . ASP A 1 763 ? 39.310 40.151 17.141 1.00 24.07 769 ASP A CA 1
ATOM 6126 C C . ASP A 1 763 ? 39.996 38.797 16.847 1.00 22.66 769 ASP A C 1
ATOM 6127 O O . ASP A 1 763 ? 40.204 38.463 15.692 1.00 23.41 769 ASP A O 1
ATOM 6132 N N . ARG A 1 764 ? 40.279 38.014 17.878 1.00 22.68 770 ARG A N 1
ATOM 6133 C CA . ARG A 1 764 ? 40.861 36.645 17.754 1.00 22.17 770 ARG A CA 1
ATOM 6134 C C . ARG A 1 764 ? 39.869 35.684 17.092 1.00 23.32 770 ARG A C 1
ATOM 6135 O O . ARG A 1 764 ? 40.304 34.591 16.708 1.00 23.32 770 ARG A O 1
ATOM 6143 N N . PHE A 1 765 ? 38.579 36.051 16.984 1.00 22.19 771 PHE A N 1
ATOM 6144 C CA . PHE A 1 765 ? 37.503 35.112 16.577 1.00 21.38 771 PHE A CA 1
ATOM 6145 C C . PHE A 1 765 ? 36.904 35.477 15.219 1.00 20.53 771 PHE A C 1
ATOM 6146 O O . PHE A 1 765 ? 35.993 34.777 14.766 1.00 20.80 771 PHE A O 1
ATOM 6154 N N . LYS A 1 766 ? 37.443 36.509 14.560 1.00 20.08 772 LYS A N 1
ATOM 6155 C CA . LYS A 1 766 ? 37.204 36.750 13.122 1.00 20.53 772 LYS A CA 1
ATOM 6156 C C . LYS A 1 766 ? 35.713 36.876 12.839 1.00 20.44 772 LYS A C 1
ATOM 6157 O O . LYS A 1 766 ? 35.213 36.312 11.867 1.00 22.82 772 LYS A O 1
ATOM 6163 N N . VAL A 1 767 ? 35.027 37.660 13.643 1.00 19.51 773 VAL A N 1
ATOM 6164 C CA . VAL A 1 767 ? 33.574 37.863 13.471 1.00 18.53 773 VAL A CA 1
ATOM 6165 C C . VAL A 1 767 ? 33.278 38.344 12.038 1.00 20.80 773 VAL A C 1
ATOM 6166 O O . VAL A 1 767 ? 32.422 37.798 11.362 1.00 22.34 773 VAL A O 1
ATOM 6170 N N . PHE A 1 768 ? 33.965 39.373 11.573 1.00 20.21 774 PHE A N 1
ATOM 6171 C CA . PHE A 1 768 ? 33.630 39.942 10.260 1.00 21.95 774 PHE A CA 1
ATOM 6172 C C . PHE A 1 768 ? 33.841 38.924 9.142 1.00 20.50 774 PHE A C 1
ATOM 6173 O O . PHE A 1 768 ? 33.175 39.031 8.112 1.00 21.84 774 PHE A O 1
ATOM 6181 N N . ALA A 1 769 ? 34.808 38.025 9.284 1.00 21.72 775 ALA A N 1
ATOM 6182 C CA . ALA A 1 769 ? 35.173 37.074 8.201 1.00 21.31 775 ALA A CA 1
ATOM 6183 C C . ALA A 1 769 ? 34.034 36.082 7.931 1.00 20.60 775 ALA A C 1
ATOM 6184 O O . ALA A 1 769 ? 33.963 35.563 6.808 1.00 21.05 775 ALA A O 1
ATOM 6186 N N . ASP A 1 770 ? 33.116 35.891 8.886 1.00 20.26 776 ASP A N 1
ATOM 6187 C CA . ASP A 1 770 ? 31.949 34.987 8.680 1.00 19.71 776 ASP A CA 1
ATOM 6188 C C . ASP A 1 770 ? 30.642 35.757 8.503 1.00 19.11 776 ASP A C 1
ATOM 6189 O O . ASP A 1 770 ? 29.604 35.107 8.312 1.00 21.61 776 ASP A O 1
ATOM 6194 N N . TYR A 1 771 ? 30.681 37.091 8.498 1.00 20.69 777 TYR A N 1
ATOM 6195 C CA . TYR A 1 771 ? 29.457 37.928 8.470 1.00 21.06 777 TYR A CA 1
ATOM 6196 C C . TYR A 1 771 ? 28.657 37.672 7.181 1.00 20.52 777 TYR A C 1
ATOM 6197 O O . TYR A 1 771 ? 27.448 37.350 7.268 1.00 20.90 777 TYR A O 1
ATOM 6206 N N . GLU A 1 772 ? 29.271 37.742 6.010 1.00 21.49 778 GLU A N 1
ATOM 6207 C CA . GLU A 1 772 ? 28.519 37.614 4.736 1.00 22.35 778 GLU A CA 1
ATOM 6208 C C . GLU A 1 772 ? 27.921 36.205 4.596 1.00 20.61 778 GLU A C 1
ATOM 6209 O O . GLU A 1 772 ? 26.703 36.091 4.300 1.00 22.09 778 GLU A O 1
ATOM 6215 N N . GLU A 1 773 ? 28.704 35.151 4.829 1.00 20.80 779 GLU A N 1
ATOM 6216 C CA . GLU A 1 773 ? 28.170 33.767 4.725 1.00 21.96 779 GLU A CA 1
ATOM 6217 C C . GLU A 1 773 ? 27.062 33.537 5.752 1.00 19.03 779 GLU A C 1
ATOM 6218 O O . GLU A 1 773 ? 26.063 32.827 5.454 1.00 19.62 779 GLU A O 1
ATOM 6224 N N . TYR A 1 774 ? 27.187 34.118 6.940 1.00 19.81 780 TYR A N 1
ATOM 6225 C CA . TYR A 1 774 ? 26.168 33.931 7.997 1.00 19.51 780 TYR A CA 1
ATOM 6226 C C . TYR A 1 774 ? 24.849 34.574 7.582 1.00 18.40 780 TYR A C 1
ATOM 6227 O O . TYR A 1 774 ? 23.755 33.934 7.712 1.00 19.98 780 TYR A O 1
ATOM 6236 N N . VAL A 1 775 ? 24.913 35.794 7.079 1.00 19.74 781 VAL A N 1
ATOM 6237 C CA . VAL A 1 775 ? 23.683 36.515 6.684 1.00 19.91 781 VAL A CA 1
ATOM 6238 C C . VAL A 1 775 ? 23.018 35.752 5.545 1.00 20.35 781 VAL A C 1
ATOM 6239 O O . VAL A 1 775 ? 21.768 35.609 5.548 1.00 21.01 781 VAL A O 1
ATOM 6243 N N . LYS A 1 776 ? 23.798 35.279 4.586 1.00 20.24 782 LYS A N 1
ATOM 6244 C CA . LYS A 1 776 ? 23.267 34.533 3.420 1.00 21.20 782 LYS A CA 1
ATOM 6245 C C . LYS A 1 776 ? 22.626 33.219 3.891 1.00 21.21 782 LYS A C 1
ATOM 6246 O O . LYS A 1 776 ? 21.502 32.900 3.455 1.00 23.24 782 LYS A O 1
ATOM 6252 N N . CYS A 1 777 ? 23.269 32.536 4.831 1.00 20.47 783 CYS A N 1
ATOM 6253 C CA . CYS A 1 777 ? 22.786 31.247 5.364 1.00 21.15 783 CYS A CA 1
ATOM 6254 C C . CYS A 1 777 ? 21.435 31.504 6.051 1.00 18.30 783 CYS A C 1
ATOM 6255 O O . CYS A 1 777 ? 20.480 30.696 5.905 1.00 20.01 783 CYS A O 1
ATOM 6258 N N . GLN A 1 778 ? 21.341 32.594 6.825 1.00 19.45 784 GLN A N 1
ATOM 6259 C CA . GLN A 1 778 ? 20.116 32.998 7.552 1.00 19.70 784 GLN A CA 1
ATOM 6260 C C . GLN A 1 778 ? 18.976 33.298 6.568 1.00 20.41 784 GLN A C 1
ATOM 6261 O O . GLN A 1 778 ? 17.810 33.037 6.902 1.00 21.17 784 GLN A O 1
ATOM 6267 N N . GLU A 1 779 ? 19.293 33.757 5.369 1.00 20.46 785 GLU A N 1
ATOM 6268 C CA . GLU A 1 779 ? 18.291 33.986 4.296 1.00 22.32 785 GLU A CA 1
ATOM 6269 C C . GLU A 1 779 ? 17.700 32.624 3.912 1.00 23.96 785 GLU A C 1
ATOM 6270 O O . GLU A 1 779 ? 16.487 32.508 3.688 1.00 22.95 785 GLU A O 1
ATOM 6276 N N . ARG A 1 780 ? 18.548 31.611 3.816 1.00 20.50 786 ARG A N 1
ATOM 6277 C CA . ARG A 1 780 ? 18.103 30.249 3.421 1.00 22.80 786 ARG A CA 1
ATOM 6278 C C . ARG A 1 780 ? 17.223 29.692 4.532 1.00 21.07 786 ARG A C 1
ATOM 6279 O O . ARG A 1 780 ? 16.266 28.975 4.244 1.00 22.18 786 ARG A O 1
ATOM 6287 N N . VAL A 1 781 ? 17.560 29.956 5.783 1.00 19.80 787 VAL A N 1
ATOM 6288 C CA . VAL A 1 781 ? 16.720 29.512 6.920 1.00 20.14 787 VAL A CA 1
ATOM 6289 C C . VAL A 1 781 ? 15.316 30.075 6.724 1.00 19.38 787 VAL A C 1
ATOM 6290 O O . VAL A 1 781 ? 14.346 29.328 6.832 1.00 21.67 787 VAL A O 1
ATOM 6294 N N . SER A 1 782 ? 15.223 31.371 6.482 1.00 22.40 788 SER A N 1
ATOM 6295 C CA . SER A 1 782 ? 13.933 32.064 6.333 1.00 22.15 788 SER A CA 1
ATOM 6296 C C . SER A 1 782 ? 13.191 31.453 5.140 1.00 22.26 788 SER A C 1
ATOM 6297 O O . SER A 1 782 ? 11.975 31.198 5.247 1.00 22.25 788 SER A O 1
ATOM 6300 N N . ALA A 1 783 ? 13.882 31.182 4.042 1.00 23.10 789 ALA A N 1
ATOM 6301 C CA . ALA A 1 783 ? 13.249 30.613 2.815 1.00 24.90 789 ALA A CA 1
ATOM 6302 C C . ALA A 1 783 ? 12.610 29.249 3.123 1.00 25.12 789 ALA A C 1
ATOM 6303 O O . ALA A 1 783 ? 11.465 28.986 2.693 1.00 27.35 789 ALA A O 1
ATOM 6305 N N . LEU A 1 784 ? 13.278 28.416 3.906 1.00 23.58 790 LEU A N 1
ATOM 6306 C CA . LEU A 1 784 ? 12.714 27.090 4.238 1.00 22.46 790 LEU A CA 1
ATOM 6307 C C . LEU A 1 784 ? 11.547 27.250 5.216 1.00 22.25 790 LEU A C 1
ATOM 6308 O O . LEU A 1 784 ? 10.542 26.483 5.120 1.00 23.78 790 LEU A O 1
ATOM 6313 N N . TYR A 1 785 ? 11.661 28.165 6.173 1.00 22.05 791 TYR A N 1
ATOM 6314 C CA . TYR A 1 785 ? 10.589 28.373 7.173 1.00 22.03 791 TYR A CA 1
ATOM 6315 C C . TYR A 1 785 ? 9.284 28.776 6.485 1.00 23.25 791 TYR A C 1
ATOM 6316 O O . TYR A 1 785 ? 8.196 28.434 6.999 1.00 24.47 791 TYR A O 1
ATOM 6325 N N . LYS A 1 786 ? 9.359 29.431 5.337 1.00 24.78 792 LYS A N 1
ATOM 6326 C CA . LYS A 1 786 ? 8.164 29.823 4.546 1.00 27.61 792 LYS A CA 1
ATOM 6327 C C . LYS A 1 786 ? 7.434 28.597 3.989 1.00 27.36 792 LYS A C 1
ATOM 6328 O O . LYS A 1 786 ? 6.265 28.775 3.526 1.00 30.17 792 LYS A O 1
ATOM 6334 N N . ASN A 1 787 ? 8.081 27.425 4.008 1.00 25.98 793 ASN A N 1
ATOM 6335 C CA . ASN A 1 787 ? 7.485 26.137 3.558 1.00 27.03 793 ASN A CA 1
ATOM 6336 C C . ASN A 1 787 ? 7.332 25.185 4.736 1.00 25.58 793 ASN A C 1
ATOM 6337 O O . ASN A 1 787 ? 8.225 24.380 5.025 1.00 24.54 793 ASN A O 1
ATOM 6342 N N . PRO A 1 788 ? 6.233 25.278 5.517 1.00 26.86 794 PRO A N 1
ATOM 6343 C CA . PRO A 1 788 ? 6.145 24.537 6.768 1.00 29.42 794 PRO A CA 1
ATOM 6344 C C . PRO A 1 788 ? 6.330 23.027 6.576 1.00 22.84 794 PRO A C 1
ATOM 6345 O O . PRO A 1 788 ? 6.930 22.372 7.422 1.00 24.89 794 PRO A O 1
ATOM 6349 N N . ARG A 1 789 ? 5.782 22.474 5.505 1.00 24.88 795 ARG A N 1
ATOM 6350 C CA . ARG A 1 789 ? 5.906 21.020 5.266 1.00 24.93 795 ARG A CA 1
ATOM 6351 C C . ARG A 1 789 ? 7.391 20.641 5.132 1.00 23.77 795 ARG A C 1
ATOM 6352 O O . ARG A 1 789 ? 7.821 19.680 5.770 1.00 24.08 795 ARG A O 1
ATOM 6360 N N . GLU A 1 790 ? 8.126 21.356 4.279 1.00 24.33 796 GLU A N 1
ATOM 6361 C CA . GLU A 1 790 ? 9.546 21.007 4.041 1.00 23.31 796 GLU A CA 1
ATOM 6362 C C . GLU A 1 790 ? 10.394 21.310 5.271 1.00 20.23 796 GLU A C 1
ATOM 6363 O O . GLU A 1 790 ? 11.383 20.566 5.506 1.00 22.07 796 GLU A O 1
ATOM 6369 N N . TRP A 1 791 ? 10.049 22.339 6.029 1.00 22.25 797 TRP A N 1
ATOM 6370 C CA . TRP A 1 791 ? 10.714 22.622 7.322 1.00 21.60 797 TRP A CA 1
ATOM 6371 C C . TRP A 1 791 ? 10.564 21.394 8.206 1.00 21.38 797 TRP A C 1
ATOM 6372 O O . TRP A 1 791 ? 11.570 20.871 8.729 1.00 20.76 797 TRP A O 1
ATOM 6383 N N . THR A 1 792 ? 9.335 20.922 8.374 1.00 21.81 798 THR A N 1
ATOM 6384 C CA . THR A 1 792 ? 9.074 19.811 9.305 1.00 22.98 798 THR A CA 1
ATOM 6385 C C . THR A 1 792 ? 9.734 18.516 8.785 1.00 19.28 798 THR A C 1
ATOM 6386 O O . THR A 1 792 ? 10.214 17.744 9.592 1.00 20.83 798 THR A O 1
ATOM 6390 N N . ARG A 1 793 ? 9.733 18.261 7.480 1.00 20.74 799 ARG A N 1
ATOM 6391 C CA . ARG A 1 793 ? 10.384 17.043 6.931 1.00 21.29 799 ARG A CA 1
ATOM 6392 C C . ARG A 1 793 ? 11.881 17.120 7.253 1.00 20.06 799 ARG A C 1
ATOM 6393 O O . ARG A 1 793 ? 12.484 16.094 7.603 1.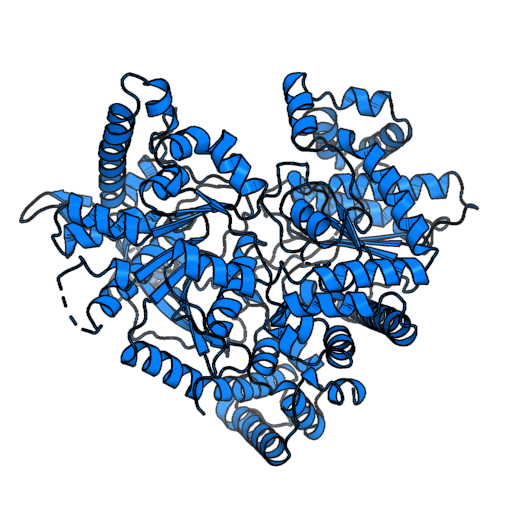00 21.70 799 ARG A O 1
ATOM 6401 N N . MET A 1 794 ? 12.482 18.299 7.173 1.00 19.90 800 MET A N 1
ATOM 6402 C CA . MET A 1 794 ? 13.933 18.421 7.485 1.00 19.83 800 MET A CA 1
ATOM 6403 C C . MET A 1 794 ? 14.151 18.187 8.994 1.00 20.47 800 MET A C 1
ATOM 6404 O O . MET A 1 794 ? 15.140 17.545 9.390 1.00 20.10 800 MET A O 1
ATOM 6409 N N . VAL A 1 795 ? 13.219 18.646 9.824 1.00 19.38 801 VAL A N 1
ATOM 6410 C CA . VAL A 1 795 ? 13.281 18.388 11.269 1.00 20.11 801 VAL A CA 1
ATOM 6411 C C . VAL A 1 795 ? 13.234 16.878 11.507 1.00 19.96 801 VAL A C 1
ATOM 6412 O O . VAL A 1 795 ? 14.040 16.363 12.283 1.00 20.87 801 VAL A O 1
ATOM 6416 N N . ILE A 1 796 ? 12.333 16.176 10.846 1.00 20.68 802 ILE A N 1
ATOM 6417 C CA . ILE A 1 796 ? 12.221 14.706 11.044 1.00 20.89 802 ILE A CA 1
ATOM 6418 C C . ILE A 1 796 ? 13.562 14.051 10.696 1.00 19.54 802 ILE A C 1
ATOM 6419 O O . ILE A 1 796 ? 14.024 13.192 11.442 1.00 20.59 802 ILE A O 1
ATOM 6424 N N . ARG A 1 797 ? 14.209 14.501 9.623 1.00 19.54 803 ARG A N 1
ATOM 6425 C CA . ARG A 1 797 ? 15.536 13.962 9.226 1.00 19.79 803 ARG A CA 1
ATOM 6426 C C . ARG A 1 797 ? 16.594 14.243 10.304 1.00 20.02 803 ARG A C 1
ATOM 6427 O O . ARG A 1 797 ? 17.565 13.461 10.363 1.00 21.91 803 ARG A O 1
ATOM 6435 N N . ASN A 1 798 ? 16.473 15.350 11.061 1.00 19.57 804 ASN A N 1
ATOM 6436 C CA . ASN A 1 798 ? 17.391 15.679 12.182 1.00 19.89 804 ASN A CA 1
ATOM 6437 C C . ASN A 1 798 ? 17.061 14.831 13.427 1.00 20.11 804 ASN A C 1
ATOM 6438 O O . ASN A 1 798 ? 17.946 14.161 13.963 1.00 19.97 804 ASN A O 1
ATOM 6443 N N . ILE A 1 799 ? 15.811 14.821 13.886 1.00 19.24 805 ILE A N 1
ATOM 6444 C CA . ILE A 1 799 ? 15.471 14.032 15.097 1.00 20.13 805 ILE A CA 1
ATOM 6445 C C . ILE A 1 799 ? 15.891 12.575 14.855 1.00 19.78 805 ILE A C 1
ATOM 6446 O O . ILE A 1 799 ? 16.493 11.953 15.736 1.00 20.74 805 ILE A O 1
ATOM 6451 N N . ALA A 1 800 ? 15.567 12.042 13.673 1.00 20.61 806 ALA A N 1
ATOM 6452 C CA . ALA A 1 800 ? 15.782 10.632 13.340 1.00 20.67 806 ALA A CA 1
ATOM 6453 C C . ALA A 1 800 ? 17.252 10.212 13.383 1.00 20.96 806 ALA A C 1
ATOM 6454 O O . ALA A 1 800 ? 17.513 9.031 13.512 1.00 21.07 806 ALA A O 1
ATOM 6456 N N . THR A 1 801 ? 18.191 11.142 13.228 1.00 20.66 807 THR A N 1
ATOM 6457 C CA . THR A 1 801 ? 19.635 10.833 13.133 1.00 20.81 807 THR A CA 1
ATOM 6458 C C . THR A 1 801 ? 20.375 11.441 14.334 1.00 19.61 807 THR A C 1
ATOM 6459 O O . THR A 1 801 ? 21.609 11.562 14.294 1.00 21.70 807 THR A O 1
ATOM 6463 N N . SER A 1 802 ? 19.666 11.776 15.395 1.00 21.66 808 SER A N 1
ATOM 6464 C CA . SER A 1 802 ? 20.252 12.338 16.628 1.00 20.49 808 SER A CA 1
ATOM 6465 C C . SER A 1 802 ? 20.772 11.236 17.572 1.00 21.40 808 SER A C 1
ATOM 6466 O O . SER A 1 802 ? 21.419 11.570 18.587 1.00 21.65 808 SER A O 1
ATOM 6469 N N . GLY A 1 803 ? 20.561 9.960 17.235 1.00 20.69 809 GLY A N 1
ATOM 6470 C CA . GLY A 1 803 ? 20.803 8.852 18.176 1.00 21.61 809 GLY A CA 1
ATOM 6471 C C . GLY A 1 803 ? 22.244 8.728 18.612 1.00 19.47 809 GLY A C 1
ATOM 6472 O O . GLY A 1 803 ? 22.488 8.355 19.777 1.00 21.17 809 GLY A O 1
ATOM 6473 N N . LYS A 1 804 ? 23.186 9.036 17.726 1.00 19.88 810 LYS A N 1
ATOM 6474 C CA . LYS A 1 804 ? 24.624 8.970 18.053 1.00 20.66 810 LYS A CA 1
ATOM 6475 C C . LYS A 1 804 ? 24.927 9.825 19.276 1.00 19.80 810 LYS A C 1
ATOM 6476 O O . LYS A 1 804 ? 25.854 9.527 19.990 1.00 20.92 810 LYS A O 1
ATOM 6482 N N . PHE A 1 805 ? 24.151 10.885 19.475 1.00 19.74 811 PHE A N 1
ATOM 6483 C CA . PHE A 1 805 ? 24.456 11.903 20.483 1.00 18.61 811 PHE A CA 1
ATOM 6484 C C . PHE A 1 805 ? 23.874 11.557 21.854 1.00 18.15 811 PHE A C 1
ATOM 6485 O O . PHE A 1 805 ? 23.999 12.395 22.753 1.00 19.61 811 PHE A O 1
ATOM 6493 N N . SER A 1 806 ? 23.357 10.342 22.030 1.00 18.13 812 SER A N 1
ATOM 6494 C CA . SER A 1 806 ? 23.065 9.829 23.382 1.00 19.16 812 SER A CA 1
ATOM 6495 C C . SER A 1 806 ? 24.348 9.674 24.202 1.00 18.80 812 SER A C 1
ATOM 6496 O O . SER A 1 806 ? 25.320 9.042 23.728 1.00 19.09 812 SER A O 1
ATOM 6499 N N . SER A 1 807 ? 24.343 10.157 25.437 1.00 18.13 813 SER A N 1
ATOM 6500 C CA . SER A 1 807 ? 25.459 9.916 26.377 1.00 18.56 813 SER A CA 1
ATOM 6501 C C . SER A 1 807 ? 25.553 8.409 26.700 1.00 17.78 813 SER A C 1
ATOM 6502 O O . SER A 1 807 ? 26.554 7.987 27.252 1.00 19.62 813 SER A O 1
ATOM 6505 N N . ASP A 1 808 ? 24.505 7.610 26.449 1.00 18.82 814 ASP A N 1
ATOM 6506 C CA . ASP A 1 808 ? 24.641 6.139 26.609 1.00 19.14 814 ASP A CA 1
ATOM 6507 C C . ASP A 1 808 ? 25.697 5.610 25.633 1.00 18.05 814 ASP A C 1
ATOM 6508 O O . ASP A 1 808 ? 26.477 4.724 26.000 1.00 20.65 814 ASP A O 1
ATOM 6513 N N . ARG A 1 809 ? 25.700 6.114 24.398 1.00 19.05 815 ARG A N 1
ATOM 6514 C CA . ARG A 1 809 ? 26.706 5.723 23.409 1.00 19.75 815 ARG A CA 1
ATOM 6515 C C . ARG A 1 809 ? 28.086 6.165 23.904 1.00 19.01 815 ARG A C 1
ATOM 6516 O O . ARG A 1 809 ? 29.007 5.370 23.878 1.00 19.80 815 ARG A O 1
ATOM 6524 N N . THR A 1 810 ? 28.192 7.409 24.358 1.00 19.22 816 THR A N 1
ATOM 6525 C CA . THR A 1 810 ? 29.456 7.943 24.841 1.00 18.42 816 THR A CA 1
ATOM 6526 C C . THR A 1 810 ? 29.974 7.049 25.980 1.00 17.87 816 THR A C 1
ATOM 6527 O O . THR A 1 810 ? 31.146 6.626 25.984 1.00 19.53 816 THR A O 1
ATOM 6531 N N . ILE A 1 811 ? 29.137 6.792 26.969 1.00 19.65 817 ILE A N 1
ATOM 6532 C CA . ILE A 1 811 ? 29.582 6.035 28.165 1.00 18.93 817 ILE A CA 1
ATOM 6533 C C . ILE A 1 811 ? 29.920 4.601 27.793 1.00 19.10 817 ILE A C 1
ATOM 6534 O O . ILE A 1 811 ? 30.885 4.074 28.334 1.00 20.24 817 ILE A O 1
ATOM 6539 N N . ALA A 1 812 ? 29.154 3.987 26.892 1.00 20.29 818 ALA A N 1
ATOM 6540 C CA . ALA A 1 812 ? 29.484 2.613 26.460 1.00 20.96 818 ALA A CA 1
ATOM 6541 C C . ALA A 1 812 ? 30.904 2.617 25.893 1.00 20.49 818 ALA A C 1
ATOM 6542 O O . ALA A 1 812 ? 31.652 1.642 26.118 1.00 21.59 818 ALA A O 1
ATOM 6544 N N . GLN A 1 813 ? 31.281 3.658 25.141 1.00 19.71 819 GLN A N 1
ATOM 6545 C CA . GLN A 1 813 ? 32.662 3.748 24.579 1.00 19.64 819 GLN A CA 1
ATOM 6546 C C . GLN A 1 813 ? 33.704 3.941 25.682 1.00 18.96 819 GLN A C 1
ATOM 6547 O O . GLN A 1 813 ? 34.734 3.290 25.642 1.00 20.82 819 GLN A O 1
ATOM 6553 N N . TYR A 1 814 ? 33.491 4.847 26.638 1.00 18.69 820 TYR A N 1
ATOM 6554 C CA . TYR A 1 814 ? 34.403 4.974 27.784 1.00 20.10 820 TYR A CA 1
ATOM 6555 C C . TYR A 1 814 ? 34.582 3.620 28.478 1.00 18.83 820 TYR A C 1
ATOM 6556 O O . TYR A 1 814 ? 35.714 3.234 28.769 1.00 20.38 820 TYR A O 1
ATOM 6565 N N . ALA A 1 815 ? 33.487 2.910 28.707 1.00 21.03 821 ALA A N 1
ATOM 6566 C CA . ALA A 1 815 ? 33.483 1.635 29.447 1.00 21.67 821 ALA A CA 1
ATOM 6567 C C . ALA A 1 815 ? 34.328 0.616 28.682 1.00 21.93 821 ALA A C 1
ATOM 6568 O O . ALA A 1 815 ? 35.198 -0.001 29.267 1.00 23.91 821 ALA A O 1
ATOM 6570 N N . ARG A 1 816 ? 34.098 0.467 27.386 1.00 22.54 822 ARG A N 1
ATOM 6571 C CA . ARG A 1 816 ? 34.736 -0.631 26.614 1.00 24.70 822 ARG A CA 1
ATOM 6572 C C . ARG A 1 816 ? 36.168 -0.245 26.247 1.00 22.61 822 ARG A C 1
ATOM 6573 O O . ARG A 1 816 ? 37.000 -1.141 26.219 1.00 27.14 822 ARG A O 1
ATOM 6581 N N . GLU A 1 817 ? 36.429 1.040 25.945 1.00 22.12 823 GLU A N 1
ATOM 6582 C CA . GLU A 1 817 ? 37.715 1.472 25.330 1.00 21.24 823 GLU A CA 1
ATOM 6583 C C . GLU A 1 817 ? 38.698 2.091 26.329 1.00 20.76 823 GLU A C 1
ATOM 6584 O O . GLU A 1 817 ? 39.890 2.134 26.010 1.00 21.69 823 GLU A O 1
ATOM 6590 N N . ILE A 1 818 ? 38.243 2.498 27.508 1.00 21.87 824 ILE A N 1
ATOM 6591 C CA . ILE A 1 818 ? 39.144 3.125 28.527 1.00 20.18 824 ILE A CA 1
ATOM 6592 C C . ILE A 1 818 ? 39.083 2.336 29.841 1.00 21.49 824 ILE A C 1
ATOM 6593 O O . ILE A 1 818 ? 40.135 1.901 30.331 1.00 23.32 824 ILE A O 1
ATOM 6598 N N . TRP A 1 819 ? 37.894 2.121 30.395 1.00 19.99 825 TRP A N 1
ATOM 6599 C CA . TRP A 1 819 ? 37.752 1.553 31.759 1.00 21.61 825 TRP A CA 1
ATOM 6600 C C . TRP A 1 819 ? 37.880 0.026 31.777 1.00 22.82 825 TRP A C 1
ATOM 6601 O O . TRP A 1 819 ? 38.203 -0.547 32.831 1.00 23.74 825 TRP A O 1
ATOM 6612 N N . GLY A 1 820 ? 37.632 -0.616 30.650 1.00 25.13 826 GLY A N 1
ATOM 6613 C CA . GLY A 1 820 ? 37.675 -2.079 30.602 1.00 27.01 826 GLY A CA 1
ATOM 6614 C C . GLY A 1 820 ? 36.513 -2.764 31.305 1.00 29.08 826 GLY A C 1
ATOM 6615 O O . GLY A 1 820 ? 36.764 -3.809 31.927 1.00 30.16 826 GLY A O 1
ATOM 6616 N N . VAL A 1 821 ? 35.293 -2.238 31.190 1.00 27.41 827 VAL A N 1
ATOM 6617 C CA . VAL A 1 821 ? 34.068 -2.816 31.793 1.00 28.48 827 VAL A CA 1
ATOM 6618 C C . VAL A 1 821 ? 33.006 -2.920 30.695 1.00 28.69 827 VAL A C 1
ATOM 6619 O O . VAL A 1 821 ? 32.995 -2.080 29.760 1.00 30.01 827 VAL A O 1
ATOM 6623 N N . GLU A 1 822 ? 32.156 -3.938 30.786 1.00 35.56 828 GLU A N 1
ATOM 6624 C CA . GLU A 1 822 ? 31.095 -4.170 29.771 1.00 37.04 828 GLU A CA 1
ATOM 6625 C C . GLU A 1 822 ? 29.790 -3.607 30.334 1.00 34.83 828 GLU A C 1
ATOM 6626 O O . GLU A 1 822 ? 29.315 -4.040 31.388 1.00 36.45 828 GLU A O 1
ATOM 6632 N N . PRO A 1 823 ? 29.165 -2.628 29.646 1.00 32.48 829 PRO A N 1
ATOM 6633 C CA . PRO A 1 823 ? 27.870 -2.099 30.080 1.00 32.19 829 PRO A CA 1
ATOM 6634 C C . PRO A 1 823 ? 26.738 -3.133 29.966 1.00 32.85 829 PRO A C 1
ATOM 6635 O O . PRO A 1 823 ? 26.851 -4.083 29.206 1.00 37.76 829 PRO A O 1
ATOM 6639 N N . SER A 1 824 ? 25.664 -2.941 30.724 1.00 34.85 830 SER A N 1
ATOM 6640 C CA . SER A 1 824 ? 24.474 -3.822 30.689 1.00 36.63 830 SER A CA 1
ATOM 6641 C C . SER A 1 824 ? 23.215 -3.008 30.976 1.00 35.57 830 SER A C 1
ATOM 6642 O O . SER A 1 824 ? 23.233 -2.224 31.901 1.00 40.31 830 SER A O 1
ATOM 6645 N N . ARG A 1 825 ? 22.148 -3.180 30.203 1.00 41.17 831 ARG A N 1
ATOM 6646 C CA . ARG A 1 825 ? 20.868 -2.462 30.457 1.00 43.02 831 ARG A CA 1
ATOM 6647 C C . ARG A 1 825 ? 19.910 -3.369 31.246 1.00 45.26 831 ARG A C 1
ATOM 6648 O O . ARG A 1 825 ? 18.784 -2.894 31.569 1.00 44.18 831 ARG A O 1
ATOM 6656 N N . GLN A 1 826 ? 20.379 -4.572 31.622 1.00 45.65 832 GLN A N 1
ATOM 6657 C CA . GLN A 1 826 ? 19.640 -5.604 32.413 1.00 47.54 832 GLN A CA 1
ATOM 6658 C C . GLN A 1 826 ? 19.220 -5.067 33.791 1.00 47.04 832 GLN A C 1
ATOM 6659 O O . GLN A 1 826 ? 20.045 -4.404 34.479 1.00 47.72 832 GLN A O 1
ATOM 6665 N N . ARG A 1 827 ? 17.995 -5.393 34.204 1.00 44.48 833 ARG A N 1
ATOM 6666 C CA . ARG A 1 827 ? 17.366 -4.886 35.459 1.00 47.71 833 ARG A CA 1
ATOM 6667 C C . ARG A 1 827 ? 17.982 -5.656 36.645 1.00 45.13 833 ARG A C 1
ATOM 6668 O O . ARG A 1 827 ? 18.292 -6.861 36.490 1.00 48.30 833 ARG A O 1
ATOM 6676 N N . LEU A 1 828 ? 18.208 -4.989 37.775 1.00 42.66 834 LEU A N 1
ATOM 6677 C CA . LEU A 1 828 ? 18.322 -5.645 39.106 1.00 45.52 834 LEU A CA 1
ATOM 6678 C C . LEU A 1 828 ? 16.912 -6.085 39.507 1.00 49.12 834 LEU A C 1
ATOM 6679 O O . LEU A 1 828 ? 15.928 -5.542 39.004 1.00 46.21 834 LEU A O 1
ATOM 6684 N N . PRO A 1 829 ? 16.751 -7.097 40.387 1.00 58.32 835 PRO A N 1
ATOM 6685 C CA . PRO A 1 829 ? 15.420 -7.474 40.883 1.00 64.53 835 PRO A CA 1
ATOM 6686 C C . PRO A 1 829 ? 14.718 -6.399 41.739 1.00 66.57 835 PRO A C 1
ATOM 6687 O O . PRO A 1 829 ? 15.364 -5.463 42.160 1.00 75.49 835 PRO A O 1
ATOM 6691 N N . ALA A 1 830 ? 13.419 -6.583 42.006 1.00 80.34 836 ALA A N 1
ATOM 6692 C CA . ALA A 1 830 ? 12.647 -5.833 43.027 1.00 81.61 836 ALA A CA 1
ATOM 6693 C C . ALA A 1 830 ? 12.549 -6.683 44.303 1.00 85.28 836 ALA A C 1
ATOM 6694 O O . ALA A 1 830 ? 11.712 -6.480 45.190 1.00 86.51 836 ALA A O 1
#

Radius of gyration: 27.1 Å; Cα contacts (8 Å, |Δi|>4): 1559; chains: 1; bounding box: 76×68×71 Å

Organism: Oryctolagus cuniculus (NCBI:txid9986)

Foldseek 3Di:
DVVLLPLCLLADQDPVLLVLLLVQLQVCLCPVVVHDPVPDDLQSSLVSNQLSLLVVLPVLAVVQVVVCQVVLAFEEEEEDQAAQQFADRLLSSSQQSNRSNSCVSQVVVVHHVVSSSVSAAGQRADQFDLNPLLNQLLQLCQLLSHNYEYFHARACFHAFFWDALLFTDTHTRRNCPVHDSFKDWAQVLKDKDWWFADWDADDLGIDGDPTAIKIWTWIWGWHGYRNQSGTHIYIHTFTFHDPDWVDDVVTVVCRVVRRCLRHYRQNDDLADPQDLSLLVRLSSRLQSVVVVLVVVVVSHVVDCPCVLSRAAYEASALSNLLNLLSQLCCCCVPVVDDSVSSLVSQQSRYEYEHFFDPVRSWDWHFLVSCCRIPVSSSVSLVVLQVVLLVLVCVVPPPPVVLNQVLGLWPDDPTITGGSVSSRLSRYQAYEFAFPVLLVCCCVPVVVSSCVSPVLRGDYQHAFGQCSLQPCSLQSQVQSLQCVPQNNPCNLQVLSLLVLLVCLPPVVSLVSLVVSLLVLQVQLQVVCCVPPVDHADSQAAEAEEETAQDLQQPLVLVLLLLVLVQVVCVVPVPDDFGAHEYEYEHHYRPVRVVSRLSSSSQVLSQVDQCPDPSCDNSYGGYYDGRDGSVVLSRVLLNHAEYEREGFAPGRSADHSVLNLQNQHAYAYECHHCVVVLCVLLPVVLHLYWFDHPVRLVVCVVVDDQLVVLCVPPVSSVVVLCCQQQQVSNVVDRRSCVVVSCCNRPPRNRNSSRGNVRSSVSVVVVRVQVVPSSSSSSSSSSRNSRSSCNHVSVSSCCCCVPRSNHHTRSNHDDD

InterPro domains:
  IPR000811 Glycosyl transferase, family 35 [PF00343] (115-828)
  IPR000811 Glycosyl transferase, family 35 [PIRSF000460] (26-834)
  IPR000811 Glycosyl transferase, family 35 [PTHR11468] (6-832)
  IPR011833 Glycogen/starch/alpha-glucan phosphorylase [TIGR02093] (25-828)
  IPR035090 Phosphorylase pyridoxal-phosphate attachment site [PS00102] (673-685)

Sequence (813 aa):
QEKRKQISVRGLAGVENVTELKKNFNRHLHFTLVKDRNVATPRDYYFALAHTVRDHLVGRWIRTQQHYYEKDPKRIYYLSLEFYMGRTLQNTMVNLALENACDEATYQLGLDMEELEEIEEDAGLGNGGLGRLAACFLDSMATLGLAAYGYGIIRYEFGIFNNQKIGGWQMEEADDWLRYGNPWEKARPEFTLPVHFYGRVEHTSQGAKWVDTQVVLAMPYDTPVPGYRNNVVNTMRLWSAKAPNDFGGYIQAVLDRNLAENISRVLYPNDNFFEGKELRLKQEYFVVAATLQDIIRRFKSSSKTNFDAFPDKVAIQLNDTHPSLAIPELMRVLVDLERLDWDKAWEVTVKTCAYTNHTVIPEALERRWPVHLLETLLPRHLQIIYEINQRFLNRVAAAFPGDVDRLRRMSLVEEGAVKRINMAHLCIAGSHAVNGVARRIHSEILKKTIFKDFYELEPHKFQNKTNGITPRRWLVLCNPGLAEIIAERRIGEEYISDLDQLRKLLSYVDDEAFIRDVAKVKQENKLKFAAYLEREYKVHINPNSLFDVQVKRIHEYKRQLLNCLHVITLYNRIKKEPNKFVVPRTVMIGGKAAPGYHMAKMIIKLITAIGDVVNHDPVVGDRLRVIFLENYRVSLAEKVIPAADLSEQISTAGTEASGTGNMFMLNGALTIGTMDGANVEMAEEAGEENFFIFGMRVEDVDRLDQRGYNAQEYYDRIPELRQIIEQLSSGFFSPKQPDLFKDIVNMLMHHDRFKVFADYEEYVKCQERVSALYKNPREWTRMVIRNIATSGKFSSDRTIAQYAREIWGVEPSRQRLPA

Solvent-accessible surface area: 31135 Å² total

GO terms:
  GO:0098723 skeletal muscle myofibril (C, IDA)

Secondary structure (DSSP, 8-state):
--GGGG-GGG----HHHHHHHHHHHHHIIIIIT---TTT--HHHHHHHHHHHHHHHHHHHHHHHHHHHHHH-PPEEEEE-S-EEEE--HHHHHHHHT-HHHHHHHHHHTT--HHHHHTTSPPEEE--SHHHHHHHHHHHHHHHTT--EEEEEE--SB-SPEEE---S-EEE---TTTT--SS-EE-GGG-EEEEEEEEEEE-SSSEEEEEEEEEEEEEEEEEEE-SSSS-EEEEEEEEEE--S----HHHHHHTHHHHHGGGSB----SS-----HHHHHHHHHHHHHHHHHHHHHHHT----GGGHHHHEEEEEESSTTTTHHHHHHHIIIIIT---HHHHHHHHHHHEEEE-----GGGS-EEEHHHHHHH-HHHHHHHHHHHHHHHHHHHHHSTT-HHHHHHH-SEEPSSS-EEEHHHHHHHT-SEEEESSHHHHHHIIIIITHHHHHH-GGGEEE----B-TIIIIIIT-HHHHHHHHHHH-SGGGG-GGGGGGGGGGTT-HHHHHHHHHHHHHHHHHHHHHHHHHH-----TTSEEEEEES---GGGTHHHHHHHHHHHHHHHHHSTTS----EEEEEE-PPPTT-HHHHHHHHHHHHHHHHHTT-TTTGGGEEEEEETT--HHHHHHHGGG-SEEEE-PPTTS-S--SS---TTTT-EEEE-S-TTHHHHHHHH-GGGSEE-S--HHHHHHHHHH---HHHHHHH-HHHHHHHHHHHHTTT-TTSTTTTHHHHHHHHH--TT-HHHHHHHHHHHHHHHHHHHT-HHHHHHHHHHHHTT-GGGBHHHHHHHHIIIII------PPPP-